Protein AF-0000000079002180 (afdb_homodimer)

Nearest PDB structures (foldseek):
  6tvk-assembly1_AAA  TM=8.476E-01  e=7.511E-43  Paenibacillus thiaminolyticus
  4oif-assembly1_C  TM=7.048E-01  e=5.550E-30  Geobacillus stearothermophilus
  5dfa-assembly1_B  TM=7.040E-01  e=1.908E-29  Geobacillus stearothermophilus
  5xb7-assembly1_D  TM=6.982E-01  e=1.102E-27  Bifidobacterium animalis subsp. lactis
  5xb7-assembly1_C  TM=6.854E-01  e=9.704E-27  Bifidobacterium animalis subsp. lactis

Structure (mmCIF, N/CA/C/O backbone):
data_AF-0000000079002180-model_v1
#
loop_
_entity.id
_entity.type
_entity.pdbx_description
1 polymer 'Beta-galactosidase trimerisation domain-containing protein'
#
loop_
_atom_site.group_PDB
_atom_site.id
_atom_site.type_symbol
_atom_site.label_atom_id
_atom_site.label_alt_id
_atom_site.label_comp_id
_atom_site.label_asym_id
_atom_site.label_entity_id
_atom_site.label_seq_id
_atom_site.pdbx_PDB_ins_code
_atom_site.Cartn_x
_atom_site.Cartn_y
_atom_site.Cartn_z
_atom_site.occupancy
_atom_site.B_iso_or_equiv
_atom_site.auth_seq_id
_atom_site.auth_comp_id
_atom_site.auth_asym_id
_atom_site.auth_atom_id
_atom_site.pdbx_PDB_model_num
ATOM 1 N N . MET A 1 1 ? 4.777 48.25 6.688 1 48.97 1 MET A N 1
ATOM 2 C CA . MET A 1 1 ? 5.367 47.438 5.633 1 48.97 1 MET A CA 1
ATOM 3 C C . MET A 1 1 ? 4.816 46.031 5.672 1 48.97 1 MET A C 1
ATOM 5 O O . MET A 1 1 ? 4.621 45.469 6.75 1 48.97 1 MET A O 1
ATOM 9 N N . GLU A 1 2 ? 4.387 45.562 4.605 1 76.12 2 GLU A N 1
ATOM 10 C CA . GLU A 1 2 ? 3.756 44.25 4.551 1 76.12 2 GLU A CA 1
ATOM 11 C C . GLU A 1 2 ? 4.73 43.156 4.977 1 76.12 2 GLU A C 1
ATOM 13 O O . GLU A 1 2 ? 5.91 43.188 4.629 1 76.12 2 GLU A O 1
ATOM 18 N N . LYS A 1 3 ? 4.371 42.375 5.945 1 90.56 3 LYS A N 1
ATOM 19 C CA . LYS A 1 3 ? 5.191 41.281 6.461 1 90.56 3 LYS A CA 1
ATOM 20 C C . LYS A 1 3 ? 5.512 40.281 5.363 1 90.56 3 LYS A C 1
ATOM 22 O O . LYS A 1 3 ? 4.609 39.781 4.703 1 90.56 3 LYS A O 1
ATOM 27 N N . TRP A 1 4 ? 6.785 40.094 5.172 1 94.81 4 TRP A N 1
ATOM 28 C CA . TRP A 1 4 ? 7.25 39.281 4.039 1 94.81 4 TRP A CA 1
ATOM 29 C C . TRP A 1 4 ? 6.699 37.875 4.109 1 94.81 4 TRP A C 1
ATOM 31 O O . TRP A 1 4 ? 6.516 37.219 3.078 1 94.81 4 TRP A O 1
ATOM 41 N N . TRP A 1 5 ? 6.406 37.375 5.34 1 96.25 5 TRP A N 1
ATOM 42 C CA . TRP A 1 5 ? 5.996 36 5.48 1 96.25 5 TRP A CA 1
ATOM 43 C C . TRP A 1 5 ? 4.516 35.844 5.141 1 96.25 5 TRP A C 1
ATOM 45 O O . TRP A 1 5 ? 3.998 34.719 5.133 1 96.25 5 TRP A O 1
ATOM 55 N N . LYS A 1 6 ? 3.805 36.875 4.852 1 93.88 6 LYS A N 1
ATOM 56 C CA . LYS A 1 6 ? 2.412 36.812 4.418 1 93.88 6 LYS A CA 1
ATOM 57 C C . LYS A 1 6 ? 2.316 36.594 2.908 1 93.88 6 LYS A C 1
ATOM 59 O O . LYS A 1 6 ? 1.252 36.25 2.389 1 93.88 6 LYS A O 1
ATOM 64 N N . LYS A 1 7 ? 3.41 36.719 2.256 1 94.31 7 LYS A N 1
ATOM 65 C CA . LYS A 1 7 ? 3.496 36.469 0.826 1 94.31 7 LYS A CA 1
ATOM 66 C C . LYS A 1 7 ? 3.938 35.031 0.571 1 94.31 7 LYS A C 1
ATOM 68 O O . LYS A 1 7 ? 4.469 34.344 1.467 1 94.31 7 LYS A O 1
ATOM 73 N N . PRO A 1 8 ? 3.654 34.594 -0.674 1 95 8 PRO A N 1
ATOM 74 C CA . PRO A 1 8 ? 4.16 33.25 -1 1 95 8 PRO A CA 1
ATOM 75 C C . PRO A 1 8 ? 5.68 33.156 -0.896 1 95 8 PRO A C 1
ATOM 77 O O . PRO A 1 8 ? 6.391 34.062 -1.35 1 95 8 PRO A O 1
ATOM 80 N N . VAL A 1 9 ? 6.109 32.125 -0.229 1 98.12 9 VAL A N 1
ATOM 81 C CA . VAL A 1 9 ? 7.547 31.922 -0.083 1 98.12 9 VAL A CA 1
ATOM 82 C C . VAL A 1 9 ? 7.941 30.578 -0.663 1 98.12 9 VAL A C 1
ATOM 84 O O . VAL A 1 9 ? 7.078 29.766 -0.998 1 98.12 9 VAL A O 1
ATOM 87 N N . ARG A 1 10 ? 9.125 30.344 -0.953 1 98.81 10 ARG A N 1
ATOM 88 C CA . ARG A 1 10 ? 9.805 29.109 -1.363 1 98.81 10 ARG A CA 1
ATOM 89 C C . ARG A 1 10 ? 10.977 28.812 -0.439 1 98.81 10 ARG A C 1
ATOM 91 O O . ARG A 1 10 ? 11.953 29.547 -0.396 1 98.81 10 ARG A O 1
ATOM 98 N N . VAL A 1 11 ? 10.836 27.719 0.268 1 98.88 11 VAL A N 1
ATOM 99 C CA . VAL A 1 11 ? 11.719 27.531 1.412 1 98.88 11 VAL A CA 1
ATOM 100 C C . VAL A 1 11 ? 12.648 26.344 1.156 1 98.88 11 VAL A C 1
ATOM 102 O O . VAL A 1 11 ? 12.203 25.297 0.675 1 98.88 11 VAL A O 1
ATOM 105 N N . ILE A 1 12 ? 13.883 26.453 1.439 1 98.56 12 ILE A N 1
ATOM 106 C CA . ILE A 1 12 ? 14.82 25.344 1.582 1 98.56 12 ILE A CA 1
ATOM 107 C C . ILE A 1 12 ? 15.258 25.234 3.041 1 98.56 12 ILE A C 1
ATOM 109 O O . ILE A 1 12 ? 15.68 26.219 3.652 1 98.56 12 ILE A O 1
ATOM 113 N N . GLN A 1 13 ? 15.062 24.141 3.564 1 98.31 13 GLN A N 1
ATOM 114 C CA . GLN A 1 13 ? 15.656 23.828 4.863 1 98.31 13 GLN A CA 1
ATOM 115 C C . GLN A 1 13 ? 16.859 22.922 4.715 1 98.31 13 GLN A C 1
ATOM 117 O O . GLN A 1 13 ? 16.781 21.875 4.062 1 98.31 13 GLN A O 1
ATOM 122 N N . PHE A 1 14 ? 17.906 23.297 5.238 1 97.56 14 PHE A N 1
ATOM 123 C CA . PHE A 1 14 ? 19.141 22.516 5.254 1 97.56 14 PHE A CA 1
ATOM 124 C C . PHE A 1 14 ? 19.469 22.047 6.664 1 97.56 14 PHE A C 1
ATOM 126 O O . PHE A 1 14 ? 19.828 22.859 7.523 1 97.56 14 PHE A O 1
ATOM 133 N N . ASN A 1 15 ? 19.422 20.734 6.914 1 95.69 15 ASN A N 1
ATOM 134 C CA . ASN A 1 15 ? 19.594 20.188 8.258 1 95.69 15 ASN A CA 1
ATOM 135 C C . ASN A 1 15 ? 20.953 19.5 8.406 1 95.69 15 ASN A C 1
ATOM 137 O O . ASN A 1 15 ? 21.344 18.703 7.551 1 95.69 15 ASN A O 1
ATOM 141 N N . ILE A 1 16 ? 21.609 19.875 9.477 1 93.75 16 ILE A N 1
ATOM 142 C CA . ILE A 1 16 ? 22.828 19.219 9.898 1 93.75 16 ILE A CA 1
ATOM 143 C C . ILE A 1 16 ? 22.562 18.375 11.141 1 93.75 16 ILE A C 1
ATOM 145 O O . ILE A 1 16 ? 22.625 18.875 12.266 1 93.75 16 ILE A O 1
ATOM 149 N N . GLU A 1 17 ? 22.297 17.125 10.898 1 91.44 17 GLU A N 1
ATOM 150 C CA . GLU A 1 17 ? 21.953 16.219 11.992 1 91.44 17 GLU A CA 1
ATOM 151 C C . GLU A 1 17 ? 22.812 14.945 11.953 1 91.44 17 GLU A C 1
ATOM 153 O O . GLU A 1 17 ? 22.312 13.867 11.633 1 91.44 17 GLU A O 1
ATOM 158 N N . ASP A 1 18 ? 24.062 15.133 12.312 1 88.25 18 ASP A N 1
ATOM 159 C CA . ASP A 1 18 ? 25 14.016 12.336 1 88.25 18 ASP A CA 1
ATOM 160 C C . ASP A 1 18 ? 25.891 14.062 13.578 1 88.25 18 ASP A C 1
ATOM 162 O O . ASP A 1 18 ? 26.469 15.102 13.883 1 88.25 18 ASP A O 1
ATOM 166 N N . ARG A 1 19 ? 25.922 12.938 14.242 1 88.69 19 ARG A N 1
ATOM 167 C CA . ARG A 1 19 ? 26.656 12.805 15.492 1 88.69 19 ARG A CA 1
ATOM 168 C C . ARG A 1 19 ? 28.109 13.211 15.32 1 88.69 19 ARG A C 1
ATOM 170 O O . ARG A 1 19 ? 28.688 13.891 16.172 1 88.69 19 ARG A O 1
ATOM 177 N N . TYR A 1 20 ? 28.672 12.875 14.195 1 90.94 20 TYR A N 1
ATOM 178 C CA . TYR A 1 20 ? 30.109 13.055 14.023 1 90.94 20 TYR A CA 1
ATOM 179 C C . TYR A 1 20 ? 30.406 14.227 13.102 1 90.94 20 TYR A C 1
ATOM 181 O O . TYR A 1 20 ? 31.578 14.602 12.914 1 90.94 20 TYR A O 1
ATOM 189 N N . GLY A 1 21 ? 29.375 14.844 12.586 1 91.75 21 GLY A N 1
ATOM 190 C CA . GLY A 1 21 ? 29.516 16.031 11.758 1 91.75 21 GLY A CA 1
ATOM 191 C C . GLY A 1 21 ? 30.359 15.781 10.516 1 91.75 21 GLY A C 1
ATOM 192 O O . GLY A 1 21 ? 31.281 16.562 10.219 1 91.75 21 GLY A O 1
ATOM 193 N N . ARG A 1 22 ? 30.062 14.75 9.828 1 90.62 22 ARG A N 1
ATOM 194 C CA . ARG A 1 22 ? 30.859 14.242 8.711 1 90.62 22 ARG A CA 1
ATOM 195 C C . ARG A 1 22 ? 31.156 15.352 7.707 1 90.62 22 ARG A C 1
ATOM 197 O O . ARG A 1 22 ? 32.25 15.406 7.137 1 90.62 22 ARG A O 1
ATOM 204 N N . TYR A 1 23 ? 30.141 16.234 7.457 1 94.25 23 TYR A N 1
ATOM 205 C CA . TYR A 1 23 ? 30.297 17.203 6.379 1 94.25 23 TYR A CA 1
ATOM 206 C C . TYR A 1 23 ? 30.281 18.625 6.918 1 94.25 23 TYR A C 1
ATOM 208 O O . TYR A 1 23 ? 30.25 19.594 6.148 1 94.25 23 TYR A O 1
ATOM 216 N N . VAL A 1 24 ? 30.328 18.812 8.242 1 96.25 24 VAL A N 1
ATOM 217 C CA . VAL A 1 24 ? 30.172 20.125 8.852 1 96.25 24 VAL A CA 1
ATOM 218 C C . VAL A 1 24 ? 31.281 21.062 8.383 1 96.25 24 VAL A C 1
ATOM 220 O O . VAL A 1 24 ? 31.047 22.234 8.094 1 96.25 24 VAL A O 1
ATOM 223 N N . SER A 1 25 ? 32.531 20.516 8.234 1 96.75 25 SER A N 1
ATOM 224 C CA . SER A 1 25 ? 33.656 21.344 7.859 1 96.75 25 SER A CA 1
ATOM 225 C C . SER A 1 25 ? 33.562 21.828 6.418 1 96.75 25 SER A C 1
ATOM 227 O O . SER A 1 25 ? 34.25 22.75 6.012 1 96.75 25 SER A O 1
ATOM 229 N N . LYS A 1 26 ? 32.625 21.203 5.645 1 96.62 26 LYS A N 1
ATOM 230 C CA . LYS A 1 26 ? 32.469 21.547 4.234 1 96.62 26 LYS A CA 1
ATOM 231 C C . LYS A 1 26 ? 31.312 22.516 4.039 1 96.62 26 LYS A C 1
ATOM 233 O O . LYS A 1 26 ? 31.094 23.016 2.932 1 96.62 26 LYS A O 1
ATOM 238 N N . ILE A 1 27 ? 30.578 22.828 5.066 1 97.12 27 ILE A N 1
ATOM 239 C CA . ILE A 1 27 ? 29.375 23.656 4.973 1 97.12 27 ILE A CA 1
ATOM 240 C C . ILE A 1 27 ? 29.734 25.125 5.234 1 97.12 27 ILE A C 1
ATOM 242 O O . ILE A 1 27 ? 30.453 25.422 6.184 1 97.12 27 ILE A O 1
ATOM 246 N N . ASN A 1 28 ? 29.312 25.922 4.375 1 95.81 28 ASN A N 1
ATOM 247 C CA . ASN A 1 28 ? 29.484 27.359 4.453 1 95.81 28 ASN A CA 1
ATOM 248 C C . ASN A 1 28 ? 28.141 28.094 4.301 1 95.81 28 ASN A C 1
ATOM 250 O O . ASN A 1 28 ? 27.391 27.828 3.361 1 95.81 28 ASN A O 1
ATOM 254 N N . GLY A 1 29 ? 27.922 29.047 5.25 1 97.62 29 GLY A N 1
ATOM 255 C CA . GLY A 1 29 ? 26.641 29.734 5.234 1 97.62 29 GLY A CA 1
ATOM 256 C C . GLY A 1 29 ? 26.391 30.484 3.947 1 97.62 29 GLY A C 1
ATOM 257 O O . GLY A 1 29 ? 25.25 30.531 3.467 1 97.62 29 GLY A O 1
ATOM 258 N N . LYS A 1 30 ? 27.422 31.094 3.42 1 98.19 30 LYS A N 1
ATOM 259 C CA . LYS A 1 30 ? 27.297 31.828 2.156 1 98.19 30 LYS A CA 1
ATOM 260 C C . LYS A 1 30 ? 26.859 30.891 1.028 1 98.19 30 LYS A C 1
ATOM 262 O O . LYS A 1 30 ? 25.984 31.219 0.24 1 98.19 30 LYS A O 1
ATOM 267 N N . GLN A 1 31 ? 27.469 29.75 0.996 1 97.44 31 GLN A N 1
ATOM 268 C CA . GLN A 1 31 ? 27.172 28.781 -0.053 1 97.44 31 GLN A CA 1
ATOM 269 C C . GLN A 1 31 ? 25.75 28.25 0.069 1 97.44 31 GLN A C 1
ATOM 271 O O . GLN A 1 31 ? 25.094 27.953 -0.938 1 97.44 31 GLN A O 1
ATOM 276 N N . LEU A 1 32 ? 25.25 28.094 1.311 1 98.19 32 LEU A N 1
ATOM 277 C CA . LEU A 1 32 ? 23.875 27.656 1.514 1 98.19 32 LEU A CA 1
ATOM 278 C C . LEU A 1 32 ? 22.891 28.672 0.947 1 98.19 32 LEU A C 1
ATOM 280 O O . LEU A 1 32 ? 21.875 28.297 0.345 1 98.19 32 LEU A O 1
ATOM 284 N N . VAL A 1 33 ? 23.172 29.938 1.177 1 98.62 33 VAL A N 1
ATOM 285 C CA . VAL A 1 33 ? 22.312 30.984 0.649 1 98.62 33 VAL A CA 1
ATOM 286 C C . VAL A 1 33 ? 22.391 31.016 -0.875 1 98.62 33 VAL A C 1
ATOM 288 O O . VAL A 1 33 ? 21.375 31.188 -1.555 1 98.62 33 VAL A O 1
ATOM 291 N N . GLU A 1 34 ? 23.578 30.828 -1.42 1 98.19 34 GLU A N 1
ATOM 292 C CA . GLU A 1 34 ? 23.766 30.75 -2.867 1 98.19 34 GLU A CA 1
ATOM 293 C C . GLU A 1 34 ? 22.984 29.562 -3.451 1 98.19 34 GLU A C 1
ATOM 295 O O . GLU A 1 34 ? 22.422 29.672 -4.547 1 98.19 34 GLU A O 1
ATOM 300 N N . LEU A 1 35 ? 23.031 28.422 -2.713 1 97.5 35 LEU A N 1
ATOM 301 C CA . LEU A 1 35 ? 22.219 27.281 -3.113 1 97.5 35 LEU A CA 1
ATOM 302 C C . LEU A 1 35 ? 20.734 27.656 -3.178 1 97.5 35 LEU A C 1
ATOM 304 O O . LEU A 1 35 ? 20.047 27.312 -4.141 1 97.5 35 LEU A O 1
ATOM 308 N N . ALA A 1 36 ? 20.234 28.297 -2.123 1 98.5 36 ALA A N 1
ATOM 309 C CA . ALA A 1 36 ? 18.844 28.734 -2.096 1 98.5 36 ALA A CA 1
ATOM 310 C C . ALA A 1 36 ? 18.516 29.594 -3.305 1 98.5 36 ALA A C 1
ATOM 312 O O . ALA A 1 36 ? 17.5 29.375 -3.98 1 98.5 36 ALA A O 1
ATOM 313 N N . LYS A 1 37 ? 19.375 30.531 -3.545 1 97.94 37 LYS A N 1
ATOM 314 C CA . LYS A 1 37 ? 19.172 31.438 -4.672 1 97.94 37 LYS A CA 1
ATOM 315 C C . LYS A 1 37 ? 19.188 30.672 -5.996 1 97.94 37 LYS A C 1
ATOM 317 O O . LYS A 1 37 ? 18.344 30.906 -6.859 1 97.94 37 LYS A O 1
ATOM 322 N N . ARG A 1 38 ? 20.141 29.812 -6.109 1 97.94 38 ARG A N 1
ATOM 323 C CA . ARG A 1 38 ? 20.266 29.016 -7.32 1 97.94 38 ARG A CA 1
ATOM 324 C C . ARG A 1 38 ? 19 28.203 -7.578 1 97.94 38 ARG A C 1
ATOM 326 O O . ARG A 1 38 ? 18.594 28.031 -8.727 1 97.94 38 ARG A O 1
ATOM 333 N N . LEU A 1 39 ? 18.391 27.75 -6.566 1 98.5 39 LEU A N 1
ATOM 334 C CA . LEU A 1 39 ? 17.188 26.922 -6.668 1 98.5 39 LEU A CA 1
ATOM 335 C C . LEU A 1 39 ? 15.938 27.797 -6.656 1 98.5 39 LEU A C 1
ATOM 337 O O . LEU A 1 39 ? 14.82 27.281 -6.582 1 98.5 39 LEU A O 1
ATOM 341 N N . HIS A 1 40 ? 16.094 29.125 -6.613 1 98.56 40 HIS A N 1
ATOM 342 C CA . HIS A 1 40 ? 15 30.094 -6.668 1 98.56 40 HIS A CA 1
ATOM 343 C C . HIS A 1 40 ? 14.219 30.109 -5.363 1 98.56 40 HIS A C 1
ATOM 345 O O . HIS A 1 40 ? 13.016 30.391 -5.363 1 98.56 40 HIS A O 1
ATOM 351 N N . ALA A 1 41 ? 14.828 29.719 -4.258 1 98.75 41 ALA A N 1
ATOM 352 C CA . ALA A 1 41 ? 14.25 29.875 -2.93 1 98.75 41 ALA A CA 1
ATOM 353 C C . ALA A 1 41 ? 14.508 31.297 -2.395 1 98.75 41 ALA A C 1
ATOM 355 O O . ALA A 1 41 ? 15.57 31.859 -2.629 1 98.75 41 ALA A O 1
ATOM 356 N N . ASN A 1 42 ? 13.547 31.797 -1.691 1 98.5 42 ASN A N 1
ATOM 357 C CA . ASN A 1 42 ? 13.742 33.125 -1.109 1 98.5 42 ASN A CA 1
ATOM 358 C C . ASN A 1 42 ? 13.797 33.062 0.415 1 98.5 42 ASN A C 1
ATOM 360 O O . ASN A 1 42 ? 13.914 34.094 1.078 1 98.5 42 ASN A O 1
ATOM 364 N N . VAL A 1 43 ? 13.727 31.891 0.983 1 98.81 43 VAL A N 1
ATOM 365 C CA . VAL A 1 43 ? 13.898 31.672 2.416 1 98.81 43 VAL A CA 1
ATOM 366 C C . VAL A 1 43 ? 14.812 30.469 2.66 1 98.81 43 VAL A C 1
ATOM 368 O O . VAL A 1 43 ? 14.625 29.406 2.059 1 98.81 43 VAL A O 1
ATOM 371 N N . LEU A 1 44 ? 15.781 30.578 3.451 1 98.81 44 LEU A N 1
ATOM 372 C CA . LEU A 1 44 ? 16.641 29.516 3.939 1 98.81 44 LEU A CA 1
ATOM 373 C C . LEU A 1 44 ? 16.422 29.266 5.43 1 98.81 44 LEU A C 1
ATOM 375 O O . LEU A 1 44 ? 16.422 30.219 6.223 1 98.81 44 LEU A O 1
ATOM 379 N N . VAL A 1 45 ? 16.141 28.062 5.773 1 98.69 45 VAL A N 1
ATOM 380 C CA . VAL A 1 45 ? 16.016 27.656 7.172 1 98.69 45 VAL A CA 1
ATOM 381 C C . VAL A 1 45 ? 17.156 26.734 7.559 1 98.69 45 VAL A C 1
ATOM 383 O O . VAL A 1 45 ? 17.422 25.75 6.875 1 98.69 45 VAL A O 1
ATOM 386 N N . ILE A 1 46 ? 17.875 27 8.617 1 97.81 46 ILE A N 1
ATOM 387 C CA . ILE A 1 46 ? 18.969 26.156 9.102 1 97.81 46 ILE A CA 1
ATOM 388 C C . ILE A 1 46 ? 18.875 26.016 10.625 1 97.81 46 ILE A C 1
ATOM 390 O O . ILE A 1 46 ? 18.109 26.734 11.273 1 97.81 46 ILE A O 1
ATOM 394 N N . PHE A 1 47 ? 19.641 25.156 11.195 1 93.88 47 PHE A N 1
ATOM 395 C CA . PHE A 1 47 ? 19.688 24.938 12.633 1 93.88 47 PHE A CA 1
ATOM 396 C C . PHE A 1 47 ? 20.516 26.016 13.312 1 93.88 47 PHE A C 1
ATOM 398 O O . PHE A 1 47 ? 21.578 26.391 12.82 1 93.88 47 PHE A O 1
ATOM 405 N N . ALA A 1 48 ? 20.016 26.453 14.445 1 94.88 48 ALA A N 1
ATOM 406 C CA . ALA A 1 48 ? 20.906 27.188 15.336 1 94.88 48 ALA A CA 1
ATOM 407 C C . ALA A 1 48 ? 21.844 26.25 16.094 1 94.88 48 ALA A C 1
ATOM 409 O O . ALA A 1 48 ? 23 26.578 16.328 1 94.88 48 ALA A O 1
ATOM 410 N N . ARG A 1 49 ? 21.312 25.203 16.391 1 93.44 49 ARG A N 1
ATOM 411 C CA . ARG A 1 49 ? 22.047 24.156 17.094 1 93.44 49 ARG A CA 1
ATOM 412 C C . ARG A 1 49 ? 21.5 22.781 16.75 1 93.44 49 ARG A C 1
ATOM 414 O O . ARG A 1 49 ? 20.328 22.641 16.391 1 93.44 49 ARG A O 1
ATOM 421 N N . ASP A 1 50 ? 22.328 21.75 16.859 1 93.06 50 ASP A N 1
ATOM 422 C CA . ASP A 1 50 ? 21.891 20.375 16.578 1 93.06 50 ASP A CA 1
ATOM 423 C C . ASP A 1 50 ? 21.344 19.703 17.844 1 93.06 50 ASP A C 1
ATOM 425 O O . ASP A 1 50 ? 21.328 20.312 18.922 1 93.06 50 ASP A O 1
ATOM 429 N N . PRO A 1 51 ? 20.75 18.469 17.734 1 92 51 PRO A N 1
ATOM 430 C CA . PRO A 1 51 ? 20.125 17.797 18.875 1 92 51 PRO A CA 1
ATOM 431 C C . PRO A 1 51 ? 21.125 17.375 19.938 1 92 51 PRO A C 1
ATOM 433 O O . PRO A 1 51 ? 20.75 16.984 21.047 1 92 51 PRO A O 1
ATOM 436 N N . TRP A 1 52 ? 22.422 17.453 19.688 1 93.38 52 TRP A N 1
ATOM 437 C CA . TRP A 1 52 ? 23.438 17.125 20.672 1 93.38 52 TRP A CA 1
ATOM 438 C C . TRP A 1 52 ? 23.859 18.359 21.453 1 93.38 52 TRP A C 1
ATOM 440 O O . TRP A 1 52 ? 24.672 18.266 22.391 1 93.38 52 TRP A O 1
ATOM 450 N N . GLY A 1 53 ? 23.281 19.531 21.125 1 93.75 53 GLY A N 1
ATOM 451 C CA . GLY A 1 53 ? 23.484 20.75 21.891 1 93.75 53 GLY A CA 1
ATOM 452 C C . GLY A 1 53 ? 24.594 21.641 21.328 1 93.75 53 GLY A C 1
ATOM 453 O O . GLY A 1 53 ? 24.969 22.641 21.938 1 93.75 53 GLY A O 1
ATOM 454 N N . ARG A 1 54 ? 25.188 21.406 20.156 1 95.44 54 ARG A N 1
ATOM 455 C CA . ARG A 1 54 ? 26.297 22.172 19.562 1 95.44 54 ARG A CA 1
ATOM 456 C C . ARG A 1 54 ? 25.766 23.266 18.625 1 95.44 54 ARG A C 1
ATOM 458 O O . ARG A 1 54 ? 24.922 23 17.766 1 95.44 54 ARG A O 1
ATOM 465 N N . ILE A 1 55 ? 26.172 24.438 18.719 1 96.88 55 ILE A N 1
ATOM 466 C CA . ILE A 1 55 ? 25.641 25.562 17.953 1 96.88 55 ILE A CA 1
ATOM 467 C C . ILE A 1 55 ? 26.453 25.75 16.672 1 96.88 55 ILE A C 1
ATOM 469 O O . ILE A 1 55 ? 27.625 25.359 16.609 1 96.88 55 ILE A O 1
ATOM 473 N N . PHE A 1 56 ? 25.875 26.359 15.656 1 97.56 56 PHE A N 1
ATOM 474 C CA . PHE A 1 56 ? 26.484 26.516 14.336 1 97.56 56 PHE A CA 1
ATOM 475 C C . PHE A 1 56 ? 26.859 27.969 14.078 1 97.56 56 PHE A C 1
ATOM 477 O O . PHE A 1 56 ? 26.891 28.422 12.93 1 97.56 56 PHE A O 1
ATOM 484 N N . TYR A 1 57 ? 27.109 28.797 15.133 1 97.5 57 TYR A N 1
ATOM 485 C CA . TYR A 1 57 ? 27.609 30.172 15.094 1 97.5 57 TYR A CA 1
ATOM 486 C C . TYR A 1 57 ? 28.625 30.406 16.188 1 97.5 57 TYR A C 1
ATOM 488 O O . TYR A 1 57 ? 28.734 29.625 17.125 1 97.5 57 TYR A O 1
ATOM 496 N N . ARG A 1 58 ? 29.359 31.484 16.094 1 96.5 58 ARG A N 1
ATOM 497 C CA . ARG A 1 58 ? 30.438 31.766 17.047 1 96.5 58 ARG A CA 1
ATOM 498 C C . ARG A 1 58 ? 29.984 32.719 18.141 1 96.5 58 ARG A C 1
ATOM 500 O O . ARG A 1 58 ? 29.094 33.562 17.906 1 96.5 58 ARG A O 1
ATOM 507 N N . GLY A 1 59 ? 30.578 32.5 19.297 1 94 59 GLY A N 1
ATOM 508 C CA . GLY A 1 59 ? 30.406 33.469 20.391 1 94 59 GLY A CA 1
ATOM 509 C C . GLY A 1 59 ? 29.094 33.312 21.109 1 94 59 GLY A C 1
ATOM 510 O O . GLY A 1 59 ? 28.656 34.219 21.797 1 94 59 GLY A O 1
ATOM 511 N N . GLY A 1 60 ? 28.391 32.281 20.891 1 93.75 60 GLY A N 1
ATOM 512 C CA . GLY A 1 60 ? 27.125 32.062 21.578 1 93.75 60 GLY A CA 1
ATOM 513 C C . GLY A 1 60 ? 27.297 31.562 23 1 93.75 60 GLY A C 1
ATOM 514 O O . GLY A 1 60 ? 28.359 31.047 23.359 1 93.75 60 GLY A O 1
ATOM 515 N N . SER A 1 61 ? 26.281 31.688 23.828 1 93.31 61 SER A N 1
ATOM 516 C CA . SER A 1 61 ? 26.359 31.297 25.234 1 93.31 61 SER A CA 1
ATOM 517 C C . SER A 1 61 ? 25.469 30.094 25.531 1 93.31 61 SER A C 1
ATOM 519 O O . SER A 1 61 ? 25.547 29.5 26.609 1 93.31 61 SER A O 1
ATOM 521 N N . VAL A 1 62 ? 24.672 29.719 24.609 1 93.31 62 VAL A N 1
ATOM 522 C CA . VAL A 1 62 ? 23.656 28.719 24.891 1 93.31 62 VAL A CA 1
ATOM 523 C C . VAL A 1 62 ? 24.219 27.312 24.672 1 93.31 62 VAL A C 1
ATOM 525 O O . VAL A 1 62 ? 23.641 26.328 25.094 1 93.31 62 VAL A O 1
ATOM 528 N N . GLY A 1 63 ? 25.312 27.203 24.078 1 91.88 63 GLY A N 1
ATOM 529 C CA . GLY A 1 63 ? 25.969 25.938 23.828 1 91.88 63 GLY A CA 1
ATOM 530 C C . GLY A 1 63 ? 27.391 26.078 23.312 1 91.88 63 GLY A C 1
ATOM 531 O O . GLY A 1 63 ? 27.844 27.203 23.062 1 91.88 63 GLY A O 1
ATOM 532 N N . LYS A 1 64 ? 27.984 24.859 23.125 1 94.19 64 LYS A N 1
ATOM 533 C CA . LYS A 1 64 ? 29.328 24.875 22.547 1 94.19 64 LYS A CA 1
ATOM 534 C C . LYS A 1 64 ? 29.281 24.875 21.016 1 94.19 64 LYS A C 1
ATOM 536 O O . LYS A 1 64 ? 28.391 24.25 20.422 1 94.19 64 LYS A O 1
ATOM 541 N N . GLU A 1 65 ? 30.141 25.625 20.406 1 96.31 65 GLU A N 1
ATOM 542 C CA . GLU A 1 65 ? 30.266 25.609 18.953 1 96.31 65 GLU A CA 1
ATOM 543 C C . GLU A 1 65 ? 30.547 24.188 18.438 1 96.31 65 GLU A C 1
ATOM 545 O O . GLU A 1 65 ? 31.297 23.438 19.062 1 96.31 65 GLU A O 1
ATOM 550 N N . HIS A 1 66 ? 29.969 23.828 17.391 1 95.94 66 HIS A N 1
ATOM 551 C CA . HIS A 1 66 ? 30.328 22.531 16.797 1 95.94 66 HIS A CA 1
ATOM 552 C C . HIS A 1 66 ? 31.812 22.453 16.5 1 95.94 66 HIS A C 1
ATOM 554 O O . HIS A 1 66 ? 32.375 23.312 15.812 1 95.94 66 HIS A O 1
ATOM 560 N N . PRO A 1 67 ? 32.469 21.438 16.922 1 94.88 67 PRO A N 1
ATOM 561 C CA . PRO A 1 67 ? 33.938 21.422 16.875 1 94.88 67 PRO A CA 1
ATOM 562 C C . PRO A 1 67 ? 34.469 21.391 15.453 1 94.88 67 PRO A C 1
ATOM 564 O O . PRO A 1 67 ? 35.625 21.781 15.219 1 94.88 67 PRO A O 1
ATOM 567 N N . LYS A 1 68 ? 33.688 20.938 14.484 1 96.5 68 LYS A N 1
ATOM 568 C CA . LYS A 1 68 ? 34.188 20.797 13.117 1 96.5 68 LYS A CA 1
ATOM 569 C C . LYS A 1 68 ? 33.75 21.969 12.25 1 96.5 68 LYS A C 1
ATOM 571 O O . LYS A 1 68 ? 34 21.984 11.047 1 96.5 68 LYS A O 1
ATOM 576 N N . MET A 1 69 ? 32.938 22.875 12.781 1 96.5 69 MET A N 1
ATOM 577 C CA . MET A 1 69 ? 32.469 24.031 12.023 1 96.5 69 MET A CA 1
ATOM 578 C C . MET A 1 69 ? 33.656 24.938 11.68 1 96.5 69 MET A C 1
ATOM 580 O O . MET A 1 69 ? 34.469 25.25 12.547 1 96.5 69 MET A O 1
ATOM 584 N N . ILE A 1 70 ? 33.781 25.219 10.375 1 95.69 70 ILE A N 1
ATOM 585 C CA . ILE A 1 70 ? 34.75 26.219 9.914 1 95.69 70 ILE A CA 1
ATOM 586 C C . ILE A 1 70 ? 34.031 27.531 9.641 1 95.69 70 ILE A C 1
ATOM 588 O O . ILE A 1 70 ? 33 27.562 8.953 1 95.69 70 ILE A O 1
ATOM 592 N N . GLY A 1 71 ? 34.469 28.562 10.242 1 95.25 71 GLY A N 1
ATOM 593 C CA . GLY A 1 71 ? 33.781 29.844 10.102 1 95.25 71 GLY A CA 1
ATOM 594 C C . GLY A 1 71 ? 32.594 29.984 11.016 1 95.25 71 GLY A C 1
ATOM 595 O O . GLY A 1 71 ? 32.625 29.531 12.156 1 95.25 71 GLY A O 1
ATOM 596 N N . ASP A 1 72 ? 31.609 30.719 10.531 1 97.38 72 ASP A N 1
ATOM 597 C CA . ASP A 1 72 ? 30.359 30.984 11.234 1 97.38 72 ASP A CA 1
ATOM 598 C C . ASP A 1 72 ? 29.156 30.797 10.312 1 97.38 72 ASP A C 1
ATOM 600 O O . ASP A 1 72 ? 28.688 31.734 9.672 1 97.38 72 ASP A O 1
ATOM 604 N N . ILE A 1 73 ? 28.594 29.578 10.312 1 97.88 73 ILE A N 1
ATOM 605 C CA . ILE A 1 73 ? 27.625 29.156 9.312 1 97.88 73 ILE A CA 1
ATOM 606 C C . ILE A 1 73 ? 26.406 30.078 9.352 1 97.88 73 ILE A C 1
ATOM 608 O O . ILE A 1 73 ? 25.969 30.578 8.312 1 97.88 73 ILE A O 1
ATOM 612 N N . VAL A 1 74 ? 25.844 30.453 10.562 1 98.31 74 VAL A N 1
ATOM 613 C CA . VAL A 1 74 ? 24.609 31.219 10.688 1 98.31 74 VAL A CA 1
ATOM 614 C C . VAL A 1 74 ? 24.875 32.688 10.266 1 98.31 74 VAL A C 1
ATOM 616 O O . VAL A 1 74 ? 24.141 33.219 9.445 1 98.31 74 VAL A O 1
ATOM 619 N N . ARG A 1 75 ? 25.938 33.312 10.766 1 97.88 75 ARG A N 1
ATOM 620 C CA . ARG A 1 75 ? 26.219 34.688 10.461 1 97.88 75 ARG A CA 1
ATOM 621 C C . ARG A 1 75 ? 26.547 34.875 8.977 1 97.88 75 ARG A C 1
ATOM 623 O O . ARG A 1 75 ? 26.172 35.875 8.375 1 97.88 75 ARG A O 1
ATOM 630 N N . GLU A 1 76 ? 27.312 33.906 8.461 1 98.31 76 GLU A N 1
ATOM 631 C CA . GLU A 1 76 ? 27.609 33.938 7.031 1 98.31 76 GLU A CA 1
ATOM 632 C C . GLU A 1 76 ? 26.344 33.875 6.199 1 98.31 76 GLU A C 1
ATOM 634 O O . GLU A 1 76 ? 26.203 34.594 5.207 1 98.31 76 GLU A O 1
ATOM 639 N N . ALA A 1 77 ? 25.406 33.031 6.586 1 98.69 77 ALA A N 1
ATOM 640 C CA . ALA A 1 77 ? 24.141 32.906 5.883 1 98.69 77 ALA A CA 1
ATOM 641 C C . ALA A 1 77 ? 23.344 34.219 5.98 1 98.69 77 ALA A C 1
ATOM 643 O O . ALA A 1 77 ? 22.781 34.688 4.988 1 98.69 77 ALA A O 1
ATOM 644 N N . VAL A 1 78 ? 23.297 34.844 7.168 1 98.5 78 VAL A N 1
ATOM 645 C CA . VAL A 1 78 ? 22.531 36.062 7.41 1 98.5 78 VAL A CA 1
ATOM 646 C C . VAL A 1 78 ? 23.094 37.188 6.562 1 98.5 78 VAL A C 1
ATOM 648 O O . VAL A 1 78 ? 22.344 37.906 5.898 1 98.5 78 VAL A O 1
ATOM 651 N N . GLU A 1 79 ? 24.375 37.344 6.578 1 98.38 79 GLU A N 1
ATOM 652 C CA . GLU A 1 79 ? 25.031 38.406 5.828 1 98.38 79 GLU A CA 1
ATOM 653 C C . GLU A 1 79 ? 24.797 38.25 4.328 1 98.38 79 GLU A C 1
ATOM 655 O O . GLU A 1 79 ? 24.438 39.219 3.65 1 98.38 79 GLU A O 1
ATOM 660 N N . GLU A 1 80 ? 25.062 37 3.887 1 98.56 80 GLU A N 1
ATOM 661 C CA . GLU A 1 80 ? 24.859 36.781 2.461 1 98.56 80 GLU A CA 1
ATOM 662 C C . GLU A 1 80 ? 23.391 36.906 2.078 1 98.56 80 GLU A C 1
ATOM 664 O O . GLU A 1 80 ? 23.062 37.406 1.002 1 98.56 80 GLU A O 1
ATOM 669 N N . GLY A 1 81 ? 22.531 36.406 2.939 1 98.62 81 GLY A N 1
ATOM 670 C CA . GLY A 1 81 ? 21.109 36.562 2.697 1 98.62 81 GLY A CA 1
ATOM 671 C C . GLY A 1 81 ? 20.672 38 2.531 1 98.62 81 GLY A C 1
ATOM 672 O O . GLY A 1 81 ? 19.906 38.312 1.623 1 98.62 81 GLY A O 1
ATOM 673 N N . ARG A 1 82 ? 21.125 38.875 3.359 1 97.69 82 ARG A N 1
ATOM 674 C CA . ARG A 1 82 ? 20.844 40.312 3.277 1 97.69 82 ARG A CA 1
ATOM 675 C C . ARG A 1 82 ? 21.359 40.906 1.969 1 97.69 82 ARG A C 1
ATOM 677 O O . ARG A 1 82 ? 20.703 41.719 1.354 1 97.69 82 ARG A O 1
ATOM 684 N N . ARG A 1 83 ? 22.453 40.406 1.637 1 98.12 83 ARG A N 1
ATOM 685 C CA . ARG A 1 83 ? 23.109 40.938 0.447 1 98.12 83 ARG A CA 1
ATOM 686 C C . ARG A 1 83 ? 22.328 40.594 -0.814 1 98.12 83 ARG A C 1
ATOM 688 O O . ARG A 1 83 ? 22.141 41.438 -1.695 1 98.12 83 ARG A O 1
ATOM 695 N N . ILE A 1 84 ? 21.797 39.375 -0.934 1 97.38 84 ILE A N 1
ATOM 696 C CA . ILE A 1 84 ? 21.266 38.938 -2.225 1 97.38 84 ILE A CA 1
ATOM 697 C C . ILE A 1 84 ? 19.766 38.75 -2.129 1 97.38 84 ILE A C 1
ATOM 699 O O . ILE A 1 84 ? 19.125 38.312 -3.086 1 97.38 84 ILE A O 1
ATOM 703 N N . GLY A 1 85 ? 19.203 38.969 -0.962 1 96.75 85 GLY A N 1
ATOM 704 C CA . GLY A 1 85 ? 17.75 39.031 -0.84 1 96.75 85 GLY A CA 1
ATOM 705 C C . GLY A 1 85 ? 17.125 37.688 -0.505 1 96.75 85 GLY A C 1
ATOM 706 O O . GLY A 1 85 ? 16.094 37.312 -1.049 1 96.75 85 GLY A O 1
ATOM 707 N N . VAL A 1 86 ? 17.734 36.844 0.219 1 98.44 86 VAL A N 1
ATOM 708 C CA . VAL A 1 86 ? 17.219 35.594 0.752 1 98.44 86 VAL A CA 1
ATOM 709 C C . VAL A 1 86 ? 17.031 35.719 2.262 1 98.44 86 VAL A C 1
ATOM 711 O O . VAL A 1 86 ? 17.953 36.062 2.986 1 98.44 86 VAL A O 1
ATOM 714 N N . LYS A 1 87 ? 15.789 35.531 2.711 1 98.56 87 LYS A N 1
ATOM 715 C CA . LYS A 1 87 ? 15.531 35.531 4.148 1 98.56 87 LYS A CA 1
ATOM 716 C C . LYS A 1 87 ? 16.156 34.344 4.836 1 98.56 87 LYS A C 1
ATOM 718 O O . LYS A 1 87 ? 16.125 33.219 4.297 1 98.56 87 LYS A O 1
ATOM 723 N N . VAL A 1 88 ? 16.734 34.5 6.023 1 98.75 88 VAL A N 1
ATOM 724 C CA . VAL A 1 88 ? 17.344 33.406 6.789 1 98.75 88 VAL A CA 1
ATOM 725 C C . VAL A 1 88 ? 16.625 33.25 8.125 1 98.75 88 VAL A C 1
ATOM 727 O O . VAL A 1 88 ? 16.594 34.188 8.93 1 98.75 88 VAL A O 1
ATOM 730 N N . VAL A 1 89 ? 16.047 32.125 8.32 1 98.69 89 VAL A N 1
ATOM 731 C CA . VAL A 1 89 ? 15.375 31.75 9.562 1 98.69 89 VAL A CA 1
ATOM 732 C C . VAL A 1 89 ? 16.156 30.641 10.258 1 98.69 89 VAL A C 1
ATOM 734 O O . VAL A 1 89 ? 16.688 29.75 9.602 1 98.69 89 VAL A O 1
ATOM 737 N N . VAL A 1 90 ? 16.281 30.672 11.594 1 98.25 90 VAL A N 1
ATOM 738 C CA . VAL A 1 90 ? 17.047 29.656 12.297 1 98.25 90 VAL A CA 1
ATOM 739 C C . VAL A 1 90 ? 16.125 28.891 13.258 1 98.25 90 VAL A C 1
ATOM 741 O O . VAL A 1 90 ? 15.258 29.484 13.891 1 98.25 90 VAL A O 1
ATOM 744 N N . MET A 1 91 ? 16.281 27.625 13.289 1 97.62 91 MET A N 1
ATOM 745 C CA . MET A 1 91 ? 15.5 26.75 14.156 1 97.62 91 MET A CA 1
ATOM 746 C C . MET A 1 91 ? 16.062 26.75 15.578 1 97.62 91 MET A C 1
ATOM 748 O O . MET A 1 91 ? 17.266 26.594 15.773 1 97.62 91 MET A O 1
ATOM 752 N N . VAL A 1 92 ? 15.18 26.922 16.562 1 96.62 92 VAL A N 1
ATOM 753 C CA . VAL A 1 92 ? 15.57 26.984 17.969 1 96.62 92 VAL A CA 1
ATOM 754 C C . VAL A 1 92 ? 14.664 26.094 18.797 1 96.62 92 VAL A C 1
ATOM 756 O O . VAL A 1 92 ? 13.648 25.594 18.297 1 96.62 92 VAL A O 1
ATOM 759 N N . GLY A 1 93 ? 15.07 25.828 19.984 1 92.94 93 GLY A N 1
ATOM 760 C CA . GLY A 1 93 ? 14.219 25.203 20.984 1 92.94 93 GLY A CA 1
ATOM 761 C C . GLY A 1 93 ? 14.07 23.703 20.781 1 92.94 93 GLY A C 1
ATOM 762 O O . GLY A 1 93 ? 13.094 23.109 21.234 1 92.94 93 GLY A O 1
ATOM 763 N N . HIS A 1 94 ? 14.922 23.062 20.062 1 89.69 94 HIS A N 1
ATOM 764 C CA . HIS A 1 94 ? 14.898 21.609 19.984 1 89.69 94 HIS A CA 1
ATOM 765 C C . HIS A 1 94 ? 14.945 20.969 21.359 1 89.69 94 HIS A C 1
ATOM 767 O O . HIS A 1 94 ? 15.844 21.266 22.156 1 89.69 94 HIS A O 1
ATOM 773 N N . THR A 1 95 ? 13.977 20.078 21.609 1 91.19 95 THR A N 1
ATOM 774 C CA . THR A 1 95 ? 13.875 19.531 22.953 1 91.19 95 THR A CA 1
ATOM 775 C C . THR A 1 95 ? 14.953 18.484 23.203 1 91.19 95 THR A C 1
ATOM 777 O O . THR A 1 95 ? 15.242 18.156 24.359 1 91.19 95 THR A O 1
ATOM 780 N N . ALA A 1 96 ? 15.391 17.906 22.172 1 92.44 96 ALA A N 1
ATOM 781 C CA . ALA A 1 96 ? 16.531 17.016 22.344 1 92.44 96 ALA A CA 1
ATOM 782 C C . ALA A 1 96 ? 17.828 17.797 22.531 1 92.44 96 ALA A C 1
ATOM 784 O O . ALA A 1 96 ? 18.125 18.703 21.75 1 92.44 96 ALA A O 1
ATOM 785 N N . ASN A 1 97 ? 18.531 17.547 23.547 1 94.06 97 ASN A N 1
ATOM 786 C CA . ASN A 1 97 ? 19.812 18.156 23.891 1 94.06 97 ASN A CA 1
ATOM 787 C C . ASN A 1 97 ? 20.641 17.234 24.781 1 94.06 97 ASN A C 1
ATOM 789 O O . ASN A 1 97 ? 20.531 17.281 26.016 1 94.06 97 ASN A O 1
ATOM 793 N N . LYS A 1 98 ? 21.438 16.5 24.141 1 93.81 98 LYS A N 1
ATOM 794 C CA . LYS A 1 98 ? 22.188 15.484 24.875 1 93.81 98 LYS A CA 1
ATOM 795 C C . LYS A 1 98 ? 23.172 16.125 25.844 1 93.81 98 LYS A C 1
ATOM 797 O O . LYS A 1 98 ? 23.344 15.641 26.969 1 93.81 98 LYS A O 1
ATOM 802 N N . TYR A 1 99 ? 23.828 17.172 25.5 1 94.19 99 TYR A N 1
ATOM 803 C CA . TYR A 1 99 ? 24.781 17.875 26.359 1 94.19 99 TYR A CA 1
ATOM 804 C C . TYR A 1 99 ? 24.109 18.359 27.641 1 94.19 99 TYR A C 1
ATOM 806 O O . TYR A 1 99 ? 24.594 18.094 28.75 1 94.19 99 TYR A O 1
ATOM 814 N N . LEU A 1 100 ? 23.031 19.062 27.5 1 95.56 100 LEU A N 1
ATOM 815 C CA . LEU A 1 100 ? 22.312 19.578 28.656 1 95.56 100 LEU A CA 1
ATOM 816 C C . LEU A 1 100 ? 21.781 18.453 29.531 1 95.56 100 LEU A C 1
ATOM 818 O O . LEU A 1 100 ? 21.703 18.578 30.75 1 95.56 100 LEU A O 1
ATOM 822 N N . TYR A 1 101 ? 21.391 17.391 28.906 1 95.69 101 TYR A N 1
ATOM 823 C CA . TYR A 1 101 ? 20.938 16.203 29.625 1 95.69 101 TYR A CA 1
ATOM 824 C C . TYR A 1 101 ? 22.047 15.656 30.531 1 95.69 101 TYR A C 1
ATOM 826 O O . TYR A 1 101 ? 21.781 15.258 31.656 1 95.69 101 TYR A O 1
ATOM 834 N N . HIS A 1 102 ? 23.25 15.641 30 1 95.06 102 HIS A N 1
ATOM 835 C CA . HIS A 1 102 ? 24.359 15.133 30.797 1 95.06 102 HIS A CA 1
ATOM 836 C C . HIS A 1 102 ? 24.656 16.062 31.969 1 95.06 102 HIS A C 1
ATOM 838 O O . HIS A 1 102 ? 25.016 15.602 33.062 1 95.06 102 HIS A O 1
ATOM 844 N N . LEU A 1 103 ? 24.453 17.297 31.781 1 95.44 103 LEU A N 1
ATOM 845 C CA . LEU A 1 103 ? 24.703 18.266 32.844 1 95.44 103 LEU A CA 1
ATOM 846 C C . LEU A 1 103 ? 23.562 18.281 33.844 1 95.44 103 LEU A C 1
ATOM 848 O O . LEU A 1 103 ? 23.781 18.484 35.031 1 95.44 103 LEU A O 1
ATOM 852 N N . HIS A 1 104 ? 22.359 18.094 33.281 1 95.88 104 HIS A N 1
ATOM 853 C CA . HIS A 1 104 ? 21.156 18.234 34.062 1 95.88 104 HIS A CA 1
ATOM 854 C C . HIS A 1 104 ? 20.172 17.094 33.781 1 95.88 104 HIS A C 1
ATOM 856 O O . HIS A 1 104 ? 19.047 17.344 33.344 1 95.88 104 HIS A O 1
ATOM 862 N N . SER A 1 105 ? 20.562 15.961 34.125 1 95.19 105 SER A N 1
ATOM 863 C CA . SER A 1 105 ? 19.719 14.797 33.812 1 95.19 105 SER A CA 1
ATOM 864 C C . SER A 1 105 ? 18.344 14.922 34.469 1 95.19 105 SER A C 1
ATOM 866 O O . SER A 1 105 ? 17.375 14.32 33.969 1 95.19 105 SER A O 1
ATOM 868 N N . ASP A 1 106 ? 18.25 15.773 35.469 1 96.44 106 ASP A N 1
ATOM 869 C CA . ASP A 1 106 ? 16.984 15.953 36.156 1 96.44 106 ASP A CA 1
ATOM 870 C C . ASP A 1 106 ? 16 16.797 35.344 1 96.44 106 ASP A C 1
ATOM 872 O O . ASP A 1 106 ? 14.82 16.875 35.656 1 96.44 106 ASP A O 1
ATOM 876 N N . TRP A 1 107 ? 16.516 17.406 34.25 1 97.88 107 TRP A N 1
ATOM 877 C CA . TRP A 1 107 ? 15.656 18.203 33.375 1 97.88 107 TRP A CA 1
ATOM 878 C C . TRP A 1 107 ? 14.953 17.312 32.344 1 97.88 107 TRP A C 1
ATOM 880 O O . TRP A 1 107 ? 14.023 17.75 31.672 1 97.88 107 TRP A O 1
ATOM 890 N N . ALA A 1 108 ? 15.344 16.016 32.281 1 97.06 108 ALA A N 1
ATOM 891 C CA . ALA A 1 108 ? 14.844 15.125 31.25 1 97.06 108 ALA A CA 1
ATOM 892 C C . ALA A 1 108 ? 13.375 14.766 31.5 1 97.06 108 ALA A C 1
ATOM 894 O O . ALA A 1 108 ? 12.953 14.625 32.656 1 97.06 108 ALA A O 1
ATOM 895 N N . GLN A 1 109 ? 12.648 14.617 30.359 1 96.88 109 GLN A N 1
ATOM 896 C CA . GLN A 1 109 ? 11.32 14.016 30.453 1 96.88 109 GLN A CA 1
ATOM 897 C C . GLN A 1 109 ? 11.414 12.523 30.766 1 96.88 109 GLN A C 1
ATOM 899 O O . GLN A 1 109 ? 12.258 11.82 30.203 1 96.88 109 GLN A O 1
ATOM 904 N N . VAL A 1 110 ? 10.617 12.117 31.672 1 96.19 110 VAL A N 1
ATOM 905 C CA . VAL A 1 110 ? 10.523 10.703 32 1 96.19 110 VAL A CA 1
ATOM 906 C C . VAL A 1 110 ? 9.07 10.258 31.969 1 96.19 110 VAL A C 1
ATOM 908 O O . VAL A 1 110 ? 8.172 11 32.375 1 96.19 110 VAL A O 1
ATOM 911 N N . ASN A 1 111 ? 8.82 9.094 31.406 1 94 111 ASN A N 1
ATOM 912 C CA . ASN A 1 111 ? 7.445 8.625 31.328 1 94 111 ASN A CA 1
ATOM 913 C C . ASN A 1 111 ? 6.961 8.055 32.656 1 94 111 ASN A C 1
ATOM 915 O O . ASN A 1 111 ? 7.668 8.133 33.656 1 94 111 ASN A O 1
ATOM 919 N N . ARG A 1 112 ? 5.797 7.543 32.688 1 93.44 112 ARG A N 1
ATOM 920 C CA . ARG A 1 112 ? 5.164 7.102 33.938 1 93.44 112 ARG A CA 1
ATOM 921 C C . ARG A 1 112 ? 5.93 5.938 34.562 1 93.44 112 ARG A C 1
ATOM 923 O O . ARG A 1 112 ? 5.805 5.676 35.75 1 93.44 112 ARG A O 1
ATOM 930 N N . ASN A 1 113 ? 6.73 5.207 33.75 1 91.69 113 ASN A N 1
ATOM 931 C CA . ASN A 1 113 ? 7.504 4.07 34.25 1 91.69 113 ASN A CA 1
ATOM 932 C C . ASN A 1 113 ? 8.906 4.488 34.656 1 91.69 113 ASN A C 1
ATOM 934 O O . ASN A 1 113 ? 9.711 3.652 35.094 1 91.69 113 ASN A O 1
ATOM 938 N N . GLY A 1 114 ? 9.188 5.727 34.469 1 92.12 114 GLY A N 1
ATOM 939 C CA . GLY A 1 114 ? 10.484 6.238 34.906 1 92.12 114 GLY A CA 1
ATOM 940 C C . GLY A 1 114 ? 11.531 6.184 33.812 1 92.12 114 GLY A C 1
ATOM 941 O O . GLY A 1 114 ? 12.703 6.457 34.031 1 92.12 114 GLY A O 1
ATOM 942 N N . GLU A 1 115 ? 11.156 5.852 32.625 1 91.44 115 GLU A N 1
ATOM 943 C CA . GLU A 1 115 ? 12.086 5.777 31.5 1 91.44 115 GLU A CA 1
ATOM 944 C C . GLU A 1 115 ? 12.273 7.141 30.844 1 91.44 115 GLU A C 1
ATOM 946 O O . GLU A 1 115 ? 11.32 7.914 30.719 1 91.44 115 GLU A O 1
ATOM 951 N N . ILE A 1 116 ? 13.492 7.406 30.391 1 93.38 116 ILE A N 1
ATOM 952 C CA . ILE A 1 116 ? 13.773 8.641 29.672 1 93.38 116 ILE A CA 1
ATOM 953 C C . ILE A 1 116 ? 13.031 8.641 28.328 1 93.38 116 ILE A C 1
ATOM 955 O O . ILE A 1 116 ? 13.094 7.66 27.578 1 93.38 116 ILE A O 1
ATOM 959 N N . ILE A 1 117 ? 12.289 9.695 28.062 1 93.19 117 ILE A N 1
ATOM 960 C CA . ILE A 1 117 ? 11.609 9.828 26.781 1 93.19 117 ILE A CA 1
ATOM 961 C C . ILE A 1 117 ? 12.602 10.289 25.719 1 93.19 117 ILE A C 1
ATOM 963 O O . ILE A 1 117 ? 13.312 11.273 25.906 1 93.19 117 ILE A O 1
ATOM 967 N N . VAL A 1 118 ? 12.688 9.594 24.641 1 90.75 118 VAL A N 1
ATOM 968 C CA . VAL A 1 118 ? 13.656 9.883 23.594 1 90.75 118 VAL A CA 1
ATOM 969 C C . VAL A 1 118 ? 12.938 10.156 22.281 1 90.75 118 VAL A C 1
ATOM 971 O O . VAL A 1 118 ? 11.805 9.711 22.078 1 90.75 118 VAL A O 1
ATOM 974 N N . LEU A 1 119 ? 13.555 10.906 21.375 1 88.5 119 LEU A N 1
ATOM 975 C CA . LEU A 1 119 ? 13.016 11.188 20.047 1 88.5 119 LEU A CA 1
ATOM 976 C C . LEU A 1 119 ? 13.477 10.141 19.047 1 88.5 119 LEU A C 1
ATOM 978 O O . LEU A 1 119 ? 12.859 9.977 17.984 1 88.5 119 LEU A O 1
ATOM 982 N N . GLU A 1 120 ? 14.555 9.453 19.344 1 85.31 120 GLU A N 1
ATOM 983 C CA . GLU A 1 120 ? 15.117 8.469 18.422 1 85.31 120 GLU A CA 1
ATOM 984 C C . GLU A 1 120 ? 14.273 7.199 18.391 1 85.31 120 GLU A C 1
ATOM 986 O O . GLU A 1 120 ? 13.453 6.973 19.297 1 85.31 120 GLU A O 1
ATOM 991 N N . HIS A 1 121 ? 14.422 6.48 17.328 1 85.44 121 HIS A N 1
ATOM 992 C CA . HIS A 1 121 ? 13.75 5.191 17.188 1 85.44 121 HIS A CA 1
ATOM 993 C C . HIS A 1 121 ? 14.641 4.055 17.672 1 85.44 121 HIS A C 1
ATOM 995 O O . HIS A 1 121 ? 15.797 3.936 17.266 1 85.44 121 HIS A O 1
ATOM 1001 N N . ILE A 1 122 ? 14.125 3.326 18.578 1 87.56 122 ILE A N 1
ATOM 1002 C CA . ILE A 1 122 ? 14.828 2.188 19.156 1 87.56 122 ILE A CA 1
ATOM 1003 C C . ILE A 1 122 ? 14.023 0.91 18.922 1 87.56 122 ILE A C 1
ATOM 1005 O O . ILE A 1 122 ? 12.82 0.876 19.156 1 87.56 122 ILE A O 1
ATOM 1009 N N . PRO A 1 123 ? 14.711 -0.14 18.344 1 85.19 123 PRO A N 1
ATOM 1010 C CA . PRO A 1 123 ? 13.977 -1.398 18.219 1 85.19 123 PRO A CA 1
ATOM 1011 C C . PRO A 1 123 ? 13.289 -1.817 19.516 1 85.19 123 PRO A C 1
ATOM 1013 O O . PRO A 1 123 ? 13.859 -1.665 20.594 1 85.19 123 PRO A O 1
ATOM 1016 N N . PHE A 1 124 ? 12.227 -2.371 19.469 1 80.25 124 PHE A N 1
ATOM 1017 C CA . PHE A 1 124 ? 11.336 -2.678 20.578 1 80.25 124 PHE A CA 1
ATOM 1018 C C . PHE A 1 124 ? 12.039 -3.557 21.609 1 80.25 124 PHE A C 1
ATOM 1020 O O . PHE A 1 124 ? 11.914 -3.324 22.812 1 80.25 124 PHE A O 1
ATOM 1027 N N . SER A 1 125 ? 12.789 -4.523 21.109 1 79 125 SER A N 1
ATOM 1028 C CA . SER A 1 125 ? 13.312 -5.551 22.016 1 79 125 SER A CA 1
ATOM 1029 C C . SER A 1 125 ? 14.719 -5.207 22.5 1 79 125 SER A C 1
ATOM 1031 O O . SER A 1 125 ? 15.312 -5.957 23.266 1 79 125 SER A O 1
ATOM 1033 N N . LEU A 1 126 ? 15.305 -4.129 21.984 1 79 126 LEU A N 1
ATOM 1034 C CA . LEU A 1 126 ? 16.656 -3.777 22.391 1 79 126 LEU A CA 1
ATOM 1035 C C . LEU A 1 126 ? 16.703 -3.412 23.875 1 79 126 LEU A C 1
ATOM 1037 O O . LEU A 1 126 ? 15.945 -2.547 24.328 1 79 126 LEU A O 1
ATOM 1041 N N . GLU A 1 127 ? 17.625 -4.207 24.516 1 76.06 127 GLU A N 1
ATOM 1042 C CA . GLU A 1 127 ? 17.797 -3.957 25.953 1 76.06 127 GLU A CA 1
ATOM 1043 C C . GLU A 1 127 ? 18.984 -3.025 26.203 1 76.06 127 GLU A C 1
ATOM 1045 O O . GLU A 1 127 ? 19.953 -3.021 25.438 1 76.06 127 GLU A O 1
ATOM 1050 N N . HIS A 1 128 ? 19 -2.234 27.109 1 72 128 HIS A N 1
ATOM 1051 C CA . HIS A 1 128 ? 20.047 -1.332 27.562 1 72 128 HIS A CA 1
ATOM 1052 C C . HIS A 1 128 ? 20.453 -0.364 26.469 1 72 128 HIS A C 1
ATOM 1054 O O . HIS A 1 128 ? 21.062 -0.771 25.469 1 72 128 HIS A O 1
ATOM 1060 N N . TYR A 1 129 ? 19.922 0.713 26.359 1 79.69 129 TYR A N 1
ATOM 1061 C CA . TYR A 1 129 ? 20.234 1.731 25.359 1 79.69 129 TYR A CA 1
ATOM 1062 C C . TYR A 1 129 ? 20.562 3.062 26.031 1 79.69 129 TYR A C 1
ATOM 1064 O O . TYR A 1 129 ? 19.953 3.426 27.031 1 79.69 129 TYR A O 1
ATOM 1072 N N . GLU A 1 130 ? 21.672 3.607 25.5 1 84.12 130 GLU A N 1
ATOM 1073 C CA . GLU A 1 130 ? 21.953 4.977 25.922 1 84.12 130 GLU A CA 1
ATOM 1074 C C . GLU A 1 130 ? 21.203 5.984 25.062 1 84.12 130 GLU A C 1
ATOM 1076 O O . GLU A 1 130 ? 21.328 5.969 23.844 1 84.12 130 GLU A O 1
ATOM 1081 N N . PRO A 1 131 ? 20.484 6.875 25.734 1 89.44 131 PRO A N 1
ATOM 1082 C CA . PRO A 1 131 ? 19.734 7.852 24.953 1 89.44 131 PRO A CA 1
ATOM 1083 C C . PRO A 1 131 ? 20.625 8.766 24.125 1 89.44 131 PRO A C 1
ATOM 1085 O O . PRO A 1 131 ? 21.625 9.289 24.641 1 89.44 131 PRO A O 1
ATOM 1088 N N . GLU A 1 132 ? 20.266 8.961 22.891 1 90.69 132 GLU A N 1
ATOM 1089 C CA . GLU A 1 132 ? 20.969 9.883 22.016 1 90.69 132 GLU A CA 1
ATOM 1090 C C . GLU A 1 132 ? 20.234 11.219 21.906 1 90.69 132 GLU A C 1
ATOM 1092 O O . GLU A 1 132 ? 20.875 12.273 21.812 1 90.69 132 GLU A O 1
ATOM 1097 N N . TRP A 1 133 ? 18.922 11.125 21.844 1 92.81 133 TRP A N 1
ATOM 1098 C CA . TRP A 1 133 ? 18.109 12.328 21.766 1 92.81 133 TRP A CA 1
ATOM 1099 C C . TRP A 1 133 ? 17.109 12.383 22.922 1 92.81 133 TRP A C 1
ATOM 1101 O O . TRP A 1 133 ? 15.898 12.461 22.688 1 92.81 133 TRP A O 1
ATOM 1111 N N . PRO A 1 134 ? 17.672 12.445 24.172 1 94.12 134 PRO A N 1
ATOM 1112 C CA . PRO A 1 134 ? 16.75 12.625 25.297 1 94.12 134 PRO A CA 1
ATOM 1113 C C . PRO A 1 134 ? 15.984 13.953 25.234 1 94.12 134 PRO A C 1
ATOM 1115 O O . PRO A 1 134 ? 16.578 14.984 24.891 1 94.12 134 PRO A O 1
ATOM 1118 N N . GLN A 1 135 ? 14.742 13.898 25.547 1 95.19 135 GLN A N 1
ATOM 1119 C CA . GLN A 1 135 ? 13.914 15.102 25.516 1 95.19 135 GLN A CA 1
ATOM 1120 C C . GLN A 1 135 ? 13.914 15.812 26.859 1 95.19 135 GLN A C 1
ATOM 1122 O O . GLN A 1 135 ? 13.773 15.172 27.906 1 95.19 135 GLN A O 1
ATOM 1127 N N . LEU A 1 136 ? 14.117 17.047 26.844 1 97.12 136 LEU A N 1
ATOM 1128 C CA . LEU A 1 136 ? 14.117 17.844 28.078 1 97.12 136 LEU A CA 1
ATOM 1129 C C . LEU A 1 136 ? 12.75 18.453 28.328 1 97.12 136 LEU A C 1
ATOM 1131 O O . LEU A 1 136 ? 12.016 18.766 27.375 1 97.12 136 LEU A O 1
ATOM 1135 N N . CYS A 1 137 ? 12.414 18.625 29.578 1 97.88 137 CYS A N 1
ATOM 1136 C CA . CYS A 1 137 ? 11.078 19.062 29.984 1 97.88 137 CYS A CA 1
ATOM 1137 C C . CYS A 1 137 ? 10.969 20.578 29.984 1 97.88 137 CYS A C 1
ATOM 1139 O O . CYS A 1 137 ? 11.797 21.266 30.578 1 97.88 137 CYS A O 1
ATOM 1141 N N . ILE A 1 138 ? 9.906 21.109 29.438 1 97.88 138 ILE A N 1
ATOM 1142 C CA . ILE A 1 138 ? 9.719 22.547 29.297 1 97.88 138 ILE A CA 1
ATOM 1143 C C . ILE A 1 138 ? 9.164 23.125 30.609 1 97.88 138 ILE A C 1
ATOM 1145 O O . ILE A 1 138 ? 8.984 24.344 30.734 1 97.88 138 ILE A O 1
ATOM 1149 N N . ASN A 1 139 ? 8.883 22.297 31.578 1 98.06 139 ASN A N 1
ATOM 1150 C CA . ASN A 1 139 ? 8.57 22.75 32.938 1 98.06 139 ASN A CA 1
ATOM 1151 C C . ASN A 1 139 ? 9.828 22.859 33.781 1 98.06 139 ASN A C 1
ATOM 1153 O O . ASN A 1 139 ? 9.781 23.391 34.875 1 98.06 139 ASN A O 1
ATOM 1157 N N . SER A 1 140 ? 10.93 22.359 33.281 1 98.06 140 SER A N 1
ATOM 1158 C CA . SER A 1 140 ? 12.227 22.484 33.969 1 98.06 140 SER A CA 1
ATOM 1159 C C . SER A 1 140 ? 12.922 23.781 33.562 1 98.06 140 SER A C 1
ATOM 1161 O O . SER A 1 140 ? 12.414 24.531 32.75 1 98.06 140 SER A O 1
ATOM 1163 N N . PRO A 1 141 ? 14.125 24.031 34.188 1 97.62 141 PRO A N 1
ATOM 1164 C CA . PRO A 1 141 ? 14.875 25.219 33.781 1 97.62 141 PRO A CA 1
ATOM 1165 C C . PRO A 1 141 ? 15.297 25.203 32.312 1 97.62 141 PRO A C 1
ATOM 1167 O O . PRO A 1 141 ? 15.836 26.188 31.828 1 97.62 141 PRO A O 1
ATOM 1170 N N . PHE A 1 142 ? 15.023 24.141 31.688 1 97.31 142 PHE A N 1
ATOM 1171 C CA . PHE A 1 142 ? 15.297 24.047 30.266 1 97.31 142 PHE A CA 1
ATOM 1172 C C . PHE A 1 142 ? 14.602 25.188 29.5 1 97.31 142 PHE A C 1
ATOM 1174 O O . PHE A 1 142 ? 15.141 25.703 28.531 1 97.31 142 PHE A O 1
ATOM 1181 N N . ILE A 1 143 ? 13.406 25.578 29.906 1 97.81 143 ILE A N 1
ATOM 1182 C CA . ILE A 1 143 ? 12.648 26.609 29.219 1 97.81 143 ILE A CA 1
ATOM 1183 C C . ILE A 1 143 ? 13.422 27.922 29.234 1 97.81 143 ILE A C 1
ATOM 1185 O O . ILE A 1 143 ? 13.359 28.703 28.297 1 97.81 143 ILE A O 1
ATOM 1189 N N . GLU A 1 144 ? 14.109 28.172 30.312 1 97.62 144 GLU A N 1
ATOM 1190 C CA . GLU A 1 144 ? 14.938 29.375 30.391 1 97.62 144 GLU A CA 1
ATOM 1191 C C . GLU A 1 144 ? 16.078 29.312 29.375 1 97.62 144 GLU A C 1
ATOM 1193 O O . GLU A 1 144 ? 16.484 30.344 28.828 1 97.62 144 GLU A O 1
ATOM 1198 N N . HIS A 1 145 ? 16.594 28.141 29.266 1 96.19 145 HIS A N 1
ATOM 1199 C CA . HIS A 1 145 ? 17.594 27.938 28.219 1 96.19 145 HIS A CA 1
ATOM 1200 C C . HIS A 1 145 ? 17.031 28.25 26.844 1 96.19 145 HIS A C 1
ATOM 1202 O O . HIS A 1 145 ? 17.703 28.891 26.016 1 96.19 145 HIS A O 1
ATOM 1208 N N . VAL A 1 146 ? 15.844 27.797 26.531 1 97.44 146 VAL A N 1
ATOM 1209 C CA . VAL A 1 146 ? 15.188 28.031 25.25 1 97.44 146 VAL A CA 1
ATOM 1210 C C . VAL A 1 146 ? 14.969 29.531 25.047 1 97.44 146 VAL A C 1
ATOM 1212 O O . VAL A 1 146 ? 15.172 30.047 23.953 1 97.44 146 VAL A O 1
ATOM 1215 N N . LYS A 1 147 ? 14.57 30.219 26.094 1 98.06 147 LYS A N 1
ATOM 1216 C CA . LYS A 1 147 ? 14.414 31.656 26.031 1 98.06 147 LYS A CA 1
ATOM 1217 C C . LYS A 1 147 ? 15.719 32.344 25.625 1 98.06 147 LYS A C 1
ATOM 1219 O O . LYS A 1 147 ? 15.727 33.25 24.797 1 98.06 147 LYS A O 1
ATOM 1224 N N . LYS A 1 148 ? 16.766 31.906 26.219 1 97.19 148 LYS A N 1
ATOM 1225 C CA . LYS A 1 148 ? 18.078 32.438 25.891 1 97.19 148 LYS A CA 1
ATOM 1226 C C . LYS A 1 148 ? 18.422 32.156 24.422 1 97.19 148 LYS A C 1
ATOM 1228 O O . LYS A 1 148 ? 19.016 33 23.75 1 97.19 148 LYS A O 1
ATOM 1233 N N . GLU A 1 149 ? 18.109 30.969 23.953 1 96.88 149 GLU A N 1
ATOM 1234 C CA . GLU A 1 149 ? 18.328 30.609 22.547 1 96.88 149 GLU A CA 1
ATOM 1235 C C . GLU A 1 149 ? 17.594 31.562 21.609 1 96.88 149 GLU A C 1
ATOM 1237 O O . GLU A 1 149 ? 18.156 31.984 20.594 1 96.88 149 GLU A O 1
ATOM 1242 N N . VAL A 1 150 ? 16.375 31.891 21.953 1 97.69 150 VAL A N 1
ATOM 1243 C CA . VAL A 1 150 ? 15.547 32.781 21.125 1 97.69 150 VAL A CA 1
ATOM 1244 C C . VAL A 1 150 ? 16.188 34.156 21.062 1 97.69 150 VAL A C 1
ATOM 1246 O O . VAL A 1 150 ? 16.344 34.719 19.984 1 97.69 150 VAL A O 1
ATOM 1249 N N . VAL A 1 151 ? 16.594 34.688 22.172 1 97.5 151 VAL A N 1
ATOM 1250 C CA . VAL A 1 151 ? 17.188 36 22.234 1 97.5 151 VAL A CA 1
ATOM 1251 C C . VAL A 1 151 ? 18.5 36.031 21.469 1 97.5 151 VAL A C 1
ATOM 1253 O O . VAL A 1 151 ? 18.766 36.938 20.688 1 97.5 151 VAL A O 1
ATOM 1256 N N . GLU A 1 152 ? 19.281 35 21.75 1 96.81 152 GLU A N 1
ATOM 1257 C CA . GLU A 1 152 ? 20.562 34.906 21.062 1 96.81 152 GLU A CA 1
ATOM 1258 C C . GLU A 1 152 ? 20.375 34.812 19.547 1 96.81 152 GLU A C 1
ATOM 1260 O O . GLU A 1 152 ? 21.109 35.406 18.781 1 96.81 152 GLU A O 1
ATOM 1265 N N . ALA A 1 153 ? 19.453 34.031 19.094 1 96.88 153 ALA A N 1
ATOM 1266 C CA . ALA A 1 153 ? 19.172 33.906 17.672 1 96.88 153 ALA A CA 1
ATOM 1267 C C . ALA A 1 153 ? 18.828 35.25 17.047 1 96.88 153 ALA A C 1
ATOM 1269 O O . ALA A 1 153 ? 19.328 35.594 15.977 1 96.88 153 ALA A O 1
ATOM 1270 N N . HIS A 1 154 ? 18 36 17.734 1 96.88 154 HIS A N 1
ATOM 1271 C CA . HIS A 1 154 ? 17.641 37.344 17.25 1 96.88 154 HIS A CA 1
ATOM 1272 C C . HIS A 1 154 ? 18.875 38.219 17.125 1 96.88 154 HIS A C 1
ATOM 1274 O O . HIS A 1 154 ? 18.984 39.031 16.203 1 96.88 154 HIS A O 1
ATOM 1280 N N . SER A 1 155 ? 19.766 38.094 18.016 1 96.38 155 SER A N 1
ATOM 1281 C CA . SER A 1 155 ? 20.953 38.938 18.047 1 96.38 155 SER A CA 1
ATOM 1282 C C . SER A 1 155 ? 21.875 38.625 16.859 1 96.38 155 SER A C 1
ATOM 1284 O O . SER A 1 155 ? 22.734 39.438 16.531 1 96.38 155 SER A O 1
ATOM 1286 N N . LEU A 1 156 ? 21.719 37.5 16.219 1 96.88 156 LEU A N 1
ATOM 1287 C CA . LEU A 1 156 ? 22.547 37.125 15.094 1 96.88 156 LEU A CA 1
ATOM 1288 C C . LEU A 1 156 ? 22.078 37.812 13.812 1 96.88 156 LEU A C 1
ATOM 1290 O O . LEU A 1 156 ? 22.719 37.688 12.773 1 96.88 156 LEU A O 1
ATOM 1294 N N . GLY A 1 157 ? 20.953 38.469 13.867 1 96.56 157 GLY A N 1
ATOM 1295 C CA . GLY A 1 157 ? 20.453 39.219 12.727 1 96.56 157 GLY A CA 1
ATOM 1296 C C . GLY A 1 157 ? 19.562 38.406 11.812 1 96.56 157 GLY A C 1
ATOM 1297 O O . GLY A 1 157 ? 19.375 38.75 10.648 1 96.56 157 GLY A O 1
ATOM 1298 N N . VAL A 1 158 ? 19.062 37.312 12.273 1 98.12 158 VAL A N 1
ATOM 1299 C CA . VAL A 1 158 ? 18.219 36.438 11.477 1 98.12 158 VAL A CA 1
ATOM 1300 C C . VAL A 1 158 ? 16.891 37.125 11.156 1 98.12 158 VAL A C 1
ATOM 1302 O O . VAL A 1 158 ? 16.547 38.156 11.773 1 98.12 158 VAL A O 1
ATOM 1305 N N . ASP A 1 159 ? 16.172 36.625 10.164 1 98.06 159 ASP A N 1
ATOM 1306 C CA . ASP A 1 159 ? 14.891 37.188 9.75 1 98.06 159 ASP A CA 1
ATOM 1307 C C . ASP A 1 159 ? 13.734 36.594 10.547 1 98.06 159 ASP A C 1
ATOM 1309 O O . ASP A 1 159 ? 12.594 37.031 10.438 1 98.06 159 ASP A O 1
ATOM 1313 N N . GLY A 1 160 ? 14 35.625 11.344 1 97.81 160 GLY A N 1
ATOM 1314 C CA . GLY A 1 160 ? 13 35 12.203 1 97.81 160 GLY A CA 1
ATOM 1315 C C . GLY A 1 160 ? 13.516 33.781 12.93 1 97.81 160 GLY A C 1
ATOM 1316 O O . GLY A 1 160 ? 14.641 33.312 12.688 1 97.81 160 GLY A O 1
ATOM 1317 N N . VAL A 1 161 ? 12.695 33.312 13.836 1 98.12 161 VAL A N 1
ATOM 1318 C CA . VAL A 1 161 ? 13.008 32.094 14.586 1 98.12 161 VAL A CA 1
ATOM 1319 C C . VAL A 1 161 ? 11.945 31.031 14.312 1 98.12 161 VAL A C 1
ATOM 1321 O O . VAL A 1 161 ? 10.758 31.359 14.188 1 98.12 161 VAL A O 1
ATOM 1324 N N . PHE A 1 162 ? 12.406 29.859 14.086 1 98.31 162 PHE A N 1
ATOM 1325 C CA . PHE A 1 162 ? 11.594 28.656 13.891 1 98.31 162 PHE A CA 1
ATOM 1326 C C . PHE A 1 162 ? 11.656 27.75 15.117 1 98.31 162 PHE A C 1
ATOM 1328 O O . PHE A 1 162 ? 12.641 27.031 15.312 1 98.31 162 PHE A O 1
ATOM 1335 N N . LEU A 1 163 ? 10.617 27.844 15.953 1 97.31 163 LEU A N 1
ATOM 1336 C CA . LEU A 1 163 ? 10.562 27.047 17.172 1 97.31 163 LEU A CA 1
ATOM 1337 C C . LEU A 1 163 ? 10.234 25.594 16.859 1 97.31 163 LEU A C 1
ATOM 1339 O O . LEU A 1 163 ? 9.195 25.297 16.25 1 97.31 163 LEU A O 1
ATOM 1343 N N . ASP A 1 164 ? 11.062 24.672 17.266 1 94.38 164 ASP A N 1
ATOM 1344 C CA . ASP A 1 164 ? 10.773 23.25 17.094 1 94.38 164 ASP A CA 1
ATOM 1345 C C . ASP A 1 164 ? 9.609 22.812 17.984 1 94.38 164 ASP A C 1
ATOM 1347 O O . ASP A 1 164 ? 9.273 23.5 18.953 1 94.38 164 ASP A O 1
ATOM 1351 N N . SER A 1 165 ? 9.039 21.734 17.625 1 90.69 165 SER A N 1
ATOM 1352 C CA . SER A 1 165 ? 7.957 21.188 18.438 1 90.69 165 SER A CA 1
ATOM 1353 C C . SER A 1 165 ? 8.469 20.719 19.797 1 90.69 165 SER A C 1
ATOM 1355 O O . SER A 1 165 ? 9.477 20.016 19.875 1 90.69 165 SER A O 1
ATOM 1357 N N . PHE A 1 166 ? 7.953 21.172 20.969 1 86.12 166 PHE A N 1
ATOM 1358 C CA . PHE A 1 166 ? 8.391 20.812 22.312 1 86.12 166 PHE A CA 1
ATOM 1359 C C . PHE A 1 166 ? 8.18 19.328 22.562 1 86.12 166 PHE A C 1
ATOM 1361 O O . PHE A 1 166 ? 8.734 18.766 23.516 1 86.12 166 PHE A O 1
ATOM 1368 N N . ARG A 1 167 ? 7.762 18.516 21.719 1 87.44 167 ARG A N 1
ATOM 1369 C CA . ARG A 1 167 ? 7.484 17.094 21.938 1 87.44 167 ARG A CA 1
ATOM 1370 C C . ARG A 1 167 ? 6.922 16.859 23.344 1 87.44 167 ARG A C 1
ATOM 1372 O O . ARG A 1 167 ? 7.371 15.961 24.047 1 87.44 167 ARG A O 1
ATOM 1379 N N . TYR A 1 168 ? 6.184 17.672 23.875 1 89.19 168 TYR A N 1
ATOM 1380 C CA . TYR A 1 168 ? 5.504 17.656 25.172 1 89.19 168 TYR A CA 1
ATOM 1381 C C . TYR A 1 168 ? 3.99 17.688 24.984 1 89.19 168 TYR A C 1
ATOM 1383 O O . TYR A 1 168 ? 3.4 18.75 24.812 1 89.19 168 TYR A O 1
ATOM 1391 N N . GLN A 1 169 ? 3.455 16.547 24.781 1 83 169 GLN A N 1
ATOM 1392 C CA . GLN A 1 169 ? 2.021 16.422 24.531 1 83 169 GLN A CA 1
ATOM 1393 C C . GLN A 1 169 ? 1.427 15.266 25.344 1 83 169 GLN A C 1
ATOM 1395 O O . GLN A 1 169 ? 2.156 14.391 25.812 1 83 169 GLN A O 1
ATOM 1400 N N . PRO A 1 170 ? 0.163 15.422 25.562 1 84.94 170 PRO A N 1
ATOM 1401 C CA . PRO A 1 170 ? -0.472 14.273 26.219 1 84.94 170 PRO A CA 1
ATOM 1402 C C . PRO A 1 170 ? -0.336 12.984 25.422 1 84.94 170 PRO A C 1
ATOM 1404 O O . PRO A 1 170 ? -0.516 12.984 24.188 1 84.94 170 PRO A O 1
ATOM 1407 N N . ASP A 1 171 ? 0.129 12.039 26.031 1 85.25 171 ASP A N 1
ATOM 1408 C CA . ASP A 1 171 ? 0.284 10.688 25.484 1 85.25 171 ASP A CA 1
ATOM 1409 C C . ASP A 1 171 ? 0.276 9.641 26.594 1 85.25 171 ASP A C 1
ATOM 1411 O O . ASP A 1 171 ? 0.592 9.953 27.75 1 85.25 171 ASP A O 1
ATOM 1415 N N . ILE A 1 172 ? -0.085 8.5 26.203 1 82.19 172 ILE A N 1
ATOM 1416 C CA . ILE A 1 172 ? -0.156 7.457 27.219 1 82.19 172 ILE A CA 1
ATOM 1417 C C . ILE A 1 172 ? 1.246 6.934 27.516 1 82.19 172 ILE A C 1
ATOM 1419 O O . ILE A 1 172 ? 1.595 6.703 28.688 1 82.19 172 ILE A O 1
ATOM 1423 N N . GLU A 1 173 ? 2.031 6.871 26.453 1 82.75 173 GLU A N 1
ATOM 1424 C CA . GLU A 1 173 ? 3.316 6.195 26.609 1 82.75 173 GLU A CA 1
ATOM 1425 C C . GLU A 1 173 ? 4.457 7.203 26.719 1 82.75 173 GLU A C 1
ATOM 1427 O O . GLU A 1 173 ? 5.5 6.91 27.297 1 82.75 173 GLU A O 1
ATOM 1432 N N . ARG A 1 174 ? 4.305 8.414 26.219 1 88.88 174 ARG A N 1
ATOM 1433 C CA . ARG A 1 174 ? 5.422 9.344 26.109 1 88.88 174 ARG A CA 1
ATOM 1434 C C . ARG A 1 174 ? 5.102 10.672 26.781 1 88.88 174 ARG A C 1
ATOM 1436 O O . ARG A 1 174 ? 5.609 11.719 26.391 1 88.88 174 ARG A O 1
ATOM 1443 N N . ALA A 1 175 ? 4.254 10.617 27.672 1 92.62 175 ALA A N 1
ATOM 1444 C CA . ALA A 1 175 ? 3.992 11.836 28.438 1 92.62 175 ALA A CA 1
ATOM 1445 C C . ALA A 1 175 ? 4.953 11.961 29.625 1 92.62 175 ALA A C 1
ATOM 1447 O O . ALA A 1 175 ? 5.312 10.961 30.25 1 92.62 175 ALA A O 1
ATOM 1448 N N . CYS A 1 176 ? 5.27 13.148 30.016 1 96.44 176 CYS A N 1
ATOM 1449 C CA . CYS A 1 176 ? 6.297 13.422 31.016 1 96.44 176 CYS A CA 1
ATOM 1450 C C . CYS A 1 176 ? 5.727 13.328 32.438 1 96.44 176 CYS A C 1
ATOM 1452 O O . CYS A 1 176 ? 4.695 13.938 32.719 1 96.44 176 CYS A O 1
ATOM 1454 N N . TYR A 1 177 ? 6.383 12.633 33.312 1 97.19 177 TYR A N 1
ATOM 1455 C CA . TYR A 1 177 ? 6.086 12.5 34.75 1 97.19 177 TYR A CA 1
ATOM 1456 C C . TYR A 1 177 ? 7.301 12.859 35.594 1 97.19 177 TYR A C 1
ATOM 1458 O O . TYR A 1 177 ? 7.488 12.312 36.656 1 97.19 177 TYR A O 1
ATOM 1466 N N . CYS A 1 178 ? 8.109 13.742 35.031 1 97.44 178 CYS A N 1
ATOM 1467 C CA . CYS A 1 178 ? 9.305 14.141 35.781 1 97.44 178 CYS A CA 1
ATOM 1468 C C . CYS A 1 178 ? 8.938 14.922 37.031 1 97.44 178 CYS A C 1
ATOM 1470 O O . CYS A 1 178 ? 7.773 15.258 37.25 1 97.44 178 CYS A O 1
ATOM 1472 N N . GLU A 1 179 ? 9.953 15.242 37.812 1 97.19 179 GLU A N 1
ATOM 1473 C CA . GLU A 1 179 ? 9.727 15.906 39.094 1 97.19 179 GLU A CA 1
ATOM 1474 C C . GLU A 1 179 ? 9.203 17.328 38.875 1 97.19 179 GLU A C 1
ATOM 1476 O O . GLU A 1 179 ? 8.391 17.812 39.656 1 97.19 179 GLU A O 1
ATOM 1481 N N . TRP A 1 180 ? 9.633 18 37.875 1 98.25 180 TRP A N 1
ATOM 1482 C CA . TRP A 1 180 ? 9.195 19.359 37.594 1 98.25 180 TRP A CA 1
ATOM 1483 C C . TRP A 1 180 ? 7.711 19.391 37.219 1 98.25 180 TRP A C 1
ATOM 1485 O O . TRP A 1 180 ? 6.973 20.266 37.688 1 98.25 180 TRP A O 1
ATOM 1495 N N . CYS A 1 181 ? 7.309 18.438 36.469 1 98.25 181 CYS A N 1
ATOM 1496 C CA . CYS A 1 181 ? 5.906 18.344 36.062 1 98.25 181 CYS A CA 1
ATOM 1497 C C . CYS A 1 181 ? 5.031 17.969 37.25 1 98.25 181 CYS A C 1
ATOM 1499 O O . CYS A 1 181 ? 3.971 18.547 37.469 1 98.25 181 CYS A O 1
ATOM 1501 N N . ARG A 1 182 ? 5.492 16.969 37.969 1 97.69 182 ARG A N 1
ATOM 1502 C CA . ARG A 1 182 ? 4.723 16.516 39.125 1 97.69 182 ARG A CA 1
ATOM 1503 C C . ARG A 1 182 ? 4.535 17.641 40.156 1 97.69 182 ARG A C 1
ATOM 1505 O O . ARG A 1 182 ? 3.434 17.844 40.656 1 97.69 182 ARG A O 1
ATOM 1512 N N . ARG A 1 183 ? 5.531 18.328 40.406 1 98 183 ARG A N 1
ATOM 1513 C CA . ARG A 1 183 ? 5.48 19.422 41.375 1 98 183 ARG A CA 1
ATOM 1514 C C . ARG A 1 183 ? 4.543 20.531 40.906 1 98 183 ARG A C 1
ATOM 1516 O O . ARG A 1 183 ? 3.672 20.984 41.625 1 98 183 ARG A O 1
ATOM 1523 N N . ARG A 1 184 ? 4.746 20.938 39.656 1 98.25 184 ARG A N 1
ATOM 1524 C CA . ARG A 1 184 ? 3.922 22.031 39.125 1 98.25 184 ARG A CA 1
ATOM 1525 C C . ARG A 1 184 ? 2.449 21.625 39.094 1 98.25 184 ARG A C 1
ATOM 1527 O O . ARG A 1 184 ? 1.58 22.422 39.469 1 98.25 184 ARG A O 1
ATOM 1534 N N . PHE A 1 185 ? 2.176 20.469 38.625 1 98.31 185 PHE A N 1
ATOM 1535 C CA . PHE A 1 185 ? 0.793 20.016 38.562 1 98.31 185 PHE A CA 1
ATOM 1536 C C . PHE A 1 185 ? 0.156 19.984 39.938 1 98.31 185 PHE A C 1
ATOM 1538 O O . PHE A 1 185 ? -0.978 20.422 40.125 1 98.31 185 PHE A O 1
ATOM 1545 N N . ARG A 1 186 ? 0.93 19.422 40.906 1 97.75 186 ARG A N 1
ATOM 1546 C CA . ARG A 1 186 ? 0.442 19.359 42.281 1 97.75 186 ARG A CA 1
ATOM 1547 C C . ARG A 1 186 ? 0.167 20.75 42.812 1 97.75 186 ARG A C 1
ATOM 1549 O O . ARG A 1 186 ? -0.838 20.969 43.5 1 97.75 186 ARG A O 1
ATOM 1556 N N . GLU A 1 187 ? 1.004 21.656 42.594 1 98.12 187 GLU A N 1
ATOM 1557 C CA . GLU A 1 187 ? 0.851 23.016 43.062 1 98.12 187 GLU A CA 1
ATOM 1558 C C . GLU A 1 187 ? -0.383 23.688 42.438 1 98.12 187 GLU A C 1
ATOM 1560 O O . GLU A 1 187 ? -1.106 24.406 43.125 1 98.12 187 GLU A O 1
ATOM 1565 N N . GLU A 1 188 ? -0.633 23.391 41.219 1 98 188 GLU A N 1
ATOM 1566 C CA . GLU A 1 188 ? -1.717 24.062 40.5 1 98 188 GLU A CA 1
ATOM 1567 C C . GLU A 1 188 ? -3.059 23.391 40.781 1 98 188 GLU A C 1
ATOM 1569 O O . GLU A 1 188 ? -4.102 24.047 40.781 1 98 188 GLU A O 1
ATOM 1574 N N . HIS A 1 189 ? -3.029 22.094 41.062 1 97.44 189 HIS A N 1
ATOM 1575 C CA . HIS A 1 189 ? -4.305 21.391 41.094 1 97.44 189 HIS A CA 1
ATOM 1576 C C . HIS A 1 189 ? -4.57 20.781 42.469 1 97.44 189 HIS A C 1
ATOM 1578 O O . HIS A 1 189 ? -5.699 20.391 42.75 1 97.44 189 HIS A O 1
ATOM 1584 N N . GLY A 1 190 ? -3.521 20.609 43.281 1 96.81 190 GLY A N 1
ATOM 1585 C CA . GLY A 1 190 ? -3.686 20.188 44.656 1 96.81 190 GLY A CA 1
ATOM 1586 C C . GLY A 1 190 ? -3.633 18.688 44.844 1 96.81 190 GLY A C 1
ATOM 1587 O O . GLY A 1 190 ? -3.875 18.172 45.938 1 96.81 190 GLY A O 1
ATOM 1588 N N . TYR A 1 191 ? -3.383 17.953 43.719 1 95.88 191 TYR A N 1
ATOM 1589 C CA . TYR A 1 191 ? -3.242 16.516 43.781 1 95.88 191 TYR A CA 1
ATOM 1590 C C . TYR A 1 191 ? -2.189 16.016 42.781 1 95.88 191 TYR A C 1
ATOM 1592 O O . TYR A 1 191 ? -1.744 16.766 41.938 1 95.88 191 TYR A O 1
ATOM 1600 N N . GLU A 1 192 ? -1.78 14.734 43 1 96.5 192 GLU A N 1
ATOM 1601 C CA . GLU A 1 192 ? -0.715 14.156 42.156 1 96.5 192 GLU A CA 1
ATOM 1602 C C . GLU A 1 192 ? -1.206 13.844 40.75 1 96.5 192 GLU A C 1
ATOM 1604 O O . GLU A 1 192 ? -2.396 13.609 40.562 1 96.5 192 GLU A O 1
ATOM 1609 N N . MET A 1 193 ? -0.303 13.766 39.812 1 96.38 193 MET A N 1
ATOM 1610 C CA . MET A 1 193 ? -0.613 13.352 38.438 1 96.38 193 MET A CA 1
ATOM 1611 C C . MET A 1 193 ? -1.089 11.906 38.406 1 96.38 193 MET A C 1
ATOM 1613 O O . MET A 1 193 ? -0.384 11.008 38.875 1 96.38 193 MET A O 1
ATOM 1617 N N . PRO A 1 194 ? -2.248 11.688 37.812 1 95.44 194 PRO A N 1
ATOM 1618 C CA . PRO A 1 194 ? -2.629 10.281 37.656 1 95.44 194 PRO A CA 1
ATOM 1619 C C . PRO A 1 194 ? -1.723 9.539 36.688 1 95.44 194 PRO A C 1
ATOM 1621 O O . PRO A 1 194 ? -1.318 10.094 35.656 1 95.44 194 PRO A O 1
ATOM 1624 N N . LYS A 1 195 ? -1.416 8.289 37 1 92.5 195 LYS A N 1
ATOM 1625 C CA . LYS A 1 195 ? -0.494 7.512 36.156 1 92.5 195 LYS A CA 1
ATOM 1626 C C . LYS A 1 195 ? -1.251 6.594 35.219 1 92.5 195 LYS A C 1
ATOM 1628 O O . LYS A 1 195 ? -0.854 6.434 34.062 1 92.5 195 LYS A O 1
ATOM 1633 N N . GLU A 1 196 ? -2.305 6.016 35.656 1 92 196 GLU A N 1
ATOM 1634 C CA . GLU A 1 196 ? -3.068 5.07 34.844 1 92 196 GLU A CA 1
ATOM 1635 C C . GLU A 1 196 ? -4.172 5.773 34.062 1 92 196 GLU A C 1
ATOM 1637 O O . GLU A 1 196 ? -4.93 6.566 34.625 1 92 196 GLU A O 1
ATOM 1642 N N . PRO A 1 197 ? -4.203 5.48 32.812 1 91 197 PRO A N 1
ATOM 1643 C CA . PRO A 1 197 ? -5.262 6.105 32.031 1 91 197 PRO A CA 1
ATOM 1644 C C . PRO A 1 197 ? -6.66 5.758 32.531 1 91 197 PRO A C 1
ATOM 1646 O O . PRO A 1 197 ? -6.992 4.578 32.688 1 91 197 PRO A O 1
ATOM 1649 N N . ASN A 1 198 ? -7.43 6.66 32.906 1 91.75 198 ASN A N 1
ATOM 1650 C CA . ASN A 1 198 ? -8.828 6.551 33.312 1 91.75 198 ASN A CA 1
ATOM 1651 C C . ASN A 1 198 ? -9.633 7.773 32.875 1 91.75 198 ASN A C 1
ATOM 1653 O O . ASN A 1 198 ? -9.688 8.773 33.594 1 91.75 198 ASN A O 1
ATOM 1657 N N . TRP A 1 199 ? -10.344 7.691 31.859 1 90.06 199 TRP A N 1
ATOM 1658 C CA . TRP A 1 199 ? -11 8.82 31.219 1 90.06 199 TRP A CA 1
ATOM 1659 C C . TRP A 1 199 ? -12.273 9.203 31.953 1 90.06 199 TRP A C 1
ATOM 1661 O O . TRP A 1 199 ? -12.836 10.281 31.734 1 90.06 199 TRP A O 1
ATOM 1671 N N . LEU A 1 200 ? -12.773 8.367 32.844 1 88.06 200 LEU A N 1
ATOM 1672 C CA . LEU A 1 200 ? -13.914 8.688 33.719 1 88.06 200 LEU A CA 1
ATOM 1673 C C . LEU A 1 200 ? -13.477 9.539 34.906 1 88.06 200 LEU A C 1
ATOM 1675 O O . LEU A 1 200 ? -14.312 10.164 35.562 1 88.06 200 LEU A O 1
ATOM 1679 N N . ASP A 1 201 ? -12.195 9.5 35.156 1 91.56 201 ASP A N 1
ATOM 1680 C CA . ASP A 1 201 ? -11.617 10.312 36.219 1 91.56 201 ASP A CA 1
ATOM 1681 C C . ASP A 1 201 ? -11.344 11.734 35.75 1 91.56 201 ASP A C 1
ATOM 1683 O O . ASP A 1 201 ? -10.523 11.945 34.844 1 91.56 201 ASP A O 1
ATOM 1687 N N . LYS A 1 202 ? -12 12.641 36.406 1 92.38 202 LYS A N 1
ATOM 1688 C CA . LYS A 1 202 ? -11.789 14.039 36.031 1 92.38 202 LYS A CA 1
ATOM 1689 C C . LYS A 1 202 ? -10.32 14.422 36.156 1 92.38 202 LYS A C 1
ATOM 1691 O O . LYS A 1 202 ? -9.82 15.25 35.375 1 92.38 202 LYS A O 1
ATOM 1696 N N . ARG A 1 203 ? -9.68 13.75 37.25 1 93.69 203 ARG A N 1
ATOM 1697 C CA . ARG A 1 203 ? -8.273 14.078 37.469 1 93.69 203 ARG A CA 1
ATOM 1698 C C . ARG A 1 203 ? -7.438 13.711 36.25 1 93.69 203 ARG A C 1
ATOM 1700 O O . ARG A 1 203 ? -6.465 14.398 35.938 1 93.69 203 ARG A O 1
ATOM 1707 N N . TRP A 1 204 ? -7.727 12.719 35.469 1 95.12 204 TRP A N 1
ATOM 1708 C CA . TRP A 1 204 ? -7.039 12.305 34.25 1 95.12 204 TRP A CA 1
ATOM 1709 C C . TRP A 1 204 ? -7.289 13.297 33.094 1 95.12 204 TRP A C 1
ATOM 1711 O O . TRP A 1 204 ? -6.355 13.695 32.406 1 95.12 204 TRP A O 1
ATOM 1721 N N . ARG A 1 205 ? -8.508 13.703 32.906 1 93.75 205 ARG A N 1
ATOM 1722 C CA . ARG A 1 205 ? -8.852 14.672 31.875 1 93.75 205 ARG A CA 1
ATOM 1723 C C . ARG A 1 205 ? -8.172 16.016 32.125 1 93.75 205 ARG A C 1
ATOM 1725 O O . ARG A 1 205 ? -7.719 16.656 31.172 1 93.75 205 ARG A O 1
ATOM 1732 N N . GLU A 1 206 ? -8.133 16.359 33.344 1 95.38 206 GLU A N 1
ATOM 1733 C CA . GLU A 1 206 ? -7.461 17.609 33.719 1 95.38 206 GLU A CA 1
ATOM 1734 C C . GLU A 1 206 ? -5.969 17.547 33.406 1 95.38 206 GLU A C 1
ATOM 1736 O O . GLU A 1 206 ? -5.391 18.531 32.938 1 95.38 206 GLU A O 1
ATOM 1741 N N . LEU A 1 207 ? -5.418 16.453 33.781 1 96.5 207 LEU A N 1
ATOM 1742 C CA . LEU A 1 207 ? -4.008 16.266 33.438 1 96.5 207 LEU A CA 1
ATOM 1743 C C . LEU A 1 207 ? -3.789 16.375 31.922 1 96.5 207 LEU A C 1
ATOM 1745 O O . LEU A 1 207 ? -2.809 16.969 31.484 1 96.5 207 LEU A O 1
ATOM 1749 N N . TRP A 1 208 ? -4.703 15.734 31.188 1 93.69 208 TRP A N 1
ATOM 1750 C CA . TRP A 1 208 ? -4.652 15.797 29.734 1 93.69 208 TRP A CA 1
ATOM 1751 C C . TRP A 1 208 ? -4.707 17.234 29.234 1 93.69 208 TRP A C 1
ATOM 1753 O O . TRP A 1 208 ? -3.885 17.656 28.422 1 93.69 208 TRP A O 1
ATOM 1763 N N . GLU A 1 209 ? -5.57 18.016 29.688 1 94.94 209 GLU A N 1
ATOM 1764 C CA . GLU A 1 209 ? -5.734 19.422 29.328 1 94.94 209 GLU A CA 1
ATOM 1765 C C . GLU A 1 209 ? -4.543 20.25 29.797 1 94.94 209 GLU A C 1
ATOM 1767 O O . GLU A 1 209 ? -4.113 21.172 29.109 1 94.94 209 GLU A O 1
ATOM 1772 N N . TRP A 1 210 ? -4.121 19.922 30.984 1 97.31 210 TRP A N 1
ATOM 1773 C CA . TRP A 1 210 ? -3.012 20.656 31.578 1 97.31 210 TRP A CA 1
ATOM 1774 C C . TRP A 1 210 ? -1.768 20.594 30.703 1 97.31 210 TRP A C 1
ATOM 1776 O O . TRP A 1 210 ? -1.021 21.562 30.594 1 97.31 210 TRP A O 1
ATOM 1786 N N . ARG A 1 211 ? -1.538 19.531 30.109 1 95.75 211 ARG A N 1
ATOM 1787 C CA . ARG A 1 211 ? -0.36 19.375 29.266 1 95.75 211 ARG A CA 1
ATOM 1788 C C . ARG A 1 211 ? -0.44 20.281 28.047 1 95.75 211 ARG A C 1
ATOM 1790 O O . ARG A 1 211 ? 0.562 20.875 27.641 1 95.75 211 ARG A O 1
ATOM 1797 N N . TYR A 1 212 ? -1.637 20.375 27.438 1 95.06 212 TYR A N 1
ATOM 1798 C CA . TYR A 1 212 ? -1.815 21.344 26.359 1 95.06 212 TYR A CA 1
ATOM 1799 C C . TYR A 1 212 ? -1.568 22.766 26.844 1 95.06 212 TYR A C 1
ATOM 1801 O O . TYR A 1 212 ? -0.927 23.562 26.172 1 95.06 212 TYR A O 1
ATOM 1809 N N . LYS A 1 213 ? -2.137 23.016 27.969 1 96.69 213 LYS A N 1
ATOM 1810 C CA . LYS A 1 213 ? -1.969 24.344 28.562 1 96.69 213 LYS A CA 1
ATOM 1811 C C . LYS A 1 213 ? -0.491 24.688 28.719 1 96.69 213 LYS A C 1
ATOM 1813 O O . LYS A 1 213 ? -0.076 25.797 28.406 1 96.69 213 LYS A O 1
ATOM 1818 N N . VAL A 1 214 ? 0.264 23.734 29.219 1 97.31 214 VAL A N 1
ATOM 1819 C CA . VAL A 1 214 ? 1.69 23.953 29.438 1 97.31 214 VAL A CA 1
ATOM 1820 C C . VAL A 1 214 ? 2.367 24.312 28.125 1 97.31 214 VAL A C 1
ATOM 1822 O O . VAL A 1 214 ? 3.119 25.297 28.047 1 97.31 214 VAL A O 1
ATOM 1825 N N . VAL A 1 215 ? 2.127 23.594 27.062 1 96.06 215 VAL A N 1
ATOM 1826 C CA . VAL A 1 215 ? 2.75 23.812 25.766 1 96.06 215 VAL A CA 1
ATOM 1827 C C . VAL A 1 215 ? 2.359 25.188 25.25 1 96.06 215 VAL A C 1
ATOM 1829 O O . VAL A 1 215 ? 3.217 25.953 24.797 1 96.06 215 VAL A O 1
ATOM 1832 N N . VAL A 1 216 ? 1.108 25.5 25.328 1 97.19 216 VAL A N 1
ATOM 1833 C CA . VAL A 1 216 ? 0.594 26.766 24.797 1 97.19 216 VAL A CA 1
ATOM 1834 C C . VAL A 1 216 ? 1.182 27.938 25.594 1 97.19 216 VAL A C 1
ATOM 1836 O O . VAL A 1 216 ? 1.55 28.953 25.016 1 97.19 216 VAL A O 1
ATOM 1839 N N . GLU A 1 217 ? 1.244 27.766 26.875 1 97.94 217 GLU A N 1
ATOM 1840 C CA . GLU A 1 217 ? 1.837 28.781 27.719 1 97.94 217 GLU A CA 1
ATOM 1841 C C . GLU A 1 217 ? 3.283 29.062 27.328 1 97.94 217 GLU A C 1
ATOM 1843 O O . GLU A 1 217 ? 3.701 30.219 27.266 1 97.94 217 GLU A O 1
ATOM 1848 N N . ARG A 1 218 ? 4.004 28.016 27.141 1 98.06 218 ARG A N 1
ATOM 1849 C CA . ARG A 1 218 ? 5.41 28.172 26.781 1 98.06 218 ARG A CA 1
ATOM 1850 C C . ARG A 1 218 ? 5.559 28.812 25.406 1 98.06 218 ARG A C 1
ATOM 1852 O O . ARG A 1 218 ? 6.441 29.641 25.188 1 98.06 218 ARG A O 1
ATOM 1859 N N . ILE A 1 219 ? 4.738 28.406 24.422 1 97.88 219 ILE A N 1
ATOM 1860 C CA . ILE A 1 219 ? 4.762 29.016 23.094 1 97.88 219 ILE A CA 1
ATOM 1861 C C . ILE A 1 219 ? 4.457 30.5 23.203 1 97.88 219 ILE A C 1
ATOM 1863 O O . ILE A 1 219 ? 5.137 31.328 22.594 1 97.88 219 ILE A O 1
ATOM 1867 N N . LYS A 1 220 ? 3.447 30.859 24 1 98.5 220 LYS A N 1
ATOM 1868 C CA . LYS A 1 220 ? 3.072 32.25 24.219 1 98.5 220 LYS A CA 1
ATOM 1869 C C . LYS A 1 220 ? 4.234 33.062 24.812 1 98.5 220 LYS A C 1
ATOM 1871 O O . LYS A 1 220 ? 4.52 34.156 24.359 1 98.5 220 LYS A O 1
ATOM 1876 N N . GLU A 1 221 ? 4.883 32.469 25.797 1 98.38 221 GLU A N 1
ATOM 1877 C CA . GLU A 1 221 ? 6.027 33.125 26.422 1 98.38 221 GLU A CA 1
ATOM 1878 C C . GLU A 1 221 ? 7.129 33.406 25.406 1 98.38 221 GLU A C 1
ATOM 1880 O O . GLU A 1 221 ? 7.68 34.5 25.375 1 98.38 221 GLU A O 1
ATOM 1885 N N . LEU A 1 222 ? 7.43 32.406 24.641 1 98.5 222 LEU A N 1
ATOM 1886 C CA . LEU A 1 222 ? 8.516 32.531 23.672 1 98.5 222 LEU A CA 1
ATOM 1887 C C . LEU A 1 222 ? 8.125 33.5 22.547 1 98.5 222 LEU A C 1
ATOM 1889 O O . LEU A 1 222 ? 8.977 34.25 22.031 1 98.5 222 LEU A O 1
ATOM 1893 N N . TYR A 1 223 ? 6.863 33.469 22.125 1 98.31 223 TYR A N 1
ATOM 1894 C CA . TYR A 1 223 ? 6.355 34.406 21.141 1 98.31 223 TYR A CA 1
ATOM 1895 C C . TYR A 1 223 ? 6.508 35.844 21.641 1 98.31 223 TYR A C 1
ATOM 1897 O O . TYR A 1 223 ? 7.031 36.688 20.906 1 98.31 223 TYR A O 1
ATOM 1905 N N . LYS A 1 224 ? 6.055 36.125 22.828 1 98.44 224 LYS A N 1
ATOM 1906 C CA . LYS A 1 224 ? 6.156 37.469 23.406 1 98.44 224 LYS A CA 1
ATOM 1907 C C . LYS A 1 224 ? 7.609 37.906 23.516 1 98.44 224 LYS A C 1
ATOM 1909 O O . LYS A 1 224 ? 7.938 39.062 23.172 1 98.44 224 LYS A O 1
ATOM 1914 N N . LEU A 1 225 ? 8.422 36.969 23.969 1 98.38 225 LEU A N 1
ATOM 1915 C CA . LEU A 1 225 ? 9.844 37.281 24.078 1 98.38 225 LEU A CA 1
ATOM 1916 C C . LEU A 1 225 ? 10.43 37.625 22.719 1 98.38 225 LEU A C 1
ATOM 1918 O O . LEU A 1 225 ? 11.195 38.594 22.594 1 98.38 225 LEU A O 1
ATOM 1922 N N . SER A 1 226 ? 10.141 36.844 21.734 1 98.19 226 SER A N 1
ATOM 1923 C CA . SER A 1 226 ? 10.625 37.094 20.375 1 98.19 226 SER A CA 1
ATOM 1924 C C . SER A 1 226 ? 10.188 38.438 19.875 1 98.19 226 SER A C 1
ATOM 1926 O O . SER A 1 226 ? 10.984 39.188 19.312 1 98.19 226 SER A O 1
ATOM 1928 N N . LYS A 1 227 ? 8.891 38.844 20.125 1 97.31 227 LYS A N 1
ATOM 1929 C CA . LYS A 1 227 ? 8.328 40.094 19.625 1 97.31 227 LYS A CA 1
ATOM 1930 C C . LYS A 1 227 ? 8.898 41.281 20.406 1 97.31 227 LYS A C 1
ATOM 1932 O O . LYS A 1 227 ? 9.055 42.375 19.859 1 97.31 227 LYS A O 1
ATOM 1937 N N . GLU A 1 228 ? 9.156 41.031 21.641 1 97.38 228 GLU A N 1
ATOM 1938 C CA . GLU A 1 228 ? 9.797 42.062 22.438 1 97.38 228 GLU A CA 1
ATOM 1939 C C . GLU A 1 228 ? 11.227 42.312 21.984 1 97.38 228 GLU A C 1
ATOM 1941 O O . GLU A 1 228 ? 11.703 43.438 22 1 97.38 228 GLU A O 1
ATOM 1946 N N . THR A 1 229 ? 11.852 41.25 21.672 1 96.75 229 THR A N 1
ATOM 1947 C CA . THR A 1 229 ? 13.242 41.344 21.25 1 96.75 229 THR A CA 1
ATOM 1948 C C . THR A 1 229 ? 13.344 42.031 19.875 1 96.75 229 THR A C 1
ATOM 1950 O O . THR A 1 229 ? 14.203 42.875 19.672 1 96.75 229 THR A O 1
ATOM 1953 N N . ASP A 1 230 ? 12.516 41.594 18.953 1 94.5 230 ASP A N 1
ATOM 1954 C CA . ASP A 1 230 ? 12.5 42.156 17.609 1 94.5 230 ASP A CA 1
ATOM 1955 C C . ASP A 1 230 ? 11.125 42 16.953 1 94.5 230 ASP A C 1
ATOM 1957 O O . ASP A 1 230 ? 10.883 41.031 16.25 1 94.5 230 ASP A O 1
ATOM 1961 N N . PRO A 1 231 ? 10.281 42.938 17.031 1 92.12 231 PRO A N 1
ATOM 1962 C CA . PRO A 1 231 ? 8.883 42.812 16.609 1 92.12 231 PRO A CA 1
ATOM 1963 C C . PRO A 1 231 ? 8.758 42.562 15.102 1 92.12 231 PRO A C 1
ATOM 1965 O O . PRO A 1 231 ? 7.738 42.062 14.641 1 92.12 231 PRO A O 1
ATOM 1968 N N . GLY A 1 232 ? 9.734 42.906 14.359 1 93.25 232 GLY A N 1
ATOM 1969 C CA . GLY A 1 232 ? 9.625 42.781 12.914 1 93.25 232 GLY A CA 1
ATOM 1970 C C . GLY A 1 232 ? 10.023 41.406 12.398 1 93.25 232 GLY A C 1
ATOM 1971 O O . GLY A 1 232 ? 9.914 41.156 11.203 1 93.25 232 GLY A O 1
ATOM 1972 N N . LYS A 1 233 ? 10.359 40.5 13.281 1 96.44 233 LYS A N 1
ATOM 1973 C CA . LYS A 1 233 ? 10.844 39.188 12.867 1 96.44 233 LYS A CA 1
ATOM 1974 C C . LYS A 1 233 ? 9.75 38.125 13 1 96.44 233 LYS A C 1
ATOM 1976 O O . LYS A 1 233 ? 8.852 38.25 13.828 1 96.44 233 LYS A O 1
ATOM 1981 N N . VAL A 1 234 ? 9.805 37.125 12.133 1 98 234 VAL A N 1
ATOM 1982 C CA . VAL A 1 234 ? 8.781 36.094 12.109 1 98 234 VAL A CA 1
ATOM 1983 C C . VAL A 1 234 ? 9.039 35.062 13.219 1 98 234 VAL A C 1
ATOM 1985 O O . VAL A 1 234 ? 10.188 34.75 13.508 1 98 234 VAL A O 1
ATOM 1988 N N . PHE A 1 235 ? 8.008 34.656 13.883 1 98.38 235 PHE A N 1
ATOM 1989 C CA . PHE A 1 235 ? 8.016 33.531 14.836 1 98.38 235 PHE A CA 1
ATOM 1990 C C . PHE A 1 235 ? 7.219 32.344 14.289 1 98.38 235 PHE A C 1
ATOM 1992 O O . PHE A 1 235 ? 5.996 32.438 14.164 1 98.38 235 PHE A O 1
ATOM 1999 N N . MET A 1 236 ? 7.918 31.281 13.984 1 98.06 236 MET A N 1
ATOM 2000 C CA . MET A 1 236 ? 7.301 30.094 13.391 1 98.06 236 MET A CA 1
ATOM 2001 C C . MET A 1 236 ? 7.234 28.953 14.398 1 98.06 236 MET A C 1
ATOM 2003 O O . MET A 1 236 ? 8.039 28.891 15.328 1 98.06 236 MET A O 1
ATOM 2007 N N . TYR A 1 237 ? 6.27 28.094 14.164 1 97.12 237 TYR A N 1
ATOM 2008 C CA . TYR A 1 237 ? 6.121 26.906 15.008 1 97.12 237 TYR A CA 1
ATOM 2009 C C . TYR A 1 237 ? 6.117 25.641 14.164 1 97.12 237 TYR A C 1
ATOM 2011 O O . TYR A 1 237 ? 5.445 25.562 13.133 1 97.12 237 TYR A O 1
ATOM 2019 N N . ASN A 1 238 ? 6.902 24.641 14.57 1 96.06 238 ASN A N 1
ATOM 2020 C CA . ASN A 1 238 ? 6.969 23.328 13.922 1 96.06 238 ASN A CA 1
ATOM 2021 C C . ASN A 1 238 ? 5.805 22.438 14.336 1 96.06 238 ASN A C 1
ATOM 2023 O O . ASN A 1 238 ? 5.727 22 15.484 1 96.06 238 ASN A O 1
ATOM 2027 N N . SER A 1 239 ? 4.934 22.188 13.383 1 94.56 239 SER A N 1
ATOM 2028 C CA . SER A 1 239 ? 3.805 21.297 13.625 1 94.56 239 SER A CA 1
ATOM 2029 C C . SER A 1 239 ? 3.916 20.016 12.797 1 94.56 239 SER A C 1
ATOM 2031 O O . SER A 1 239 ? 4.57 20.016 11.75 1 94.56 239 SER A O 1
ATOM 2033 N N . HIS A 1 240 ? 3.383 18.906 13.328 1 90.94 240 HIS A N 1
ATOM 2034 C CA . HIS A 1 240 ? 3.254 17.625 12.625 1 90.94 240 HIS A CA 1
ATOM 2035 C C . HIS A 1 240 ? 1.79 17.219 12.477 1 90.94 240 HIS A C 1
ATOM 2037 O O . HIS A 1 240 ? 1.321 16.328 13.18 1 90.94 240 HIS A O 1
ATOM 2043 N N . PRO A 1 241 ? 1.129 17.781 11.492 1 91.81 241 PRO A N 1
ATOM 2044 C CA . PRO A 1 241 ? -0.322 17.578 11.453 1 91.81 241 PRO A CA 1
ATOM 2045 C C . PRO A 1 241 ? -0.708 16.109 11.234 1 91.81 241 PRO A C 1
ATOM 2047 O O . PRO A 1 241 ? -1.763 15.672 11.703 1 91.81 241 PRO A O 1
ATOM 2050 N N . GLY A 1 242 ? 0.032 15.203 10.562 1 83 242 GLY A N 1
ATOM 2051 C CA . GLY A 1 242 ? -0.292 13.812 10.273 1 83 242 GLY A CA 1
ATOM 2052 C C . GLY A 1 242 ? 0.395 12.836 11.203 1 83 242 GLY A C 1
ATOM 2053 O O . GLY A 1 242 ? 0.176 11.625 11.117 1 83 242 GLY A O 1
ATOM 2054 N N . GLY A 1 243 ? 1.379 13.078 11.891 1 71 243 GLY A N 1
ATOM 2055 C CA . GLY A 1 243 ? 2.219 12.062 12.508 1 71 243 GLY A CA 1
ATOM 2056 C C . GLY A 1 243 ? 2.107 12.039 14.023 1 71 243 GLY A C 1
ATOM 2057 O O . GLY A 1 243 ? 1.795 11.008 14.609 1 71 243 GLY A O 1
ATOM 2058 N N . TRP A 1 244 ? 2.414 13.078 14.68 1 70 244 TRP A N 1
ATOM 2059 C CA . TRP A 1 244 ? 2.518 12.977 16.125 1 70 244 TRP A CA 1
ATOM 2060 C C . TRP A 1 244 ? 1.135 12.945 16.766 1 70 244 TRP A C 1
ATOM 2062 O O . TRP A 1 244 ? 0.605 13.984 17.172 1 70 244 TRP A O 1
ATOM 2072 N N . ALA A 1 245 ? 0.386 11.664 16.594 1 65.19 245 ALA A N 1
ATOM 2073 C CA . ALA A 1 245 ? -0.876 11.227 17.188 1 65.19 245 ALA A CA 1
ATOM 2074 C C . ALA A 1 245 ? -1.937 12.32 17.094 1 65.19 245 ALA A C 1
ATOM 2076 O O . ALA A 1 245 ? -2.721 12.523 18.016 1 65.19 245 ALA A O 1
ATOM 2077 N N . GLY A 1 246 ? -1.979 13.07 15.914 1 64.69 246 GLY A N 1
ATOM 2078 C CA . GLY A 1 246 ? -2.98 14.102 15.719 1 64.69 246 GLY A CA 1
ATOM 2079 C C . GLY A 1 246 ? -2.896 15.219 16.75 1 64.69 246 GLY A C 1
ATOM 2080 O O . GLY A 1 246 ? -3.633 16.203 16.672 1 64.69 246 GLY A O 1
ATOM 2081 N N . ARG A 1 247 ? -2.053 15.18 17.562 1 70.44 247 ARG A N 1
ATOM 2082 C CA . ARG A 1 247 ? -1.999 16.062 18.719 1 70.44 247 ARG A CA 1
ATOM 2083 C C . ARG A 1 247 ? -1.328 17.391 18.375 1 70.44 247 ARG A C 1
ATOM 2085 O O . ARG A 1 247 ? -1.647 18.422 18.953 1 70.44 247 ARG A O 1
ATOM 2092 N N . THR A 1 248 ? -0.691 17.438 17.25 1 80 248 THR A N 1
ATOM 2093 C CA . THR A 1 248 ? -0.005 18.688 16.922 1 80 248 THR A CA 1
ATOM 2094 C C . THR A 1 248 ? -0.998 19.75 16.438 1 80 248 THR A C 1
ATOM 2096 O O . THR A 1 248 ? -0.81 20.938 16.688 1 80 248 THR A O 1
ATOM 2099 N N . ASN A 1 249 ? -2.145 19.328 16.062 1 89.12 249 ASN A N 1
ATOM 2100 C CA . ASN A 1 249 ? -3.109 20.266 15.516 1 89.12 249 ASN A CA 1
ATOM 2101 C C . ASN A 1 249 ? -3.824 21.047 16.609 1 89.12 249 ASN A C 1
ATOM 2103 O O . ASN A 1 249 ? -4.199 22.203 16.422 1 89.12 249 ASN A O 1
ATOM 2107 N N . ARG A 1 250 ? -3.951 20.406 17.703 1 93.38 250 ARG A N 1
ATOM 2108 C CA . ARG A 1 250 ? -4.621 21.094 18.797 1 93.38 250 ARG A CA 1
ATOM 2109 C C . ARG A 1 250 ? -3.74 22.203 19.359 1 93.38 250 ARG A C 1
ATOM 2111 O O . ARG A 1 250 ? -4.238 23.266 19.734 1 93.38 250 ARG A O 1
ATOM 2118 N N . VAL A 1 251 ? -2.463 21.938 19.438 1 95.06 251 VAL A N 1
ATOM 2119 C CA . VAL A 1 251 ? -1.528 22.969 19.891 1 95.06 251 VAL A CA 1
ATOM 2120 C C . VAL A 1 251 ? -1.606 24.172 18.953 1 95.06 251 VAL A C 1
ATOM 2122 O O . VAL A 1 251 ? -1.636 25.312 19.406 1 95.06 251 VAL A O 1
ATOM 2125 N N . VAL A 1 252 ? -1.674 23.891 17.656 1 96.81 252 VAL A N 1
ATOM 2126 C CA . VAL A 1 252 ? -1.752 24.969 16.672 1 96.81 252 VAL A CA 1
ATOM 2127 C C . VAL A 1 252 ? -3.064 25.734 16.859 1 96.81 252 VAL A C 1
ATOM 2129 O O . VAL A 1 252 ? -3.082 26.969 16.844 1 96.81 252 VAL A O 1
ATOM 2132 N N . GLU A 1 253 ? -4.152 25.031 17.016 1 96.81 253 GLU A N 1
ATOM 2133 C CA . GLU A 1 253 ? -5.457 25.656 17.188 1 96.81 253 GLU A CA 1
ATOM 2134 C C . GLU A 1 253 ? -5.488 26.531 18.453 1 96.81 253 GLU A C 1
ATOM 2136 O O . GLU A 1 253 ? -5.965 27.656 18.406 1 96.81 253 GLU A O 1
ATOM 2141 N N . GLU A 1 254 ? -4.926 26.062 19.531 1 96.56 254 GLU A N 1
ATOM 2142 C CA . GLU A 1 254 ? -4.992 26.75 20.812 1 96.56 254 GLU A CA 1
ATOM 2143 C C . GLU A 1 254 ? -3.971 27.875 20.891 1 96.56 254 GLU A C 1
ATOM 2145 O O . GLU A 1 254 ? -4.184 28.875 21.594 1 96.56 254 GLU A O 1
ATOM 2150 N N . ALA A 1 255 ? -2.885 27.75 20.172 1 97.38 255 ALA A N 1
ATOM 2151 C CA . ALA A 1 255 ? -1.815 28.75 20.25 1 97.38 255 ALA A CA 1
ATOM 2152 C C . ALA A 1 255 ? -1.843 29.672 19.031 1 97.38 255 ALA A C 1
ATOM 2154 O O . ALA A 1 255 ? -0.924 30.469 18.828 1 97.38 255 ALA A O 1
ATOM 2155 N N . ARG A 1 256 ? -2.873 29.562 18.188 1 97.44 256 ARG A N 1
ATOM 2156 C CA . ARG A 1 256 ? -2.854 30.156 16.859 1 97.44 256 ARG A CA 1
ATOM 2157 C C . ARG A 1 256 ? -2.646 31.672 16.938 1 97.44 256 ARG A C 1
ATOM 2159 O O . ARG A 1 256 ? -2.176 32.281 15.977 1 97.44 256 ARG A O 1
ATOM 2166 N N . ASN A 1 257 ? -2.922 32.406 18.125 1 97.44 257 ASN A N 1
ATOM 2167 C CA . ASN A 1 257 ? -2.719 33.844 18.281 1 97.44 257 ASN A CA 1
ATOM 2168 C C . ASN A 1 257 ? -1.265 34.156 18.609 1 97.44 257 ASN A C 1
ATOM 2170 O O . ASN A 1 257 ? -0.858 35.312 18.547 1 97.44 257 ASN A O 1
ATOM 2174 N N . TYR A 1 258 ? -0.445 33.188 18.859 1 98.06 258 TYR A N 1
ATOM 2175 C CA . TYR A 1 258 ? 0.941 33.375 19.281 1 98.06 258 TYR A CA 1
ATOM 2176 C C . TYR A 1 258 ? 1.9 32.719 18.297 1 98.06 258 TYR A C 1
ATOM 2178 O O . TYR A 1 258 ? 2.939 32.188 18.688 1 98.06 258 TYR A O 1
ATOM 2186 N N . ILE A 1 259 ? 1.544 32.594 17.047 1 97.62 259 ILE A N 1
ATOM 2187 C CA . ILE A 1 259 ? 2.34 32.062 15.945 1 97.62 259 ILE A CA 1
ATOM 2188 C C . ILE A 1 259 ? 2.141 32.906 14.688 1 97.62 259 ILE A C 1
ATOM 2190 O O . ILE A 1 259 ? 1.014 33.281 14.359 1 97.62 259 ILE A O 1
ATOM 2194 N N . ASP A 1 260 ? 3.172 33.219 14.016 1 98.06 260 ASP A N 1
ATOM 2195 C CA . ASP A 1 260 ? 3.055 33.969 12.766 1 98.06 260 ASP A CA 1
ATOM 2196 C C . ASP A 1 260 ? 2.871 33.031 11.578 1 98.06 260 ASP A C 1
ATOM 2198 O O . ASP A 1 260 ? 2.068 33.281 10.688 1 98.06 260 ASP A O 1
ATOM 2202 N N . VAL A 1 261 ? 3.674 31.969 11.508 1 98.31 261 VAL A N 1
ATOM 2203 C CA . VAL A 1 261 ? 3.678 30.969 10.438 1 98.31 261 VAL A CA 1
ATOM 2204 C C . VAL A 1 261 ? 3.723 29.578 11.031 1 98.31 261 VAL A C 1
ATOM 2206 O O . VAL A 1 261 ? 4.438 29.328 12.008 1 98.31 261 VAL A O 1
ATOM 2209 N N . VAL A 1 262 ? 2.91 28.688 10.562 1 98 262 VAL A N 1
ATOM 2210 C CA . VAL A 1 262 ? 2.957 27.312 11.016 1 98 262 VAL A CA 1
ATOM 2211 C C . VAL A 1 262 ? 3.66 26.453 9.969 1 98 262 VAL A C 1
ATOM 2213 O O . VAL A 1 262 ? 3.293 26.469 8.789 1 98 262 VAL A O 1
ATOM 2216 N N . PHE A 1 263 ? 4.711 25.797 10.367 1 97.62 263 PHE A N 1
ATOM 2217 C CA . PHE A 1 263 ? 5.336 24.766 9.562 1 97.62 263 PHE A CA 1
ATOM 2218 C C . PHE A 1 263 ? 4.562 23.453 9.68 1 97.62 263 PHE A C 1
ATOM 2220 O O . PHE A 1 263 ? 4.383 22.922 10.781 1 97.62 263 PHE A O 1
ATOM 2227 N N . ALA A 1 264 ? 4.023 22.984 8.555 1 96.94 264 ALA A N 1
ATOM 2228 C CA . ALA A 1 264 ? 3.391 21.672 8.5 1 96.94 264 ALA A CA 1
ATOM 2229 C C . ALA A 1 264 ? 4.371 20.609 8.016 1 96.94 264 ALA A C 1
ATOM 2231 O O . ALA A 1 264 ? 4.566 20.438 6.805 1 96.94 264 ALA A O 1
ATOM 2232 N N . GLU A 1 265 ? 4.902 19.891 8.953 1 95.06 265 GLU A N 1
ATOM 2233 C CA . GLU A 1 265 ? 5.816 18.812 8.594 1 95.06 265 GLU A CA 1
ATOM 2234 C C . GLU A 1 265 ? 5.059 17.609 8.047 1 95.06 265 GLU A C 1
ATOM 2236 O O . GLU A 1 265 ? 4.195 17.047 8.727 1 95.06 265 GLU A O 1
ATOM 2241 N N . CYS A 1 266 ? 5.332 17.219 6.859 1 93.94 266 CYS A N 1
ATOM 2242 C CA . CYS A 1 266 ? 4.637 16.125 6.191 1 93.94 266 CYS A CA 1
ATOM 2243 C C . CYS A 1 266 ? 5.594 14.977 5.875 1 93.94 266 CYS A C 1
ATOM 2245 O O . CYS A 1 266 ? 5.527 14.391 4.793 1 93.94 266 CYS A O 1
ATOM 2247 N N . SER A 1 267 ? 6.422 14.648 6.809 1 86.25 267 SER A N 1
ATOM 2248 C CA . SER A 1 267 ? 7.477 13.664 6.605 1 86.25 267 SER A CA 1
ATOM 2249 C C . SER A 1 267 ? 6.891 12.289 6.301 1 86.25 267 SER A C 1
ATOM 2251 O O . SER A 1 267 ? 7.566 11.438 5.711 1 86.25 267 SER A O 1
ATOM 2253 N N . GLU A 1 268 ? 5.66 12.07 6.676 1 86.31 268 GLU A N 1
ATOM 2254 C CA . GLU A 1 268 ? 5.02 10.773 6.477 1 86.31 268 GLU A CA 1
ATOM 2255 C C . GLU A 1 268 ? 4.453 10.648 5.066 1 86.31 268 GLU A C 1
ATOM 2257 O O . GLU A 1 268 ? 3.818 9.641 4.734 1 86.31 268 GLU A O 1
ATOM 2262 N N . ALA A 1 269 ? 4.664 11.578 4.23 1 90.44 269 ALA A N 1
ATOM 2263 C CA . ALA A 1 269 ? 4.016 11.648 2.922 1 90.44 269 ALA A CA 1
ATOM 2264 C C . ALA A 1 269 ? 4.25 10.375 2.125 1 90.44 269 ALA A C 1
ATOM 2266 O O . ALA A 1 269 ? 3.357 9.906 1.409 1 90.44 269 ALA A O 1
ATOM 2267 N N . ASP A 1 270 ? 5.418 9.711 2.311 1 89.25 270 ASP A N 1
ATOM 2268 C CA . ASP A 1 270 ? 5.738 8.516 1.536 1 89.25 270 ASP A CA 1
ATOM 2269 C C . ASP A 1 270 ? 4.898 7.328 1.995 1 89.25 270 ASP A C 1
ATOM 2271 O O . ASP A 1 270 ? 4.738 6.352 1.257 1 89.25 270 ASP A O 1
ATOM 2275 N N . HIS A 1 271 ? 4.352 7.402 3.238 1 85 271 HIS A N 1
ATOM 2276 C CA . HIS A 1 271 ? 3.537 6.332 3.805 1 85 271 HIS A CA 1
ATOM 2277 C C . HIS A 1 271 ? 2.051 6.586 3.564 1 85 271 HIS A C 1
ATOM 2279 O O . HIS A 1 271 ? 1.207 5.789 3.984 1 85 271 HIS A O 1
ATOM 2285 N N . GLN A 1 272 ? 1.757 7.672 2.967 1 88.56 272 GLN A N 1
ATOM 2286 C CA . GLN A 1 272 ? 0.375 8.125 2.854 1 88.56 272 GLN A CA 1
ATOM 2287 C C . GLN A 1 272 ? -0.042 8.258 1.392 1 88.56 272 GLN A C 1
ATOM 2289 O O . GLN A 1 272 ? 0.803 8.234 0.495 1 88.56 272 GLN A O 1
ATOM 2294 N N . PRO A 1 273 ? -1.339 8.422 1.111 1 86.81 273 PRO A N 1
ATOM 2295 C CA . PRO A 1 273 ? -1.789 8.562 -0.275 1 86.81 273 PRO A CA 1
ATOM 2296 C C . PRO A 1 273 ? -1.325 9.867 -0.917 1 86.81 273 PRO A C 1
ATOM 2298 O O . PRO A 1 273 ? -1.077 10.852 -0.214 1 86.81 273 PRO A O 1
ATOM 2301 N N . PRO A 1 274 ? -1.258 9.867 -2.295 1 90.69 274 PRO A N 1
ATOM 2302 C CA . PRO A 1 274 ? -1.065 11.164 -2.959 1 90.69 274 PRO A CA 1
ATOM 2303 C C . PRO A 1 274 ? -2.092 12.203 -2.525 1 90.69 274 PRO A C 1
ATOM 2305 O O . PRO A 1 274 ? -3.273 11.891 -2.367 1 90.69 274 PRO A O 1
ATOM 2308 N N . GLY A 1 275 ? -1.652 13.406 -2.295 1 93.75 275 GLY A N 1
ATOM 2309 C CA . GLY A 1 275 ? -2.527 14.477 -1.829 1 93.75 275 GLY A CA 1
ATOM 2310 C C . GLY A 1 275 ? -2.41 14.734 -0.339 1 93.75 275 GLY A C 1
ATOM 2311 O O . GLY A 1 275 ? -2.984 15.695 0.176 1 93.75 275 GLY A O 1
ATOM 2312 N N . PHE A 1 276 ? -1.587 13.875 0.31 1 94.5 276 PHE A N 1
ATOM 2313 C CA . PHE A 1 276 ? -1.442 13.969 1.758 1 94.5 276 PHE A CA 1
ATOM 2314 C C . PHE A 1 276 ? -0.954 15.352 2.168 1 94.5 276 PHE A C 1
ATOM 2316 O O . PHE A 1 276 ? -1.441 15.922 3.145 1 94.5 276 PHE A O 1
ATOM 2323 N N . ILE A 1 277 ? 0.025 15.938 1.447 1 97.44 277 ILE A N 1
ATOM 2324 C CA . ILE A 1 277 ? 0.582 17.234 1.808 1 97.44 277 ILE A CA 1
ATOM 2325 C C . ILE A 1 277 ? -0.484 18.312 1.643 1 97.44 277 ILE A C 1
ATOM 2327 O O . ILE A 1 277 ? -0.574 19.234 2.457 1 97.44 277 ILE A O 1
ATOM 2331 N N . THR A 1 278 ? -1.303 18.188 0.623 1 98.38 278 THR A N 1
ATOM 2332 C CA . THR A 1 278 ? -2.422 19.109 0.464 1 98.38 278 THR A CA 1
ATOM 2333 C C . THR A 1 278 ? -3.387 18.984 1.642 1 98.38 278 THR A C 1
ATOM 2335 O O . THR A 1 278 ? -3.818 20 2.195 1 98.38 278 THR A O 1
ATOM 2338 N N . GLU A 1 279 ? -3.701 17.75 2.041 1 96.75 279 GLU A N 1
ATOM 2339 C CA . GLU A 1 279 ? -4.582 17.484 3.176 1 96.75 279 GLU A CA 1
ATOM 2340 C C . GLU A 1 279 ? -4.07 18.172 4.441 1 96.75 279 GLU A C 1
ATOM 2342 O O . GLU A 1 279 ? -4.824 18.859 5.137 1 96.75 279 GLU A O 1
ATOM 2347 N N . MET A 1 280 ? -2.775 18.047 4.703 1 97 280 MET A N 1
ATOM 2348 C CA . MET A 1 280 ? -2.18 18.562 5.93 1 97 280 MET A CA 1
ATOM 2349 C C . MET A 1 280 ? -2.086 20.094 5.883 1 97 280 MET A C 1
ATOM 2351 O O . MET A 1 280 ? -2.219 20.75 6.91 1 97 280 MET A O 1
ATOM 2355 N N . THR A 1 281 ? -1.815 20.578 4.68 1 98.06 281 THR A N 1
ATOM 2356 C CA . THR A 1 281 ? -1.758 22.031 4.531 1 98.06 281 THR A CA 1
ATOM 2357 C C . THR A 1 281 ? -3.117 22.656 4.824 1 98.06 281 THR A C 1
ATOM 2359 O O . THR A 1 281 ? -3.213 23.609 5.59 1 98.06 281 THR A O 1
ATOM 2362 N N . LYS A 1 282 ? -4.168 22.094 4.27 1 98.31 282 LYS A N 1
ATOM 2363 C CA . LYS A 1 282 ? -5.523 22.594 4.492 1 98.31 282 LYS A CA 1
ATOM 2364 C C . LYS A 1 282 ? -5.918 22.469 5.961 1 98.31 282 LYS A C 1
ATOM 2366 O O . LYS A 1 282 ? -6.527 23.391 6.523 1 98.31 282 LYS A O 1
ATOM 2371 N N . LEU A 1 283 ? -5.598 21.344 6.547 1 97.62 283 LEU A N 1
ATOM 2372 C CA . LEU A 1 283 ? -5.93 21.125 7.949 1 97.62 283 LEU A CA 1
ATOM 2373 C C . LEU A 1 283 ? -5.223 22.141 8.836 1 97.62 283 LEU A C 1
ATOM 2375 O O . LEU A 1 283 ? -5.836 22.719 9.742 1 97.62 283 LEU A O 1
ATOM 2379 N N . THR A 1 284 ? -3.957 22.391 8.562 1 97.75 284 THR A N 1
ATOM 2380 C CA . THR A 1 284 ? -3.174 23.328 9.352 1 97.75 284 THR A CA 1
ATOM 2381 C C . THR A 1 284 ? -3.688 24.75 9.156 1 97.75 284 THR A C 1
ATOM 2383 O O . THR A 1 284 ? -3.713 25.547 10.102 1 97.75 284 THR A O 1
ATOM 2386 N N . ARG A 1 285 ? -4.086 25.078 7.965 1 97.81 285 ARG A N 1
ATOM 2387 C CA . ARG A 1 285 ? -4.68 26.391 7.711 1 97.81 285 ARG A CA 1
ATOM 2388 C C . ARG A 1 285 ? -5.941 26.578 8.547 1 97.81 285 ARG A C 1
ATOM 2390 O O . ARG A 1 285 ? -6.145 27.641 9.133 1 97.81 285 ARG A O 1
ATOM 2397 N N . ALA A 1 286 ? -6.738 25.562 8.609 1 97.81 286 ALA A N 1
ATOM 2398 C CA . ALA A 1 286 ? -7.953 25.641 9.414 1 97.81 286 ALA A CA 1
ATOM 2399 C C . ALA A 1 286 ? -7.621 25.812 10.891 1 97.81 286 ALA A C 1
ATOM 2401 O O . ALA A 1 286 ? -8.18 26.672 11.562 1 97.81 286 ALA A O 1
ATOM 2402 N N . MET A 1 287 ? -6.688 25.047 11.398 1 97.31 287 MET A N 1
ATOM 2403 C CA . MET A 1 287 ? -6.336 25.047 12.812 1 97.31 287 MET A CA 1
ATOM 2404 C C . MET A 1 287 ? -5.691 26.359 13.211 1 97.31 287 MET A C 1
ATOM 2406 O O . MET A 1 287 ? -5.891 26.844 14.328 1 97.31 287 MET A O 1
ATOM 2410 N N . SER A 1 288 ? -4.965 26.984 12.281 1 97.5 288 SER A N 1
ATOM 2411 C CA . SER A 1 288 ? -4.219 28.188 12.594 1 97.5 288 SER A CA 1
ATOM 2412 C C . SER A 1 288 ? -5.086 29.438 12.406 1 97.5 288 SER A C 1
ATOM 2414 O O . SER A 1 288 ? -4.637 30.562 12.656 1 97.5 288 SER A O 1
ATOM 2416 N N . GLY A 1 289 ? -6.324 29.281 11.938 1 96.5 289 GLY A N 1
ATOM 2417 C CA . GLY A 1 289 ? -7.211 30.406 11.711 1 96.5 289 GLY A CA 1
ATOM 2418 C C . GLY A 1 289 ? -6.848 31.203 10.477 1 96.5 289 GLY A C 1
ATOM 2419 O O . GLY A 1 289 ? -7.047 32.438 10.445 1 96.5 289 GLY A O 1
ATOM 2420 N N . GLY A 1 290 ? -6.176 30.516 9.562 1 95.38 290 GLY A N 1
ATOM 2421 C CA . GLY A 1 290 ? -5.879 31.156 8.289 1 95.38 290 GLY A CA 1
ATOM 2422 C C . GLY A 1 290 ? -4.48 31.734 8.227 1 95.38 290 GLY A C 1
ATOM 2423 O O . GLY A 1 290 ? -4.125 32.406 7.254 1 95.38 290 GLY A O 1
ATOM 2424 N N . LYS A 1 291 ? -3.629 31.453 9.234 1 95.81 291 LYS A N 1
ATOM 2425 C CA . LYS A 1 291 ? -2.24 31.906 9.203 1 95.81 291 LYS A CA 1
ATOM 2426 C C . LYS A 1 291 ? -1.476 31.25 8.055 1 95.81 291 LYS A C 1
ATOM 2428 O O . LYS A 1 291 ? -1.906 30.219 7.531 1 95.81 291 LYS A O 1
ATOM 2433 N N . PRO A 1 292 ? -0.336 31.906 7.598 1 97.56 292 PRO A N 1
ATOM 2434 C CA . PRO A 1 292 ? 0.486 31.234 6.586 1 97.56 292 PRO A CA 1
ATOM 2435 C C . PRO A 1 292 ? 0.966 29.859 7.031 1 97.56 292 PRO A C 1
ATOM 2437 O O . PRO A 1 292 ? 1.372 29.688 8.18 1 97.56 292 PRO A O 1
ATOM 2440 N N . VAL A 1 293 ? 0.84 28.906 6.156 1 98.12 293 VAL A N 1
ATOM 2441 C CA . VAL A 1 293 ? 1.291 27.547 6.387 1 98.12 293 VAL A CA 1
ATOM 2442 C C . VAL A 1 293 ? 2.369 27.172 5.367 1 98.12 293 VAL A C 1
ATOM 2444 O O . VAL A 1 293 ? 2.172 27.344 4.16 1 98.12 293 VAL A O 1
ATOM 2447 N N . TRP A 1 294 ? 3.518 26.781 5.836 1 98.69 294 TRP A N 1
ATOM 2448 C CA . TRP A 1 294 ? 4.602 26.281 5 1 98.69 294 TRP A CA 1
ATOM 2449 C C . TRP A 1 294 ? 4.75 24.766 5.164 1 98.69 294 TRP A C 1
ATOM 2451 O O . TRP A 1 294 ? 4.996 24.281 6.27 1 98.69 294 TRP A O 1
ATOM 2461 N N . SER A 1 295 ? 4.555 23.969 4.074 1 98.31 295 SER A N 1
ATOM 2462 C CA . SER A 1 295 ? 4.461 22.516 4.168 1 98.31 295 SER A CA 1
ATOM 2463 C C . SER A 1 295 ? 5.66 21.828 3.516 1 98.31 295 SER A C 1
ATOM 2465 O O . SER A 1 295 ? 6.078 22.219 2.422 1 98.31 295 SER A O 1
ATOM 2467 N N . SER A 1 296 ? 6.113 20.812 4.117 1 97.56 296 SER A N 1
ATOM 2468 C CA . SER A 1 296 ? 7.406 20.266 3.713 1 97.56 296 SER A CA 1
ATOM 2469 C C . SER A 1 296 ? 7.23 19.062 2.783 1 97.56 296 SER A C 1
ATOM 2471 O O . SER A 1 296 ? 6.246 18.328 2.881 1 97.56 296 SER A O 1
ATOM 2473 N N . ARG A 1 297 ? 8.102 18.891 1.904 1 98 297 ARG A N 1
ATOM 2474 C CA . ARG A 1 297 ? 8.438 17.672 1.18 1 98 297 ARG A CA 1
ATOM 2475 C C . ARG A 1 297 ? 9.898 17.297 1.389 1 98 297 ARG A C 1
ATOM 2477 O O . ARG A 1 297 ? 10.797 18.094 1.146 1 98 297 ARG A O 1
ATOM 2484 N N . ASN A 1 298 ? 10.133 16.109 1.812 1 97 298 ASN A N 1
ATOM 2485 C CA . ASN A 1 298 ? 11.492 15.648 2.047 1 97 298 ASN A CA 1
ATOM 2486 C C . ASN A 1 298 ? 12.219 15.352 0.737 1 97 298 ASN A C 1
ATOM 2488 O O . ASN A 1 298 ? 11.602 14.898 -0.229 1 97 298 ASN A O 1
ATOM 2492 N N . TYR A 1 299 ? 13.492 15.531 0.769 1 97.44 299 TYR A N 1
ATOM 2493 C CA . TYR A 1 299 ? 14.367 15.25 -0.364 1 97.44 299 TYR A CA 1
ATOM 2494 C C . TYR A 1 299 ? 14.578 13.75 -0.534 1 97.44 299 TYR A C 1
ATOM 2496 O O . TYR A 1 299 ? 14.992 13.297 -1.604 1 97.44 299 TYR A O 1
ATOM 2504 N N . PHE A 1 300 ? 14.289 12.977 0.447 1 95.75 300 PHE A N 1
ATOM 2505 C CA . PHE A 1 300 ? 14.586 11.555 0.487 1 95.75 300 PHE A CA 1
ATOM 2506 C C . PHE A 1 300 ? 13.297 10.734 0.502 1 95.75 300 PHE A C 1
ATOM 2508 O O . PHE A 1 300 ? 12.211 11.273 0.709 1 95.75 300 PHE A O 1
ATOM 2515 N N . HIS A 1 301 ? 13.375 9.445 0.236 1 92.62 301 HIS A N 1
ATOM 2516 C CA . HIS A 1 301 ? 12.25 8.516 0.251 1 92.62 301 HIS A CA 1
ATOM 2517 C C . HIS A 1 301 ? 12.172 7.77 1.577 1 92.62 301 HIS A C 1
ATOM 2519 O O . HIS A 1 301 ? 13.148 7.145 2.002 1 92.62 301 HIS A O 1
ATOM 2525 N N . LEU A 1 302 ? 11.039 7.848 2.285 1 90.38 302 LEU A N 1
ATOM 2526 C CA . LEU A 1 302 ? 10.797 7.238 3.588 1 90.38 302 LEU A CA 1
ATOM 2527 C C . LEU A 1 302 ? 11.805 7.738 4.617 1 90.38 302 LEU A C 1
ATOM 2529 O O . LEU A 1 302 ? 11.758 8.898 5.023 1 90.38 302 LEU A O 1
ATOM 2533 N N . TYR A 1 303 ? 12.859 6.953 4.926 1 91.31 303 TYR A N 1
ATOM 2534 C CA . TYR A 1 303 ? 13.828 7.348 5.941 1 91.31 303 TYR A CA 1
ATOM 2535 C C . TYR A 1 303 ? 15.242 7.305 5.387 1 91.31 303 TYR A C 1
ATOM 2537 O O . TYR A 1 303 ? 16.219 7.406 6.145 1 91.31 303 TYR A O 1
ATOM 2545 N N . ARG A 1 304 ? 15.305 7.207 4.059 1 94.25 304 ARG A N 1
ATOM 2546 C CA . ARG A 1 304 ? 16.625 7.086 3.445 1 94.25 304 ARG A CA 1
ATOM 2547 C C . ARG A 1 304 ? 17.234 8.453 3.174 1 94.25 304 ARG A C 1
ATOM 2549 O O . ARG A 1 304 ? 17.344 8.875 2.02 1 94.25 304 ARG A O 1
ATOM 2556 N N . THR A 1 305 ? 17.797 9.047 4.207 1 95.44 305 THR A N 1
ATOM 2557 C CA . THR A 1 305 ? 18.188 10.453 4.238 1 95.44 305 THR A CA 1
ATOM 2558 C C . THR A 1 305 ? 19.516 10.664 3.498 1 95.44 305 THR A C 1
ATOM 2560 O O . THR A 1 305 ? 19.953 11.797 3.326 1 95.44 305 THR A O 1
ATOM 2563 N N . VAL A 1 306 ? 20.156 9.586 2.934 1 95.31 306 VAL A N 1
ATOM 2564 C CA . VAL A 1 306 ? 21.484 9.734 2.354 1 95.31 306 VAL A CA 1
ATOM 2565 C C . VAL A 1 306 ? 21.375 9.852 0.835 1 95.31 306 VAL A C 1
ATOM 2567 O O . VAL A 1 306 ? 22.375 10.055 0.149 1 95.31 306 VAL A O 1
ATOM 2570 N N . MET A 1 307 ? 20.188 9.703 0.376 1 94.44 307 MET A N 1
ATOM 2571 C CA . MET A 1 307 ? 19.969 9.789 -1.064 1 94.44 307 MET A CA 1
ATOM 2572 C C . MET A 1 307 ? 18.641 10.477 -1.372 1 94.44 307 MET A C 1
ATOM 2574 O O . MET A 1 307 ? 17.781 10.602 -0.498 1 94.44 307 MET A O 1
ATOM 2578 N N . SER A 1 308 ? 18.531 10.898 -2.594 1 95.06 308 SER A N 1
ATOM 2579 C CA . SER A 1 308 ? 17.312 11.562 -3.023 1 95.06 308 SER A CA 1
ATOM 2580 C C . SER A 1 308 ? 16.234 10.555 -3.389 1 95.06 308 SER A C 1
ATOM 2582 O O . SER A 1 308 ? 16.531 9.438 -3.812 1 95.06 308 SER A O 1
ATOM 2584 N N . THR A 1 309 ? 14.969 10.891 -3.115 1 95.19 309 THR A N 1
ATOM 2585 C CA . THR A 1 309 ? 13.859 10.211 -3.783 1 95.19 309 THR A CA 1
ATOM 2586 C C . THR A 1 309 ? 13.82 10.578 -5.262 1 95.19 309 THR A C 1
ATOM 2588 O O . THR A 1 309 ? 14.797 11.094 -5.809 1 95.19 309 THR A O 1
ATOM 2591 N N . THR A 1 310 ? 12.734 10.312 -5.969 1 95.12 310 THR A N 1
ATOM 2592 C CA . THR A 1 310 ? 12.664 10.617 -7.391 1 95.12 310 THR A CA 1
ATOM 2593 C C . THR A 1 310 ? 12.344 12.094 -7.613 1 95.12 310 THR A C 1
ATOM 2595 O O . THR A 1 310 ? 11.641 12.711 -6.809 1 95.12 310 THR A O 1
ATOM 2598 N N . PRO A 1 311 ? 12.797 12.68 -8.711 1 96.56 311 PRO A N 1
ATOM 2599 C CA . PRO A 1 311 ? 12.453 14.078 -9.016 1 96.56 311 PRO A CA 1
ATOM 2600 C C . PRO A 1 311 ? 10.953 14.32 -9.07 1 96.56 311 PRO A C 1
ATOM 2602 O O . PRO A 1 311 ? 10.477 15.375 -8.633 1 96.56 311 PRO A O 1
ATOM 2605 N N . ILE A 1 312 ? 10.219 13.375 -9.508 1 95.69 312 ILE A N 1
ATOM 2606 C CA . ILE A 1 312 ? 8.766 13.5 -9.633 1 95.69 312 ILE A CA 1
ATOM 2607 C C . ILE A 1 312 ? 8.141 13.664 -8.258 1 95.69 312 ILE A C 1
ATOM 2609 O O . ILE A 1 312 ? 7.27 14.516 -8.062 1 95.69 312 ILE A O 1
ATOM 2613 N N . VAL A 1 313 ? 8.562 12.859 -7.301 1 95.69 313 VAL A N 1
ATOM 2614 C CA . VAL A 1 313 ? 8.016 12.898 -5.949 1 95.69 313 VAL A CA 1
ATOM 2615 C C . VAL A 1 313 ? 8.312 14.25 -5.301 1 95.69 313 VAL A C 1
ATOM 2617 O O . VAL A 1 313 ? 7.461 14.82 -4.621 1 95.69 313 VAL A O 1
ATOM 2620 N N . ILE A 1 314 ? 9.492 14.75 -5.559 1 97.88 314 ILE A N 1
ATOM 2621 C CA . ILE A 1 314 ? 9.875 16.047 -5.016 1 97.88 314 ILE A CA 1
ATOM 2622 C C . ILE A 1 314 ? 9.008 17.141 -5.629 1 97.88 314 ILE A C 1
ATOM 2624 O O . ILE A 1 314 ? 8.391 17.938 -4.906 1 97.88 314 ILE A O 1
ATOM 2628 N N . LYS A 1 315 ? 8.906 17.156 -6.934 1 98.5 315 LYS A N 1
ATOM 2629 C CA . LYS A 1 315 ? 8.156 18.203 -7.629 1 98.5 315 LYS A CA 1
ATOM 2630 C C . LYS A 1 315 ? 6.688 18.188 -7.215 1 98.5 315 LYS A C 1
ATOM 2632 O O . LYS A 1 315 ? 6.137 19.234 -6.84 1 98.5 315 LYS A O 1
ATOM 2637 N N . GLN A 1 316 ? 6.098 17.031 -7.27 1 97.44 316 GLN A N 1
ATOM 2638 C CA . GLN A 1 316 ? 4.672 16.922 -6.98 1 97.44 316 GLN A CA 1
ATOM 2639 C C . GLN A 1 316 ? 4.387 17.219 -5.512 1 97.44 316 GLN A C 1
ATOM 2641 O O . GLN A 1 316 ? 3.346 17.797 -5.176 1 97.44 316 GLN A O 1
ATOM 2646 N N . GLY A 1 317 ? 5.32 16.812 -4.617 1 98.06 317 GLY A N 1
ATOM 2647 C CA . GLY A 1 317 ? 5.148 17.125 -3.209 1 98.06 317 GLY A CA 1
ATOM 2648 C C . GLY A 1 317 ? 5.16 18.625 -2.924 1 98.06 317 GLY A C 1
ATOM 2649 O O . GLY A 1 317 ? 4.344 19.109 -2.139 1 98.06 317 GLY A O 1
ATOM 2650 N N . LEU A 1 318 ? 6.059 19.312 -3.566 1 98.75 318 LEU A N 1
ATOM 2651 C CA . LEU A 1 318 ? 6.121 20.75 -3.404 1 98.75 318 LEU A CA 1
ATOM 2652 C C . LEU A 1 318 ? 4.867 21.422 -3.965 1 98.75 318 LEU A C 1
ATOM 2654 O O . LEU A 1 318 ? 4.34 22.359 -3.371 1 98.75 318 LEU A O 1
ATOM 2658 N N . ARG A 1 319 ? 4.371 20.938 -5.035 1 98.81 319 ARG A N 1
ATOM 2659 C CA . ARG A 1 319 ? 3.168 21.484 -5.652 1 98.81 319 ARG A CA 1
ATOM 2660 C C . ARG A 1 319 ? 1.942 21.234 -4.781 1 98.81 319 ARG A C 1
ATOM 2662 O O . ARG A 1 319 ? 1.038 22.078 -4.723 1 98.81 319 ARG A O 1
ATOM 2669 N N . GLU A 1 320 ? 1.903 20.094 -4.074 1 98.44 320 GLU A N 1
ATOM 2670 C CA . GLU A 1 320 ? 0.795 19.797 -3.172 1 98.44 320 GLU A CA 1
ATOM 2671 C C . GLU A 1 320 ? 0.661 20.844 -2.082 1 98.44 320 GLU A C 1
ATOM 2673 O O . GLU A 1 320 ? -0.45 21.172 -1.654 1 98.44 320 GLU A O 1
ATOM 2678 N N . ALA A 1 321 ? 1.806 21.359 -1.624 1 98.62 321 ALA A N 1
ATOM 2679 C CA . ALA A 1 321 ? 1.764 22.406 -0.607 1 98.62 321 ALA A CA 1
ATOM 2680 C C . ALA A 1 321 ? 1.017 23.625 -1.116 1 98.62 321 ALA A C 1
ATOM 2682 O O . ALA A 1 321 ? 0.172 24.188 -0.412 1 98.62 321 ALA A O 1
ATOM 2683 N N . VAL A 1 322 ? 1.286 23.969 -2.326 1 98.5 322 VAL A N 1
ATOM 2684 C CA . VAL A 1 322 ? 0.686 25.156 -2.926 1 98.5 322 VAL A CA 1
ATOM 2685 C C . VAL A 1 322 ? -0.792 24.906 -3.215 1 98.5 322 VAL A C 1
ATOM 2687 O O . VAL A 1 322 ? -1.63 25.797 -3.027 1 98.5 322 VAL A O 1
ATOM 2690 N N . LEU A 1 323 ? -1.1 23.688 -3.604 1 98.19 323 LEU A N 1
ATOM 2691 C CA . LEU A 1 323 ? -2.49 23.297 -3.83 1 98.19 323 LEU A CA 1
ATOM 2692 C C . LEU A 1 323 ? -3.32 23.5 -2.566 1 98.19 323 LEU A C 1
ATOM 2694 O O . LEU A 1 323 ? -4.5 23.844 -2.643 1 98.19 323 LEU A O 1
ATOM 2698 N N . GLY A 1 324 ? -2.68 23.25 -1.439 1 98.06 324 GLY A N 1
ATOM 2699 C CA . GLY A 1 324 ? -3.391 23.375 -0.176 1 98.06 324 GLY A CA 1
ATOM 2700 C C . GLY A 1 324 ? -3.5 24.797 0.317 1 98.06 324 GLY A C 1
ATOM 2701 O O . GLY A 1 324 ? -4.109 25.062 1.356 1 98.06 324 GLY A O 1
ATOM 2702 N N . GLY A 1 325 ? -2.916 25.703 -0.452 1 97.88 325 GLY A N 1
ATOM 2703 C CA . GLY A 1 325 ? -2.945 27.094 -0.066 1 97.88 325 GLY A CA 1
ATOM 2704 C C . GLY A 1 325 ? -1.775 27.5 0.813 1 97.88 325 GLY A C 1
ATOM 2705 O O . GLY A 1 325 ? -1.84 28.516 1.519 1 97.88 325 GLY A O 1
ATOM 2706 N N . GLY A 1 326 ? -0.75 26.641 0.864 1 98.19 326 GLY A N 1
ATOM 2707 C CA . GLY A 1 326 ? 0.45 26.938 1.625 1 98.19 326 GLY A CA 1
ATOM 2708 C C . GLY A 1 326 ? 1.653 27.234 0.75 1 98.19 326 GLY A C 1
ATOM 2709 O O . GLY A 1 326 ? 1.506 27.547 -0.435 1 98.19 326 GLY A O 1
ATOM 2710 N N . SER A 1 327 ? 2.801 27.359 1.341 1 98.56 327 SER A N 1
ATOM 2711 C CA . SER A 1 327 ? 4.066 27.547 0.641 1 98.56 327 SER A CA 1
ATOM 2712 C C . SER A 1 327 ? 4.922 26.281 0.692 1 98.56 327 SER A C 1
ATOM 2714 O O . SER A 1 327 ? 4.914 25.562 1.691 1 98.56 327 SER A O 1
ATOM 2716 N N . PRO A 1 328 ? 5.598 26.016 -0.408 1 98.69 328 PRO A N 1
ATOM 2717 C CA . PRO A 1 328 ? 6.402 24.781 -0.456 1 98.69 328 PRO A CA 1
ATOM 2718 C C . PRO A 1 328 ? 7.703 24.906 0.335 1 98.69 328 PRO A C 1
ATOM 2720 O O . PRO A 1 328 ? 8.32 25.969 0.362 1 98.69 328 PRO A O 1
ATOM 2723 N N . TRP A 1 329 ? 8.062 23.859 0.941 1 98.81 329 TRP A N 1
ATOM 2724 C CA . TRP A 1 329 ? 9.234 23.719 1.808 1 98.81 329 TRP A CA 1
ATOM 2725 C C . TRP A 1 329 ? 9.984 22.438 1.508 1 98.81 329 TRP A C 1
ATOM 2727 O O . TRP A 1 329 ? 9.477 21.344 1.75 1 98.81 329 TRP A O 1
ATOM 2737 N N . ALA A 1 330 ? 11.195 22.547 0.883 1 98.56 330 ALA A N 1
ATOM 2738 C CA . ALA A 1 330 ? 12.023 21.375 0.629 1 98.56 330 ALA A CA 1
ATOM 2739 C C . ALA A 1 330 ? 13.031 21.156 1.756 1 98.56 330 ALA A C 1
ATOM 2741 O O . ALA A 1 330 ? 13.789 22.078 2.104 1 98.56 330 ALA A O 1
ATOM 2742 N N . LEU A 1 331 ? 13.023 20 2.291 1 97.88 331 LEU A N 1
ATOM 2743 C CA . LEU A 1 331 ? 13.953 19.672 3.365 1 97.88 331 LEU A CA 1
ATOM 2744 C C . LEU A 1 331 ? 15.078 18.781 2.852 1 97.88 331 LEU A C 1
ATOM 2746 O O . LEU A 1 331 ? 14.828 17.703 2.305 1 97.88 331 LEU A O 1
ATOM 2750 N N . ILE A 1 332 ? 16.281 19.203 3.049 1 96.94 332 ILE A N 1
ATOM 2751 C CA . ILE A 1 332 ? 17.469 18.484 2.605 1 96.94 332 ILE A CA 1
ATOM 2752 C C . ILE A 1 332 ? 18.422 18.281 3.787 1 96.94 332 ILE A C 1
ATOM 2754 O O . ILE A 1 332 ? 18.703 19.219 4.531 1 96.94 332 ILE A O 1
ATOM 2758 N N . PHE A 1 333 ? 18.922 17.109 3.967 1 96.5 333 PHE A N 1
ATOM 2759 C CA . PHE A 1 333 ? 19.938 16.844 4.977 1 96.5 333 PHE A CA 1
ATOM 2760 C C . PHE A 1 333 ? 21.328 16.969 4.391 1 96.5 333 PHE A C 1
ATOM 2762 O O . PHE A 1 333 ? 21.516 16.828 3.182 1 96.5 333 PHE A O 1
ATOM 2769 N N . SER A 1 334 ? 22.297 17.25 5.258 1 95.81 334 SER A N 1
ATOM 2770 C CA . SER A 1 334 ? 23.672 17.5 4.82 1 95.81 334 SER A CA 1
ATOM 2771 C C . SER A 1 334 ? 24.234 16.297 4.07 1 95.81 334 SER A C 1
ATOM 2773 O O . SER A 1 334 ? 24.891 16.453 3.039 1 95.81 334 SER A O 1
ATOM 2775 N N . ILE A 1 335 ? 23.875 15.117 4.48 1 95 335 ILE A N 1
ATOM 2776 C CA . ILE A 1 335 ? 24.484 13.945 3.863 1 95 335 ILE A CA 1
ATOM 2777 C C . ILE A 1 335 ? 23.984 13.797 2.428 1 95 335 ILE A C 1
ATOM 2779 O O . ILE A 1 335 ? 24.781 13.578 1.508 1 95 335 ILE A O 1
ATOM 2783 N N . SER A 1 336 ? 22.688 13.875 2.223 1 94.81 336 SER A N 1
ATOM 2784 C CA . SER A 1 336 ? 22.172 13.727 0.866 1 94.81 336 SER A CA 1
ATOM 2785 C C . SER A 1 336 ? 22.625 14.883 -0.022 1 94.81 336 SER A C 1
ATOM 2787 O O . SER A 1 336 ? 22.828 14.711 -1.225 1 94.81 336 SER A O 1
ATOM 2789 N N . TYR A 1 337 ? 22.766 16.094 0.522 1 95.94 337 TYR A N 1
ATOM 2790 C CA . TYR A 1 337 ? 23.266 17.234 -0.247 1 95.94 337 TYR A CA 1
ATOM 2791 C C . TYR A 1 337 ? 24.641 16.922 -0.846 1 95.94 337 TYR A C 1
ATOM 2793 O O . TYR A 1 337 ? 24.906 17.234 -2.008 1 95.94 337 TYR A O 1
ATOM 2801 N N . PHE A 1 338 ? 25.516 16.328 -0.102 1 94.88 338 PHE A N 1
ATOM 2802 C CA . PHE A 1 338 ? 26.891 16.078 -0.554 1 94.88 338 PHE A CA 1
ATOM 2803 C C . PHE A 1 338 ? 26.984 14.758 -1.309 1 94.88 338 PHE A C 1
ATOM 2805 O O . PHE A 1 338 ? 27.719 14.641 -2.283 1 94.88 338 PHE A O 1
ATOM 2812 N N . GLN A 1 339 ? 26.203 13.734 -0.898 1 94.69 339 GLN A N 1
ATOM 2813 C CA . GLN A 1 339 ? 26.375 12.391 -1.44 1 94.69 339 GLN A CA 1
ATOM 2814 C C . GLN A 1 339 ? 25.5 12.18 -2.676 1 94.69 339 GLN A C 1
ATOM 2816 O O . GLN A 1 339 ? 25.859 11.398 -3.562 1 94.69 339 GLN A O 1
ATOM 2821 N N . ASP A 1 340 ? 24.359 12.844 -2.678 1 94.75 340 ASP A N 1
ATOM 2822 C CA . ASP A 1 340 ? 23.438 12.633 -3.793 1 94.75 340 ASP A CA 1
ATOM 2823 C C . ASP A 1 340 ? 22.656 13.914 -4.102 1 94.75 340 ASP A C 1
ATOM 2825 O O . ASP A 1 340 ? 21.438 13.961 -3.914 1 94.75 340 ASP A O 1
ATOM 2829 N N . PRO A 1 341 ? 23.25 14.891 -4.711 1 94.62 341 PRO A N 1
ATOM 2830 C CA . PRO A 1 341 ? 22.578 16.141 -5.062 1 94.62 341 PRO A CA 1
ATOM 2831 C C . PRO A 1 341 ? 21.812 16.047 -6.375 1 94.62 341 PRO A C 1
ATOM 2833 O O . PRO A 1 341 ? 21.438 17.078 -6.949 1 94.62 341 PRO A O 1
ATOM 2836 N N . SER A 1 342 ? 21.531 14.836 -6.887 1 91.94 342 SER A N 1
ATOM 2837 C CA . SER A 1 342 ? 21.094 14.594 -8.258 1 91.94 342 SER A CA 1
ATOM 2838 C C . SER A 1 342 ? 19.703 15.164 -8.5 1 91.94 342 SER A C 1
ATOM 2840 O O . SER A 1 342 ? 19.344 15.453 -9.641 1 91.94 342 SER A O 1
ATOM 2842 N N . SER A 1 343 ? 18.891 15.422 -7.438 1 95 343 SER A N 1
ATOM 2843 C CA . SER A 1 343 ? 17.5 15.82 -7.656 1 95 343 SER A CA 1
ATOM 2844 C C . SER A 1 343 ? 17.266 17.266 -7.203 1 95 343 SER A C 1
ATOM 2846 O O . SER A 1 343 ? 16.125 17.703 -7.105 1 95 343 SER A O 1
ATOM 2848 N N . LEU A 1 344 ? 18.328 18 -6.91 1 97.19 344 LEU A N 1
ATOM 2849 C CA . LEU A 1 344 ? 18.188 19.391 -6.469 1 97.19 344 LEU A CA 1
ATOM 2850 C C . LEU A 1 344 ? 17.516 20.234 -7.543 1 97.19 344 LEU A C 1
ATOM 2852 O O . LEU A 1 344 ? 16.734 21.125 -7.23 1 97.19 344 LEU A O 1
ATOM 2856 N N . ASP A 1 345 ? 17.812 19.891 -8.766 1 96.88 345 ASP A N 1
ATOM 2857 C CA . ASP A 1 345 ? 17.25 20.656 -9.875 1 96.88 345 ASP A CA 1
ATOM 2858 C C . ASP A 1 345 ? 15.734 20.531 -9.906 1 96.88 345 ASP A C 1
ATOM 2860 O O . ASP A 1 345 ? 15.047 21.453 -10.367 1 96.88 345 ASP A O 1
ATOM 2864 N N . ALA A 1 346 ? 15.234 19.453 -9.453 1 98 346 ALA A N 1
ATOM 2865 C CA . ALA A 1 346 ? 13.781 19.281 -9.391 1 98 346 ALA A CA 1
ATOM 2866 C C . ALA A 1 346 ? 13.148 20.328 -8.492 1 98 346 ALA A C 1
ATOM 2868 O O . ALA A 1 346 ? 12.07 20.844 -8.797 1 98 346 ALA A O 1
ATOM 2869 N N . ILE A 1 347 ? 13.766 20.641 -7.414 1 98.62 347 ILE A N 1
ATOM 2870 C CA . ILE A 1 347 ? 13.305 21.703 -6.516 1 98.62 347 ILE A CA 1
ATOM 2871 C C . ILE A 1 347 ? 13.32 23.047 -7.246 1 98.62 347 ILE A C 1
ATOM 2873 O O . ILE A 1 347 ? 12.336 23.781 -7.227 1 98.62 347 ILE A O 1
ATOM 2877 N N . GLY A 1 348 ? 14.477 23.297 -7.914 1 98.69 348 GLY A N 1
ATOM 2878 C CA . GLY A 1 348 ? 14.648 24.562 -8.617 1 98.69 348 GLY A CA 1
ATOM 2879 C C . GLY A 1 348 ? 13.602 24.781 -9.695 1 98.69 348 GLY A C 1
ATOM 2880 O O . GLY A 1 348 ? 13.125 25.906 -9.875 1 98.69 348 GLY A O 1
ATOM 2881 N N . GLU A 1 349 ? 13.266 23.734 -10.336 1 98.31 349 GLU A N 1
ATOM 2882 C CA . GLU A 1 349 ? 12.266 23.812 -11.398 1 98.31 349 GLU A CA 1
ATOM 2883 C C . GLU A 1 349 ? 10.922 24.281 -10.844 1 98.31 349 GLU A C 1
ATOM 2885 O O . GLU A 1 349 ? 10.289 25.172 -11.414 1 98.31 349 GLU A O 1
ATOM 2890 N N . VAL A 1 350 ? 10.492 23.766 -9.75 1 98.56 350 VAL A N 1
ATOM 2891 C CA . VAL A 1 350 ? 9.203 24.094 -9.164 1 98.56 350 VAL A CA 1
ATOM 2892 C C . VAL A 1 350 ? 9.25 25.5 -8.578 1 98.56 350 VAL A C 1
ATOM 2894 O O . VAL A 1 350 ? 8.312 26.297 -8.758 1 98.56 350 VAL A O 1
ATOM 2897 N N . PHE A 1 351 ? 10.32 25.812 -7.918 1 98.81 351 PHE A N 1
ATOM 2898 C CA . PHE A 1 351 ? 10.445 27.125 -7.293 1 98.81 351 PHE A CA 1
ATOM 2899 C C . PHE A 1 351 ? 10.5 28.234 -8.344 1 98.81 351 PHE A C 1
ATOM 2901 O O . PHE A 1 351 ? 9.914 29.297 -8.164 1 98.81 351 PHE A O 1
ATOM 2908 N N . LYS A 1 352 ? 11.195 27.938 -9.438 1 98.56 352 LYS A N 1
ATOM 2909 C CA . LYS A 1 352 ? 11.219 28.906 -10.531 1 98.56 352 LYS A CA 1
ATOM 2910 C C . LYS A 1 352 ? 9.812 29.156 -11.078 1 98.56 352 LYS A C 1
ATOM 2912 O O . LYS A 1 352 ? 9.438 30.312 -11.32 1 98.56 352 LYS A O 1
ATOM 2917 N N . GLN A 1 353 ? 9.117 28.125 -11.25 1 97.94 353 GLN A N 1
ATOM 2918 C CA . GLN A 1 353 ? 7.742 28.234 -11.727 1 97.94 353 GLN A CA 1
ATOM 2919 C C . GLN A 1 353 ? 6.91 29.109 -10.797 1 97.94 353 GLN A C 1
ATOM 2921 O O . GLN A 1 353 ? 6.164 29.984 -11.258 1 97.94 353 GLN A O 1
ATOM 2926 N N . TYR A 1 354 ? 7.031 28.969 -9.516 1 98 354 TYR A N 1
ATOM 2927 C CA . TYR A 1 354 ? 6.215 29.719 -8.555 1 98 354 TYR A CA 1
ATOM 2928 C C . TYR A 1 354 ? 6.711 31.141 -8.414 1 98 354 TYR A C 1
ATOM 2930 O O . TYR A 1 354 ? 5.926 32.062 -8.133 1 98 354 TYR A O 1
ATOM 2938 N N . GLU A 1 355 ? 7.992 31.297 -8.609 1 97.75 355 GLU A N 1
ATOM 2939 C CA . GLU A 1 355 ? 8.531 32.656 -8.656 1 97.75 355 GLU A CA 1
ATOM 2940 C C . GLU A 1 355 ? 7.898 33.469 -9.789 1 97.75 355 GLU A C 1
ATOM 2942 O O . GLU A 1 355 ? 7.562 34.625 -9.609 1 97.75 355 GLU A O 1
ATOM 2947 N N . GLU A 1 356 ? 7.656 32.812 -10.844 1 97.44 356 GLU A N 1
ATOM 2948 C CA . GLU A 1 356 ? 7.156 33.469 -12.047 1 97.44 356 GLU A CA 1
ATOM 2949 C C . GLU A 1 356 ? 5.668 33.781 -11.93 1 97.44 356 GLU A C 1
ATOM 2951 O O . GLU A 1 356 ? 5.16 34.688 -12.602 1 97.44 356 GLU A O 1
ATOM 2956 N N . ILE A 1 357 ? 4.996 33.062 -11.023 1 97.44 357 ILE A N 1
ATOM 2957 C CA . ILE A 1 357 ? 3.553 33.281 -10.984 1 97.44 357 ILE A CA 1
ATOM 2958 C C . ILE A 1 357 ? 3.131 33.719 -9.594 1 97.44 357 ILE A C 1
ATOM 2960 O O . ILE A 1 357 ? 1.992 33.5 -9.172 1 97.44 357 ILE A O 1
ATOM 2964 N N . GLU A 1 358 ? 3.943 34.281 -8.859 1 96.25 358 GLU A N 1
ATOM 2965 C CA . GLU A 1 358 ? 3.727 34.656 -7.465 1 96.25 358 GLU A CA 1
ATOM 2966 C C . GLU A 1 358 ? 2.482 35.531 -7.312 1 96.25 358 GLU A C 1
ATOM 2968 O O . GLU A 1 358 ? 1.756 35.406 -6.324 1 96.25 358 GLU A O 1
ATOM 2973 N N . GLU A 1 359 ? 2.207 36.406 -8.203 1 95.38 359 GLU A N 1
ATOM 2974 C CA . GLU A 1 359 ? 1.075 37.344 -8.125 1 95.38 359 GLU A CA 1
ATOM 2975 C C . GLU A 1 359 ? -0.245 36.562 -8.031 1 95.38 359 GLU A C 1
ATOM 2977 O O . GLU A 1 359 ? -1.198 37.062 -7.41 1 95.38 359 GLU A O 1
ATOM 2982 N N . TYR A 1 360 ? -0.285 35.375 -8.648 1 97.19 360 TYR A N 1
ATOM 2983 C CA . TYR A 1 360 ? -1.508 34.562 -8.68 1 97.19 360 TYR A CA 1
ATOM 2984 C C . TYR A 1 360 ? -1.677 33.781 -7.383 1 97.19 360 TYR A C 1
ATOM 2986 O O . TYR A 1 360 ? -2.715 33.156 -7.164 1 97.19 360 TYR A O 1
ATOM 2994 N N . LEU A 1 361 ? -0.637 33.844 -6.504 1 96.75 361 LEU A N 1
ATOM 2995 C CA . LEU A 1 361 ? -0.669 33.094 -5.262 1 96.75 361 LEU A CA 1
ATOM 2996 C C . LEU A 1 361 ? -0.94 34 -4.07 1 96.75 361 LEU A C 1
ATOM 2998 O O . LEU A 1 361 ? -1.264 33.5 -2.979 1 96.75 361 LEU A O 1
ATOM 3002 N N . GLU A 1 362 ? -0.927 35.281 -4.285 1 94.62 362 GLU A N 1
ATOM 3003 C CA . GLU A 1 362 ? -1.095 36.281 -3.219 1 94.62 362 GLU A CA 1
ATOM 3004 C C . GLU A 1 362 ? -2.564 36.625 -3.031 1 94.62 362 GLU A C 1
ATOM 3006 O O . GLU A 1 362 ? -3.305 36.781 -4.008 1 94.62 362 GLU A O 1
ATOM 3011 N N . ASP A 1 363 ? -2.924 36.75 -1.779 1 93.06 363 ASP A N 1
ATOM 3012 C CA . ASP A 1 363 ? -4.25 37.25 -1.412 1 93.06 363 ASP A CA 1
ATOM 3013 C C . ASP A 1 363 ? -5.344 36.375 -2.051 1 93.06 363 ASP A C 1
ATOM 3015 O O . ASP A 1 363 ? -6.27 36.906 -2.666 1 93.06 363 ASP A O 1
ATOM 3019 N N . THR A 1 364 ? -5.129 35.125 -2.057 1 95.69 364 THR A N 1
ATOM 3020 C CA . THR A 1 364 ? -6.129 34.188 -2.566 1 95.69 364 THR A CA 1
ATOM 3021 C C . THR A 1 364 ? -6.926 33.562 -1.421 1 95.69 364 THR A C 1
ATOM 3023 O O . THR A 1 364 ? -6.438 33.5 -0.292 1 95.69 364 THR A O 1
ATOM 3026 N N . GLU A 1 365 ? -8.125 33.219 -1.672 1 95.75 365 GLU A N 1
ATOM 3027 C CA . GLU A 1 365 ? -8.984 32.469 -0.757 1 95.75 365 GLU A CA 1
ATOM 3028 C C . GLU A 1 365 ? -9.539 31.234 -1.423 1 95.75 365 GLU A C 1
ATOM 3030 O O . GLU A 1 365 ? -9.906 31.25 -2.602 1 95.75 365 GLU A O 1
ATOM 3035 N N . PRO A 1 366 ? -9.578 30.172 -0.688 1 97.19 366 PRO A N 1
ATOM 3036 C CA . PRO A 1 366 ? -10.172 28.984 -1.288 1 97.19 366 PRO A CA 1
ATOM 3037 C C . PRO A 1 366 ? -11.648 29.172 -1.645 1 97.19 366 PRO A C 1
ATOM 3039 O O . PRO A 1 366 ? -12.383 29.844 -0.907 1 97.19 366 PRO A O 1
ATOM 3042 N N . TYR A 1 367 ? -12.047 28.656 -2.768 1 97.31 367 TYR A N 1
ATOM 3043 C CA . TYR A 1 367 ? -13.469 28.547 -3.072 1 97.31 367 TYR A CA 1
ATOM 3044 C C . TYR A 1 367 ? -14.156 27.594 -2.102 1 97.31 367 TYR A C 1
ATOM 3046 O O . TYR A 1 367 ? -13.844 26.391 -2.064 1 97.31 367 TYR A O 1
ATOM 3054 N N . ARG A 1 368 ? -15.047 28.141 -1.29 1 97.56 368 ARG A N 1
ATOM 3055 C CA . ARG A 1 368 ? -15.672 27.359 -0.23 1 97.56 368 ARG A CA 1
ATOM 3056 C C . ARG A 1 368 ? -17.031 26.812 -0.677 1 97.56 368 ARG A C 1
ATOM 3058 O O . ARG A 1 368 ? -17.844 27.562 -1.221 1 97.56 368 ARG A O 1
ATOM 3065 N N . PHE A 1 369 ? -17.156 25.484 -0.556 1 98.5 369 PHE A N 1
ATOM 3066 C CA . PHE A 1 369 ? -18.406 24.797 -0.851 1 98.5 369 PHE A CA 1
ATOM 3067 C C . PHE A 1 369 ? -18.797 23.859 0.295 1 98.5 369 PHE A C 1
ATOM 3069 O O . PHE A 1 369 ? -19.594 24.234 1.154 1 98.5 369 PHE A O 1
ATOM 3076 N N . ALA A 1 370 ? -18.062 22.828 0.506 1 98.88 370 ALA A N 1
ATOM 3077 C CA . ALA A 1 370 ? -18.266 21.953 1.66 1 98.88 370 ALA A CA 1
ATOM 3078 C C . ALA A 1 370 ? -17.203 22.203 2.727 1 98.88 370 ALA A C 1
ATOM 3080 O O . ALA A 1 370 ? -16.047 22.5 2.406 1 98.88 370 ALA A O 1
ATOM 3081 N N . GLY A 1 371 ? -17.562 22.188 4.012 1 98.88 371 GLY A N 1
ATOM 3082 C CA . GLY A 1 371 ? -16.656 22.266 5.145 1 98.88 371 GLY A CA 1
ATOM 3083 C C . GLY A 1 371 ? -16.781 21.078 6.082 1 98.88 371 GLY A C 1
ATOM 3084 O O . GLY A 1 371 ? -17.875 20.703 6.484 1 98.88 371 GLY A O 1
ATOM 3085 N N . ILE A 1 372 ? -15.695 20.438 6.41 1 98.94 372 ILE A N 1
ATOM 3086 C CA . ILE A 1 372 ? -15.664 19.328 7.363 1 98.94 372 ILE A CA 1
ATOM 3087 C C . ILE A 1 372 ? -15.195 19.844 8.727 1 98.94 372 ILE A C 1
ATOM 3089 O O . ILE A 1 372 ? -14.078 20.344 8.852 1 98.94 372 ILE A O 1
ATOM 3093 N N . LEU A 1 373 ? -16.016 19.688 9.711 1 98.81 373 LEU A N 1
ATOM 3094 C CA . LEU A 1 373 ? -15.609 20.031 11.07 1 98.81 373 LEU A CA 1
ATOM 3095 C C . LEU A 1 373 ? -14.617 19 11.617 1 98.81 373 LEU A C 1
ATOM 3097 O O . LEU A 1 373 ? -14.906 17.797 11.633 1 98.81 373 LEU A O 1
ATOM 3101 N N . VAL A 1 374 ? -13.469 19.422 12.008 1 97.5 374 VAL A N 1
ATOM 3102 C CA . VAL A 1 374 ? -12.469 18.578 12.656 1 97.5 374 VAL A CA 1
ATOM 3103 C C . VAL A 1 374 ? -12.383 18.922 14.141 1 97.5 374 VAL A C 1
ATOM 3105 O O . VAL A 1 374 ? -12.047 20.047 14.5 1 97.5 374 VAL A O 1
ATOM 3108 N N . SER A 1 375 ? -12.656 17.938 14.945 1 96.88 375 SER A N 1
ATOM 3109 C CA . SER A 1 375 ? -12.727 18.172 16.391 1 96.88 375 SER A CA 1
ATOM 3110 C C . SER A 1 375 ? -11.531 17.547 17.109 1 96.88 375 SER A C 1
ATOM 3112 O O . SER A 1 375 ? -11.438 16.312 17.219 1 96.88 375 SER A O 1
ATOM 3114 N N . ASN A 1 376 ? -10.672 18.359 17.641 1 94.69 376 ASN A N 1
ATOM 3115 C CA . ASN A 1 376 ? -9.555 17.875 18.453 1 94.69 376 ASN A CA 1
ATOM 3116 C C . ASN A 1 376 ? -10.047 17.266 19.766 1 94.69 376 ASN A C 1
ATOM 3118 O O . ASN A 1 376 ? -9.422 16.344 20.297 1 94.69 376 ASN A O 1
ATOM 3122 N N . HIS A 1 377 ? -11.172 17.734 20.281 1 95.12 377 HIS A N 1
ATOM 3123 C CA . HIS A 1 377 ? -11.742 17.172 21.484 1 95.12 377 HIS A CA 1
ATOM 3124 C C . HIS A 1 377 ? -12.227 15.742 21.25 1 95.12 377 HIS A C 1
ATOM 3126 O O . HIS A 1 377 ? -11.992 14.852 22.062 1 95.12 377 HIS A O 1
ATOM 3132 N N . THR A 1 378 ? -12.922 15.539 20.094 1 96.25 378 THR A N 1
ATOM 3133 C CA . THR A 1 378 ? -13.359 14.188 19.766 1 96.25 378 THR A CA 1
ATOM 3134 C C . THR A 1 378 ? -12.164 13.266 19.578 1 96.25 378 THR A C 1
ATOM 3136 O O . THR A 1 378 ? -12.172 12.117 20.031 1 96.25 378 THR A O 1
ATOM 3139 N N . ARG A 1 379 ? -11.141 13.727 18.906 1 94 379 ARG A N 1
ATOM 3140 C CA . ARG A 1 379 ? -9.93 12.922 18.703 1 94 379 ARG A CA 1
ATOM 3141 C C . ARG A 1 379 ? -9.328 12.508 20.047 1 94 379 ARG A C 1
ATOM 3143 O O . ARG A 1 379 ? -8.906 11.359 20.203 1 94 379 ARG A O 1
ATOM 3150 N N . ASP A 1 380 ? -9.281 13.406 21 1 92.25 380 ASP A N 1
ATOM 3151 C CA . ASP A 1 380 ? -8.625 13.164 22.281 1 92.25 380 ASP A CA 1
ATOM 3152 C C . ASP A 1 380 ? -9.492 12.297 23.188 1 92.25 380 ASP A C 1
ATOM 3154 O O . ASP A 1 380 ? -9.039 11.281 23.719 1 92.25 380 ASP A O 1
ATOM 3158 N N . TYR A 1 381 ? -10.758 12.727 23.375 1 93.56 381 TYR A N 1
ATOM 3159 C CA . TYR A 1 381 ? -11.57 12.164 24.453 1 93.56 381 TYR A CA 1
ATOM 3160 C C . TYR A 1 381 ? -12.336 10.945 23.969 1 93.56 381 TYR A C 1
ATOM 3162 O O . TYR A 1 381 ? -12.656 10.055 24.766 1 93.56 381 TYR A O 1
ATOM 3170 N N . TYR A 1 382 ? -12.68 10.93 22.703 1 94.56 382 TYR A N 1
ATOM 3171 C CA . TYR A 1 382 ? -13.344 9.758 22.125 1 94.56 382 TYR A CA 1
ATOM 3172 C C . TYR A 1 382 ? -12.328 8.805 21.516 1 94.56 382 TYR A C 1
ATOM 3174 O O . TYR A 1 382 ? -12.391 7.59 21.734 1 94.56 382 TYR A O 1
ATOM 3182 N N . GLY A 1 383 ? -11.367 9.344 20.75 1 91.75 383 GLY A N 1
ATOM 3183 C CA . GLY A 1 383 ? -10.328 8.531 20.125 1 91.75 383 GLY A CA 1
ATOM 3184 C C . GLY A 1 383 ? -9.367 7.922 21.125 1 91.75 383 GLY A C 1
ATOM 3185 O O . GLY A 1 383 ? -8.984 6.762 20.984 1 91.75 383 GLY A O 1
ATOM 3186 N N . ARG A 1 384 ? -8.922 8.781 22.109 1 89.75 384 ARG A N 1
ATOM 3187 C CA . ARG A 1 384 ? -8.008 8.344 23.156 1 89.75 384 ARG A CA 1
ATOM 3188 C C . ARG A 1 384 ? -6.781 7.652 22.578 1 89.75 384 ARG A C 1
ATOM 3190 O O . ARG A 1 384 ? -6.098 8.219 21.719 1 89.75 384 ARG A O 1
ATOM 3197 N N . GLY A 1 385 ? -6.531 6.363 22.938 1 84.12 385 GLY A N 1
ATOM 3198 C CA . GLY A 1 385 ? -5.383 5.621 22.438 1 84.12 385 GLY A CA 1
ATOM 3199 C C . GLY A 1 385 ? -5.586 5.094 21.031 1 84.12 385 GLY A C 1
ATOM 3200 O O . GLY A 1 385 ? -4.664 4.535 20.438 1 84.12 385 GLY A O 1
ATOM 3201 N N . HIS A 1 386 ? -6.793 5.383 20.391 1 88.69 386 HIS A N 1
ATOM 3202 C CA . HIS A 1 386 ? -7.133 4.926 19.047 1 88.69 386 HIS A CA 1
ATOM 3203 C C . HIS A 1 386 ? -7.781 6.043 18.234 1 88.69 386 HIS A C 1
ATOM 3205 O O . HIS A 1 386 ? -8.945 5.934 17.844 1 88.69 386 HIS A O 1
ATOM 3211 N N . PRO A 1 387 ? -6.98 7.023 17.891 1 90.19 387 PRO A N 1
ATOM 3212 C CA . PRO A 1 387 ? -7.559 8.188 17.203 1 90.19 387 PRO A CA 1
ATOM 3213 C C . PRO A 1 387 ? -8.18 7.832 15.859 1 90.19 387 PRO A C 1
ATOM 3215 O O . PRO A 1 387 ? -9.039 8.562 15.359 1 90.19 387 PRO A O 1
ATOM 3218 N N . GLU A 1 388 ? -7.766 6.645 15.266 1 90.06 388 GLU A N 1
ATOM 3219 C CA . GLU A 1 388 ? -8.297 6.238 13.969 1 90.06 388 GLU A CA 1
ATOM 3220 C C . GLU A 1 388 ? -9.805 6.02 14.039 1 90.06 388 GLU A C 1
ATOM 3222 O O . GLU A 1 388 ? -10.492 6.062 13.016 1 90.06 388 GLU A O 1
ATOM 3227 N N . ARG A 1 389 ? -10.391 5.855 15.234 1 92.5 389 ARG A N 1
ATOM 3228 C CA . ARG A 1 389 ? -11.828 5.684 15.406 1 92.5 389 ARG A CA 1
ATOM 3229 C C . ARG A 1 389 ? -12.586 6.922 14.945 1 92.5 389 ARG A C 1
ATOM 3231 O O . ARG A 1 389 ? -13.758 6.84 14.578 1 92.5 389 ARG A O 1
ATOM 3238 N N . TYR A 1 390 ? -11.906 8.047 14.969 1 94.94 390 TYR A N 1
ATOM 3239 C CA . TYR A 1 390 ? -12.492 9.312 14.547 1 94.94 390 TYR A CA 1
ATOM 3240 C C . TYR A 1 390 ? -11.867 9.797 13.25 1 94.94 390 TYR A C 1
ATOM 3242 O O . TYR A 1 390 ? -12.578 10.102 12.281 1 94.94 390 TYR A O 1
ATOM 3250 N N . VAL A 1 391 ? -10.555 9.781 13.117 1 94.81 391 VAL A N 1
ATOM 3251 C CA . VAL A 1 391 ? -9.805 10.43 12.047 1 94.81 391 VAL A CA 1
ATOM 3252 C C . VAL A 1 391 ? -10.086 9.734 10.719 1 94.81 391 VAL A C 1
ATOM 3254 O O . VAL A 1 391 ? -10.133 10.383 9.672 1 94.81 391 VAL A O 1
ATOM 3257 N N . ASP A 1 392 ? -10.312 8.422 10.75 1 94.25 392 ASP A N 1
ATOM 3258 C CA . ASP A 1 392 ? -10.625 7.699 9.523 1 94.25 392 ASP A CA 1
ATOM 3259 C C . ASP A 1 392 ? -11.875 8.273 8.852 1 94.25 392 ASP A C 1
ATOM 3261 O O . ASP A 1 392 ? -11.938 8.359 7.625 1 94.25 392 ASP A O 1
ATOM 3265 N N . GLY A 1 393 ? -12.883 8.602 9.688 1 96.75 393 GLY A N 1
ATOM 3266 C CA . GLY A 1 393 ? -14.109 9.172 9.148 1 96.75 393 GLY A CA 1
ATOM 3267 C C . GLY A 1 393 ? -13.898 10.516 8.484 1 96.75 393 GLY A C 1
ATOM 3268 O O . GLY A 1 393 ? -14.477 10.797 7.434 1 96.75 393 GLY A O 1
ATOM 3269 N N . ILE A 1 394 ? -13.047 11.383 9.094 1 96.94 394 ILE A N 1
ATOM 3270 C CA . ILE A 1 394 ? -12.703 12.68 8.531 1 96.94 394 ILE A CA 1
ATOM 3271 C C . ILE A 1 394 ? -12 12.5 7.191 1 96.94 394 ILE A C 1
ATOM 3273 O O . ILE A 1 394 ? -12.383 13.125 6.195 1 96.94 394 ILE A O 1
ATOM 3277 N N . ARG A 1 395 ? -11.07 11.625 7.148 1 95.25 395 ARG A N 1
ATOM 3278 C CA . ARG A 1 395 ? -10.266 11.414 5.949 1 95.25 395 ARG A CA 1
ATOM 3279 C C . ARG A 1 395 ? -11.094 10.781 4.836 1 95.25 395 ARG A C 1
ATOM 3281 O O . ARG A 1 395 ? -10.93 11.117 3.662 1 95.25 395 ARG A O 1
ATOM 3288 N N . GLY A 1 396 ? -11.961 9.836 5.285 1 96.56 396 GLY A N 1
ATOM 3289 C CA . GLY A 1 396 ? -12.844 9.242 4.297 1 96.56 396 GLY A CA 1
ATOM 3290 C C . GLY A 1 396 ? -13.734 10.258 3.607 1 96.56 396 GLY A C 1
ATOM 3291 O O . GLY A 1 396 ? -13.883 10.227 2.383 1 96.56 396 GLY A O 1
ATOM 3292 N N . MET A 1 397 ? -14.352 11.219 4.395 1 98.62 397 MET A N 1
ATOM 3293 C CA . MET A 1 397 ? -15.164 12.281 3.809 1 98.62 397 MET A CA 1
ATOM 3294 C C . MET A 1 397 ? -14.328 13.164 2.891 1 98.62 397 MET A C 1
ATOM 3296 O O . MET A 1 397 ? -14.742 13.477 1.775 1 98.62 397 MET A O 1
ATOM 3300 N N . TYR A 1 398 ? -13.164 13.492 3.324 1 97.81 398 TYR A N 1
ATOM 3301 C CA . TYR A 1 398 ? -12.281 14.398 2.6 1 97.81 398 TYR A CA 1
ATOM 3302 C C . TYR A 1 398 ? -11.867 13.797 1.26 1 97.81 398 TYR A C 1
ATOM 3304 O O . TYR A 1 398 ? -12.062 14.422 0.21 1 97.81 398 TYR A O 1
ATOM 3312 N N . TYR A 1 399 ? -11.367 12.602 1.214 1 95.88 399 TYR A N 1
ATOM 3313 C CA . TYR A 1 399 ? -10.836 12.016 -0.011 1 95.88 399 TYR A CA 1
ATOM 3314 C C . TYR A 1 399 ? -11.961 11.648 -0.972 1 95.88 399 TYR A C 1
ATOM 3316 O O . TYR A 1 399 ? -11.797 11.727 -2.191 1 95.88 399 TYR A O 1
ATOM 3324 N N . ALA A 1 400 ? -13.133 11.258 -0.4 1 97.19 400 ALA A N 1
ATOM 3325 C CA . ALA A 1 400 ? -14.273 11.023 -1.286 1 97.19 400 ALA A CA 1
ATOM 3326 C C . ALA A 1 400 ? -14.625 12.281 -2.074 1 97.19 400 ALA A C 1
ATOM 3328 O O . ALA A 1 400 ? -14.906 12.211 -3.273 1 97.19 400 ALA A O 1
ATOM 3329 N N . LEU A 1 401 ? -14.578 13.398 -1.427 1 98.5 401 LEU A N 1
ATOM 3330 C CA . LEU A 1 401 ? -14.93 14.656 -2.078 1 98.5 401 LEU A CA 1
ATOM 3331 C C . LEU A 1 401 ? -13.836 15.102 -3.037 1 98.5 401 LEU A C 1
ATOM 3333 O O . LEU A 1 401 ? -14.125 15.602 -4.125 1 98.5 401 LEU A O 1
ATOM 3337 N N . ILE A 1 402 ? -12.539 14.906 -2.648 1 96.88 402 ILE A N 1
ATOM 3338 C CA . ILE A 1 402 ? -11.422 15.242 -3.523 1 96.88 402 ILE A CA 1
ATOM 3339 C C . ILE A 1 402 ? -11.492 14.406 -4.801 1 96.88 402 ILE A C 1
ATOM 3341 O O . ILE A 1 402 ? -11.336 14.938 -5.902 1 96.88 402 ILE A O 1
ATOM 3345 N N . HIS A 1 403 ? -11.797 13.141 -4.652 1 95.12 403 HIS A N 1
ATOM 3346 C CA . HIS A 1 403 ? -11.867 12.234 -5.797 1 95.12 403 HIS A CA 1
ATOM 3347 C C . HIS A 1 403 ? -13.078 12.547 -6.672 1 95.12 403 HIS A C 1
ATOM 3349 O O . HIS A 1 403 ? -13.094 12.195 -7.852 1 95.12 403 HIS A O 1
ATOM 3355 N N . SER A 1 404 ? -14.055 13.234 -6.078 1 96.81 404 SER A N 1
ATOM 3356 C CA . SER A 1 404 ? -15.25 13.609 -6.816 1 96.81 404 SER A CA 1
ATOM 3357 C C . SER A 1 404 ? -15.148 15.039 -7.348 1 96.81 404 SER A C 1
ATOM 3359 O O . SER A 1 404 ? -16.078 15.547 -7.961 1 96.81 404 SER A O 1
ATOM 3361 N N . HIS A 1 405 ? -14.055 15.75 -7.059 1 97.75 405 HIS A N 1
ATOM 3362 C CA . HIS A 1 405 ? -13.781 17.125 -7.477 1 97.75 405 HIS A CA 1
ATOM 3363 C C . HIS A 1 405 ? -14.805 18.094 -6.891 1 97.75 405 HIS A C 1
ATOM 3365 O O . HIS A 1 405 ? -15.258 19.016 -7.574 1 97.75 405 HIS A O 1
ATOM 3371 N N . ILE A 1 406 ? -15.195 17.797 -5.695 1 98.62 406 ILE A N 1
ATOM 3372 C CA . ILE A 1 406 ? -16.047 18.703 -4.945 1 98.62 406 ILE A CA 1
ATOM 3373 C C . ILE A 1 406 ? -15.188 19.547 -3.996 1 98.62 406 ILE A C 1
ATOM 3375 O O . ILE A 1 406 ? -14.477 19 -3.148 1 98.62 406 ILE A O 1
ATOM 3379 N N . PRO A 1 407 ? -15.211 20.875 -4.117 1 98.56 407 PRO A N 1
ATOM 3380 C CA . PRO A 1 407 ? -14.383 21.703 -3.248 1 98.56 407 PRO A CA 1
ATOM 3381 C C . PRO A 1 407 ? -14.688 21.5 -1.766 1 98.56 407 PRO A C 1
ATOM 3383 O O . PRO A 1 407 ? -15.852 21.516 -1.363 1 98.56 407 PRO A O 1
ATOM 3386 N N . VAL A 1 408 ? -13.672 21.281 -0.973 1 98.81 408 VAL A N 1
ATOM 3387 C CA . VAL A 1 408 ? -13.852 20.969 0.441 1 98.81 408 VAL A CA 1
ATOM 3388 C C . VAL A 1 408 ? -12.719 21.578 1.258 1 98.81 408 VAL A C 1
ATOM 3390 O O . VAL A 1 408 ? -11.57 21.609 0.805 1 98.81 408 VAL A O 1
ATOM 3393 N N . GLU A 1 409 ? -13 22.125 2.379 1 98.69 409 GLU A N 1
ATOM 3394 C CA . GLU A 1 409 ? -12.07 22.641 3.377 1 98.69 409 GLU A CA 1
ATOM 3395 C C . GLU A 1 409 ? -12.336 22.031 4.75 1 98.69 409 GLU A C 1
ATOM 3397 O O . GLU A 1 409 ? -13.359 21.375 4.957 1 98.69 409 GLU A O 1
ATOM 3402 N N . PHE A 1 410 ? -11.383 22.219 5.66 1 98.5 410 PHE A N 1
ATOM 3403 C CA . PHE A 1 410 ? -11.57 21.844 7.055 1 98.5 410 PHE A CA 1
ATOM 3404 C C . PHE A 1 410 ? -11.984 23.062 7.891 1 98.5 410 PHE A C 1
ATOM 3406 O O . PHE A 1 410 ? -11.688 24.203 7.527 1 98.5 410 PHE A O 1
ATOM 3413 N N . ILE A 1 411 ? -12.719 22.812 8.906 1 98.75 411 ILE A N 1
ATOM 3414 C CA . ILE A 1 411 ? -13.156 23.828 9.852 1 98.75 411 ILE A CA 1
ATOM 3415 C C . ILE A 1 411 ? -12.695 23.469 11.258 1 98.75 411 ILE A C 1
ATOM 3417 O O . ILE A 1 411 ? -12.906 22.328 11.711 1 98.75 411 ILE A O 1
ATOM 3421 N N . SER A 1 412 ? -12.047 24.375 11.961 1 98.06 412 SER A N 1
ATOM 3422 C CA . SER A 1 412 ? -11.609 24.156 13.336 1 98.06 412 SER A CA 1
ATOM 3423 C C . SER A 1 412 ? -12.766 24.344 14.32 1 98.06 412 SER A C 1
ATOM 3425 O O . SER A 1 412 ? -13.781 24.953 13.984 1 98.06 412 SER A O 1
ATOM 3427 N N . GLU A 1 413 ? -12.586 23.828 15.516 1 97.62 413 GLU A N 1
ATOM 3428 C CA . GLU A 1 413 ? -13.586 24.031 16.562 1 97.62 413 GLU A CA 1
ATOM 3429 C C . GLU A 1 413 ? -13.672 25.5 16.953 1 97.62 413 GLU A C 1
ATOM 3431 O O . GLU A 1 413 ? -14.766 26.016 17.234 1 97.62 413 GLU A O 1
ATOM 3436 N N . LYS A 1 414 ? -12.602 26.172 16.906 1 97.62 414 LYS A N 1
ATOM 3437 C CA . LYS A 1 414 ? -12.578 27.578 17.281 1 97.62 414 LYS A CA 1
ATOM 3438 C C . LYS A 1 414 ? -13.414 28.438 16.328 1 97.62 414 LYS A C 1
ATOM 3440 O O . LYS A 1 414 ? -14.016 29.422 16.734 1 97.62 414 LYS A O 1
ATOM 3445 N N . ASP A 1 415 ? -13.445 28.094 15.141 1 98.31 415 ASP A N 1
ATOM 3446 C CA . ASP A 1 415 ? -14.195 28.859 14.148 1 98.31 415 ASP A CA 1
ATOM 3447 C C . ASP A 1 415 ? -15.648 28.391 14.086 1 98.31 415 ASP A C 1
ATOM 3449 O O . ASP A 1 415 ? -16.531 29.172 13.75 1 98.31 415 ASP A O 1
ATOM 3453 N N . ALA A 1 416 ? -15.891 27.188 14.445 1 98.56 416 ALA A N 1
ATOM 3454 C CA . ALA A 1 416 ? -17.219 26.578 14.312 1 98.56 416 ALA A CA 1
ATOM 3455 C C . ALA A 1 416 ? -18.188 27.156 15.336 1 98.56 416 ALA A C 1
ATOM 3457 O O . ALA A 1 416 ? -19.406 26.969 15.219 1 98.56 416 ALA A O 1
ATOM 3458 N N . VAL A 1 417 ? -17.75 27.922 16.312 1 98.19 417 VAL A N 1
ATOM 3459 C CA . VAL A 1 417 ? -18.625 28.516 17.328 1 98.19 417 VAL A CA 1
ATOM 3460 C C . VAL A 1 417 ? -19.391 29.688 16.719 1 98.19 417 VAL A C 1
ATOM 3462 O O . VAL A 1 417 ? -20.375 30.156 17.297 1 98.19 417 VAL A O 1
ATOM 3465 N N . ASN A 1 418 ? -19 30.109 15.57 1 98 418 ASN A N 1
ATOM 3466 C CA . ASN A 1 418 ? -19.609 31.266 14.906 1 98 418 ASN A CA 1
ATOM 3467 C C . ASN A 1 418 ? -20.469 30.828 13.727 1 98 418 ASN A C 1
ATOM 3469 O O . ASN A 1 418 ? -19.938 30.484 12.664 1 98 418 ASN A O 1
ATOM 3473 N N . PRO A 1 419 ? -21.734 30.969 13.805 1 97.62 419 PRO A N 1
ATOM 3474 C CA . PRO A 1 419 ? -22.609 30.531 12.711 1 97.62 419 PRO A CA 1
ATOM 3475 C C . PRO A 1 419 ? -22.344 31.312 11.414 1 97.62 419 PRO A C 1
ATOM 3477 O O . PRO A 1 419 ? -22.562 30.781 10.32 1 97.62 419 PRO A O 1
ATOM 3480 N N . ASP A 1 420 ? -21.844 32.562 11.547 1 98 420 ASP A N 1
ATOM 3481 C CA . ASP A 1 420 ? -21.531 33.344 10.352 1 98 420 ASP A CA 1
ATOM 3482 C C . ASP A 1 420 ? -20.344 32.719 9.602 1 98 420 ASP A C 1
ATOM 3484 O O . ASP A 1 420 ? -20.297 32.75 8.375 1 98 420 ASP A O 1
ATOM 3488 N N . TYR A 1 421 ? -19.438 32.219 10.383 1 98.06 421 TYR A N 1
ATOM 3489 C CA . TYR A 1 421 ? -18.328 31.516 9.742 1 98.06 421 TYR A CA 1
ATOM 3490 C C . TYR A 1 421 ? -18.812 30.281 9.008 1 98.06 421 TYR A C 1
ATOM 3492 O O . TYR A 1 421 ? -18.391 30 7.887 1 98.06 421 TYR A O 1
ATOM 3500 N N . LEU A 1 422 ? -19.672 29.531 9.609 1 98.69 422 LEU A N 1
ATOM 3501 C CA . LEU A 1 422 ? -20.219 28.312 9 1 98.69 422 LEU A CA 1
ATOM 3502 C C . LEU A 1 422 ? -20.984 28.641 7.719 1 98.69 422 LEU A C 1
ATOM 3504 O O . LEU A 1 422 ? -21 27.844 6.785 1 98.69 422 LEU A O 1
ATOM 3508 N N . SER A 1 423 ? -21.531 29.828 7.66 1 98.19 423 SER A N 1
ATOM 3509 C CA . SER A 1 423 ? -22.359 30.234 6.531 1 98.19 423 SER A CA 1
ATOM 3510 C C . SER A 1 423 ? -21.516 30.484 5.281 1 98.19 423 SER A C 1
ATOM 3512 O O . SER A 1 423 ? -22.047 30.625 4.184 1 98.19 423 SER A O 1
ATOM 3514 N N . LYS A 1 424 ? -20.219 30.5 5.477 1 97.38 424 LYS A N 1
ATOM 3515 C CA . LYS A 1 424 ? -19.328 30.594 4.32 1 97.38 424 LYS A CA 1
ATOM 3516 C C . LYS A 1 424 ? -19.391 29.312 3.48 1 97.38 424 LYS A C 1
ATOM 3518 O O . LYS A 1 424 ? -18.938 29.297 2.334 1 97.38 424 LYS A O 1
ATOM 3523 N N . TYR A 1 425 ? -19.938 28.297 4.055 1 98.5 425 TYR A N 1
ATOM 3524 C CA . TYR A 1 425 ? -20.031 27 3.383 1 98.5 425 TYR A CA 1
ATOM 3525 C C . TYR A 1 425 ? -21.469 26.656 3.053 1 98.5 425 TYR A C 1
ATOM 3527 O O . TYR A 1 425 ? -22.375 26.938 3.836 1 98.5 425 TYR A O 1
ATOM 3535 N N . LYS A 1 426 ? -21.641 26 1.899 1 98.12 426 LYS A N 1
ATOM 3536 C CA . LYS A 1 426 ? -22.969 25.547 1.509 1 98.12 426 LYS A CA 1
ATOM 3537 C C . LYS A 1 426 ? -23.375 24.312 2.303 1 98.12 426 LYS A C 1
ATOM 3539 O O . LYS A 1 426 ? -24.562 24.109 2.586 1 98.12 426 LYS A O 1
ATOM 3544 N N . VAL A 1 427 ? -22.438 23.453 2.561 1 98.88 427 VAL A N 1
ATOM 3545 C CA . VAL A 1 427 ? -22.688 22.203 3.279 1 98.88 427 VAL A CA 1
ATOM 3546 C C . VAL A 1 427 ? -21.672 22.062 4.418 1 98.88 427 VAL A C 1
ATOM 3548 O O . VAL A 1 427 ? -20.469 22.172 4.203 1 98.88 427 VAL A O 1
ATOM 3551 N N . LEU A 1 428 ? -22.172 21.844 5.582 1 98.94 428 LEU A N 1
ATOM 3552 C CA . LEU A 1 428 ? -21.344 21.5 6.73 1 98.94 428 LEU A CA 1
ATOM 3553 C C . LEU A 1 428 ? -21.359 20 6.977 1 98.94 428 LEU A C 1
ATOM 3555 O O . LEU A 1 428 ? -22.438 19.391 7.074 1 98.94 428 LEU A O 1
ATOM 3559 N N . ILE A 1 429 ? -20.219 19.375 7.031 1 98.94 429 ILE A N 1
ATOM 3560 C CA . ILE A 1 429 ? -20.094 17.938 7.277 1 98.94 429 ILE A CA 1
ATOM 3561 C C . ILE A 1 429 ? -19.531 17.703 8.68 1 98.94 429 ILE A C 1
ATOM 3563 O O . ILE A 1 429 ? -18.469 18.234 9.031 1 98.94 429 ILE A O 1
ATOM 3567 N N . VAL A 1 430 ? -20.219 16.953 9.477 1 98.88 430 VAL A N 1
ATOM 3568 C CA . VAL A 1 430 ? -19.875 16.672 10.867 1 98.88 430 VAL A CA 1
ATOM 3569 C C . VAL A 1 430 ? -19.828 15.156 11.086 1 98.88 430 VAL A C 1
ATOM 3571 O O . VAL A 1 430 ? -20.75 14.578 11.672 1 98.88 430 VAL A O 1
ATOM 3574 N N . PRO A 1 431 ? -18.766 14.523 10.711 1 98.5 431 PRO A N 1
ATOM 3575 C CA . PRO A 1 431 ? -18.688 13.055 10.781 1 98.5 431 PRO A CA 1
ATOM 3576 C C . PRO A 1 431 ? -18.281 12.555 12.164 1 98.5 431 PRO A C 1
ATOM 3578 O O . PRO A 1 431 ? -17.156 12.805 12.609 1 98.5 431 PRO A O 1
ATOM 3581 N N . ASN A 1 432 ? -19.125 11.812 12.789 1 98.44 432 ASN A N 1
ATOM 3582 C CA . ASN A 1 432 ? -18.844 11.141 14.055 1 98.44 432 ASN A CA 1
ATOM 3583 C C . ASN A 1 432 ? -18.141 12.078 15.039 1 98.44 432 ASN A C 1
ATOM 3585 O O . ASN A 1 432 ? -17.203 11.672 15.719 1 98.44 432 ASN A O 1
ATOM 3589 N N . THR A 1 433 ? -18.484 13.344 15.023 1 98.5 433 THR A N 1
ATOM 3590 C CA . THR A 1 433 ? -17.969 14.305 15.992 1 98.5 433 THR A CA 1
ATOM 3591 C C . THR A 1 433 ? -18.703 14.18 17.328 1 98.5 433 THR A C 1
ATOM 3593 O O . THR A 1 433 ? -19.641 14.93 17.594 1 98.5 433 THR A O 1
ATOM 3596 N N . VAL A 1 434 ? -18.203 13.289 18.078 1 98.44 434 VAL A N 1
ATOM 3597 C CA . VAL A 1 434 ? -18.891 12.781 19.266 1 98.44 434 VAL A CA 1
ATOM 3598 C C . VAL A 1 434 ? -18.891 13.852 20.359 1 98.44 434 VAL A C 1
ATOM 3600 O O . VAL A 1 434 ? -19.938 14.141 20.953 1 98.44 434 VAL A O 1
ATOM 3603 N N . CYS A 1 435 ? -17.75 14.438 20.641 1 97.88 435 CYS A N 1
ATOM 3604 C CA . CYS A 1 435 ? -17.562 15.438 21.688 1 97.88 435 CYS A CA 1
ATOM 3605 C C . CYS A 1 435 ? -17.75 16.844 21.141 1 97.88 435 CYS A C 1
ATOM 3607 O O . CYS A 1 435 ? -16.844 17.406 20.516 1 97.88 435 CYS A O 1
ATOM 3609 N N . LEU A 1 436 ? -18.844 17.406 21.391 1 97 436 LEU A N 1
ATOM 3610 C CA . LEU A 1 436 ? -19.203 18.703 20.828 1 97 436 LEU A CA 1
ATOM 3611 C C . LEU A 1 436 ? -19.609 19.672 21.938 1 97 436 LEU A C 1
ATOM 3613 O O . LEU A 1 436 ? -20.484 19.359 22.766 1 97 436 LEU A O 1
ATOM 3617 N N . SER A 1 437 ? -19 20.844 21.969 1 97.44 437 SER A N 1
ATOM 3618 C CA . SER A 1 437 ? -19.391 21.859 22.953 1 97.44 437 SER A CA 1
ATOM 3619 C C . SER A 1 437 ? -20.797 22.406 22.656 1 97.44 437 SER A C 1
ATOM 3621 O O . SER A 1 437 ? -21.266 22.312 21.516 1 97.44 437 SER A O 1
ATOM 3623 N N . GLU A 1 438 ? -21.406 23 23.672 1 97.69 438 GLU A N 1
ATOM 3624 C CA . GLU A 1 438 ? -22.734 23.594 23.484 1 97.69 438 GLU A CA 1
ATOM 3625 C C . GLU A 1 438 ? -22.672 24.797 22.547 1 97.69 438 GLU A C 1
ATOM 3627 O O . GLU A 1 438 ? -23.578 25.016 21.75 1 97.69 438 GLU A O 1
ATOM 3632 N N . GLU A 1 439 ? -21.594 25.484 22.609 1 98.25 439 GLU A N 1
ATOM 3633 C CA . GLU A 1 439 ? -21.422 26.641 21.734 1 98.25 439 GLU A CA 1
ATOM 3634 C C . GLU A 1 439 ? -21.422 26.234 20.266 1 98.25 439 GLU A C 1
ATOM 3636 O O . GLU A 1 439 ? -22.078 26.875 19.438 1 98.25 439 GLU A O 1
ATOM 3641 N N . ILE A 1 440 ? -20.672 25.219 19.938 1 98.69 440 ILE A N 1
ATOM 3642 C CA . ILE A 1 440 ? -20.625 24.734 18.562 1 98.69 440 ILE A CA 1
ATOM 3643 C C . ILE A 1 440 ? -21.984 24.156 18.172 1 98.69 440 ILE A C 1
ATOM 3645 O O . ILE A 1 440 ? -22.453 24.375 17.047 1 98.69 440 ILE A O 1
ATOM 3649 N N . GLY A 1 441 ? -22.594 23.406 19.109 1 98.62 441 GLY A N 1
ATOM 3650 C CA . GLY A 1 441 ? -23.922 22.875 18.844 1 98.62 441 GLY A CA 1
ATOM 3651 C C . GLY A 1 441 ? -24.938 23.969 18.5 1 98.62 441 GLY A C 1
ATOM 3652 O O . GLY A 1 441 ? -25.688 23.828 17.531 1 98.62 441 GLY A O 1
ATOM 3653 N N . ASP A 1 442 ? -24.938 25.031 19.312 1 98.62 442 ASP A N 1
ATOM 3654 C CA . ASP A 1 442 ? -25.828 26.156 19.062 1 98.62 442 ASP A CA 1
ATOM 3655 C C . ASP A 1 442 ? -25.547 26.812 17.719 1 98.62 442 ASP A C 1
ATOM 3657 O O . ASP A 1 442 ? -26.453 27.203 17 1 98.62 442 ASP A O 1
ATOM 3661 N N . SER A 1 443 ? -24.297 26.875 17.453 1 98.75 443 SER A N 1
ATOM 3662 C CA . SER A 1 443 ? -23.875 27.469 16.188 1 98.75 443 SER A CA 1
ATOM 3663 C C . SER A 1 443 ? -24.375 26.656 15.008 1 98.75 443 SER A C 1
ATOM 3665 O O . SER A 1 443 ? -24.859 27.203 14.023 1 98.75 443 SER A O 1
ATOM 3667 N N . ILE A 1 444 ? -24.25 25.344 15.047 1 98.88 444 ILE A N 1
ATOM 3668 C CA . ILE A 1 444 ? -24.703 24.453 13.984 1 98.88 444 ILE A CA 1
ATOM 3669 C C . ILE A 1 444 ? -26.203 24.547 13.82 1 98.88 444 ILE A C 1
ATOM 3671 O O . ILE A 1 444 ? -26.719 24.641 12.703 1 98.88 444 ILE A O 1
ATOM 3675 N N . LYS A 1 445 ? -26.922 24.547 14.969 1 98.62 445 LYS A N 1
ATOM 3676 C CA . LYS A 1 445 ? -28.375 24.672 14.945 1 98.62 445 LYS A CA 1
ATOM 3677 C C . LYS A 1 445 ? -28.797 25.969 14.242 1 98.62 445 LYS A C 1
ATOM 3679 O O . LYS A 1 445 ? -29.688 25.953 13.398 1 98.62 445 LYS A O 1
ATOM 3684 N N . GLU A 1 446 ? -28.125 27.031 14.57 1 98.69 446 GLU A N 1
ATOM 3685 C CA . GLU A 1 446 ? -28.438 28.328 13.969 1 98.69 446 GLU A CA 1
ATOM 3686 C C . GLU A 1 446 ? -28.078 28.344 12.484 1 98.69 446 GLU A C 1
ATOM 3688 O O . GLU A 1 446 ? -28.828 28.875 11.664 1 98.69 446 GLU A O 1
ATOM 3693 N N . TYR A 1 447 ? -26.984 27.859 12.148 1 98.62 447 TYR A N 1
ATOM 3694 C CA . TYR A 1 447 ? -26.562 27.734 10.758 1 98.62 447 TYR A CA 1
ATOM 3695 C C . TYR A 1 447 ? -27.625 27.047 9.922 1 98.62 447 TYR A C 1
ATOM 3697 O O . TYR A 1 447 ? -28 27.531 8.852 1 98.62 447 TYR A O 1
ATOM 3705 N N . VAL A 1 448 ? -28.125 25.828 10.414 1 98.88 448 VAL A N 1
ATOM 3706 C CA . VAL A 1 448 ? -29.125 25.062 9.672 1 98.88 448 VAL A CA 1
ATOM 3707 C C . VAL A 1 448 ? -30.438 25.828 9.633 1 98.88 448 VAL A C 1
ATOM 3709 O O . VAL A 1 448 ? -31.094 25.906 8.594 1 98.88 448 VAL A O 1
ATOM 3712 N N . ARG A 1 449 ? -30.797 26.453 10.766 1 98.62 449 ARG A N 1
ATOM 3713 C CA . ARG A 1 449 ? -32.031 27.219 10.836 1 98.62 449 ARG A CA 1
ATOM 3714 C C . ARG A 1 449 ? -32.094 28.297 9.766 1 98.62 449 ARG A C 1
ATOM 3716 O O . ARG A 1 449 ? -33.125 28.562 9.188 1 98.62 449 ARG A O 1
ATOM 3723 N N . ARG A 1 450 ? -30.953 28.812 9.414 1 98.31 450 ARG A N 1
ATOM 3724 C CA . ARG A 1 450 ? -30.859 29.953 8.5 1 98.31 450 ARG A CA 1
ATOM 3725 C C . ARG A 1 450 ? -30.688 29.484 7.059 1 98.31 450 ARG A C 1
ATOM 3727 O O . ARG A 1 450 ? -30.438 30.281 6.156 1 98.31 450 ARG A O 1
ATOM 3734 N N . GLY A 1 451 ? -30.703 28.312 6.871 1 98.44 451 GLY A N 1
ATOM 3735 C CA . GLY A 1 451 ? -30.672 27.812 5.508 1 98.44 451 GLY A CA 1
ATOM 3736 C C . GLY A 1 451 ? -29.484 26.906 5.238 1 98.44 451 GLY A C 1
ATOM 3737 O O . GLY A 1 451 ? -29.359 26.344 4.148 1 98.44 451 GLY A O 1
ATOM 3738 N N . GLY A 1 452 ? -28.594 26.75 6.211 1 98.56 452 GLY A N 1
ATOM 3739 C CA . GLY A 1 452 ? -27.453 25.875 6.07 1 98.56 452 GLY A CA 1
ATOM 3740 C C . GLY A 1 452 ? -27.828 24.406 5.895 1 98.56 452 GLY A C 1
ATOM 3741 O O . GLY A 1 452 ? -28.953 24.016 6.195 1 98.56 452 GLY A O 1
ATOM 3742 N N . LYS A 1 453 ? -26.984 23.625 5.301 1 98.88 453 LYS A N 1
ATOM 3743 C CA . LYS A 1 453 ? -27.172 22.203 5.066 1 98.88 453 LYS A CA 1
ATOM 3744 C C . LYS A 1 453 ? -26.172 21.375 5.863 1 98.88 453 LYS A C 1
ATOM 3746 O O . LYS A 1 453 ? -24.969 21.656 5.84 1 98.88 453 LYS A O 1
ATOM 3751 N N . LEU A 1 454 ? -26.656 20.375 6.586 1 98.88 454 LEU A N 1
ATOM 3752 C CA . LEU A 1 454 ? -25.828 19.594 7.496 1 98.88 454 LEU A CA 1
ATOM 3753 C C . LEU A 1 454 ? -25.797 18.125 7.078 1 98.88 454 LEU A C 1
ATOM 3755 O O . LEU A 1 454 ? -26.844 17.516 6.84 1 98.88 454 LEU A O 1
ATOM 3759 N N . LEU A 1 455 ? -24.656 17.562 6.902 1 98.94 455 LEU A N 1
ATOM 3760 C CA . LEU A 1 455 ? -24.422 16.125 6.812 1 98.94 455 LEU A CA 1
ATOM 3761 C C . LEU A 1 455 ? -23.703 15.609 8.055 1 98.94 455 LEU A C 1
ATOM 3763 O O . LEU A 1 455 ? -22.562 16 8.336 1 98.94 455 LEU A O 1
ATOM 3767 N N . SER A 1 456 ? -24.281 14.852 8.867 1 98.75 456 SER A N 1
ATOM 3768 C CA . SER A 1 456 ? -23.672 14.312 10.078 1 98.75 456 SER A CA 1
ATOM 3769 C C . SER A 1 456 ? -23.812 12.789 10.125 1 98.75 456 SER A C 1
ATOM 3771 O O . SER A 1 456 ? -24.641 12.211 9.438 1 98.75 456 SER A O 1
ATOM 3773 N N . THR A 1 457 ? -22.953 12.156 10.922 1 98.81 457 THR A N 1
ATOM 3774 C CA . THR A 1 457 ? -22.984 10.695 10.969 1 98.81 457 THR A CA 1
ATOM 3775 C C . THR A 1 457 ? -22.812 10.203 12.406 1 98.81 457 THR A C 1
ATOM 3777 O O . THR A 1 457 ? -22.219 10.891 13.234 1 98.81 457 THR A O 1
ATOM 3780 N N . TYR A 1 458 ? -23.375 9.078 12.75 1 98.62 458 TYR A N 1
ATOM 3781 C CA . TYR A 1 458 ? -23.141 8.195 13.891 1 98.62 458 TYR A CA 1
ATOM 3782 C C . TYR A 1 458 ? -23.328 8.945 15.203 1 98.62 458 TYR A C 1
ATOM 3784 O O . TYR A 1 458 ? -24.406 9.477 15.477 1 98.62 458 TYR A O 1
ATOM 3792 N N . LEU A 1 459 ? -22.328 9.148 16.016 1 98.62 459 LEU A N 1
ATOM 3793 C CA . LEU A 1 459 ? -22.516 9.625 17.375 1 98.62 459 LEU A CA 1
ATOM 3794 C C . LEU A 1 459 ? -22.297 11.133 17.469 1 98.62 459 LEU A C 1
ATOM 3796 O O . LEU A 1 459 ? -22.094 11.672 18.562 1 98.62 459 LEU A O 1
ATOM 3800 N N . SER A 1 460 ? -22.391 11.828 16.375 1 98.56 460 SER A N 1
ATOM 3801 C CA . SER A 1 460 ? -22.141 13.266 16.359 1 98.56 460 SER A CA 1
ATOM 3802 C C . SER A 1 460 ? -23.047 13.984 17.359 1 98.56 460 SER A C 1
ATOM 3804 O O . SER A 1 460 ? -24.266 13.836 17.328 1 98.56 460 SER A O 1
ATOM 3806 N N . SER A 1 461 ? -22.453 14.719 18.25 1 98.31 461 SER A N 1
ATOM 3807 C CA . SER A 1 461 ? -23.078 15.664 19.188 1 98.31 461 SER A CA 1
ATOM 3808 C C . SER A 1 461 ? -23.688 14.945 20.375 1 98.31 461 SER A C 1
ATOM 3810 O O . SER A 1 461 ? -24.391 15.562 21.188 1 98.31 461 SER A O 1
ATOM 3812 N N . THR A 1 462 ? -23.453 13.625 20.578 1 98.44 462 THR A N 1
ATOM 3813 C CA . THR A 1 462 ? -24.125 12.867 21.625 1 98.44 462 THR A CA 1
ATOM 3814 C C . THR A 1 462 ? -23.453 13.086 22.969 1 98.44 462 THR A C 1
ATOM 3816 O O . THR A 1 462 ? -23.953 12.648 24.016 1 98.44 462 THR A O 1
ATOM 3819 N N . ARG A 1 463 ? -22.344 13.695 22.953 1 97.81 463 ARG A N 1
ATOM 3820 C CA . ARG A 1 463 ? -21.609 13.984 24.188 1 97.81 463 ARG A CA 1
ATOM 3821 C C . ARG A 1 463 ? -21.156 15.438 24.219 1 97.81 463 ARG A C 1
ATOM 3823 O O . ARG A 1 463 ? -21.172 16.125 23.203 1 97.81 463 ARG A O 1
ATOM 3830 N N . ASP A 1 464 ? -20.859 15.891 25.375 1 96 464 ASP A N 1
ATOM 3831 C CA . ASP A 1 464 ? -20.391 17.266 25.5 1 96 464 ASP A CA 1
ATOM 3832 C C . ASP A 1 464 ? -18.891 17.375 25.203 1 96 464 ASP A C 1
ATOM 3834 O O . ASP A 1 464 ? -18.281 16.422 24.734 1 96 464 ASP A O 1
ATOM 3838 N N . LYS A 1 465 ? -18.391 18.516 25.359 1 93.5 465 LYS A N 1
ATOM 3839 C CA . LYS A 1 465 ? -17.016 18.797 24.984 1 93.5 465 LYS A CA 1
ATOM 3840 C C . LYS A 1 465 ? -16.047 17.859 25.688 1 93.5 465 LYS A C 1
ATOM 3842 O O . LYS A 1 465 ? -14.961 17.562 25.156 1 93.5 465 LYS A O 1
ATOM 3847 N N . TYR A 1 466 ? -16.328 17.297 26.891 1 91.38 466 TYR A N 1
ATOM 3848 C CA . TYR A 1 466 ? -15.477 16.391 27.656 1 91.38 466 TYR A CA 1
ATOM 3849 C C . TYR A 1 466 ? -15.898 14.945 27.453 1 91.38 466 TYR A C 1
ATOM 3851 O O . TYR A 1 466 ? -15.469 14.055 28.203 1 91.38 466 TYR A O 1
ATOM 3859 N N . CYS A 1 467 ? -16.812 14.781 26.516 1 95.31 467 CYS A N 1
ATOM 3860 C CA . CYS A 1 467 ? -17.281 13.469 26.078 1 95.31 467 CYS A CA 1
ATOM 3861 C C . CYS A 1 467 ? -18.172 12.82 27.125 1 95.31 467 CYS A C 1
ATOM 3863 O O . CYS A 1 467 ? -18.188 11.602 27.266 1 95.31 467 CYS A O 1
ATOM 3865 N N . ILE A 1 468 ? -18.719 13.664 27.938 1 93.31 468 ILE A N 1
ATOM 3866 C CA . ILE A 1 468 ? -19.734 13.18 28.875 1 93.31 468 ILE A CA 1
ATOM 3867 C C . ILE A 1 468 ? -21.062 13.008 28.156 1 93.31 468 ILE A C 1
ATOM 3869 O O . ILE A 1 468 ? -21.5 13.906 27.438 1 93.31 468 ILE A O 1
ATOM 3873 N N . ARG A 1 469 ? -21.75 11.969 28.375 1 94.81 469 ARG A N 1
ATOM 3874 C CA . ARG A 1 469 ? -22.938 11.578 27.625 1 94.81 469 ARG A CA 1
ATOM 3875 C C . ARG A 1 469 ? -24.094 12.547 27.859 1 94.81 469 ARG A C 1
ATOM 3877 O O . ARG A 1 469 ? -24.328 12.977 29 1 94.81 469 ARG A O 1
ATOM 3884 N N . ARG A 1 470 ? -24.797 12.906 26.766 1 95.81 470 ARG A N 1
ATOM 3885 C CA . ARG A 1 470 ? -26.016 13.695 26.812 1 95.81 470 ARG A CA 1
ATOM 3886 C C . ARG A 1 470 ? -27.25 12.789 26.828 1 95.81 470 ARG A C 1
ATOM 3888 O O . ARG A 1 470 ? -28.344 13.234 27.172 1 95.81 470 ARG A O 1
ATOM 3895 N N . TYR A 1 471 ? -27.047 11.609 26.516 1 93.75 471 TYR A N 1
ATOM 3896 C CA . TYR A 1 471 ? -28.078 10.586 26.375 1 93.75 471 TYR A CA 1
ATOM 3897 C C . TYR A 1 471 ? -29.062 10.953 25.266 1 93.75 471 TYR A C 1
ATOM 3899 O O . TYR A 1 471 ? -30.172 10.43 25.219 1 93.75 471 TYR A O 1
ATOM 3907 N N . ASP A 1 472 ? -28.719 11.891 24.484 1 97.31 472 ASP A N 1
ATOM 3908 C CA . ASP A 1 472 ? -29.391 12.305 23.25 1 97.31 472 ASP A CA 1
ATOM 3909 C C . ASP A 1 472 ? -28.453 13.141 22.375 1 97.31 472 ASP A C 1
ATOM 3911 O O . ASP A 1 472 ? -27.328 13.43 22.766 1 97.31 472 ASP A O 1
ATOM 3915 N N . PHE A 1 473 ? -28.953 13.43 21.109 1 98.31 473 PHE A N 1
ATOM 3916 C CA . PHE A 1 473 ? -28.234 14.422 20.312 1 98.31 473 PHE A CA 1
ATOM 3917 C C . PHE A 1 473 ? -28.359 15.805 20.953 1 98.31 473 PHE A C 1
ATOM 3919 O O . PHE A 1 473 ? -29.328 16.094 21.672 1 98.31 473 PHE A O 1
ATOM 3926 N N . TYR A 1 474 ? -27.406 16.656 20.719 1 98.25 474 TYR A N 1
ATOM 3927 C CA . TYR A 1 474 ? -27.531 18.031 21.188 1 98.25 474 TYR A CA 1
ATOM 3928 C C . TYR A 1 474 ? -28.688 18.75 20.5 1 98.25 474 TYR A C 1
ATOM 3930 O O . TYR A 1 474 ? -29.359 19.578 21.109 1 98.25 474 TYR A O 1
ATOM 3938 N N . TYR A 1 475 ? -28.953 18.516 19.234 1 98.06 475 TYR A N 1
ATOM 3939 C CA . TYR A 1 475 ? -30.016 19.141 18.453 1 98.06 475 TYR A CA 1
ATOM 3940 C C . TYR A 1 475 ? -30.844 18.078 17.719 1 98.06 475 TYR A C 1
ATOM 3942 O O . TYR A 1 475 ? -30.875 18.047 16.484 1 98.06 475 TYR A O 1
ATOM 3950 N N . PRO A 1 476 ? -31.594 17.281 18.484 1 98.38 476 PRO A N 1
ATOM 3951 C CA . PRO A 1 476 ? -32.406 16.234 17.875 1 98.38 476 PRO A CA 1
ATOM 3952 C C . PRO A 1 476 ? -33.406 16.797 16.859 1 98.38 476 PRO A C 1
ATOM 3954 O O . PRO A 1 476 ? -33.781 16.109 15.914 1 98.38 476 PRO A O 1
ATOM 3957 N N . GLU A 1 477 ? -33.875 18.031 17.031 1 98.12 477 GLU A N 1
ATOM 3958 C CA . GLU A 1 477 ? -34.812 18.656 16.125 1 98.12 477 GLU A CA 1
ATOM 3959 C C . GLU A 1 477 ? -34.188 18.906 14.75 1 98.12 477 GLU A C 1
ATOM 3961 O O . GLU A 1 477 ? -34.906 18.953 13.742 1 98.12 477 GLU A O 1
ATOM 3966 N N . VAL A 1 478 ? -32.875 19.125 14.742 1 98.69 478 VAL A N 1
ATOM 3967 C CA . VAL A 1 478 ? -32.156 19.297 13.484 1 98.69 478 VAL A CA 1
ATOM 3968 C C . VAL A 1 478 ? -32 17.953 12.789 1 98.69 478 VAL A C 1
ATOM 3970 O O . VAL A 1 478 ? -32.219 17.844 11.578 1 98.69 478 VAL A O 1
ATOM 3973 N N . ILE A 1 479 ? -31.672 16.922 13.57 1 98.5 479 ILE A N 1
ATOM 3974 C CA . ILE A 1 479 ? -31.469 15.578 13.055 1 98.5 479 ILE A CA 1
ATOM 3975 C C . ILE A 1 479 ? -32.781 14.992 12.586 1 98.5 479 ILE A C 1
ATOM 3977 O O . ILE A 1 479 ? -32.844 14.258 11.594 1 98.5 479 ILE A O 1
ATOM 3981 N N . GLY A 1 480 ? -33.875 15.344 13.289 1 98.56 480 GLY A N 1
ATOM 3982 C CA . GLY A 1 480 ? -35.188 14.797 13.016 1 98.56 480 GLY A CA 1
ATOM 3983 C C . GLY A 1 480 ? -35.438 13.469 13.711 1 98.56 480 GLY A C 1
ATOM 3984 O O . GLY A 1 480 ? -36.219 12.648 13.227 1 98.56 480 GLY A O 1
ATOM 3985 N N . ALA A 1 481 ? -34.719 13.172 14.758 1 98.56 481 ALA A N 1
ATOM 3986 C CA . ALA A 1 481 ? -34.844 11.945 15.539 1 98.56 481 ALA A CA 1
ATOM 3987 C C . ALA A 1 481 ? -34.156 12.086 16.891 1 98.56 481 ALA A C 1
ATOM 3989 O O . ALA A 1 481 ? -33.406 13.031 17.109 1 98.56 481 ALA A O 1
ATOM 3990 N N . ARG A 1 482 ? -34.438 11.195 17.781 1 98.38 482 ARG A N 1
ATOM 3991 C CA . ARG A 1 482 ? -33.812 11.156 19.094 1 98.38 482 ARG A CA 1
ATOM 3992 C C . ARG A 1 482 ? -32.969 9.914 19.25 1 98.38 482 ARG A C 1
ATOM 3994 O O . ARG A 1 482 ? -33.312 8.844 18.75 1 98.38 482 ARG A O 1
ATOM 4001 N N . PHE A 1 483 ? -31.875 10.07 19.906 1 98.06 483 PHE A N 1
ATOM 4002 C CA . PHE A 1 483 ? -30.906 9.008 20.141 1 98.06 483 PHE A CA 1
ATOM 4003 C C . PHE A 1 483 ? -31.312 8.172 21.344 1 98.06 483 PHE A C 1
ATOM 4005 O O . PHE A 1 483 ? -31.531 8.711 22.438 1 98.06 483 PHE A O 1
ATOM 4012 N N . ILE A 1 484 ? -31.344 6.828 21.266 1 96.88 484 ILE A N 1
ATOM 4013 C CA . ILE A 1 484 ? -31.781 6.023 22.406 1 96.88 484 ILE A CA 1
ATOM 4014 C C . ILE A 1 484 ? -30.75 4.934 22.688 1 96.88 484 ILE A C 1
ATOM 4016 O O . ILE A 1 484 ? -30.953 4.094 23.562 1 96.88 484 ILE A O 1
ATOM 4020 N N . GLY A 1 485 ? -29.688 4.836 21.906 1 96.69 485 GLY A N 1
ATOM 4021 C CA . GLY A 1 485 ? -28.656 3.85 22.156 1 96.69 485 GLY A CA 1
ATOM 4022 C C . GLY A 1 485 ? -27.891 3.451 20.906 1 96.69 485 GLY A C 1
ATOM 4023 O O . GLY A 1 485 ? -27.938 4.156 19.906 1 96.69 485 GLY A O 1
ATOM 4024 N N . VAL A 1 486 ? -27.062 2.434 21.031 1 97.69 486 VAL A N 1
ATOM 4025 C CA . VAL A 1 486 ? -26.219 1.972 19.938 1 97.69 486 VAL A CA 1
ATOM 4026 C C . VAL A 1 486 ? -26.469 0.486 19.688 1 97.69 486 VAL A C 1
ATOM 4028 O O . VAL A 1 486 ? -26.469 -0.318 20.625 1 97.69 486 VAL A O 1
ATOM 4031 N N . LEU A 1 487 ? -26.766 0.189 18.484 1 97.5 487 LEU A N 1
ATOM 4032 C CA . LEU A 1 487 ? -26.781 -1.201 18.047 1 97.5 487 LEU A CA 1
ATOM 4033 C C . LEU A 1 487 ? -25.359 -1.69 17.75 1 97.5 487 LEU A C 1
ATOM 4035 O O . LEU A 1 487 ? -24.703 -1.182 16.844 1 97.5 487 LEU A O 1
ATOM 4039 N N . ARG A 1 488 ? -24.906 -2.678 18.562 1 96.5 488 ARG A N 1
ATOM 4040 C CA . ARG A 1 488 ? -23.547 -3.188 18.438 1 96.5 488 ARG A CA 1
ATOM 4041 C C . ARG A 1 488 ? -23.531 -4.566 17.781 1 96.5 488 ARG A C 1
ATOM 4043 O O . ARG A 1 488 ? -23.984 -5.543 18.391 1 96.5 488 ARG A O 1
ATOM 4050 N N . LYS A 1 489 ? -23.062 -4.629 16.594 1 95.75 489 LYS A N 1
ATOM 4051 C CA . LYS A 1 489 ? -22.844 -5.859 15.836 1 95.75 489 LYS A CA 1
ATOM 4052 C C . LYS A 1 489 ? -21.562 -5.785 15.023 1 95.75 489 LYS A C 1
ATOM 4054 O O . LYS A 1 489 ? -21.188 -4.711 14.555 1 95.75 489 LYS A O 1
ATOM 4059 N N . PRO A 1 490 ? -20.859 -6.965 14.938 1 95.19 490 PRO A N 1
ATOM 4060 C CA . PRO A 1 490 ? -19.625 -6.918 14.148 1 95.19 490 PRO A CA 1
ATOM 4061 C C . PRO A 1 490 ? -19.859 -6.508 12.703 1 95.19 490 PRO A C 1
ATOM 4063 O O . PRO A 1 490 ? -19.062 -5.77 12.125 1 95.19 490 PRO A O 1
ATOM 4066 N N . TRP A 1 491 ? -20.938 -7.004 12.156 1 96.81 491 TRP A N 1
ATOM 4067 C CA . TRP A 1 491 ? -21.375 -6.699 10.789 1 96.81 491 TRP A CA 1
ATOM 4068 C C . TRP A 1 491 ? -22.859 -6.359 10.75 1 96.81 491 TRP A C 1
ATOM 4070 O O . TRP A 1 491 ? -23.656 -6.973 11.453 1 96.81 491 TRP A O 1
ATOM 4080 N N . THR A 1 492 ? -23.219 -5.383 9.969 1 98.12 492 THR A N 1
ATOM 4081 C CA . THR A 1 492 ? -24.594 -5.051 9.648 1 98.12 492 THR A CA 1
ATOM 4082 C C . THR A 1 492 ? -24.734 -4.668 8.172 1 98.12 492 THR A C 1
ATOM 4084 O O . THR A 1 492 ? -23.859 -4.98 7.367 1 98.12 492 THR A O 1
ATOM 4087 N N . TYR A 1 493 ? -25.844 -4.168 7.832 1 98.19 493 TYR A N 1
ATOM 4088 C CA . TYR A 1 493 ? -26.109 -3.654 6.488 1 98.19 493 TYR A CA 1
ATOM 4089 C C . TYR A 1 493 ? -26.875 -2.34 6.547 1 98.19 493 TYR A C 1
ATOM 4091 O O . TYR A 1 493 ? -27.531 -2.047 7.539 1 98.19 493 TYR A O 1
ATOM 4099 N N . LEU A 1 494 ? -26.656 -1.533 5.641 1 98.25 494 LEU A N 1
ATOM 4100 C CA . LEU A 1 494 ? -27.531 -0.41 5.32 1 98.25 494 LEU A CA 1
ATOM 4101 C C . LEU A 1 494 ? -28.375 -0.722 4.094 1 98.25 494 LEU A C 1
ATOM 4103 O O . LEU A 1 494 ? -27.844 -1.014 3.021 1 98.25 494 LEU A O 1
ATOM 4107 N N . ILE A 1 495 ? -29.656 -0.721 4.277 1 98.06 495 ILE A N 1
ATOM 4108 C CA . ILE A 1 495 ? -30.609 -1.031 3.211 1 98.06 495 ILE A CA 1
ATOM 4109 C C . ILE A 1 495 ? -31.203 0.261 2.654 1 98.06 495 ILE A C 1
ATOM 4111 O O . ILE A 1 495 ? -31.984 0.937 3.33 1 98.06 495 ILE A O 1
ATOM 4115 N N . LEU A 1 496 ? -30.891 0.575 1.397 1 97.75 496 LEU A N 1
ATOM 4116 C CA . LEU A 1 496 ? -31.391 1.798 0.77 1 97.75 496 LEU A CA 1
ATOM 4117 C C . LEU A 1 496 ? -32.812 1.605 0.229 1 97.75 496 LEU A C 1
ATOM 4119 O O . LEU A 1 496 ? -33.125 0.542 -0.305 1 97.75 496 LEU A O 1
ATOM 4123 N N . ASP A 1 497 ? -33.625 2.535 0.407 1 96.31 497 ASP A N 1
ATOM 4124 C CA . ASP A 1 497 ? -34.969 2.529 -0.186 1 96.31 497 ASP A CA 1
ATOM 4125 C C . ASP A 1 497 ? -34.938 3.121 -1.594 1 96.31 497 ASP A C 1
ATOM 4127 O O . ASP A 1 497 ? -35.406 4.242 -1.81 1 96.31 497 ASP A O 1
ATOM 4131 N N . LEU A 1 498 ? -34.562 2.35 -2.541 1 95.06 498 LEU A N 1
ATOM 4132 C CA . LEU A 1 498 ? -34.375 2.816 -3.908 1 95.06 498 LEU A CA 1
ATOM 4133 C C . LEU A 1 498 ? -35.688 3.186 -4.566 1 95.06 498 LEU A C 1
ATOM 4135 O O . LEU A 1 498 ? -35.719 3.922 -5.551 1 95.06 498 LEU A O 1
ATOM 4139 N N . ASP A 1 499 ? -36.781 2.662 -4.043 1 93.75 499 ASP A N 1
ATOM 4140 C CA . ASP A 1 499 ? -38.094 2.924 -4.609 1 93.75 499 ASP A CA 1
ATOM 4141 C C . ASP A 1 499 ? -38.469 4.398 -4.477 1 93.75 499 ASP A C 1
ATOM 4143 O O . ASP A 1 499 ? -39.281 4.906 -5.246 1 93.75 499 ASP A O 1
ATOM 4147 N N . LYS A 1 500 ? -37.812 5.031 -3.557 1 95 500 LYS A N 1
ATOM 4148 C CA . LYS A 1 500 ? -38.094 6.449 -3.348 1 95 500 LYS A CA 1
ATOM 4149 C C . LYS A 1 500 ? -37.469 7.297 -4.457 1 95 500 LYS A C 1
ATOM 4151 O O . LYS A 1 500 ? -37.812 8.477 -4.598 1 95 500 LYS A O 1
ATOM 4156 N N . LYS A 1 501 ? -36.531 6.75 -5.219 1 95.56 501 LYS A N 1
ATOM 4157 C CA . LYS A 1 501 ? -35.875 7.418 -6.336 1 95.56 501 LYS A CA 1
ATOM 4158 C C . LYS A 1 501 ? -35.281 8.766 -5.902 1 95.56 501 LYS A C 1
ATOM 4160 O O . LYS A 1 501 ? -35.438 9.758 -6.613 1 95.56 501 LYS A O 1
ATOM 4165 N N . HIS A 1 502 ? -34.906 8.812 -4.703 1 97.12 502 HIS A N 1
ATOM 4166 C CA . HIS A 1 502 ? -34.281 10.016 -4.156 1 97.12 502 HIS A CA 1
ATOM 4167 C C . HIS A 1 502 ? -32.938 10.281 -4.816 1 97.12 502 HIS A C 1
ATOM 4169 O O . HIS A 1 502 ? -32.188 9.352 -5.109 1 97.12 502 HIS A O 1
ATOM 4175 N N . PRO A 1 503 ? -32.469 11.516 -4.98 1 97.38 503 PRO A N 1
ATOM 4176 C CA . PRO A 1 503 ? -31.172 11.852 -5.609 1 97.38 503 PRO A CA 1
ATOM 4177 C C . PRO A 1 503 ? -29.984 11.266 -4.855 1 97.38 503 PRO A C 1
ATOM 4179 O O . PRO A 1 503 ? -28.906 11.102 -5.434 1 97.38 503 PRO A O 1
ATOM 4182 N N . LEU A 1 504 ? -30.172 10.969 -3.594 1 97.25 504 LEU A N 1
ATOM 4183 C CA . LEU A 1 504 ? -29.141 10.289 -2.816 1 97.25 504 LEU A CA 1
ATOM 4184 C C . LEU A 1 504 ? -28.734 8.977 -3.475 1 97.25 504 LEU A C 1
ATOM 4186 O O . LEU A 1 504 ? -27.625 8.492 -3.273 1 97.25 504 LEU A O 1
ATOM 4190 N N . PHE A 1 505 ? -29.641 8.406 -4.289 1 96.88 505 PHE A N 1
ATOM 4191 C CA . PHE A 1 505 ? -29.422 7.082 -4.855 1 96.88 505 PHE A CA 1
ATOM 4192 C C . PHE A 1 505 ? -29.078 7.172 -6.34 1 96.88 505 PHE A C 1
ATOM 4194 O O . PHE A 1 505 ? -29.141 6.172 -7.055 1 96.88 505 PHE A O 1
ATOM 4201 N N . ASN A 1 506 ? -28.734 8.367 -6.809 1 96.12 506 ASN A N 1
ATOM 4202 C CA . ASN A 1 506 ? -28.359 8.5 -8.211 1 96.12 506 ASN A CA 1
ATOM 4203 C C . ASN A 1 506 ? -27.188 7.586 -8.562 1 96.12 506 ASN A C 1
ATOM 4205 O O . ASN A 1 506 ? -26.141 7.629 -7.906 1 96.12 506 ASN A O 1
ATOM 4209 N N . ASN A 1 507 ? -27.281 6.695 -9.547 1 92.06 507 ASN A N 1
ATOM 4210 C CA . ASN A 1 507 ? -26.281 5.785 -10.07 1 92.06 507 ASN A CA 1
ATOM 4211 C C . ASN A 1 507 ? -25.891 4.723 -9.047 1 92.06 507 ASN A C 1
ATOM 4213 O O . ASN A 1 507 ? -24.734 4.293 -8.992 1 92.06 507 ASN A O 1
ATOM 4217 N N . VAL A 1 508 ? -26.797 4.516 -8.078 1 91.81 508 VAL A N 1
ATOM 4218 C CA . VAL A 1 508 ? -26.625 3.422 -7.125 1 91.81 508 VAL A CA 1
ATOM 4219 C C . VAL A 1 508 ? -27.438 2.213 -7.582 1 91.81 508 VAL A C 1
ATOM 4221 O O . VAL A 1 508 ? -28.656 2.314 -7.793 1 91.81 508 VAL A O 1
ATOM 4224 N N . LYS A 1 509 ? -26.734 1.085 -7.75 1 83.88 509 LYS A N 1
ATOM 4225 C CA . LYS A 1 509 ? -27.375 -0.074 -8.367 1 83.88 509 LYS A CA 1
ATOM 4226 C C . LYS A 1 509 ? -27.734 -1.125 -7.324 1 83.88 509 LYS A C 1
ATOM 4228 O O . LYS A 1 509 ? -28.453 -2.074 -7.613 1 83.88 509 LYS A O 1
ATOM 4233 N N . THR A 1 510 ? -27.234 -0.963 -6.145 1 88.56 510 THR A N 1
ATOM 4234 C CA . THR A 1 510 ? -27.5 -1.97 -5.125 1 88.56 510 THR A CA 1
ATOM 4235 C C . THR A 1 510 ? -28.203 -1.347 -3.922 1 88.56 510 THR A C 1
ATOM 4237 O O . THR A 1 510 ? -27.906 -0.211 -3.543 1 88.56 510 THR A O 1
ATOM 4240 N N . GLU A 1 511 ? -29.141 -2.072 -3.416 1 93.69 511 GLU A N 1
ATOM 4241 C CA . GLU A 1 511 ? -29.891 -1.58 -2.258 1 93.69 511 GLU A CA 1
ATOM 4242 C C . GLU A 1 511 ? -29.234 -2.027 -0.954 1 93.69 511 GLU A C 1
ATOM 4244 O O . GLU A 1 511 ? -29.453 -1.416 0.095 1 93.69 511 GLU A O 1
ATOM 4249 N N . THR A 1 512 ? -28.516 -3.131 -1.02 1 95.88 512 THR A N 1
ATOM 4250 C CA . THR A 1 512 ? -27.922 -3.725 0.174 1 95.88 512 THR A CA 1
ATOM 4251 C C . THR A 1 512 ? -26.438 -3.348 0.29 1 95.88 512 THR A C 1
ATOM 4253 O O . THR A 1 512 ? -25.609 -3.807 -0.5 1 95.88 512 THR A O 1
ATOM 4256 N N . ILE A 1 513 ? -26.125 -2.539 1.3 1 96.69 513 ILE A N 1
ATOM 4257 C CA . ILE A 1 513 ? -24.766 -2.057 1.482 1 96.69 513 ILE A CA 1
ATOM 4258 C C . ILE A 1 513 ? -24.156 -2.709 2.719 1 96.69 513 ILE A C 1
ATOM 4260 O O . ILE A 1 513 ? -24.672 -2.578 3.824 1 96.69 513 ILE A O 1
ATOM 4264 N N . LEU A 1 514 ? -23.047 -3.418 2.527 1 97.19 514 LEU A N 1
ATOM 4265 C CA . LEU A 1 514 ? -22.312 -4.027 3.641 1 97.19 514 LEU A CA 1
ATOM 4266 C C . LEU A 1 514 ? -21.812 -2.965 4.609 1 97.19 514 LEU A C 1
ATOM 4268 O O . LEU A 1 514 ? -21.266 -1.94 4.188 1 97.19 514 LEU A O 1
ATOM 4272 N N . TRP A 1 515 ? -22.031 -3.123 5.879 1 97.56 515 TRP A N 1
ATOM 4273 C CA . TRP A 1 515 ? -21.578 -2.213 6.93 1 97.56 515 TRP A CA 1
ATOM 4274 C C . TRP A 1 515 ? -20.719 -2.943 7.953 1 97.56 515 TRP A C 1
ATOM 4276 O O . TRP A 1 515 ? -21.156 -3.922 8.562 1 97.56 515 TRP A O 1
ATOM 4286 N N . GLY A 1 516 ? -19.516 -2.533 8.117 1 95.88 516 GLY A N 1
ATOM 4287 C CA . GLY A 1 516 ? -18.484 -3.207 8.891 1 95.88 516 GLY A CA 1
ATOM 4288 C C . GLY A 1 516 ? -17.219 -3.48 8.102 1 95.88 516 GLY A C 1
ATOM 4289 O O . GLY A 1 516 ? -17.172 -3.23 6.895 1 95.88 516 GLY A O 1
ATOM 4290 N N . ASP A 1 517 ? -16.188 -3.973 8.789 1 93.06 517 ASP A N 1
ATOM 4291 C CA . ASP A 1 517 ? -14.938 -4.363 8.133 1 93.06 517 ASP A CA 1
ATOM 4292 C C . ASP A 1 517 ? -14.133 -5.324 9.008 1 93.06 517 ASP A C 1
ATOM 4294 O O . ASP A 1 517 ? -14.25 -5.293 10.234 1 93.06 517 ASP A O 1
ATOM 4298 N N . MET A 1 518 ? -13.344 -6.102 8.352 1 90.69 518 MET A N 1
ATOM 4299 C CA . MET A 1 518 ? -12.5 -7.059 9.07 1 90.69 518 MET A CA 1
ATOM 4300 C C . MET A 1 518 ? -11.391 -6.344 9.828 1 90.69 518 MET A C 1
ATOM 4302 O O . MET A 1 518 ? -11.023 -5.215 9.492 1 90.69 518 MET A O 1
ATOM 4306 N N . SER A 1 519 ? -10.844 -7.012 10.883 1 89.44 519 SER A N 1
ATOM 4307 C CA . SER A 1 519 ? -9.609 -6.562 11.516 1 89.44 519 SER A CA 1
ATOM 4308 C C . SER A 1 519 ? -8.391 -7.016 10.734 1 89.44 519 SER A C 1
ATOM 4310 O O . SER A 1 519 ? -8.203 -8.211 10.5 1 89.44 519 SER A O 1
ATOM 4312 N N . TYR A 1 520 ? -7.547 -6.137 10.375 1 82.75 520 TYR A N 1
ATOM 4313 C CA . TYR A 1 520 ? -6.332 -6.5 9.656 1 82.75 520 TYR A CA 1
ATOM 4314 C C . TYR A 1 520 ? -5.266 -7.023 10.609 1 82.75 520 TYR A C 1
ATOM 4316 O O . TYR A 1 520 ? -4.395 -7.801 10.211 1 82.75 520 TYR A O 1
ATOM 4324 N N . GLU A 1 521 ? -5.328 -6.629 11.82 1 80.75 521 GLU A N 1
ATOM 4325 C CA . GLU A 1 521 ? -4.395 -7.141 12.82 1 80.75 521 GLU A CA 1
ATOM 4326 C C . GLU A 1 521 ? -4.742 -8.578 13.219 1 80.75 521 GLU A C 1
ATOM 4328 O O . GLU A 1 521 ? -3.852 -9.406 13.391 1 80.75 521 GLU A O 1
ATOM 4333 N N . PHE A 1 522 ? -6.129 -8.789 13.359 1 86.81 522 PHE A N 1
ATOM 4334 C CA . PHE A 1 522 ? -6.707 -10.109 13.586 1 86.81 522 PHE A CA 1
ATOM 4335 C C . PHE A 1 522 ? -6.113 -10.75 14.836 1 86.81 522 PHE A C 1
ATOM 4337 O O . PHE A 1 522 ? -5.734 -11.922 14.82 1 86.81 522 PHE A O 1
ATOM 4344 N N . ILE A 1 523 ? -5.938 -10.008 15.891 1 84.12 523 ILE A N 1
ATOM 4345 C CA . ILE A 1 523 ? -5.344 -10.484 17.125 1 84.12 523 ILE A CA 1
ATOM 4346 C C . ILE A 1 523 ? -6.445 -10.891 18.109 1 84.12 523 ILE A C 1
ATOM 4348 O O . ILE A 1 523 ? -6.586 -12.07 18.438 1 84.12 523 ILE A O 1
ATOM 4352 N N . ALA A 1 524 ? -7.32 -9.93 18.438 1 84.06 524 ALA A N 1
ATOM 4353 C CA . ALA A 1 524 ? -8.297 -10.156 19.5 1 84.06 524 ALA A CA 1
ATOM 4354 C C . ALA A 1 524 ? -9.703 -10.273 18.922 1 84.06 524 ALA A C 1
ATOM 4356 O O . ALA A 1 524 ? -10.602 -10.828 19.578 1 84.06 524 ALA A O 1
ATOM 4357 N N . SER A 1 525 ? -9.867 -9.672 17.75 1 88 525 SER A N 1
ATOM 4358 C CA . SER A 1 525 ? -11.195 -9.625 17.172 1 88 525 SER A CA 1
ATOM 4359 C C . SER A 1 525 ? -11.141 -9.859 15.656 1 88 525 SER A C 1
ATOM 4361 O O . SER A 1 525 ? -10.125 -9.586 15.016 1 88 525 SER A O 1
ATOM 4363 N N . ARG A 1 526 ? -12.258 -10.328 15.156 1 90.44 526 ARG A N 1
ATOM 4364 C CA . ARG A 1 526 ? -12.375 -10.578 13.719 1 90.44 526 ARG A CA 1
ATOM 4365 C C . ARG A 1 526 ? -12.672 -9.297 12.961 1 90.44 526 ARG A C 1
ATOM 4367 O O . ARG A 1 526 ? -12.328 -9.172 11.781 1 90.44 526 ARG A O 1
ATOM 4374 N N . THR A 1 527 ? -13.297 -8.422 13.656 1 92.56 527 THR A N 1
ATOM 4375 C CA . THR A 1 527 ? -13.68 -7.18 13 1 92.56 527 THR A CA 1
ATOM 4376 C C . THR A 1 527 ? -13.086 -5.977 13.727 1 92.56 527 THR A C 1
ATOM 4378 O O . THR A 1 527 ? -12.633 -6.098 14.867 1 92.56 527 THR A O 1
ATOM 4381 N N . ARG A 1 528 ? -12.977 -4.93 13.023 1 88.38 528 ARG A N 1
ATOM 4382 C CA . ARG A 1 528 ? -12.609 -3.672 13.664 1 88.38 528 ARG A CA 1
ATOM 4383 C C . ARG A 1 528 ? -13.766 -3.123 14.5 1 88.38 528 ARG A C 1
ATOM 4385 O O . ARG A 1 528 ? -14.883 -2.982 14 1 88.38 528 ARG A O 1
ATOM 4392 N N . PRO A 1 529 ? -13.453 -2.705 15.617 1 86.19 529 PRO A N 1
ATOM 4393 C CA . PRO A 1 529 ? -14.539 -2.299 16.5 1 86.19 529 PRO A CA 1
ATOM 4394 C C . PRO A 1 529 ? -15.289 -1.063 16 1 86.19 529 PRO A C 1
ATOM 4396 O O . PRO A 1 529 ? -14.68 -0.18 15.391 1 86.19 529 PRO A O 1
ATOM 4399 N N . ASN A 1 530 ? -16.609 -1.014 16.203 1 92.5 530 ASN A N 1
ATOM 4400 C CA . ASN A 1 530 ? -17.562 0.088 16.094 1 92.5 530 ASN A CA 1
ATOM 4401 C C . ASN A 1 530 ? -17.875 0.424 14.641 1 92.5 530 ASN A C 1
ATOM 4403 O O . ASN A 1 530 ? -18.734 1.251 14.359 1 92.5 530 ASN A O 1
ATOM 4407 N N . ILE A 1 531 ? -17.188 -0.182 13.688 1 94.44 531 ILE A N 1
ATOM 4408 C CA . ILE A 1 531 ? -17.422 0.2 12.297 1 94.44 531 ILE A CA 1
ATOM 4409 C C . ILE A 1 531 ? -18.766 -0.372 11.836 1 94.44 531 ILE A C 1
ATOM 4411 O O . ILE A 1 531 ? -19.453 0.238 11.016 1 94.44 531 ILE A O 1
ATOM 4415 N N . GLY A 1 532 ? -19.156 -1.539 12.312 1 96.88 532 GLY A N 1
ATOM 4416 C CA . GLY A 1 532 ? -20.422 -2.145 11.938 1 96.88 532 GLY A CA 1
ATOM 4417 C C . GLY A 1 532 ? -21.578 -1.654 12.781 1 96.88 532 GLY A C 1
ATOM 4418 O O . GLY A 1 532 ? -22.719 -2.121 12.609 1 96.88 532 GLY A O 1
ATOM 4419 N N . TRP A 1 533 ? -21.375 -0.652 13.664 1 98.19 533 TRP A N 1
ATOM 4420 C CA . TRP A 1 533 ? -22.375 -0.221 14.641 1 98.19 533 TRP A CA 1
ATOM 4421 C C . TRP A 1 533 ? -23.25 0.89 14.07 1 98.19 533 TRP A C 1
ATOM 4423 O O . TRP A 1 533 ? -22.844 1.587 13.141 1 98.19 533 TRP A O 1
ATOM 4433 N N . HIS A 1 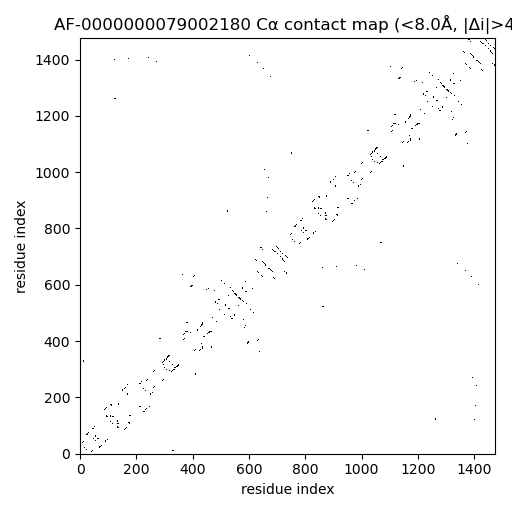534 ? -24.453 1.004 14.617 1 98.62 534 HIS A N 1
ATOM 4434 C CA . HIS A 1 534 ? -25.406 2.059 14.281 1 98.62 534 HIS A CA 1
ATOM 4435 C C . HIS A 1 534 ? -25.969 2.705 15.539 1 98.62 534 HIS A C 1
ATOM 4437 O O . HIS A 1 534 ? -26.141 2.039 16.562 1 98.62 534 HIS A O 1
ATOM 4443 N N . THR A 1 535 ? -26.25 3.967 15.438 1 98.5 535 THR A N 1
ATOM 4444 C CA . THR A 1 535 ? -27.094 4.57 16.469 1 98.5 535 THR A CA 1
ATOM 4445 C C . THR A 1 535 ? -28.531 4.066 16.344 1 98.5 535 THR A C 1
ATOM 4447 O O . THR A 1 535 ? -29.031 3.848 15.234 1 98.5 535 THR A O 1
ATOM 4450 N N . MET A 1 536 ? -29.141 3.854 17.484 1 98.25 536 MET A N 1
ATOM 4451 C CA . MET A 1 536 ? -30.562 3.537 17.531 1 98.25 536 MET A CA 1
ATOM 4452 C C . MET A 1 536 ? -31.391 4.797 17.781 1 98.25 536 MET A C 1
ATOM 4454 O O . MET A 1 536 ? -31.047 5.609 18.641 1 98.25 536 MET A O 1
ATOM 4458 N N . LEU A 1 537 ? -32.5 4.938 16.984 1 98.38 537 LEU A N 1
ATOM 4459 C CA . LEU A 1 537 ? -33.219 6.195 17 1 98.38 537 LEU A CA 1
ATOM 4460 C C . LEU A 1 537 ? -34.688 5.961 17.359 1 98.38 537 LEU A C 1
ATOM 4462 O O . LEU A 1 537 ? -35.25 4.91 17.047 1 98.38 537 LEU A O 1
ATOM 4466 N N . ASP A 1 538 ? -35.312 6.828 18.047 1 96.62 538 ASP A N 1
ATOM 4467 C CA . ASP A 1 538 ? -36.75 6.918 18.297 1 96.62 538 ASP A CA 1
ATOM 4468 C C . ASP A 1 538 ? -37.281 8.312 17.984 1 96.62 538 ASP A C 1
ATOM 4470 O O . ASP A 1 538 ? -36.531 9.18 17.531 1 96.62 538 ASP A O 1
ATOM 4474 N N . ASP A 1 539 ? -38.656 8.516 18.031 1 96.88 539 ASP A N 1
ATOM 4475 C CA . ASP A 1 539 ? -39.312 9.789 17.75 1 96.88 539 ASP A CA 1
ATOM 4476 C C . ASP A 1 539 ? -38.844 10.367 16.406 1 96.88 539 ASP A C 1
ATOM 4478 O O . ASP A 1 539 ? -38.406 11.516 16.344 1 96.88 539 ASP A O 1
ATOM 4482 N N . VAL A 1 540 ? -38.781 9.508 15.469 1 97.88 540 VAL A N 1
ATOM 4483 C CA . VAL A 1 540 ? -38.281 9.891 14.148 1 97.88 540 VAL A CA 1
ATOM 4484 C C . VAL A 1 540 ? -39.312 10.75 13.445 1 97.88 540 VAL A C 1
ATOM 4486 O O . VAL A 1 540 ? -40.406 10.281 13.133 1 97.88 540 VAL A O 1
ATOM 4489 N N . ILE A 1 541 ? -39 11.984 13.203 1 97.38 541 ILE A N 1
ATOM 4490 C CA . ILE A 1 541 ? -39.906 12.906 12.523 1 97.38 541 ILE A CA 1
ATOM 4491 C C . ILE A 1 541 ? -39.406 13.156 11.102 1 97.38 541 ILE A C 1
ATOM 4493 O O . ILE A 1 541 ? -40.188 13.57 10.227 1 97.38 541 ILE A O 1
ATOM 4497 N N . GLY A 1 542 ? -38.094 13.039 10.844 1 97.56 542 GLY A N 1
ATOM 4498 C CA . GLY A 1 542 ? -37.562 13.164 9.5 1 97.56 542 GLY A CA 1
ATOM 4499 C C . GLY A 1 542 ? -37.938 12.023 8.586 1 97.56 542 GLY A C 1
ATOM 4500 O O . GLY A 1 542 ? -38.531 11.031 9.031 1 97.56 542 GLY A O 1
ATOM 4501 N N . GLU A 1 543 ? -37.656 12.164 7.336 1 98.31 543 GLU A N 1
ATOM 4502 C CA . GLU A 1 543 ? -37.906 11.117 6.348 1 98.31 543 GLU A CA 1
ATOM 4503 C C . GLU A 1 543 ? -36.812 10.055 6.395 1 98.31 543 GLU A C 1
ATOM 4505 O O . GLU A 1 543 ? -35.625 10.375 6.41 1 98.31 543 GLU A O 1
ATOM 4510 N N . VAL A 1 544 ? -37.25 8.828 6.492 1 98.44 544 VAL A N 1
ATOM 4511 C CA . VAL A 1 544 ? -36.281 7.723 6.492 1 98.44 544 VAL A CA 1
ATOM 4512 C C . VAL A 1 544 ? -35.969 7.305 5.055 1 98.44 544 VAL A C 1
ATOM 4514 O O . VAL A 1 544 ? -36.875 6.945 4.301 1 98.44 544 VAL A O 1
ATOM 4517 N N . LEU A 1 545 ? -34.719 7.363 4.648 1 98.44 545 LEU A N 1
ATOM 4518 C CA . LEU A 1 545 ? -34.312 7.047 3.281 1 98.44 545 LEU A CA 1
ATOM 4519 C C . LEU A 1 545 ? -33.625 5.68 3.215 1 98.44 545 LEU A C 1
ATOM 4521 O O . LEU A 1 545 ? -33.438 5.133 2.129 1 98.44 545 LEU A O 1
ATOM 4525 N N . GLY A 1 546 ? -33.281 5.121 4.297 1 98.31 546 GLY A N 1
ATOM 4526 C CA . GLY A 1 546 ? -32.656 3.814 4.418 1 98.31 546 GLY A CA 1
ATOM 4527 C C . GLY A 1 546 ? -32.844 3.188 5.789 1 98.31 546 GLY A C 1
ATOM 4528 O O . GLY A 1 546 ? -33.156 3.881 6.754 1 98.31 546 GLY A O 1
ATOM 4529 N N . TYR A 1 547 ? -32.625 1.949 5.875 1 98.56 547 TYR A N 1
ATOM 4530 C CA . TYR A 1 547 ? -32.875 1.188 7.09 1 98.56 547 TYR A CA 1
ATOM 4531 C C . TYR A 1 547 ? -31.688 0.316 7.457 1 98.56 547 TYR A C 1
ATOM 4533 O O . TYR A 1 547 ? -30.844 0.009 6.605 1 98.56 547 TYR A O 1
ATOM 4541 N N . ILE A 1 548 ? -31.609 -0.043 8.734 1 98.62 548 ILE A N 1
ATOM 4542 C CA . ILE A 1 548 ? -30.578 -0.955 9.203 1 98.62 548 ILE A CA 1
ATOM 4543 C C . ILE A 1 548 ? -30.969 -2.395 8.883 1 98.62 548 ILE A C 1
ATOM 4545 O O . ILE A 1 548 ? -32.125 -2.779 9.055 1 98.62 548 ILE A O 1
ATOM 4549 N N . GLY A 1 549 ? -30.047 -3.119 8.258 1 98.44 549 GLY A N 1
ATOM 4550 C CA . GLY A 1 549 ? -30.188 -4.559 8.102 1 98.44 549 GLY A CA 1
ATOM 4551 C C . GLY A 1 549 ? -29.281 -5.348 9.031 1 98.44 549 GLY A C 1
ATOM 4552 O O . GLY A 1 549 ? -28.172 -4.926 9.336 1 98.44 549 GLY A O 1
ATOM 4553 N N . LEU A 1 550 ? -29.781 -6.449 9.469 1 98 550 LEU A N 1
ATOM 4554 C CA . LEU A 1 550 ? -29 -7.293 10.375 1 98 550 LEU A CA 1
ATOM 4555 C C . LEU A 1 550 ? -28.359 -8.445 9.617 1 98 550 LEU A C 1
ATOM 4557 O O . LEU A 1 550 ? -28.953 -9.016 8.703 1 98 550 LEU A O 1
ATOM 4561 N N . SER A 1 551 ? -27.125 -8.766 10.008 1 96.19 551 SER A N 1
ATOM 4562 C CA . SER A 1 551 ? -26.438 -9.906 9.422 1 96.19 551 SER A CA 1
ATOM 4563 C C . SER A 1 551 ? -27 -11.227 9.945 1 96.19 551 SER A C 1
ATOM 4565 O O . SER A 1 551 ? -27.594 -11.273 11.023 1 96.19 551 SER A O 1
ATOM 4567 N N . SER A 1 552 ? -26.75 -12.281 9.211 1 94.94 552 SER A N 1
ATOM 4568 C CA . SER A 1 552 ? -27.266 -13.594 9.57 1 94.94 552 SER A CA 1
ATOM 4569 C C . SER A 1 552 ? -26.453 -14.219 10.703 1 94.94 552 SER A C 1
ATOM 4571 O O . SER A 1 552 ? -26.984 -15 11.492 1 94.94 552 SER A O 1
ATOM 4573 N N . THR A 1 553 ? -25.172 -13.977 10.734 1 93.44 553 THR A N 1
ATOM 4574 C CA . THR A 1 553 ? -24.234 -14.469 11.742 1 93.44 553 THR A CA 1
ATOM 4575 C C . THR A 1 553 ? -23.219 -13.391 12.102 1 93.44 553 THR A C 1
ATOM 4577 O O . THR A 1 553 ? -23.25 -12.281 11.57 1 93.44 553 THR A O 1
ATOM 4580 N N . ASP A 1 554 ? -22.344 -13.703 13.047 1 91.12 554 ASP A N 1
ATOM 4581 C CA . ASP A 1 554 ? -21.359 -12.727 13.5 1 91.12 554 ASP A CA 1
ATOM 4582 C C . ASP A 1 554 ? -20.203 -12.617 12.508 1 91.12 554 ASP A C 1
ATOM 4584 O O . ASP A 1 554 ? -19.469 -11.625 12.508 1 91.12 554 ASP A O 1
ATOM 4588 N N . TRP A 1 555 ? -20 -13.594 11.758 1 91.25 555 TRP A N 1
ATOM 4589 C CA . TRP A 1 555 ? -19 -13.594 10.695 1 91.25 555 TRP A CA 1
ATOM 4590 C C . TRP A 1 555 ? -19.406 -14.539 9.562 1 91.25 555 TRP A C 1
ATOM 4592 O O . TRP A 1 555 ? -20.312 -15.359 9.734 1 91.25 555 TRP A O 1
ATOM 4602 N N . GLY A 1 556 ? -18.781 -14.328 8.445 1 91.12 556 GLY A N 1
ATOM 4603 C CA . GLY A 1 556 ? -19.109 -15.141 7.281 1 91.12 556 GLY A CA 1
ATOM 4604 C C . GLY A 1 556 ? -18.359 -16.453 7.238 1 91.12 556 GLY A C 1
ATOM 4605 O O . GLY A 1 556 ? -17.453 -16.688 8.047 1 91.12 556 GLY A O 1
ATOM 4606 N N . HIS A 1 557 ? -18.781 -17.281 6.348 1 90.38 557 HIS A N 1
ATOM 4607 C CA . HIS A 1 557 ? -18.25 -18.641 6.285 1 90.38 557 HIS A CA 1
ATOM 4608 C C . HIS A 1 557 ? -17.562 -18.906 4.949 1 90.38 557 HIS A C 1
ATOM 4610 O O . HIS A 1 557 ? -16.875 -19.922 4.789 1 90.38 557 HIS A O 1
ATOM 4616 N N . GLU A 1 558 ? -17.688 -17.984 4.074 1 90.62 558 GLU A N 1
ATOM 4617 C CA . GLU A 1 558 ? -17.141 -18.219 2.74 1 90.62 558 GLU A CA 1
ATOM 4618 C C . GLU A 1 558 ? -15.656 -17.828 2.676 1 90.62 558 GLU A C 1
ATOM 4620 O O . GLU A 1 558 ? -15.234 -16.859 3.32 1 90.62 558 GLU A O 1
ATOM 4625 N N . TYR A 1 559 ? -14.883 -18.609 1.874 1 86.38 559 TYR A N 1
ATOM 4626 C CA . TYR A 1 559 ? -13.484 -18.391 1.527 1 86.38 559 TYR A CA 1
ATOM 4627 C C . TYR A 1 559 ? -12.594 -18.484 2.76 1 86.38 559 TYR A C 1
ATOM 4629 O O . TYR A 1 559 ? -12.234 -19.594 3.186 1 86.38 559 TYR A O 1
ATOM 4637 N N . THR A 1 560 ? -12.375 -17.344 3.443 1 79.31 560 THR A N 1
ATOM 4638 C CA . THR A 1 560 ? -11.57 -17.359 4.664 1 79.31 560 THR A CA 1
ATOM 4639 C C . THR A 1 560 ? -12.469 -17.359 5.898 1 79.31 560 THR A C 1
ATOM 4641 O O . THR A 1 560 ? -12.789 -16.297 6.434 1 79.31 560 THR A O 1
ATOM 4644 N N . LEU A 1 561 ? -12.812 -18.641 6.266 1 79.88 561 LEU A N 1
ATOM 4645 C CA . LEU A 1 561 ? -13.719 -18.75 7.402 1 79.88 561 LEU A CA 1
ATOM 4646 C C . LEU A 1 561 ? -13.203 -17.969 8.602 1 79.88 561 LEU A C 1
ATOM 4648 O O . LEU A 1 561 ? -12.039 -18.109 8.984 1 79.88 561 LEU A O 1
ATOM 4652 N N . GLY A 1 562 ? -14.031 -17.062 9.008 1 83.25 562 GLY A N 1
ATOM 4653 C CA . GLY A 1 562 ? -13.719 -16.266 10.18 1 83.25 562 GLY A CA 1
ATOM 4654 C C . GLY A 1 562 ? -13.344 -14.828 9.844 1 83.25 562 GLY A C 1
ATOM 4655 O O . GLY A 1 562 ? -13.344 -13.961 10.719 1 83.25 562 GLY A O 1
ATOM 4656 N N . ARG A 1 563 ? -13.148 -14.539 8.594 1 89.12 563 ARG A N 1
ATOM 4657 C CA . ARG A 1 563 ? -12.781 -13.18 8.227 1 89.12 563 ARG A CA 1
ATOM 4658 C C . ARG A 1 563 ? -13.812 -12.57 7.281 1 89.12 563 ARG A C 1
ATOM 4660 O O . ARG A 1 563 ? -13.977 -11.352 7.234 1 89.12 563 ARG A O 1
ATOM 4667 N N . SER A 1 564 ? -14.445 -13.383 6.508 1 92.62 564 SER A N 1
ATOM 4668 C CA . SER A 1 564 ? -15.43 -12.906 5.543 1 92.62 564 SER A CA 1
ATOM 4669 C C . SER A 1 564 ? -16.672 -12.367 6.246 1 92.62 564 SER A C 1
ATOM 4671 O O . SER A 1 564 ? -16.984 -12.773 7.363 1 92.62 564 SER A O 1
ATOM 4673 N N . PRO A 1 565 ? -17.344 -11.383 5.617 1 95.44 565 PRO A N 1
ATOM 4674 C CA . PRO A 1 565 ? -18.594 -10.906 6.195 1 95.44 565 PRO A CA 1
ATOM 4675 C C . PRO A 1 565 ? -19.75 -11.906 6.023 1 95.44 565 PRO A C 1
ATOM 4677 O O . PRO A 1 565 ? -19.719 -12.711 5.094 1 95.44 565 PRO A O 1
ATOM 4680 N N . PRO A 1 566 ? -20.672 -11.883 6.902 1 95.69 566 PRO A N 1
ATOM 4681 C CA . PRO A 1 566 ? -21.859 -12.727 6.781 1 95.69 566 PRO A CA 1
ATOM 4682 C C . PRO A 1 566 ? -22.891 -12.164 5.805 1 95.69 566 PRO A C 1
ATOM 4684 O O . PRO A 1 566 ? -22.828 -10.977 5.465 1 95.69 566 PRO A O 1
ATOM 4687 N N . ALA A 1 567 ? -23.797 -12.992 5.367 1 95.31 567 ALA A N 1
ATOM 4688 C CA . ALA A 1 567 ? -24.906 -12.578 4.504 1 95.31 567 ALA A CA 1
ATOM 4689 C C . ALA A 1 567 ? -25.906 -11.734 5.277 1 95.31 567 ALA A C 1
ATOM 4691 O O . ALA A 1 567 ? -25.922 -11.734 6.508 1 95.31 567 ALA A O 1
ATOM 4692 N N . LEU A 1 568 ? -26.734 -10.977 4.48 1 96.44 568 LEU A N 1
ATOM 4693 C CA . LEU A 1 568 ? -27.891 -10.312 5.082 1 96.44 568 LEU A CA 1
ATOM 4694 C C . LEU A 1 568 ? -28.828 -11.336 5.707 1 96.44 568 LEU A C 1
ATOM 4696 O O . LEU A 1 568 ? -29.203 -12.32 5.07 1 96.44 568 LEU A O 1
ATOM 4700 N N . GLY A 1 569 ? -29.188 -11.148 6.949 1 95.81 569 GLY A N 1
ATOM 4701 C CA . GLY A 1 569 ? -30.094 -12.047 7.656 1 95.81 569 GLY A CA 1
ATOM 4702 C C . GLY A 1 569 ? -31.516 -11.547 7.672 1 95.81 569 GLY A C 1
ATOM 4703 O O . GLY A 1 569 ? -32.438 -12.305 7.391 1 95.81 569 GLY A O 1
ATOM 4704 N N . ALA A 1 570 ? -31.656 -10.25 8.008 1 96.38 570 ALA A N 1
ATOM 4705 C CA . ALA A 1 570 ? -33 -9.711 8.133 1 96.38 570 ALA A CA 1
ATOM 4706 C C . ALA A 1 570 ? -33.031 -8.227 7.805 1 96.38 570 ALA A C 1
ATOM 4708 O O . ALA A 1 570 ? -32.125 -7.484 8.156 1 96.38 570 ALA A O 1
ATOM 4709 N N . ARG A 1 571 ? -34.094 -7.848 7.172 1 96.75 571 ARG A N 1
ATOM 4710 C CA . ARG A 1 571 ? -34.406 -6.434 7.031 1 96.75 571 ARG A CA 1
ATOM 4711 C C . ARG A 1 571 ? -35.219 -5.93 8.234 1 96.75 571 ARG A C 1
ATOM 4713 O O . ARG A 1 571 ? -36.031 -6.668 8.805 1 96.75 571 ARG A O 1
ATOM 4720 N N . THR A 1 572 ? -34.875 -4.699 8.633 1 97.56 572 THR A N 1
ATOM 4721 C CA . THR A 1 572 ? -35.594 -4.105 9.758 1 97.56 572 THR A CA 1
ATOM 4722 C C . THR A 1 572 ? -36.25 -2.787 9.352 1 97.56 572 THR A C 1
ATOM 4724 O O . THR A 1 572 ? -36.156 -2.371 8.195 1 97.56 572 THR A O 1
ATOM 4727 N N . LYS A 1 573 ? -36.969 -2.258 10.297 1 96.5 573 LYS A N 1
ATOM 4728 C CA . LYS A 1 573 ? -37.531 -0.93 10.102 1 96.5 573 LYS A CA 1
ATOM 4729 C C . LYS A 1 573 ? -36.781 0.12 10.914 1 96.5 573 LYS A C 1
ATOM 4731 O O . LYS A 1 573 ? -37.25 1.242 11.086 1 96.5 573 LYS A O 1
ATOM 4736 N N . LEU A 1 574 ? -35.656 -0.314 11.438 1 97.75 574 LEU A N 1
ATOM 4737 C CA . LEU A 1 574 ? -34.812 0.646 12.148 1 97.75 574 LEU A CA 1
ATOM 4738 C C . LEU A 1 574 ? -34.219 1.654 11.18 1 97.75 574 LEU A C 1
ATOM 4740 O O . LEU A 1 574 ? -33.594 1.271 10.172 1 97.75 574 LEU A O 1
ATOM 4744 N N . PRO A 1 575 ? -34.375 2.92 11.453 1 98.38 575 PRO A N 1
ATOM 4745 C CA . PRO A 1 575 ? -33.844 3.914 10.516 1 98.38 575 PRO A CA 1
ATOM 4746 C C . PRO A 1 575 ? -32.312 3.848 10.391 1 98.38 575 PRO A C 1
ATOM 4748 O O . PRO A 1 575 ? -31.609 3.646 11.383 1 98.38 575 PRO A O 1
ATOM 4751 N N . GLY A 1 576 ? -31.812 3.986 9.148 1 98.69 576 GLY A N 1
ATOM 4752 C CA . GLY A 1 576 ? -30.391 4.027 8.875 1 98.69 576 GLY A CA 1
ATOM 4753 C C . GLY A 1 576 ? -29.938 5.355 8.305 1 98.69 576 GLY A C 1
ATOM 4754 O O . GLY A 1 576 ? -28.75 5.715 8.414 1 98.69 576 GLY A O 1
ATOM 4755 N N . ILE A 1 577 ? -30.812 6.078 7.602 1 98.81 577 ILE A N 1
ATOM 4756 C CA . ILE A 1 577 ? -30.578 7.398 7.02 1 98.81 577 ILE A CA 1
ATOM 4757 C C . ILE A 1 577 ? -31.797 8.289 7.262 1 98.81 577 ILE A C 1
ATOM 4759 O O . ILE A 1 577 ? -32.906 7.914 6.922 1 98.81 577 ILE A O 1
ATOM 4763 N N . ILE A 1 578 ? -31.609 9.484 7.793 1 98.75 578 ILE A N 1
ATOM 4764 C CA . ILE A 1 578 ? -32.719 10.398 8.086 1 98.75 578 ILE A CA 1
ATOM 4765 C C . ILE A 1 578 ? -32.5 11.727 7.355 1 98.75 578 ILE A C 1
ATOM 4767 O O . ILE A 1 578 ? -31.406 12.305 7.418 1 98.75 578 ILE A O 1
ATOM 4771 N N . LEU A 1 579 ? -33.438 12.133 6.621 1 98.81 579 LEU A N 1
ATOM 4772 C CA . LEU A 1 579 ? -33.5 13.461 6.031 1 98.81 579 LEU A CA 1
ATOM 4773 C C . LEU A 1 579 ? -34.531 14.328 6.766 1 98.81 579 LEU A C 1
ATOM 4775 O O . LEU A 1 579 ? -35.656 13.914 6.953 1 98.81 579 LEU A O 1
ATOM 4779 N N . ASN A 1 580 ? -34.125 15.523 7.219 1 98.81 580 ASN A N 1
ATOM 4780 C CA . ASN A 1 580 ? -35 16.375 7.984 1 98.81 580 ASN A CA 1
ATOM 4781 C C . ASN A 1 580 ? -34.844 17.844 7.594 1 98.81 580 ASN A C 1
ATOM 4783 O O . ASN A 1 580 ? -33.75 18.297 7.281 1 98.81 580 ASN A O 1
ATOM 4787 N N . ASN A 1 581 ? -35.969 18.547 7.594 1 98.56 581 ASN A N 1
ATOM 4788 C CA . ASN A 1 581 ? -35.938 20 7.445 1 98.56 581 ASN A CA 1
ATOM 4789 C C . ASN A 1 581 ? -35.969 20.703 8.805 1 98.56 581 ASN A C 1
ATOM 4791 O O . ASN A 1 581 ? -36.625 20.25 9.727 1 98.56 581 ASN A O 1
ATOM 4795 N N . TYR A 1 582 ? -35.281 21.734 8.914 1 98.5 582 TYR A N 1
ATOM 4796 C CA . TYR A 1 582 ? -35.25 22.578 10.109 1 98.5 582 TYR A CA 1
ATOM 4797 C C . TYR A 1 582 ? -35.031 24.047 9.75 1 98.5 582 TYR A C 1
ATOM 4799 O O . TYR A 1 582 ? -34 24.406 9.219 1 98.5 582 TYR A O 1
ATOM 4807 N N . GLY A 1 583 ? -36 24.891 10.086 1 98.31 583 GLY A N 1
ATOM 4808 C CA . GLY A 1 583 ? -35.969 26.234 9.562 1 98.31 583 GLY A CA 1
ATOM 4809 C C . GLY A 1 583 ? -35.906 26.281 8.047 1 98.31 583 GLY A C 1
ATOM 4810 O O . GLY A 1 583 ? -36.719 25.672 7.367 1 98.31 583 GLY A O 1
ATOM 4811 N N . GLU A 1 584 ? -34.906 26.984 7.574 1 98.31 584 GLU A N 1
ATOM 4812 C CA . GLU A 1 584 ? -34.75 27.094 6.129 1 98.31 584 GLU A CA 1
ATOM 4813 C C . GLU A 1 584 ? -33.719 26.094 5.613 1 98.31 584 GLU A C 1
ATOM 4815 O O . GLU A 1 584 ? -33.406 26.078 4.418 1 98.31 584 GLU A O 1
ATOM 4820 N N . GLY A 1 585 ? -33.188 25.344 6.539 1 98.5 585 GLY A N 1
ATOM 4821 C CA . GLY A 1 585 ? -32.125 24.422 6.145 1 98.5 585 GLY A CA 1
ATOM 4822 C C . GLY A 1 585 ? -32.562 22.969 6.148 1 98.5 585 GLY A C 1
ATOM 4823 O O . GLY A 1 585 ? -33.75 22.672 6.125 1 98.5 585 GLY A O 1
ATOM 4824 N N . LYS A 1 586 ? -31.562 22.062 5.969 1 98.44 586 LYS A N 1
ATOM 4825 C CA . LYS A 1 586 ? -31.797 20.625 5.895 1 98.44 586 LYS A CA 1
ATOM 4826 C C . LYS A 1 586 ? -30.672 19.844 6.559 1 98.44 586 LYS A C 1
ATOM 4828 O O . LYS A 1 586 ? -29.531 20.328 6.633 1 98.44 586 LYS A O 1
ATOM 4833 N N . SER A 1 587 ? -31.062 18.688 7.027 1 98.75 587 SER A N 1
ATOM 4834 C CA . SER A 1 587 ? -30.094 17.797 7.648 1 98.75 587 SER A CA 1
ATOM 4835 C C . SER A 1 587 ? -30.219 16.375 7.109 1 98.75 587 SER A C 1
ATOM 4837 O O . SER A 1 587 ? -31.328 15.867 6.973 1 98.75 587 SER A O 1
ATOM 4839 N N . LEU A 1 588 ? -29.141 15.836 6.68 1 98.88 588 LEU A N 1
ATOM 4840 C CA . LEU A 1 588 ? -29.016 14.43 6.32 1 98.88 588 LEU A CA 1
ATOM 4841 C C . LEU A 1 588 ? -28.125 13.688 7.32 1 98.88 588 LEU A C 1
ATOM 4843 O O . LEU A 1 588 ? -27 14.102 7.582 1 98.88 588 LEU A O 1
ATOM 4847 N N . TYR A 1 589 ? -28.625 12.625 7.898 1 98.88 589 TYR A N 1
ATOM 4848 C CA . TYR A 1 589 ? -27.938 11.93 8.984 1 98.88 589 TYR A CA 1
ATOM 4849 C C . TYR A 1 589 ? -27.844 10.43 8.703 1 98.88 589 TYR A C 1
ATOM 4851 O O . TYR A 1 589 ? -28.844 9.789 8.383 1 98.88 589 TYR A O 1
ATOM 4859 N N . PHE A 1 590 ? -26.641 9.836 8.758 1 98.94 590 PHE A N 1
ATOM 4860 C CA . PHE A 1 590 ? -26.406 8.398 8.703 1 98.94 590 PHE A CA 1
ATOM 4861 C C . PHE A 1 590 ? -26.172 7.832 10.094 1 98.94 590 PHE A C 1
ATOM 4863 O O . PHE A 1 590 ? -25.359 8.352 10.859 1 98.94 590 PHE A O 1
ATOM 4870 N N . THR A 1 591 ? -26.781 6.766 10.414 1 98.81 591 THR A N 1
ATOM 4871 C CA . THR A 1 591 ? -26.688 6.203 11.758 1 98.81 591 THR A CA 1
ATOM 4872 C C . THR A 1 591 ? -25.344 5.523 11.977 1 98.81 591 THR A C 1
ATOM 4874 O O . THR A 1 591 ? -24.969 5.211 13.109 1 98.81 591 THR A O 1
ATOM 4877 N N . GLY A 1 592 ? -24.594 5.176 10.914 1 98.56 592 GLY A N 1
ATOM 4878 C CA . GLY A 1 592 ? -23.281 4.57 11 1 98.56 592 GLY A CA 1
ATOM 4879 C C . GLY A 1 592 ? -22.172 5.48 10.484 1 98.56 592 GLY A C 1
ATOM 4880 O O . GLY A 1 592 ? -22.406 6.664 10.227 1 98.56 592 GLY A O 1
ATOM 4881 N N . GLN A 1 593 ? -20.906 4.949 10.344 1 98.31 593 GLN A N 1
ATOM 4882 C CA . GLN A 1 593 ? -19.719 5.738 10.023 1 98.31 593 GLN A CA 1
ATOM 4883 C C . GLN A 1 593 ? -19.391 5.652 8.531 1 98.31 593 GLN A C 1
ATOM 4885 O O . GLN A 1 593 ? -18.422 5.008 8.148 1 98.31 593 GLN A O 1
ATOM 4890 N N . LEU A 1 594 ? -20.062 6.371 7.723 1 98.56 594 LEU A N 1
ATOM 4891 C CA . LEU A 1 594 ? -19.984 6.359 6.266 1 98.56 594 LEU A CA 1
ATOM 4892 C C . LEU A 1 594 ? -18.562 6.688 5.797 1 98.56 594 LEU A C 1
ATOM 4894 O O . LEU A 1 594 ? -17.984 5.945 5 1 98.56 594 LEU A O 1
ATOM 4898 N N . GLY A 1 595 ? -17.953 7.766 6.309 1 97.62 595 GLY A N 1
ATOM 4899 C CA . GLY A 1 595 ? -16.609 8.164 5.91 1 97.62 595 GLY A CA 1
ATOM 4900 C C . GLY A 1 595 ? -15.562 7.121 6.238 1 97.62 595 GLY A C 1
ATOM 4901 O O . GLY A 1 595 ? -14.641 6.887 5.449 1 97.62 595 GLY A O 1
ATOM 4902 N N . ARG A 1 596 ? -15.648 6.504 7.398 1 96.25 596 ARG A N 1
ATOM 4903 C CA . ARG A 1 596 ? -14.695 5.48 7.812 1 96.25 596 ARG A CA 1
ATOM 4904 C C . ARG A 1 596 ? -14.75 4.27 6.891 1 96.25 596 ARG A C 1
ATOM 4906 O O . ARG A 1 596 ? -13.727 3.643 6.613 1 96.25 596 ARG A O 1
ATOM 4913 N N . HIS A 1 597 ? -15.961 3.922 6.395 1 96.69 597 HIS A N 1
ATOM 4914 C CA . HIS A 1 597 ? -16.094 2.82 5.449 1 96.69 597 HIS A CA 1
ATOM 4915 C C . HIS A 1 597 ? -15.352 3.115 4.152 1 96.69 597 HIS A C 1
ATOM 4917 O O . HIS A 1 597 ? -14.625 2.26 3.637 1 96.69 597 HIS A O 1
ATOM 4923 N N . TYR A 1 598 ? -15.5 4.324 3.645 1 95.12 598 TYR A N 1
ATOM 4924 C CA . TYR A 1 598 ? -14.789 4.645 2.41 1 95.12 598 TYR A CA 1
ATOM 4925 C C . TYR A 1 598 ? -13.281 4.617 2.623 1 95.12 598 TYR A C 1
ATOM 4927 O O . TYR A 1 598 ? -12.539 4.086 1.794 1 95.12 598 TYR A O 1
ATOM 4935 N N . TRP A 1 599 ? -12.844 5.211 3.754 1 93.81 599 TRP A N 1
ATOM 4936 C CA . TRP A 1 599 ? -11.414 5.242 4.031 1 93.81 599 TRP A CA 1
ATOM 4937 C C . TRP A 1 599 ? -10.828 3.834 4.039 1 93.81 599 TRP A C 1
ATOM 4939 O O . TRP A 1 599 ? -9.812 3.572 3.393 1 93.81 599 TRP A O 1
ATOM 4949 N N . ARG A 1 600 ? -11.438 2.938 4.637 1 91.31 600 ARG A N 1
ATOM 4950 C CA . ARG A 1 600 ? -10.867 1.62 4.891 1 91.31 600 ARG A CA 1
ATOM 4951 C C . ARG A 1 600 ? -11.031 0.708 3.68 1 91.31 600 ARG A C 1
ATOM 4953 O O . ARG A 1 600 ? -10.148 -0.109 3.389 1 91.31 600 ARG A O 1
ATOM 4960 N N . THR A 1 601 ? -12.18 0.851 2.904 1 90.81 601 THR A N 1
ATOM 4961 C CA . THR A 1 601 ? -12.477 -0.158 1.893 1 90.81 601 THR A CA 1
ATOM 4962 C C . THR A 1 601 ? -12.234 0.394 0.49 1 90.81 601 THR A C 1
ATOM 4964 O O . THR A 1 601 ? -11.922 -0.359 -0.433 1 90.81 601 THR A O 1
ATOM 4967 N N . GLY A 1 602 ? -12.516 1.721 0.352 1 91.06 602 GLY A N 1
ATOM 4968 C CA . GLY A 1 602 ? -12.367 2.359 -0.946 1 91.06 602 GLY A CA 1
ATOM 4969 C C . GLY A 1 602 ? -13.414 1.926 -1.949 1 91.06 602 GLY A C 1
ATOM 4970 O O . GLY A 1 602 ? -13.328 2.256 -3.133 1 91.06 602 GLY A O 1
ATOM 4971 N N . LEU A 1 603 ? -14.453 1.148 -1.596 1 92.5 603 LEU A N 1
ATOM 4972 C CA . LEU A 1 603 ? -15.477 0.671 -2.516 1 92.5 603 LEU A CA 1
ATOM 4973 C C . LEU A 1 603 ? -16.344 1.825 -3.012 1 92.5 603 LEU A C 1
ATOM 4975 O O . LEU A 1 603 ? -16.672 2.732 -2.244 1 92.5 603 LEU A O 1
ATOM 4979 N N . PRO A 1 604 ? -16.766 1.845 -4.215 1 94 604 PRO A N 1
ATOM 4980 C CA . PRO A 1 604 ? -17.375 3.006 -4.855 1 94 604 PRO A CA 1
ATOM 4981 C C . PRO A 1 604 ? -18.703 3.396 -4.219 1 94 604 PRO A C 1
ATOM 4983 O O . PRO A 1 604 ? -19.078 4.574 -4.234 1 94 604 PRO A O 1
ATOM 4986 N N . ILE A 1 605 ? -19.406 2.477 -3.656 1 95.88 605 ILE A N 1
ATOM 4987 C CA . ILE A 1 605 ? -20.75 2.76 -3.146 1 95.88 605 ILE A CA 1
ATOM 4988 C C . ILE A 1 605 ? -20.656 3.781 -2.012 1 95.88 605 ILE A C 1
ATOM 4990 O O . ILE A 1 605 ? -21.5 4.676 -1.908 1 95.88 605 ILE A O 1
ATOM 4994 N N . TYR A 1 606 ? -19.688 3.666 -1.166 1 96.81 606 TYR A N 1
ATOM 4995 C CA . TYR A 1 606 ? -19.547 4.605 -0.058 1 96.81 606 TYR A CA 1
ATOM 4996 C C . TYR A 1 606 ? -19.156 5.988 -0.563 1 96.81 606 TYR A C 1
ATOM 4998 O O . TYR A 1 606 ? -19.688 7 -0.076 1 96.81 606 TYR A O 1
ATOM 5006 N N . LYS A 1 607 ? -18.219 6.051 -1.518 1 96.25 607 LYS A N 1
ATOM 5007 C CA . LYS A 1 607 ? -17.875 7.324 -2.145 1 96.25 607 LYS A CA 1
ATOM 5008 C C . LYS A 1 607 ? -19.109 7.977 -2.777 1 96.25 607 LYS A C 1
ATOM 5010 O O . LYS A 1 607 ? -19.312 9.188 -2.641 1 96.25 607 LYS A O 1
ATOM 5015 N N . LYS A 1 608 ? -19.891 7.184 -3.484 1 97.25 608 LYS A N 1
ATOM 5016 C CA . LYS A 1 608 ? -21.078 7.684 -4.184 1 97.25 608 LYS A CA 1
ATOM 5017 C C . LYS A 1 608 ? -22.094 8.258 -3.205 1 97.25 608 LYS A C 1
ATOM 5019 O O . LYS A 1 608 ? -22.688 9.305 -3.467 1 97.25 608 LYS A O 1
ATOM 5024 N N . LEU A 1 609 ? -22.25 7.598 -2.08 1 98.38 609 LEU A N 1
ATOM 5025 C CA . LEU A 1 609 ? -23.188 8.094 -1.077 1 98.38 609 LEU A CA 1
ATOM 5026 C C . LEU A 1 609 ? -22.719 9.422 -0.499 1 98.38 609 LEU A C 1
ATOM 5028 O O . LEU A 1 609 ? -23.516 10.32 -0.236 1 98.38 609 LEU A O 1
ATOM 5032 N N . ILE A 1 610 ? -21.422 9.562 -0.276 1 98.75 610 ILE A N 1
ATOM 5033 C CA . ILE A 1 610 ? -20.875 10.812 0.23 1 98.75 610 ILE A CA 1
ATOM 5034 C C . ILE A 1 610 ? -21.062 11.922 -0.805 1 98.75 610 ILE A C 1
ATOM 5036 O O . ILE A 1 610 ? -21.578 12.992 -0.486 1 98.75 610 ILE A O 1
ATOM 5040 N N . GLU A 1 611 ? -20.719 11.625 -2.059 1 98.56 611 GLU A N 1
ATOM 5041 C CA . GLU A 1 611 ? -20.844 12.562 -3.166 1 98.56 611 GLU A CA 1
ATOM 5042 C C . GLU A 1 611 ? -22.297 13.016 -3.332 1 98.56 611 GLU A C 1
ATOM 5044 O O . GLU A 1 611 ? -22.578 14.211 -3.357 1 98.56 611 GLU A O 1
ATOM 5049 N N . ASN A 1 612 ? -23.203 12.016 -3.389 1 98.69 612 ASN A N 1
ATOM 5050 C CA . ASN A 1 612 ? -24.625 12.32 -3.6 1 98.69 612 ASN A CA 1
ATOM 5051 C C . ASN A 1 612 ? -25.203 13.109 -2.43 1 98.69 612 ASN A C 1
ATOM 5053 O O . ASN A 1 612 ? -26.078 13.953 -2.623 1 98.69 612 ASN A O 1
ATOM 5057 N N . SER A 1 613 ? -24.734 12.805 -1.219 1 98.88 613 SER A N 1
ATOM 5058 C CA . SER A 1 613 ? -25.219 13.531 -0.049 1 98.88 613 SER A CA 1
ATOM 5059 C C . SER A 1 613 ? -24.859 15.016 -0.138 1 98.88 613 SER A C 1
ATOM 5061 O O . SER A 1 613 ? -25.719 15.875 0.072 1 98.88 613 SER A O 1
ATOM 5063 N N . VAL A 1 614 ? -23.641 15.281 -0.49 1 98.88 614 VAL A N 1
ATOM 5064 C CA . VAL A 1 614 ? -23.156 16.656 -0.517 1 98.88 614 VAL A CA 1
ATOM 5065 C C . VAL A 1 614 ? -23.812 17.406 -1.68 1 98.88 614 VAL A C 1
ATOM 5067 O O . VAL A 1 614 ? -24.203 18.562 -1.533 1 98.88 614 VAL A O 1
ATOM 5070 N N . LEU A 1 615 ? -23.969 16.75 -2.82 1 98.56 615 LEU A N 1
ATOM 5071 C CA . LEU A 1 615 ? -24.578 17.391 -3.982 1 98.56 615 LEU A CA 1
ATOM 5072 C C . LEU A 1 615 ? -26.062 17.609 -3.77 1 98.56 615 LEU A C 1
ATOM 5074 O O . LEU A 1 615 ? -26.625 18.609 -4.227 1 98.56 615 LEU A O 1
ATOM 5078 N N . TYR A 1 616 ? -26.75 16.672 -3.141 1 98.44 616 TYR A N 1
ATOM 5079 C CA . TYR A 1 616 ? -28.172 16.844 -2.838 1 98.44 616 TYR A CA 1
ATOM 5080 C C . TYR A 1 616 ? -28.391 18.031 -1.908 1 98.44 616 TYR A C 1
ATOM 5082 O O . TYR A 1 616 ? -29.297 18.844 -2.129 1 98.44 616 TYR A O 1
ATOM 5090 N N . LEU A 1 617 ? -27.562 18.125 -0.875 1 98.62 617 LEU A N 1
ATOM 5091 C CA . LEU A 1 617 ? -27.703 19.188 0.127 1 98.62 617 LEU A CA 1
ATOM 5092 C C . LEU A 1 617 ? -27.281 20.531 -0.437 1 98.62 617 LEU A C 1
ATOM 5094 O O . LEU A 1 617 ? -28.031 21.516 -0.356 1 98.62 617 LEU A O 1
ATOM 5098 N N . GLY A 1 618 ? -26.109 20.562 -1.058 1 98.12 618 GLY A N 1
ATOM 5099 C CA . GLY A 1 618 ? -25.516 21.828 -1.422 1 98.12 618 GLY A CA 1
ATOM 5100 C C . GLY A 1 618 ? -25.781 22.234 -2.863 1 98.12 618 GLY A C 1
ATOM 5101 O O . GLY A 1 618 ? -25.531 23.375 -3.256 1 98.12 618 GLY A O 1
ATOM 5102 N N . GLY A 1 619 ? -26.297 21.328 -3.684 1 97.25 619 GLY A N 1
ATOM 5103 C CA . GLY A 1 619 ? -26.359 21.562 -5.117 1 97.25 619 GLY A CA 1
ATOM 5104 C C . GLY A 1 619 ? -25.016 21.406 -5.805 1 97.25 619 GLY A C 1
ATOM 5105 O O . GLY A 1 619 ? -24.016 21.031 -5.176 1 97.25 619 GLY A O 1
ATOM 5106 N N . GLU A 1 620 ? -25.016 21.688 -7.07 1 95.94 620 GLU A N 1
ATOM 5107 C CA . GLU A 1 620 ? -23.766 21.672 -7.824 1 95.94 620 GLU A CA 1
ATOM 5108 C C . GLU A 1 620 ? -22.922 22.906 -7.512 1 95.94 620 GLU A C 1
ATOM 5110 O O . GLU A 1 620 ? -23.438 24.016 -7.422 1 95.94 620 GLU A O 1
ATOM 5115 N N . PRO A 1 621 ? -21.656 22.703 -7.281 1 97.31 621 PRO A N 1
ATOM 5116 C CA . PRO A 1 621 ? -20.812 23.875 -7.117 1 97.31 621 PRO A CA 1
ATOM 5117 C C . PRO A 1 621 ? -20.828 24.797 -8.336 1 97.31 621 PRO A C 1
ATOM 5119 O O . PRO A 1 621 ? -20.953 24.328 -9.469 1 97.31 621 PRO A O 1
ATOM 5122 N N . ASP A 1 622 ? -20.609 26.078 -8.117 1 95.81 622 ASP A N 1
ATOM 5123 C CA . ASP A 1 622 ? -20.594 27.062 -9.195 1 95.81 622 ASP A CA 1
ATOM 5124 C C . ASP A 1 622 ? -19.406 26.844 -10.125 1 95.81 622 ASP A C 1
ATOM 5126 O O . ASP A 1 622 ? -19.438 27.25 -11.281 1 95.81 622 ASP A O 1
ATOM 5130 N N . ILE A 1 623 ? -18.375 26.297 -9.625 1 96.56 623 ILE A N 1
ATOM 5131 C CA . ILE A 1 623 ? -17.188 25.922 -10.391 1 96.56 623 ILE A CA 1
ATOM 5132 C C . ILE A 1 623 ? -16.984 24.406 -10.305 1 96.56 623 ILE A C 1
ATOM 5134 O O . ILE A 1 623 ? -16.797 23.859 -9.219 1 96.56 623 ILE A O 1
ATOM 5138 N N . GLN A 1 624 ? -17.047 23.734 -11.422 1 97.44 624 GLN A N 1
ATOM 5139 C CA . GLN A 1 624 ? -16.938 22.281 -11.484 1 97.44 624 GLN A CA 1
ATOM 5140 C C . GLN A 1 624 ? -15.742 21.844 -12.344 1 97.44 624 GLN A C 1
ATOM 5142 O O . GLN A 1 624 ? -15.477 22.453 -13.383 1 97.44 624 GLN A O 1
ATOM 5147 N N . VAL A 1 625 ? -15.008 20.906 -11.867 1 98.06 625 VAL A N 1
ATOM 5148 C CA . VAL A 1 625 ? -13.93 20.297 -12.633 1 98.06 625 VAL A CA 1
ATOM 5149 C C . VAL A 1 625 ? -14.297 18.859 -12.977 1 98.06 625 VAL A C 1
ATOM 5151 O O . VAL A 1 625 ? -14.688 18.078 -12.102 1 98.06 625 VAL A O 1
ATOM 5154 N N . ILE A 1 626 ? -14.281 18.516 -14.219 1 97.38 626 ILE A N 1
ATOM 5155 C CA . ILE A 1 626 ? -14.492 17.156 -14.695 1 97.38 626 ILE A CA 1
ATOM 5156 C C . ILE A 1 626 ? -13.164 16.562 -15.133 1 97.38 626 ILE A C 1
ATOM 5158 O O . ILE A 1 626 ? -12.578 16.984 -16.125 1 97.38 626 ILE A O 1
ATOM 5162 N N . ALA A 1 627 ? -12.672 15.672 -14.461 1 97.06 627 ALA A N 1
ATOM 5163 C CA . ALA A 1 627 ? -11.383 15.023 -14.664 1 97.06 627 ALA A CA 1
ATOM 5164 C C . ALA A 1 627 ? -11.336 13.656 -13.984 1 97.06 627 ALA A C 1
ATOM 5166 O O . ALA A 1 627 ? -12.219 13.32 -13.188 1 97.06 627 ALA A O 1
ATOM 5167 N N . PRO A 1 628 ? -10.367 12.766 -14.312 1 95.06 628 PRO A N 1
ATOM 5168 C CA . PRO A 1 628 ? -10.211 11.523 -13.555 1 95.06 628 PRO A CA 1
ATOM 5169 C C . PRO A 1 628 ? -9.914 11.758 -12.078 1 95.06 628 PRO A C 1
ATOM 5171 O O . PRO A 1 628 ? -9.43 12.836 -11.711 1 95.06 628 PRO A O 1
ATOM 5174 N N . GLU A 1 629 ? -10.164 10.703 -11.242 1 94.06 629 GLU A N 1
ATOM 5175 C CA . GLU A 1 629 ? -9.977 10.805 -9.797 1 94.06 629 GLU A CA 1
ATOM 5176 C C . GLU A 1 629 ? -8.531 11.141 -9.453 1 94.06 629 GLU A C 1
ATOM 5178 O O . GLU A 1 629 ? -8.25 11.656 -8.367 1 94.06 629 GLU A O 1
ATOM 5183 N N . THR A 1 630 ? -7.594 10.883 -10.367 1 94.06 630 THR A N 1
ATOM 5184 C CA . THR A 1 630 ? -6.172 11.055 -10.086 1 94.06 630 THR A CA 1
ATOM 5185 C C . THR A 1 630 ? -5.758 12.508 -10.242 1 94.06 630 THR A C 1
ATOM 5187 O O . THR A 1 630 ? -4.637 12.883 -9.891 1 94.06 630 THR A O 1
ATOM 5190 N N . VAL A 1 631 ? -6.676 13.352 -10.766 1 96.94 631 VAL A N 1
ATOM 5191 C CA . VAL A 1 631 ? -6.398 14.781 -10.844 1 96.94 631 VAL A CA 1
ATOM 5192 C C . VAL A 1 631 ? -6.891 15.477 -9.578 1 96.94 631 VAL A C 1
ATOM 5194 O O . VAL A 1 631 ? -8.07 15.367 -9.227 1 96.94 631 VAL A O 1
ATOM 5197 N N . HIS A 1 632 ? -5.996 16.062 -8.922 1 97.38 632 HIS A N 1
ATOM 5198 C CA . HIS A 1 632 ? -6.336 16.859 -7.746 1 97.38 632 HIS A CA 1
ATOM 5199 C C . HIS A 1 632 ? -6.586 18.312 -8.117 1 97.38 632 HIS A C 1
ATOM 5201 O O . HIS A 1 632 ? -5.676 19 -8.586 1 97.38 632 HIS A O 1
ATOM 5207 N N . SER A 1 633 ? -7.809 18.781 -7.953 1 98.31 633 SER A N 1
ATOM 5208 C CA . SER A 1 633 ? -8.148 20.172 -8.281 1 98.31 633 SER A CA 1
ATOM 5209 C C . SER A 1 633 ? -8.43 20.984 -7.027 1 98.31 633 SER A C 1
ATOM 5211 O O . SER A 1 633 ? -9.094 20.5 -6.105 1 98.31 633 SER A O 1
ATOM 5213 N N . GLU A 1 634 ? -7.879 22.094 -6.934 1 98.69 634 GLU A N 1
ATOM 5214 C CA . GLU A 1 634 ? -8.148 23.094 -5.902 1 98.69 634 GLU A CA 1
ATOM 5215 C C . GLU A 1 634 ? -8.469 24.453 -6.52 1 98.69 634 GLU A C 1
ATOM 5217 O O . GLU A 1 634 ? -7.809 24.875 -7.469 1 98.69 634 GLU A O 1
ATOM 5222 N N . ILE A 1 635 ? -9.461 25.109 -6.039 1 98.5 635 ILE A N 1
ATOM 5223 C CA . ILE A 1 635 ? -9.953 26.359 -6.625 1 98.5 635 ILE A CA 1
ATOM 5224 C C . ILE A 1 635 ? -9.773 27.5 -5.637 1 98.5 635 ILE A C 1
ATOM 5226 O O . ILE A 1 635 ? -10.164 27.391 -4.473 1 98.5 635 ILE A O 1
ATOM 5230 N N . PHE A 1 636 ? -9.219 28.562 -6.105 1 98.31 636 PHE A N 1
ATOM 5231 C CA . PHE A 1 636 ? -9.047 29.781 -5.324 1 98.31 636 PHE A CA 1
ATOM 5232 C C . PHE A 1 636 ? -9.672 30.969 -6.039 1 98.31 636 PHE A C 1
ATOM 5234 O O . PHE A 1 636 ? -9.867 30.938 -7.254 1 98.31 636 PHE A O 1
ATOM 5241 N N . VAL A 1 637 ? -10.008 31.938 -5.238 1 96.75 637 VAL A N 1
ATOM 5242 C CA . VAL A 1 637 ? -10.547 33.188 -5.746 1 96.75 637 VAL A CA 1
ATOM 5243 C C . VAL A 1 637 ? -9.633 34.344 -5.344 1 96.75 637 VAL A C 1
ATOM 5245 O O . VAL A 1 637 ? -9.133 34.406 -4.215 1 96.75 637 VAL A O 1
ATOM 5248 N N . GLN A 1 638 ? -9.375 35.188 -6.277 1 96.44 638 GLN A N 1
ATOM 5249 C CA . GLN A 1 638 ? -8.594 36.406 -6.105 1 96.44 638 GLN A CA 1
ATOM 5250 C C . GLN A 1 638 ? -9.297 37.594 -6.73 1 96.44 638 GLN A C 1
ATOM 5252 O O . GLN A 1 638 ? -9.039 37.938 -7.887 1 96.44 638 GLN A O 1
ATOM 5257 N N . GLY A 1 639 ? -10.055 38.344 -5.922 1 92.81 639 GLY A N 1
ATOM 5258 C CA . GLY A 1 639 ? -10.938 39.312 -6.508 1 92.81 639 GLY A CA 1
ATOM 5259 C C . GLY A 1 639 ? -11.93 38.75 -7.496 1 92.81 639 GLY A C 1
ATOM 5260 O O . GLY A 1 639 ? -12.719 37.875 -7.141 1 92.81 639 GLY A O 1
ATOM 5261 N N . GLU A 1 640 ? -11.797 39.125 -8.703 1 91.25 640 GLU A N 1
ATOM 5262 C CA . GLU A 1 640 ? -12.703 38.625 -9.734 1 91.25 640 GLU A CA 1
ATOM 5263 C C . GLU A 1 640 ? -12.086 37.438 -10.469 1 91.25 640 GLU A C 1
ATOM 5265 O O . GLU A 1 640 ? -12.742 36.812 -11.297 1 91.25 640 GLU A O 1
ATOM 5270 N N . ARG A 1 641 ? -10.914 37.156 -10.125 1 94.38 641 ARG A N 1
ATOM 5271 C CA . ARG A 1 641 ? -10.18 36.062 -10.781 1 94.38 641 ARG A CA 1
ATOM 5272 C C . ARG A 1 641 ? -10.461 34.719 -10.109 1 94.38 641 ARG A C 1
ATOM 5274 O O . ARG A 1 641 ? -10.531 34.656 -8.883 1 94.38 641 ARG A O 1
ATOM 5281 N N . ILE A 1 642 ? -10.703 33.719 -10.922 1 96.56 642 ILE A N 1
ATOM 5282 C CA . ILE A 1 642 ? -10.766 32.312 -10.461 1 96.56 642 ILE A CA 1
ATOM 5283 C C . ILE A 1 642 ? -9.492 31.594 -10.867 1 96.56 642 ILE A C 1
ATOM 5285 O O . ILE A 1 642 ? -9.078 31.641 -12.023 1 96.56 642 ILE A O 1
ATOM 5289 N N . ILE A 1 643 ? -8.828 31.016 -9.945 1 98.38 643 ILE A N 1
ATOM 5290 C CA . ILE A 1 643 ? -7.586 30.281 -10.172 1 98.38 643 ILE A CA 1
ATOM 5291 C C . ILE A 1 643 ? -7.789 28.797 -9.852 1 98.38 643 ILE A C 1
ATOM 5293 O O . ILE A 1 643 ? -8.078 28.438 -8.711 1 98.38 643 ILE A O 1
ATOM 5297 N N . ILE A 1 644 ? -7.641 27.938 -10.82 1 98.5 644 ILE A N 1
ATOM 5298 C CA . ILE A 1 644 ? -7.891 26.516 -10.664 1 98.5 644 ILE A CA 1
ATOM 5299 C C . ILE A 1 644 ? -6.582 25.734 -10.828 1 98.5 644 ILE A C 1
ATOM 5301 O O . ILE A 1 644 ? -6.023 25.672 -11.922 1 98.5 644 ILE A O 1
ATOM 5305 N N . HIS A 1 645 ? -6.066 25.188 -9.734 1 98.75 645 HIS A N 1
ATOM 5306 C CA . HIS A 1 645 ? -4.906 24.297 -9.766 1 98.75 645 HIS A CA 1
ATOM 5307 C C . HIS A 1 645 ? -5.309 22.875 -10.148 1 98.75 645 HIS A C 1
ATOM 5309 O O . HIS A 1 645 ? -6.266 22.328 -9.602 1 98.75 645 HIS A O 1
ATOM 5315 N N . LEU A 1 646 ? -4.609 22.281 -11.078 1 98.62 646 LEU A N 1
ATOM 5316 C CA . LEU A 1 646 ? -4.797 20.891 -11.508 1 98.62 646 LEU A CA 1
ATOM 5317 C C . LEU A 1 646 ? -3.492 20.109 -11.398 1 98.62 646 LEU A C 1
ATOM 5319 O O . LEU A 1 646 ? -2.59 20.281 -12.219 1 98.62 646 LEU A O 1
ATOM 5323 N N . LEU A 1 647 ? -3.396 19.297 -10.414 1 98.25 647 LEU A N 1
ATOM 5324 C CA . LEU A 1 647 ? -2.217 18.469 -10.219 1 98.25 647 LEU A CA 1
ATOM 5325 C C . LEU A 1 647 ? -2.5 17.016 -10.609 1 98.25 647 LEU A C 1
ATOM 5327 O O . LEU A 1 647 ? -3.471 16.422 -10.141 1 98.25 647 LEU A O 1
ATOM 5331 N N . ASN A 1 648 ? -1.67 16.453 -11.461 1 97 648 ASN A N 1
ATOM 5332 C CA . ASN A 1 648 ? -1.842 15.109 -11.992 1 97 648 ASN A CA 1
ATOM 5333 C C . ASN A 1 648 ? -1.098 14.078 -11.156 1 97 648 ASN A C 1
ATOM 5335 O O . ASN A 1 648 ? 0.134 14.023 -11.18 1 97 648 ASN A O 1
ATOM 5339 N N . HIS A 1 649 ? -1.834 13.18 -10.398 1 95.25 649 HIS A N 1
ATOM 5340 C CA . HIS A 1 649 ? -1.255 12.117 -9.586 1 95.25 649 HIS A CA 1
ATOM 5341 C C . HIS A 1 649 ? -1.277 10.781 -10.328 1 95.25 649 HIS A C 1
ATOM 5343 O O . HIS A 1 649 ? -1.091 9.727 -9.719 1 95.25 649 HIS A O 1
ATOM 5349 N N . THR A 1 650 ? -1.544 10.789 -11.633 1 94.81 650 THR A N 1
ATOM 5350 C CA . THR A 1 650 ? -1.536 9.547 -12.406 1 94.81 650 THR A CA 1
ATOM 5351 C C . THR A 1 650 ? -0.117 9.008 -12.539 1 94.81 650 THR A C 1
ATOM 5353 O O . THR A 1 650 ? 0.571 9.289 -13.523 1 94.81 650 THR A O 1
ATOM 5356 N N . TYR A 1 651 ? 0.298 8.203 -11.508 1 92.12 651 TYR A N 1
ATOM 5357 C CA . TYR A 1 651 ? 1.659 7.691 -11.422 1 92.12 651 TYR A CA 1
ATOM 5358 C C . TYR A 1 651 ? 1.726 6.242 -11.891 1 92.12 651 TYR A C 1
ATOM 5360 O O . TYR A 1 651 ? 0.713 5.672 -12.305 1 92.12 651 TYR A O 1
ATOM 5368 N N . ASN A 1 652 ? 2.934 5.828 -11.812 1 83.19 652 ASN A N 1
ATOM 5369 C CA . ASN A 1 652 ? 3.1 4.379 -11.867 1 83.19 652 ASN A CA 1
ATOM 5370 C C . ASN A 1 652 ? 2.574 3.701 -10.609 1 83.19 652 ASN A C 1
ATOM 5372 O O . ASN A 1 652 ? 2.279 4.371 -9.617 1 83.19 652 ASN A O 1
ATOM 5376 N N . GLN A 1 653 ? 2.301 2.449 -10.727 1 65.69 653 GLN A N 1
ATOM 5377 C CA . GLN A 1 653 ? 1.655 1.762 -9.617 1 65.69 653 GLN A CA 1
ATOM 5378 C C . GLN A 1 653 ? 2.545 1.765 -8.375 1 65.69 653 GLN A C 1
ATOM 5380 O O . GLN A 1 653 ? 3.734 1.457 -8.461 1 65.69 653 GLN A O 1
ATOM 5385 N N . ARG A 1 654 ? 1.951 2.467 -7.434 1 62.03 654 ARG A N 1
ATOM 5386 C CA . ARG A 1 654 ? 2.543 2.291 -6.109 1 62.03 654 ARG A CA 1
ATOM 5387 C C . ARG A 1 654 ? 2.396 0.851 -5.633 1 62.03 654 ARG A C 1
ATOM 5389 O O . ARG A 1 654 ? 1.298 0.29 -5.66 1 62.03 654 ARG A O 1
ATOM 5396 N N . ILE A 1 655 ? 3.447 0.267 -5.523 1 60.56 655 ILE A N 1
ATOM 5397 C CA . ILE A 1 655 ? 3.42 -1.12 -5.074 1 60.56 655 ILE A CA 1
ATOM 5398 C C . ILE A 1 655 ? 3.482 -1.167 -3.547 1 60.56 655 ILE A C 1
ATOM 5400 O O . ILE A 1 655 ? 4.41 -0.624 -2.941 1 60.56 655 ILE A O 1
ATOM 5404 N N . MET A 1 656 ? 2.328 -1.368 -2.982 1 64.75 656 MET A N 1
ATOM 5405 C CA . MET A 1 656 ? 2.35 -1.751 -1.573 1 64.75 656 MET A CA 1
ATOM 5406 C C . MET A 1 656 ? 1.736 -3.133 -1.377 1 64.75 656 MET A C 1
ATOM 5408 O O . MET A 1 656 ? 0.741 -3.473 -2.02 1 64.75 656 MET A O 1
ATOM 5412 N N . ALA A 1 657 ? 2.412 -4.051 -0.725 1 63.78 657 ALA A N 1
ATOM 5413 C CA . ALA A 1 657 ? 1.869 -5.352 -0.344 1 63.78 657 ALA A CA 1
ATOM 5414 C C . ALA A 1 657 ? 1.437 -5.359 1.119 1 63.78 657 ALA A C 1
ATOM 5416 O O . ALA A 1 657 ? 2.043 -4.684 1.955 1 63.78 657 ALA A O 1
ATOM 5417 N N . LYS A 1 658 ? 0.27 -5.957 1.428 1 70.31 658 LYS A N 1
ATOM 5418 C CA . LYS A 1 658 ? -0.256 -6.062 2.785 1 70.31 658 LYS A CA 1
ATOM 5419 C C . LYS A 1 658 ? -0.404 -7.523 3.207 1 70.31 658 LYS A C 1
ATOM 5421 O O . LYS A 1 658 ? -0.843 -8.359 2.418 1 70.31 658 LYS A O 1
ATOM 5426 N N . GLY A 1 659 ? -0.007 -7.848 4.395 1 67.19 659 GLY A N 1
ATOM 5427 C CA . GLY A 1 659 ? -0.161 -9.188 4.945 1 67.19 659 GLY A CA 1
ATOM 5428 C C . GLY A 1 659 ? -1.572 -9.477 5.422 1 67.19 659 GLY A C 1
ATOM 5429 O O . GLY A 1 659 ? -2.469 -8.648 5.266 1 67.19 659 GLY A O 1
ATOM 5430 N N . ILE A 1 660 ? -1.794 -10.648 5.891 1 69.31 660 ILE A N 1
ATOM 5431 C CA . ILE A 1 660 ? -3.121 -11.102 6.289 1 69.31 660 ILE A CA 1
ATOM 5432 C C . ILE A 1 660 ? -3.289 -10.945 7.801 1 69.31 660 ILE A C 1
ATOM 5434 O O . ILE A 1 660 ? -4.289 -11.391 8.367 1 69.31 660 ILE A O 1
ATOM 5438 N N . GLY A 1 661 ? -2.324 -10.258 8.523 1 72.31 661 GLY A N 1
ATOM 5439 C CA . GLY A 1 661 ? -2.402 -10.102 9.969 1 72.31 661 GLY A CA 1
ATOM 5440 C C . GLY A 1 661 ? -1.864 -11.289 10.734 1 72.31 661 GLY A C 1
ATOM 5441 O O . GLY A 1 661 ? -1.165 -12.133 10.164 1 72.31 661 GLY A O 1
ATOM 5442 N N . ARG A 1 662 ? -2.139 -11.375 12.078 1 77.25 662 ARG A N 1
ATOM 5443 C CA . ARG A 1 662 ? -1.639 -12.438 12.945 1 77.25 662 ARG A CA 1
ATOM 5444 C C . ARG A 1 662 ? -2.725 -13.469 13.227 1 77.25 662 ARG A C 1
ATOM 5446 O O . ARG A 1 662 ? -3.572 -13.266 14.102 1 77.25 662 ARG A O 1
ATOM 5453 N N . VAL A 1 663 ? -2.676 -14.516 12.484 1 80 663 VAL A N 1
ATOM 5454 C CA . VAL A 1 663 ? -3.646 -15.594 12.664 1 80 663 VAL A CA 1
ATOM 5455 C C . VAL A 1 663 ? -3.02 -16.734 13.461 1 80 663 VAL A C 1
ATOM 5457 O O . VAL A 1 663 ? -1.793 -16.859 13.531 1 80 663 VAL A O 1
ATOM 5460 N N . LYS A 1 664 ? -3.938 -17.5 14.062 1 84.12 664 LYS A N 1
ATOM 5461 C CA . LYS A 1 664 ? -3.441 -18.734 14.68 1 84.12 664 LYS A CA 1
ATOM 5462 C C . LYS A 1 664 ? -2.857 -19.672 13.633 1 84.12 664 LYS A C 1
ATOM 5464 O O . LYS A 1 664 ? -3.41 -19.812 12.547 1 84.12 664 LYS A O 1
ATOM 5469 N N . GLN A 1 665 ? -1.769 -20.266 13.852 1 84.06 665 GLN A N 1
ATOM 5470 C CA . GLN A 1 665 ? -1.085 -21.203 12.969 1 84.06 665 GLN A CA 1
ATOM 5471 C C . GLN A 1 665 ? -0.748 -20.547 11.633 1 84.06 665 GLN A C 1
ATOM 5473 O O . GLN A 1 665 ? -1.238 -20.969 10.586 1 84.06 665 GLN A O 1
ATOM 5478 N N . PRO A 1 666 ? -0.042 -19.484 11.648 1 83 666 PRO A N 1
ATOM 5479 C CA . PRO A 1 666 ? 0.248 -18.766 10.414 1 83 666 PRO A CA 1
ATOM 5480 C C . PRO A 1 666 ? 1.178 -19.531 9.484 1 83 666 PRO A C 1
ATOM 5482 O O . PRO A 1 666 ? 1.896 -20.438 9.93 1 83 666 PRO A O 1
ATOM 5485 N N . LEU A 1 667 ? 1.094 -19.266 8.172 1 83.38 667 LEU A N 1
ATOM 5486 C CA . LEU A 1 667 ? 2.113 -19.609 7.184 1 83.38 667 LEU A CA 1
ATOM 5487 C C . LEU A 1 667 ? 2.957 -18.391 6.832 1 83.38 667 LEU A C 1
ATOM 5489 O O . LEU A 1 667 ? 2.465 -17.266 6.867 1 83.38 667 LEU A O 1
ATOM 5493 N N . PRO A 1 668 ? 4.207 -18.625 6.598 1 82.69 668 PRO A N 1
ATOM 5494 C CA . PRO A 1 668 ? 5.008 -17.484 6.164 1 82.69 668 PRO A CA 1
ATOM 5495 C C . PRO A 1 668 ? 4.473 -16.828 4.887 1 82.69 668 PRO A C 1
ATOM 5497 O O . PRO A 1 668 ? 3.836 -17.5 4.074 1 82.69 668 PRO A O 1
ATOM 5500 N N . PRO A 1 669 ? 4.734 -15.578 4.695 1 83.81 669 PRO A N 1
ATOM 5501 C CA . PRO A 1 669 ? 4.297 -14.93 3.461 1 83.81 669 PRO A CA 1
ATOM 5502 C C . PRO A 1 669 ? 5.098 -15.375 2.238 1 83.81 669 PRO A C 1
ATOM 5504 O O . PRO A 1 669 ? 6.191 -15.93 2.381 1 83.81 669 PRO A O 1
ATOM 5507 N N . TYR A 1 670 ? 4.496 -15.148 1.021 1 85.25 670 TYR A N 1
ATOM 5508 C CA . TYR A 1 670 ? 5.18 -15.422 -0.239 1 85.25 670 TYR A CA 1
ATOM 5509 C C . TYR A 1 670 ? 6.414 -14.539 -0.387 1 85.25 670 TYR A C 1
ATOM 5511 O O . TYR A 1 670 ? 7.512 -15.039 -0.655 1 85.25 670 TYR A O 1
ATOM 5519 N N . GLY A 1 671 ? 6.316 -13.289 -0.19 1 86.69 671 GLY A N 1
ATOM 5520 C CA . GLY A 1 671 ? 7.332 -12.25 -0.18 1 86.69 671 GLY A CA 1
ATOM 5521 C C . GLY A 1 671 ? 7.113 -11.211 0.901 1 86.69 671 GLY A C 1
ATOM 5522 O O . GLY A 1 671 ? 6.215 -11.352 1.734 1 86.69 671 GLY A O 1
ATOM 5523 N N . SER A 1 672 ? 8.016 -10.289 0.933 1 85.56 672 SER A N 1
ATOM 5524 C CA . SER A 1 672 ? 7.836 -9.211 1.896 1 85.56 672 SER A CA 1
ATOM 5525 C C . SER A 1 672 ? 6.574 -8.398 1.597 1 85.56 672 SER A C 1
ATOM 5527 O O . SER A 1 672 ? 6.25 -8.164 0.432 1 85.56 672 SER A O 1
ATOM 5529 N N . VAL A 1 673 ? 5.926 -7.945 2.625 1 77.56 673 VAL A N 1
ATOM 5530 C CA . VAL A 1 673 ? 4.676 -7.207 2.473 1 77.56 673 VAL A CA 1
ATOM 5531 C C . VAL A 1 673 ? 4.93 -5.715 2.686 1 77.56 673 VAL A C 1
ATOM 5533 O O . VAL A 1 673 ? 3.992 -4.914 2.688 1 77.56 673 VAL A O 1
ATOM 5536 N N . ASP A 1 674 ? 6.18 -5.371 2.904 1 74.62 674 ASP A N 1
ATOM 5537 C CA . ASP A 1 674 ? 6.535 -3.996 3.244 1 74.62 674 ASP A CA 1
ATOM 5538 C C . ASP A 1 674 ? 7.266 -3.314 2.09 1 74.62 674 ASP A C 1
ATOM 5540 O O . ASP A 1 674 ? 8.375 -2.799 2.264 1 74.62 674 ASP A O 1
ATOM 5544 N N . ALA A 1 675 ? 6.777 -3.287 0.973 1 78.31 675 ALA A N 1
ATOM 5545 C CA . ALA A 1 675 ? 7.398 -2.598 -0.156 1 78.31 675 ALA A CA 1
ATOM 5546 C C . ALA A 1 675 ? 6.617 -1.342 -0.528 1 78.31 675 ALA A C 1
ATOM 5548 O O . ALA A 1 675 ? 5.418 -1.409 -0.807 1 78.31 675 ALA A O 1
ATOM 5549 N N . VAL A 1 676 ? 7.277 -0.171 -0.42 1 83.75 676 VAL A N 1
ATOM 5550 C CA . VAL A 1 676 ? 6.672 1.106 -0.781 1 83.75 676 VAL A CA 1
ATOM 5551 C C . VAL A 1 676 ? 7.496 1.776 -1.879 1 83.75 676 VAL A C 1
ATOM 5553 O O . VAL A 1 676 ? 8.5 2.43 -1.598 1 83.75 676 VAL A O 1
ATOM 5556 N N . HIS A 1 677 ? 6.996 1.644 -3.117 1 89.94 677 HIS A N 1
ATOM 5557 C CA . HIS A 1 677 ? 7.711 2.213 -4.254 1 89.94 677 HIS A CA 1
ATOM 5558 C C . HIS A 1 677 ? 7.316 3.67 -4.477 1 89.94 677 HIS A C 1
ATOM 5560 O O . HIS A 1 677 ? 6.148 4.031 -4.328 1 89.94 677 HIS A O 1
ATOM 5566 N N . PRO A 1 678 ? 8.25 4.527 -4.758 1 91.44 678 PRO A N 1
ATOM 5567 C CA . PRO A 1 678 ? 7.906 5.91 -5.102 1 91.44 678 PRO A CA 1
ATOM 5568 C C . PRO A 1 678 ? 7.363 6.051 -6.52 1 91.44 678 PRO A C 1
ATOM 5570 O O . PRO A 1 678 ? 7.559 5.156 -7.352 1 91.44 678 PRO A O 1
ATOM 5573 N N . ALA A 1 679 ? 6.672 7.133 -6.781 1 92 679 ALA A N 1
ATOM 5574 C CA . ALA A 1 679 ? 6.312 7.477 -8.156 1 92 679 ALA A CA 1
ATOM 5575 C C . ALA A 1 679 ? 7.559 7.691 -9.008 1 92 679 ALA A C 1
ATOM 5577 O O . ALA A 1 679 ? 8.5 8.359 -8.578 1 92 679 ALA A O 1
ATOM 5578 N N . ARG A 1 680 ? 7.602 7.121 -10.188 1 92.06 680 ARG A N 1
ATOM 5579 C CA . ARG A 1 680 ? 8.742 7.219 -11.086 1 92.06 680 ARG A CA 1
ATOM 5580 C C . ARG A 1 680 ? 8.328 7.809 -12.438 1 92.06 680 ARG A C 1
ATOM 5582 O O . ARG A 1 680 ? 9.18 8.273 -13.203 1 92.06 680 ARG A O 1
ATOM 5589 N N . GLU A 1 681 ? 6.996 7.797 -12.633 1 92.88 681 GLU A N 1
ATOM 5590 C CA . GLU A 1 681 ? 6.477 8.297 -13.898 1 92.88 681 GLU A CA 1
ATOM 5591 C C . GLU A 1 681 ? 5.082 8.898 -13.734 1 92.88 681 GLU A C 1
ATOM 5593 O O . GLU A 1 681 ? 4.316 8.461 -12.875 1 92.88 681 GLU A O 1
ATOM 5598 N N . ILE A 1 682 ? 4.789 9.93 -14.508 1 94.81 682 ILE A N 1
ATOM 5599 C CA . ILE A 1 682 ? 3.459 10.523 -14.57 1 94.81 682 ILE A CA 1
ATOM 5600 C C . ILE A 1 682 ? 2.846 10.289 -15.945 1 94.81 682 ILE A C 1
ATOM 5602 O O . ILE A 1 682 ? 3.477 10.562 -16.969 1 94.81 682 ILE A O 1
ATOM 5606 N N . ILE A 1 683 ? 1.687 9.766 -15.977 1 95.06 683 ILE A N 1
ATOM 5607 C CA . ILE A 1 683 ? 0.959 9.57 -17.219 1 95.06 683 ILE A CA 1
ATOM 5608 C C . ILE A 1 683 ? 0.058 10.781 -17.484 1 95.06 683 ILE A C 1
ATOM 5610 O O . ILE A 1 683 ? -0.79 11.117 -16.656 1 95.06 683 ILE A O 1
ATOM 5614 N N . PRO A 1 684 ? 0.181 11.398 -18.594 1 95.88 684 PRO A N 1
ATOM 5615 C CA . PRO A 1 684 ? -0.649 12.57 -18.891 1 95.88 684 PRO A CA 1
ATOM 5616 C C . PRO A 1 684 ? -2.135 12.234 -18.984 1 95.88 684 PRO A C 1
ATOM 5618 O O . PRO A 1 684 ? -2.498 11.117 -19.375 1 95.88 684 PRO A O 1
ATOM 5621 N N . VAL A 1 685 ? -2.957 13.156 -18.609 1 95.81 685 VAL A N 1
ATOM 5622 C CA . VAL A 1 685 ? -4.41 13.023 -18.641 1 95.81 685 VAL A CA 1
ATOM 5623 C C . VAL A 1 685 ? -4.988 13.922 -19.734 1 95.81 685 VAL A C 1
ATOM 5625 O O . VAL A 1 685 ? -4.531 15.055 -19.938 1 95.81 685 VAL A O 1
ATOM 5628 N N . SER A 1 686 ? -6.004 13.352 -20.438 1 93.19 686 SER A N 1
ATOM 5629 C CA . SER A 1 686 ? -6.668 14.141 -21.453 1 93.19 686 SER A CA 1
ATOM 5630 C C . SER A 1 686 ? -8.125 14.414 -21.094 1 93.19 686 SER A C 1
ATOM 5632 O O . SER A 1 686 ? -8.711 13.688 -20.281 1 93.19 686 SER A O 1
ATOM 5634 N N . GLY A 1 687 ? -8.633 15.453 -21.562 1 88.75 687 GLY A N 1
ATOM 5635 C CA . GLY A 1 687 ? -10.062 15.711 -21.516 1 88.75 687 GLY A CA 1
ATOM 5636 C C . GLY A 1 687 ? -10.516 16.297 -20.188 1 88.75 687 GLY A C 1
ATOM 5637 O O . GLY A 1 687 ? -11.586 15.938 -19.688 1 88.75 687 GLY A O 1
ATOM 5638 N N . VAL A 1 688 ? -9.742 17.172 -19.562 1 96.56 688 VAL A N 1
ATOM 5639 C CA . VAL A 1 688 ? -10.172 17.891 -18.359 1 96.56 688 VAL A CA 1
ATOM 5640 C C . VAL A 1 688 ? -11.102 19.031 -18.75 1 96.56 688 VAL A C 1
ATOM 5642 O O . VAL A 1 688 ? -10.828 19.766 -19.703 1 96.56 688 VAL A O 1
ATOM 5645 N N . GLU A 1 689 ? -12.203 19.141 -18.125 1 97.56 689 GLU A N 1
ATOM 5646 C CA . GLU A 1 689 ? -13.172 20.188 -18.391 1 97.56 689 GLU A CA 1
ATOM 5647 C C . GLU A 1 689 ? -13.484 20.984 -17.125 1 97.56 689 GLU A C 1
ATOM 5649 O O . GLU A 1 689 ? -13.547 20.422 -16.031 1 97.56 689 GLU A O 1
ATOM 5654 N N . ILE A 1 690 ? -13.641 22.25 -17.281 1 97.44 690 ILE A N 1
ATOM 5655 C CA . ILE A 1 690 ? -14.039 23.156 -16.203 1 97.44 690 ILE A CA 1
ATOM 5656 C C . ILE A 1 690 ? -15.336 23.859 -16.578 1 97.44 690 ILE A C 1
ATOM 5658 O O . ILE A 1 690 ? -15.438 24.453 -17.656 1 97.44 690 ILE A O 1
ATOM 5662 N N . LYS A 1 691 ? -16.297 23.797 -15.734 1 96.5 691 LYS A N 1
ATOM 5663 C CA . LYS A 1 691 ? -17.562 24.484 -15.906 1 96.5 691 LYS A CA 1
ATOM 5664 C C . LYS A 1 691 ? -17.766 25.547 -14.828 1 96.5 691 LYS A C 1
ATOM 5666 O O . LYS A 1 691 ? -17.547 25.281 -13.641 1 96.5 691 LYS A O 1
ATOM 5671 N N . ILE A 1 692 ? -18.125 26.734 -15.211 1 95.31 692 ILE A N 1
ATOM 5672 C CA . ILE A 1 692 ? -18.328 27.828 -14.281 1 95.31 692 ILE A CA 1
ATOM 5673 C C . ILE A 1 692 ? -19.703 28.453 -14.531 1 95.31 692 ILE A C 1
ATOM 5675 O O . ILE A 1 692 ? -20.047 28.781 -15.672 1 95.31 692 ILE A O 1
ATOM 5679 N N . LYS A 1 693 ? -20.469 28.562 -13.477 1 91.06 693 LYS A N 1
ATOM 5680 C CA . LYS A 1 693 ? -21.734 29.297 -13.602 1 91.06 693 LYS A CA 1
ATOM 5681 C C . LYS A 1 693 ? -21.5 30.766 -13.93 1 91.06 693 LYS A C 1
ATOM 5683 O O . LYS A 1 693 ? -20.688 31.422 -13.273 1 91.06 693 LYS A O 1
ATOM 5688 N N . ASN A 1 694 ? -22.016 31.125 -15.07 1 74 694 ASN A N 1
ATOM 5689 C CA . ASN A 1 694 ? -21.734 32.406 -15.727 1 74 694 ASN A CA 1
ATOM 5690 C C . ASN A 1 694 ? -22.297 33.594 -14.938 1 74 694 ASN A C 1
ATOM 5692 O O . ASN A 1 694 ? -23.516 33.812 -14.922 1 74 694 ASN A O 1
ATOM 5696 N N . LYS A 1 695 ? -21.469 34.156 -14.227 1 67 695 LYS A N 1
ATOM 5697 C CA . LYS A 1 695 ? -21.844 35.406 -13.578 1 67 695 LYS A CA 1
ATOM 5698 C C . LYS A 1 695 ? -20.969 36.562 -14.062 1 67 695 LYS A C 1
ATOM 5700 O O . LYS A 1 695 ? -21.094 37.688 -13.57 1 67 695 LYS A O 1
ATOM 5705 N N . MET A 1 696 ? -20.109 36.125 -15.008 1 69.69 696 MET A N 1
ATOM 5706 C CA . MET A 1 696 ? -19.125 37.125 -15.414 1 69.69 696 MET A CA 1
ATOM 5707 C C . MET A 1 696 ? -19.297 37.5 -16.875 1 69.69 696 MET A C 1
ATOM 5709 O O . MET A 1 696 ? -19.719 36.688 -17.688 1 69.69 696 MET A O 1
ATOM 5713 N N . ASN A 1 697 ? -19.172 38.781 -17.172 1 72.56 697 ASN A N 1
ATOM 5714 C CA . ASN A 1 697 ? -19.203 39.281 -18.531 1 72.56 697 ASN A CA 1
ATOM 5715 C C . ASN A 1 697 ? -17.797 39.469 -19.094 1 72.56 697 ASN A C 1
ATOM 5717 O O . ASN A 1 697 ? -16.875 39.875 -18.359 1 72.56 697 ASN A O 1
ATOM 5721 N N . ASN A 1 698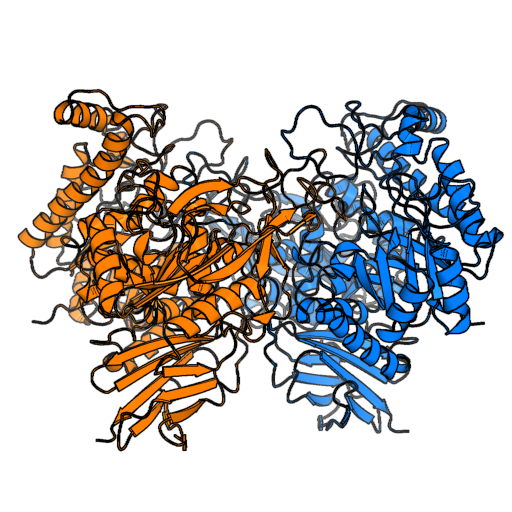 ? -17.5 39.094 -20.406 1 83.44 698 ASN A N 1
ATOM 5722 C CA . ASN A 1 698 ? -16.25 39.406 -21.094 1 83.44 698 ASN A CA 1
ATOM 5723 C C . ASN A 1 698 ? -15.055 38.75 -20.391 1 83.44 698 ASN A C 1
ATOM 5725 O O . ASN A 1 698 ? -14.117 39.438 -19.969 1 83.44 698 ASN A O 1
ATOM 5729 N N . ILE A 1 699 ? -15.109 37.406 -20.297 1 90.25 699 ILE A N 1
ATOM 5730 C CA . ILE A 1 699 ? -14.117 36.688 -19.531 1 90.25 699 ILE A CA 1
ATOM 5731 C C . ILE A 1 699 ? -13.07 36.094 -20.469 1 90.25 699 ILE A C 1
ATOM 5733 O O . ILE A 1 699 ? -13.336 35.875 -21.641 1 90.25 699 ILE A O 1
ATOM 5737 N N . LYS A 1 700 ? -11.867 35.969 -19.984 1 94.69 700 LYS A N 1
ATOM 5738 C CA . LYS A 1 700 ? -10.797 35.219 -20.641 1 94.69 700 LYS A CA 1
ATOM 5739 C C . LYS A 1 700 ? -10.297 34.094 -19.734 1 94.69 700 LYS A C 1
ATOM 5741 O O . LYS A 1 700 ? -10.438 34.156 -18.516 1 94.69 700 LYS A O 1
ATOM 5746 N N . ALA A 1 701 ? -9.812 33.062 -20.328 1 96.5 701 ALA A N 1
ATOM 5747 C CA . ALA A 1 701 ? -9.227 31.922 -19.641 1 96.5 701 ALA A CA 1
ATOM 5748 C C . ALA A 1 701 ? -7.863 31.562 -20.219 1 96.5 701 ALA A C 1
ATOM 5750 O O . ALA A 1 701 ? -7.672 31.609 -21.438 1 96.5 701 ALA A O 1
ATOM 5751 N N . TYR A 1 702 ? -6.875 31.297 -19.438 1 97.69 702 TYR A N 1
ATOM 5752 C CA . TYR A 1 702 ? -5.531 30.953 -19.891 1 97.69 702 TYR A CA 1
ATOM 5753 C C . TYR A 1 702 ? -4.82 30.094 -18.844 1 97.69 702 TYR A C 1
ATOM 5755 O O . TYR A 1 702 ? -5.281 29.969 -17.719 1 97.69 702 TYR A O 1
ATOM 5763 N N . THR A 1 703 ? -3.736 29.422 -19.266 1 97.94 703 THR A N 1
ATOM 5764 C CA . THR A 1 703 ? -2.936 28.594 -18.375 1 97.94 703 THR A CA 1
ATOM 5765 C C . THR A 1 703 ? -1.661 29.312 -17.953 1 97.94 703 THR A C 1
ATOM 5767 O O . THR A 1 703 ? -1.127 30.125 -18.703 1 97.94 703 THR A O 1
ATOM 5770 N N . LEU A 1 704 ? -1.206 29.031 -16.766 1 97.81 704 LEU A N 1
ATOM 5771 C CA . LEU A 1 704 ? -0.035 29.734 -16.266 1 97.81 704 LEU A CA 1
ATOM 5772 C C . LEU A 1 704 ? 1.24 28.953 -16.547 1 97.81 704 LEU A C 1
ATOM 5774 O O . LEU A 1 704 ? 2.312 29.531 -16.719 1 97.81 704 LEU A O 1
ATOM 5778 N N . ILE A 1 705 ? 1.201 27.578 -16.594 1 96.69 705 ILE A N 1
ATOM 5779 C CA . ILE A 1 705 ? 2.4 26.766 -16.75 1 96.69 705 ILE A CA 1
ATOM 5780 C C . ILE A 1 705 ? 2.752 26.641 -18.234 1 96.69 705 ILE A C 1
ATOM 5782 O O . ILE A 1 705 ? 3.871 26.953 -18.641 1 96.69 705 ILE A O 1
ATOM 5786 N N . SER A 1 706 ? 1.781 26.203 -19.031 1 95.69 706 SER A N 1
ATOM 5787 C CA . SER A 1 706 ? 2.014 26.047 -20.453 1 95.69 706 SER A CA 1
ATOM 5788 C C . SER A 1 706 ? 1.848 27.375 -21.188 1 95.69 706 SER A C 1
ATOM 5790 O O . SER A 1 706 ? 2.236 27.5 -22.359 1 95.69 706 SER A O 1
ATOM 5792 N N . ARG A 1 707 ? 1.271 28.375 -20.625 1 96.19 707 ARG A N 1
ATOM 5793 C CA . ARG A 1 707 ? 1.099 29.719 -21.156 1 96.19 707 ARG A CA 1
ATOM 5794 C C . ARG A 1 707 ? 0.288 29.688 -22.453 1 96.19 707 ARG A C 1
ATOM 5796 O O . ARG A 1 707 ? 0.718 30.234 -23.469 1 96.19 707 ARG A O 1
ATOM 5803 N N . LYS A 1 708 ? -0.872 29.141 -22.297 1 96.75 708 LYS A N 1
ATOM 5804 C CA . LYS A 1 708 ? -1.773 29.047 -23.438 1 96.75 708 LYS A CA 1
ATOM 5805 C C . LYS A 1 708 ? -3.115 29.703 -23.141 1 96.75 708 LYS A C 1
ATOM 5807 O O . LYS A 1 708 ? -3.604 29.656 -22 1 96.75 708 LYS A O 1
ATOM 5812 N N . ASN A 1 709 ? -3.666 30.312 -24.156 1 97 709 ASN A N 1
ATOM 5813 C CA . ASN A 1 709 ? -5.051 30.766 -24.062 1 97 709 ASN A CA 1
ATOM 5814 C C . ASN A 1 709 ? -6.031 29.625 -24.281 1 97 709 ASN A C 1
ATOM 5816 O O . ASN A 1 709 ? -5.801 28.75 -25.125 1 97 709 ASN A O 1
ATOM 5820 N N . LEU A 1 710 ? -7.027 29.688 -23.5 1 96.38 710 LEU A N 1
ATOM 5821 C CA . LEU A 1 710 ? -8.023 28.625 -23.609 1 96.38 710 LEU A CA 1
ATOM 5822 C C . LEU A 1 710 ? -9.328 29.172 -24.188 1 96.38 710 LEU A C 1
ATOM 5824 O O . LEU A 1 710 ? -9.719 30.297 -23.891 1 96.38 710 LEU A O 1
ATOM 5828 N N . GLU A 1 711 ? -9.984 28.344 -24.984 1 93.25 711 GLU A N 1
ATOM 5829 C CA . GLU A 1 711 ? -11.289 28.688 -25.531 1 93.25 711 GLU A CA 1
ATOM 5830 C C . GLU A 1 711 ? -12.391 28.5 -24.5 1 93.25 711 GLU A C 1
ATOM 5832 O O . GLU A 1 711 ? -12.383 27.531 -23.734 1 93.25 711 GLU A O 1
ATOM 5837 N N . ILE A 1 712 ? -13.297 29.469 -24.484 1 94.06 712 ILE A N 1
ATOM 5838 C CA . ILE A 1 712 ? -14.453 29.406 -23.594 1 94.06 712 ILE A CA 1
ATOM 5839 C C . ILE A 1 712 ? -15.727 29.203 -24.406 1 94.06 712 ILE A C 1
ATOM 5841 O O . ILE A 1 712 ? -16.031 30 -25.297 1 94.06 712 ILE A O 1
ATOM 5845 N N . LYS A 1 713 ? -16.375 28.172 -24.141 1 92.44 713 LYS A N 1
ATOM 5846 C CA . LYS A 1 713 ? -17.703 27.953 -24.719 1 92.44 713 LYS A CA 1
ATOM 5847 C C . LYS A 1 713 ? -18.797 28.328 -23.734 1 92.44 713 LYS A C 1
ATOM 5849 O O . LYS A 1 713 ? -18.797 27.875 -22.578 1 92.44 713 LYS A O 1
ATOM 5854 N N . THR A 1 714 ? -19.703 29.172 -24.141 1 89.62 714 THR A N 1
ATOM 5855 C CA . THR A 1 714 ? -20.797 29.609 -23.281 1 89.62 714 THR A CA 1
ATOM 5856 C C . THR A 1 714 ? -22.109 28.938 -23.672 1 89.62 714 THR A C 1
ATOM 5858 O O . THR A 1 714 ? -22.531 29.031 -24.828 1 89.62 714 THR A O 1
ATOM 5861 N N . THR A 1 715 ? -22.578 28.203 -22.891 1 85.62 715 THR A N 1
ATOM 5862 C CA . THR A 1 715 ? -23.891 27.625 -23.078 1 85.62 715 THR A CA 1
ATOM 5863 C C . THR A 1 715 ? -24.844 28.062 -21.969 1 85.62 715 THR A C 1
ATOM 5865 O O . THR A 1 715 ? -24.75 27.594 -20.828 1 85.62 715 THR A O 1
ATOM 5868 N N . GLY A 1 716 ? -25.828 28.906 -22.328 1 83.81 716 GLY A N 1
ATOM 5869 C CA . GLY A 1 716 ? -26.703 29.438 -21.281 1 83.81 716 GLY A CA 1
ATOM 5870 C C . GLY A 1 716 ? -25.938 30.203 -20.219 1 83.81 716 GLY A C 1
ATOM 5871 O O . GLY A 1 716 ? -25.203 31.156 -20.531 1 83.81 716 GLY A O 1
ATOM 5872 N N . ASN A 1 717 ? -26.062 29.766 -19.062 1 87.31 717 ASN A N 1
ATOM 5873 C CA . ASN A 1 717 ? -25.406 30.438 -17.938 1 87.31 717 ASN A CA 1
ATOM 5874 C C . ASN A 1 717 ? -24.188 29.672 -17.469 1 87.31 717 ASN A C 1
ATOM 5876 O O . ASN A 1 717 ? -23.797 29.781 -16.297 1 87.31 717 ASN A O 1
ATOM 5880 N N . GLN A 1 718 ? -23.656 28.953 -18.391 1 91.75 718 GLN A N 1
ATOM 5881 C CA . GLN A 1 718 ? -22.5 28.141 -18.016 1 91.75 718 GLN A CA 1
ATOM 5882 C C . GLN A 1 718 ? -21.328 28.359 -18.969 1 91.75 718 GLN A C 1
ATOM 5884 O O . GLN A 1 718 ? -21.531 28.391 -20.188 1 91.75 718 GLN A O 1
ATOM 5889 N N . LEU A 1 719 ? -20.219 28.625 -18.422 1 93.25 719 LEU A N 1
ATOM 5890 C CA . LEU A 1 719 ? -18.969 28.672 -19.172 1 93.25 719 LEU A CA 1
ATOM 5891 C C . LEU A 1 719 ? -18.281 27.297 -19.156 1 93.25 719 LEU A C 1
ATOM 5893 O O . LEU A 1 719 ? -18.234 26.641 -18.125 1 93.25 719 LEU A O 1
ATOM 5897 N N . GLN A 1 720 ? -17.828 26.922 -20.312 1 94.94 720 GLN A N 1
ATOM 5898 C CA . GLN A 1 720 ? -17.094 25.672 -20.422 1 94.94 720 GLN A CA 1
ATOM 5899 C C . GLN A 1 720 ? -15.695 25.891 -20.984 1 94.94 720 GLN A C 1
ATOM 5901 O O . GLN A 1 720 ? -15.531 26.5 -22.031 1 94.94 720 GLN A O 1
ATOM 5906 N N . ILE A 1 721 ? -14.734 25.453 -20.25 1 96.12 721 ILE A N 1
ATOM 5907 C CA . ILE A 1 721 ? -13.328 25.531 -20.625 1 96.12 721 ILE A CA 1
ATOM 5908 C C . ILE A 1 721 ? -12.742 24.125 -20.703 1 96.12 721 ILE A C 1
ATOM 5910 O O . ILE A 1 721 ? -12.938 23.297 -19.812 1 96.12 721 ILE A O 1
ATOM 5914 N N . ARG A 1 722 ? -12.016 23.844 -21.766 1 95.88 722 ARG A N 1
ATOM 5915 C CA . ARG A 1 722 ? -11.43 22.516 -21.953 1 95.88 722 ARG A CA 1
ATOM 5916 C C . ARG A 1 722 ? -9.906 22.594 -21.953 1 95.88 722 ARG A C 1
ATOM 5918 O O . ARG A 1 722 ? -9.32 23.469 -22.578 1 95.88 722 ARG A O 1
ATOM 5925 N N . LEU A 1 723 ? -9.297 21.797 -21.188 1 95.88 723 LEU A N 1
ATOM 5926 C CA . LEU A 1 723 ? -7.859 21.562 -21.219 1 95.88 723 LEU A CA 1
ATOM 5927 C C . LEU A 1 723 ? -7.543 20.25 -21.922 1 95.88 723 LEU A C 1
ATOM 5929 O O . LEU A 1 723 ? -7.766 19.172 -21.359 1 95.88 723 LEU A O 1
ATOM 5933 N N . ASP A 1 724 ? -6.934 20.219 -23.047 1 92.75 724 ASP A N 1
ATOM 5934 C CA . ASP A 1 724 ? -6.738 19.047 -23.891 1 92.75 724 ASP A CA 1
ATOM 5935 C C . ASP A 1 724 ? -5.809 18.031 -23.219 1 92.75 724 ASP A C 1
ATOM 5937 O O . ASP A 1 724 ? -6.035 16.828 -23.297 1 92.75 724 ASP A O 1
ATOM 5941 N N . LYS A 1 725 ? -4.785 18.578 -22.625 1 95.38 725 LYS A N 1
ATOM 5942 C CA . LYS A 1 725 ? -3.789 17.688 -22.016 1 95.38 725 LYS A CA 1
ATOM 5943 C C . LYS A 1 725 ? -3.246 18.281 -20.719 1 95.38 725 LYS A C 1
ATOM 5945 O O . LYS A 1 725 ? -2.916 19.469 -20.656 1 95.38 725 LYS A O 1
ATOM 5950 N N . LEU A 1 726 ? -3.283 17.453 -19.719 1 97.56 726 LEU A N 1
ATOM 5951 C CA . LEU A 1 726 ? -2.641 17.766 -18.453 1 97.56 726 LEU A CA 1
ATOM 5952 C C . LEU A 1 726 ? -1.443 16.844 -18.203 1 97.56 726 LEU A C 1
ATOM 5954 O O . LEU A 1 726 ? -1.608 15.648 -18 1 97.56 726 LEU A O 1
ATOM 5958 N N . ASP A 1 727 ? -0.272 17.375 -18.281 1 96.12 727 ASP A N 1
ATOM 5959 C CA . ASP A 1 727 ? 0.927 16.578 -18.016 1 96.12 727 ASP A CA 1
ATOM 5960 C C . ASP A 1 727 ? 1.133 16.375 -16.516 1 96.12 727 ASP A C 1
ATOM 5962 O O . ASP A 1 727 ? 0.436 15.578 -15.891 1 96.12 727 ASP A O 1
ATOM 5966 N N . ASP A 1 728 ? 1.926 17.188 -15.883 1 96.75 728 ASP A N 1
ATOM 5967 C CA . ASP A 1 728 ? 2.168 17 -14.461 1 96.75 728 ASP A CA 1
ATOM 5968 C C . ASP A 1 728 ? 1.364 18 -13.633 1 96.75 728 ASP A C 1
ATOM 5970 O O . ASP A 1 728 ? 0.869 17.672 -12.555 1 96.75 728 ASP A O 1
ATOM 5974 N N . TYR A 1 729 ? 1.22 19.25 -14.086 1 98.25 729 TYR A N 1
ATOM 5975 C CA . TYR A 1 729 ? 0.63 20.344 -13.32 1 98.25 729 TYR A CA 1
ATOM 5976 C C . TYR A 1 729 ? 0.214 21.5 -14.234 1 98.25 729 TYR A C 1
ATOM 5978 O O . TYR A 1 729 ? 0.909 21.812 -15.203 1 98.25 729 TYR A O 1
ATOM 5986 N N . GLU A 1 730 ? -0.93 22.016 -13.977 1 98.31 730 GLU A N 1
ATOM 5987 C CA . GLU A 1 730 ? -1.38 23.203 -14.695 1 98.31 730 GLU A CA 1
ATOM 5988 C C . GLU A 1 730 ? -2.258 24.078 -13.805 1 98.31 730 GLU A C 1
ATOM 5990 O O . GLU A 1 730 ? -2.84 23.609 -12.828 1 98.31 730 GLU A O 1
ATOM 5995 N N . ILE A 1 731 ? -2.26 25.375 -14.062 1 98.62 731 ILE A N 1
ATOM 5996 C CA . ILE A 1 731 ? -3.143 26.328 -13.414 1 98.62 731 ILE A CA 1
ATOM 5997 C C . ILE A 1 731 ? -3.971 27.062 -14.469 1 98.62 731 ILE A C 1
ATOM 5999 O O . ILE A 1 731 ? -3.418 27.672 -15.391 1 98.62 731 ILE A O 1
ATOM 6003 N N . VAL A 1 732 ? -5.219 26.953 -14.352 1 98.25 732 VAL A N 1
ATOM 6004 C CA . VAL A 1 732 ? -6.125 27.672 -15.234 1 98.25 732 VAL A CA 1
ATOM 6005 C C . VAL A 1 732 ? -6.652 28.922 -14.539 1 98.25 732 VAL A C 1
ATOM 6007 O O . VAL A 1 732 ? -7.168 28.844 -13.422 1 98.25 732 VAL A O 1
ATOM 6010 N N . VAL A 1 733 ? -6.523 30.062 -15.148 1 98.06 733 VAL A N 1
ATOM 6011 C CA . VAL A 1 733 ? -7.004 31.328 -14.617 1 98.06 733 VAL A CA 1
ATOM 6012 C C . VAL A 1 733 ? -8.172 31.828 -15.469 1 98.06 733 VAL A C 1
ATOM 6014 O O . VAL A 1 733 ? -8.109 31.812 -16.703 1 98.06 733 VAL A O 1
ATOM 6017 N N . VAL A 1 734 ? -9.211 32.156 -14.852 1 96.31 734 VAL A N 1
ATOM 6018 C CA . VAL A 1 734 ? -10.359 32.781 -15.492 1 96.31 734 VAL A CA 1
ATOM 6019 C C . VAL A 1 734 ? -10.602 34.188 -14.891 1 96.31 734 VAL A C 1
ATOM 6021 O O . VAL A 1 734 ? -10.742 34.312 -13.672 1 96.31 734 VAL A O 1
ATOM 6024 N N . GLU A 1 735 ? -10.586 35.156 -15.68 1 94.12 735 GLU A N 1
ATOM 6025 C CA . GLU A 1 735 ? -10.773 36.531 -15.18 1 94.12 735 GLU A CA 1
ATOM 6026 C C . GLU A 1 735 ? -11.43 37.406 -16.234 1 94.12 735 GLU A C 1
ATOM 6028 O O . GLU A 1 735 ? -11.453 37.062 -17.422 1 94.12 735 GLU A O 1
ATOM 6033 N N . PRO A 1 736 ? -12.062 38.562 -15.836 1 90.38 736 PRO A N 1
ATOM 6034 C CA . PRO A 1 736 ? -12.609 39.531 -16.812 1 90.38 736 PRO A CA 1
ATOM 6035 C C . PRO A 1 736 ? -11.531 40.125 -17.719 1 90.38 736 PRO A C 1
ATOM 6037 O O . PRO A 1 736 ? -10.406 40.375 -17.266 1 90.38 736 PRO A O 1
ATOM 6040 N N . ARG A 1 737 ? -11.992 40.25 -18.953 1 85.38 737 ARG A N 1
ATOM 6041 C CA . ARG A 1 737 ? -11.086 40.938 -19.875 1 85.38 737 ARG A CA 1
ATOM 6042 C C . ARG A 1 737 ? -10.945 42.406 -19.516 1 85.38 737 ARG A C 1
ATOM 6044 O O . ARG A 1 737 ? -11.93 43.062 -19.188 1 85.38 737 ARG A O 1
ATOM 6051 N N . LYS A 1 738 ? -9.797 42.906 -19.125 1 66.25 738 LYS A N 1
ATOM 6052 C CA . LYS A 1 738 ? -9.625 44.344 -18.938 1 66.25 738 LYS A CA 1
ATOM 6053 C C . LYS A 1 738 ? -9.562 45.062 -20.266 1 66.25 738 LYS A C 1
ATOM 6055 O O . LYS A 1 738 ? -9.07 44.531 -21.25 1 66.25 738 LYS A O 1
ATOM 6060 N N . MET B 1 1 ? -8.617 -37.281 -30.688 1 48.59 1 MET B N 1
ATOM 6061 C CA . MET B 1 1 ? -9.367 -36.031 -30.578 1 48.59 1 MET B CA 1
ATOM 6062 C C . MET B 1 1 ? -8.648 -35.062 -29.641 1 48.59 1 MET B C 1
ATOM 6064 O O . MET B 1 1 ? -8.102 -35.469 -28.609 1 48.59 1 MET B O 1
ATOM 6068 N N . GLU B 1 2 ? -8.484 -33.875 -30.094 1 76 2 GLU B N 1
ATOM 6069 C CA . GLU B 1 2 ? -7.734 -32.906 -29.312 1 76 2 GLU B CA 1
ATOM 6070 C C . GLU B 1 2 ? -8.414 -32.625 -27.984 1 76 2 GLU B C 1
ATOM 6072 O O . GLU B 1 2 ? -9.641 -32.562 -27.906 1 76 2 GLU B O 1
ATOM 6077 N N . LYS B 1 3 ? -7.715 -32.781 -26.906 1 91 3 LYS B N 1
ATOM 6078 C CA . LYS B 1 3 ? -8.227 -32.562 -25.562 1 91 3 LYS B CA 1
ATOM 6079 C C . LYS B 1 3 ? -8.711 -31.141 -25.375 1 91 3 LYS B C 1
ATOM 6081 O O . LYS B 1 3 ? -7.965 -30.188 -25.641 1 91 3 LYS B O 1
ATOM 6086 N N . TRP B 1 4 ? -9.93 -31.031 -25 1 94.75 4 TRP B N 1
ATOM 6087 C CA . TRP B 1 4 ? -10.586 -29.719 -24.953 1 94.75 4 TRP B CA 1
ATOM 6088 C C . TRP B 1 4 ? -9.867 -28.781 -24.016 1 94.75 4 TRP B C 1
ATOM 6090 O O . TRP B 1 4 ? -9.898 -27.562 -24.203 1 94.75 4 TRP B O 1
ATOM 6100 N N . TRP B 1 5 ? -9.188 -29.344 -22.984 1 96.25 5 TRP B N 1
ATOM 6101 C CA . TRP B 1 5 ? -8.578 -28.484 -21.969 1 96.25 5 TRP B CA 1
ATOM 6102 C C . TRP B 1 5 ? -7.25 -27.922 -22.453 1 96.25 5 TRP B C 1
ATOM 6104 O O . TRP B 1 5 ? -6.621 -27.109 -21.766 1 96.25 5 TRP B O 1
ATOM 6114 N N . LYS B 1 6 ? -6.766 -28.281 -23.594 1 93.94 6 LYS B N 1
ATOM 6115 C CA . LYS B 1 6 ? -5.551 -27.734 -24.188 1 93.94 6 LYS B CA 1
ATOM 6116 C C . LYS B 1 6 ? -5.852 -26.469 -24.969 1 93.94 6 LYS B C 1
ATOM 6118 O O . LYS B 1 6 ? -4.938 -25.719 -25.328 1 93.94 6 LYS B O 1
ATOM 6123 N N . LYS B 1 7 ? -7.098 -26.203 -25.188 1 94.38 7 LYS B N 1
ATOM 6124 C CA . LYS B 1 7 ? -7.539 -24.969 -25.812 1 94.38 7 LYS B CA 1
ATOM 6125 C C . LYS B 1 7 ? -7.844 -23.891 -24.781 1 94.38 7 LYS B C 1
ATOM 6127 O O . LYS B 1 7 ? -8.016 -24.203 -23.594 1 94.38 7 LYS B O 1
ATOM 6132 N N . PRO B 1 8 ? -7.863 -22.656 -25.297 1 95.06 8 PRO B N 1
ATOM 6133 C CA . PRO B 1 8 ? -8.266 -21.609 -24.359 1 95.06 8 PRO B CA 1
ATOM 6134 C C . PRO B 1 8 ? -9.672 -21.812 -23.797 1 95.06 8 PRO B C 1
ATOM 6136 O O . PRO B 1 8 ? -10.594 -22.156 -24.547 1 95.06 8 PRO B O 1
ATOM 6139 N N . VAL B 1 9 ? -9.766 -21.703 -22.516 1 98.19 9 VAL B N 1
ATOM 6140 C CA . VAL B 1 9 ? -11.07 -21.875 -21.875 1 98.19 9 VAL B CA 1
ATOM 6141 C C . VAL B 1 9 ? -11.43 -20.594 -21.109 1 98.19 9 VAL B C 1
ATOM 6143 O O . VAL B 1 9 ? -10.594 -19.703 -20.938 1 98.19 9 VAL B O 1
ATOM 6146 N N . ARG B 1 10 ? -12.609 -20.391 -20.781 1 98.81 10 ARG B N 1
ATOM 6147 C CA . ARG B 1 10 ? -13.211 -19.375 -19.938 1 98.81 10 ARG B CA 1
ATOM 6148 C C . ARG B 1 10 ? -14.039 -20 -18.812 1 98.81 10 ARG B C 1
ATOM 6150 O O . ARG B 1 10 ? -15.055 -20.656 -19.078 1 98.81 10 ARG B O 1
ATOM 6157 N N . VAL B 1 11 ? -13.57 -19.812 -17.625 1 98.88 11 VAL B N 1
ATOM 6158 C CA . VAL B 1 11 ? -14.07 -20.656 -16.547 1 98.88 11 VAL B CA 1
ATOM 6159 C C . VAL B 1 11 ? -14.875 -19.797 -15.555 1 98.88 11 VAL B C 1
ATOM 6161 O O . VAL B 1 11 ? -14.445 -18.703 -15.18 1 98.88 11 VAL B O 1
ATOM 6164 N N . ILE B 1 12 ? -15.992 -20.25 -15.133 1 98.56 12 ILE B N 1
ATOM 6165 C CA . ILE B 1 12 ? -16.703 -19.75 -13.961 1 98.56 12 ILE B CA 1
ATOM 6166 C C . ILE B 1 12 ? -16.703 -20.812 -12.867 1 98.56 12 ILE B C 1
ATOM 6168 O O . ILE B 1 12 ? -17.047 -21.969 -13.117 1 98.56 12 ILE B O 1
ATOM 6172 N N . GLN B 1 13 ? -16.25 -20.484 -11.789 1 98.38 13 GLN B N 1
ATOM 6173 C CA . GLN B 1 13 ? -16.406 -21.328 -10.617 1 98.38 13 GLN B CA 1
ATOM 6174 C C . GLN B 1 13 ? -17.484 -20.781 -9.688 1 98.38 13 GLN B C 1
ATOM 6176 O O . GLN B 1 13 ? -17.469 -19.594 -9.336 1 98.38 13 GLN B O 1
ATOM 6181 N N . PHE B 1 14 ? -18.375 -21.547 -9.359 1 97.5 14 PHE B N 1
ATOM 6182 C CA . PHE B 1 14 ? -19.438 -21.203 -8.422 1 97.5 14 PHE B CA 1
ATOM 6183 C C . PHE B 1 14 ? -19.312 -21.984 -7.129 1 97.5 14 PHE B C 1
ATOM 6185 O O . PHE B 1 14 ? -19.5 -23.203 -7.113 1 97.5 14 PHE B O 1
ATOM 6192 N N . ASN B 1 15 ? -19.016 -21.312 -6.008 1 95.62 15 ASN B N 1
ATOM 6193 C CA . ASN B 1 15 ? -18.75 -21.969 -4.738 1 95.62 15 ASN B CA 1
ATOM 6194 C C . ASN B 1 15 ? -19.906 -21.812 -3.758 1 95.62 15 ASN B C 1
ATOM 6196 O O . ASN B 1 15 ? -20.438 -20.719 -3.604 1 95.62 15 ASN B O 1
ATOM 6200 N N . ILE B 1 16 ? -20.266 -22.938 -3.189 1 93.62 16 ILE B N 1
ATOM 6201 C CA . ILE B 1 16 ? -21.25 -22.969 -2.102 1 93.62 16 ILE B CA 1
ATOM 6202 C C . ILE B 1 16 ? -20.531 -23.297 -0.789 1 93.62 16 ILE B C 1
ATOM 6204 O O . ILE B 1 16 ? -20.359 -24.469 -0.456 1 93.62 16 ILE B O 1
ATOM 6208 N N . GLU B 1 17 ? -20.172 -22.266 -0.071 1 91.31 17 GLU B N 1
ATOM 6209 C CA . GLU B 1 17 ? -19.438 -22.453 1.18 1 91.31 17 GLU B CA 1
ATOM 6210 C C . GLU B 1 17 ? -20.109 -21.703 2.326 1 91.31 17 GLU B C 1
ATOM 6212 O O . GLU B 1 17 ? -19.609 -20.688 2.795 1 91.31 17 GLU B O 1
ATOM 6217 N N . ASP B 1 18 ? -21.219 -22.266 2.75 1 88.25 18 ASP B N 1
ATOM 6218 C CA . ASP B 1 18 ? -21.969 -21.672 3.848 1 88.25 18 ASP B CA 1
ATOM 6219 C C . ASP B 1 18 ? -22.484 -22.734 4.805 1 88.25 18 ASP B C 1
ATOM 6221 O O . ASP B 1 18 ? -23.109 -23.719 4.379 1 88.25 18 ASP B O 1
ATOM 6225 N N . ARG B 1 19 ? -22.188 -22.516 6.066 1 88.56 19 ARG B N 1
ATOM 6226 C CA . ARG B 1 19 ? -22.531 -23.453 7.125 1 88.56 19 ARG B CA 1
ATOM 6227 C C . ARG B 1 19 ? -24.016 -23.781 7.113 1 88.56 19 ARG B C 1
ATOM 6229 O O . ARG B 1 19 ? -24.406 -24.938 7.281 1 88.56 19 ARG B O 1
ATOM 6236 N N . TYR B 1 20 ? -24.812 -22.781 6.844 1 91 20 TYR B N 1
ATOM 6237 C CA . TYR B 1 20 ? -26.25 -22.938 7 1 91 20 TYR B CA 1
ATOM 6238 C C . TYR B 1 20 ? -26.938 -23.062 5.645 1 91 20 TYR B C 1
ATOM 6240 O O . TYR B 1 20 ? -28.141 -23.297 5.574 1 91 20 TYR B O 1
ATOM 6248 N N . GLY B 1 21 ? -26.172 -22.938 4.586 1 91.56 21 GLY B N 1
ATOM 6249 C CA . GLY B 1 21 ? -26.703 -23.125 3.238 1 91.56 21 GLY B CA 1
ATOM 6250 C C . GLY B 1 21 ? -27.812 -22.141 2.896 1 91.56 21 GLY B C 1
ATOM 6251 O O . GLY B 1 21 ? -28.859 -22.531 2.389 1 91.56 21 GLY B O 1
ATOM 6252 N N . ARG B 1 22 ? -27.562 -20.906 3.164 1 90.44 22 ARG B N 1
ATOM 6253 C CA . ARG B 1 22 ? -28.547 -19.844 3.076 1 90.44 22 ARG B CA 1
ATOM 6254 C C . ARG B 1 22 ? -29.25 -19.859 1.724 1 90.44 22 ARG B C 1
ATOM 6256 O O . ARG B 1 22 ? -30.469 -19.609 1.643 1 90.44 22 ARG B O 1
ATOM 6263 N N . TYR B 1 23 ? -28.484 -20.125 0.64 1 94.19 23 TYR B N 1
ATOM 6264 C CA . TYR B 1 23 ? -29.062 -19.969 -0.694 1 94.19 23 TYR B CA 1
ATOM 6265 C C . TYR B 1 23 ? -29.078 -21.312 -1.431 1 94.19 23 TYR B C 1
ATOM 6267 O O . TYR B 1 23 ? -29.359 -21.359 -2.629 1 94.19 23 TYR B O 1
ATOM 6275 N N . VAL B 1 24 ? -28.781 -22.422 -0.758 1 96.12 24 VAL B N 1
ATOM 6276 C CA . VAL B 1 24 ? -28.625 -23.719 -1.413 1 96.12 24 VAL B CA 1
ATOM 6277 C C . VAL B 1 24 ? -29.938 -24.109 -2.082 1 96.12 24 VAL B C 1
ATOM 6279 O O . VAL B 1 24 ? -29.938 -24.641 -3.197 1 96.12 24 VAL B O 1
ATOM 6282 N N . SER B 1 25 ? -31.094 -23.812 -1.424 1 96.62 25 SER B N 1
ATOM 6283 C CA . SER B 1 25 ? -32.406 -24.203 -1.94 1 96.62 25 SER B CA 1
ATOM 6284 C C . SER B 1 25 ? -32.75 -23.438 -3.209 1 96.62 25 SER B C 1
ATOM 6286 O O . SER B 1 25 ? -33.656 -23.828 -3.951 1 96.62 25 SER B O 1
ATOM 6288 N N . LYS B 1 26 ? -32 -22.344 -3.467 1 96.5 26 LYS B N 1
ATOM 6289 C CA . LYS B 1 26 ? -32.281 -21.5 -4.625 1 96.5 26 LYS B CA 1
ATOM 6290 C C . LYS B 1 26 ? -31.359 -21.844 -5.797 1 96.5 26 LYS B C 1
ATOM 6292 O O . LYS B 1 26 ? -31.531 -21.328 -6.902 1 96.5 26 LYS B O 1
ATOM 6297 N N . ILE B 1 27 ? -30.422 -22.719 -5.613 1 97 27 ILE B N 1
ATOM 6298 C CA . ILE B 1 27 ? -29.406 -23.031 -6.621 1 97 27 ILE B CA 1
ATOM 6299 C C . ILE B 1 27 ? -29.875 -24.234 -7.453 1 97 27 ILE B C 1
ATOM 6301 O O . ILE B 1 27 ? -30.344 -25.234 -6.902 1 97 27 ILE B O 1
ATOM 6305 N N . ASN B 1 28 ? -29.812 -24.047 -8.68 1 95.69 28 ASN B N 1
ATOM 6306 C CA . ASN B 1 28 ? -30.141 -25.078 -9.672 1 95.69 28 ASN B CA 1
ATOM 6307 C C . ASN B 1 28 ? -29 -25.266 -10.664 1 95.69 28 ASN B C 1
ATOM 6309 O O . ASN B 1 28 ? -28.5 -24.297 -11.25 1 95.69 28 ASN B O 1
ATOM 6313 N N . GLY B 1 29 ? -28.641 -26.562 -10.859 1 97.62 29 GLY B N 1
ATOM 6314 C CA . GLY B 1 29 ? -27.516 -26.844 -11.734 1 97.62 29 GLY B CA 1
ATOM 6315 C C . GLY B 1 29 ? -27.719 -26.359 -13.148 1 97.62 29 GLY B C 1
ATOM 6316 O O . GLY B 1 29 ? -26.781 -25.891 -13.797 1 97.62 29 GLY B O 1
ATOM 6317 N N . LYS B 1 30 ? -28.938 -26.484 -13.648 1 98.19 30 LYS B N 1
ATOM 6318 C CA . LYS B 1 30 ? -29.25 -26 -14.984 1 98.19 30 LYS B CA 1
ATOM 6319 C C . LYS B 1 30 ? -29.047 -24.5 -15.094 1 98.19 30 LYS B C 1
ATOM 6321 O O . LYS B 1 30 ? -28.453 -24.016 -16.062 1 98.19 30 LYS B O 1
ATOM 6326 N N . GLN B 1 31 ? -29.469 -23.812 -14.102 1 97.38 31 GLN B N 1
ATOM 6327 C CA . GLN B 1 31 ? -29.359 -22.359 -14.094 1 97.38 31 GLN B CA 1
ATOM 6328 C C . GLN B 1 31 ? -27.891 -21.922 -14.023 1 97.38 31 GLN B C 1
ATOM 6330 O O . GLN B 1 31 ? -27.516 -20.891 -14.602 1 97.38 31 GLN B O 1
ATOM 6335 N N . LEU B 1 32 ? -27.062 -22.672 -13.289 1 98.19 32 LEU B N 1
ATOM 6336 C CA . LEU B 1 32 ? -25.641 -22.359 -13.219 1 98.19 32 LEU B CA 1
ATOM 6337 C C . LEU B 1 32 ? -24.984 -22.469 -14.586 1 98.19 32 LEU B C 1
ATOM 6339 O O . LEU B 1 32 ? -24.141 -21.656 -14.953 1 98.19 32 LEU B O 1
ATOM 6343 N N . VAL B 1 33 ? -25.359 -23.516 -15.312 1 98.62 33 VAL B N 1
ATOM 6344 C CA . VAL B 1 33 ? -24.828 -23.703 -16.656 1 98.62 33 VAL B CA 1
ATOM 6345 C C . VAL B 1 33 ? -25.328 -22.594 -17.578 1 98.62 33 VAL B C 1
ATOM 6347 O O . VAL B 1 33 ? -24.578 -22.062 -18.406 1 98.62 33 VAL B O 1
ATOM 6350 N N . GLU B 1 34 ? -26.594 -22.219 -17.453 1 98.19 34 GLU B N 1
ATOM 6351 C CA . GLU B 1 34 ? -27.141 -21.109 -18.219 1 98.19 34 GLU B CA 1
ATOM 6352 C C . GLU B 1 34 ? -26.422 -19.812 -17.906 1 98.19 34 GLU B C 1
ATOM 6354 O O . GLU B 1 34 ? -26.203 -18.984 -18.797 1 98.19 34 GLU B O 1
ATOM 6359 N N . LEU B 1 35 ? -26.094 -19.609 -16.594 1 97.56 35 LEU B N 1
ATOM 6360 C CA . LEU B 1 35 ? -25.297 -18.453 -16.203 1 97.56 35 LEU B CA 1
ATOM 6361 C C . LEU B 1 35 ? -23.953 -18.469 -16.938 1 97.56 35 LEU B C 1
ATOM 6363 O O . LEU B 1 35 ? -23.516 -17.438 -17.453 1 97.56 35 LEU B O 1
ATOM 6367 N N . ALA B 1 36 ? -23.266 -19.609 -16.906 1 98.5 36 ALA B N 1
ATOM 6368 C CA . ALA B 1 36 ? -21.984 -19.734 -17.594 1 98.5 36 ALA B CA 1
ATOM 6369 C C . ALA B 1 36 ? -22.125 -19.359 -19.078 1 98.5 36 ALA B C 1
ATOM 6371 O O . ALA B 1 36 ? -21.312 -18.578 -19.594 1 98.5 36 ALA B O 1
ATOM 6372 N N . LYS B 1 37 ? -23.125 -19.906 -19.672 1 98 37 LYS B N 1
ATOM 6373 C CA . LYS B 1 37 ? -23.359 -19.625 -21.094 1 98 37 LYS B CA 1
ATOM 6374 C C . LYS B 1 37 ? -23.641 -18.141 -21.328 1 98 37 LYS B C 1
ATOM 6376 O O . LYS B 1 37 ? -23.094 -17.531 -22.25 1 98 37 LYS B O 1
ATOM 6381 N N . ARG B 1 38 ? -24.469 -17.609 -20.484 1 97.94 38 ARG B N 1
ATOM 6382 C CA . ARG B 1 38 ? -24.828 -16.203 -20.578 1 97.94 38 ARG B CA 1
ATOM 6383 C C . ARG B 1 38 ? -23.578 -15.32 -20.484 1 97.94 38 ARG B C 1
ATOM 6385 O O . ARG B 1 38 ? -23.484 -14.289 -21.156 1 97.94 38 ARG B O 1
ATOM 6392 N N . LEU B 1 39 ? -22.656 -15.695 -19.703 1 98.5 39 LEU B N 1
ATOM 6393 C CA . LEU B 1 39 ? -21.438 -14.93 -19.484 1 98.5 39 LEU B CA 1
ATOM 6394 C C . LEU B 1 39 ? -20.359 -15.344 -20.469 1 98.5 39 LEU B C 1
ATOM 6396 O O . LEU B 1 39 ? -19.203 -14.914 -20.359 1 98.5 39 LEU B O 1
ATOM 6400 N N . HIS B 1 40 ? -20.656 -16.25 -21.391 1 98.56 40 HIS B N 1
ATOM 6401 C CA . HIS B 1 40 ? -19.766 -16.703 -22.453 1 98.56 40 HIS B CA 1
ATOM 6402 C C . HIS B 1 40 ? -18.656 -17.594 -21.891 1 98.56 40 HIS B C 1
ATOM 6404 O O . HIS B 1 40 ? -17.547 -17.625 -22.422 1 98.56 40 HIS B O 1
ATOM 6410 N N . ALA B 1 41 ? -18.891 -18.25 -20.75 1 98.75 41 ALA B N 1
ATOM 6411 C CA . ALA B 1 41 ? -17.984 -19.281 -20.234 1 98.75 41 ALA B CA 1
ATOM 6412 C C . ALA B 1 41 ? -18.25 -20.625 -20.891 1 98.75 41 ALA B C 1
ATOM 6414 O O . ALA B 1 41 ? -19.406 -20.969 -21.172 1 98.75 41 ALA B O 1
ATOM 6415 N N . ASN B 1 42 ? -17.203 -21.359 -21.109 1 98.5 42 ASN B N 1
ATOM 6416 C CA . ASN B 1 42 ? -17.406 -22.688 -21.688 1 98.5 42 ASN B CA 1
ATOM 6417 C C . ASN B 1 42 ? -17.031 -23.781 -20.703 1 98.5 42 ASN B C 1
ATOM 6419 O O . ASN B 1 42 ? -17.094 -24.969 -21.047 1 98.5 42 ASN B O 1
ATOM 6423 N N . VAL B 1 43 ? -16.656 -23.438 -19.5 1 98.81 43 VAL B N 1
ATOM 6424 C CA . VAL B 1 43 ? -16.391 -24.391 -18.422 1 98.81 43 VAL B CA 1
ATOM 6425 C C . VAL B 1 43 ? -17.047 -23.906 -17.141 1 98.81 43 VAL B C 1
ATOM 6427 O O . VAL B 1 43 ? -16.891 -22.75 -16.75 1 98.81 43 VAL B O 1
ATOM 6430 N N . LEU B 1 44 ? -17.766 -24.688 -16.469 1 98.81 44 LEU B N 1
ATOM 6431 C CA . LEU B 1 44 ? -18.312 -24.469 -15.141 1 98.81 44 LEU B CA 1
ATOM 6432 C C . LEU B 1 44 ? -17.656 -25.391 -14.117 1 98.81 44 LEU B C 1
ATOM 6434 O O . LEU B 1 44 ? -17.578 -26.609 -14.344 1 98.81 44 LEU B O 1
ATOM 6438 N N . VAL B 1 45 ? -17.156 -24.828 -13.07 1 98.69 45 VAL B N 1
ATOM 6439 C CA . VAL B 1 45 ? -16.594 -25.594 -11.969 1 98.69 45 VAL B CA 1
ATOM 6440 C C . VAL B 1 45 ? -17.469 -25.438 -10.719 1 98.69 45 VAL B C 1
ATOM 6442 O O . VAL B 1 45 ? -17.781 -24.312 -10.328 1 98.69 45 VAL B O 1
ATOM 6445 N N . ILE B 1 46 ? -17.891 -26.469 -10.078 1 97.75 46 ILE B N 1
ATOM 6446 C CA . ILE B 1 46 ? -18.688 -26.422 -8.859 1 97.75 46 ILE B CA 1
ATOM 6447 C C . ILE B 1 46 ? -18.156 -27.453 -7.855 1 97.75 46 ILE B C 1
ATOM 6449 O O . ILE B 1 46 ? -17.328 -28.297 -8.203 1 97.75 46 ILE B O 1
ATOM 6453 N N . PHE B 1 47 ? -18.609 -27.422 -6.656 1 93.75 47 PHE B N 1
ATOM 6454 C CA . PHE B 1 47 ? -18.234 -28.344 -5.598 1 93.75 47 PHE B CA 1
ATOM 6455 C C . PHE B 1 47 ? -18.969 -29.672 -5.754 1 93.75 47 PHE B C 1
ATOM 6457 O O . PHE B 1 47 ? -20.172 -29.688 -6.035 1 93.75 47 PHE B O 1
ATOM 6464 N N . ALA B 1 48 ? -18.234 -30.719 -5.531 1 94.75 48 ALA B N 1
ATOM 6465 C CA . ALA B 1 48 ? -18.938 -31.984 -5.301 1 94.75 48 ALA B CA 1
ATOM 6466 C C . ALA B 1 48 ? -19.5 -32.062 -3.885 1 94.75 48 ALA B C 1
ATOM 6468 O O . ALA B 1 48 ? -20.594 -32.594 -3.67 1 94.75 48 ALA B O 1
ATOM 6469 N N . ARG B 1 49 ? -18.781 -31.531 -3.064 1 93.5 49 ARG B N 1
ATOM 6470 C CA . ARG B 1 49 ? -19.156 -31.469 -1.655 1 93.5 49 ARG B CA 1
ATOM 6471 C C . ARG B 1 49 ? -18.547 -30.234 -0.988 1 93.5 49 ARG B C 1
ATOM 6473 O O . ARG B 1 49 ? -17.516 -29.719 -1.428 1 93.5 49 ARG B O 1
ATOM 6480 N N . ASP B 1 50 ? -19.172 -29.75 0.081 1 93.25 50 ASP B N 1
ATOM 6481 C CA . ASP B 1 50 ? -18.656 -28.594 0.809 1 93.25 50 ASP B CA 1
ATOM 6482 C C . ASP B 1 50 ? -17.703 -29.016 1.921 1 93.25 50 ASP B C 1
ATOM 6484 O O . ASP B 1 50 ? -17.469 -30.219 2.119 1 93.25 50 ASP B O 1
ATOM 6488 N N . PRO B 1 51 ? -17.016 -28.047 2.625 1 92.38 51 PRO B N 1
ATOM 6489 C CA . PRO B 1 51 ? -16.016 -28.375 3.645 1 92.38 51 PRO B CA 1
ATOM 6490 C C . PRO B 1 51 ? -16.625 -29.031 4.883 1 92.38 51 PRO B C 1
ATOM 6492 O O . PRO B 1 51 ? -15.898 -29.547 5.734 1 92.38 51 PRO B O 1
ATOM 6495 N N . TRP B 1 52 ? -17.922 -29.062 5.023 1 93.62 52 TRP B N 1
ATOM 6496 C CA . TRP B 1 52 ? -18.578 -29.719 6.148 1 93.62 52 TRP B CA 1
ATOM 6497 C C . TRP B 1 52 ? -18.922 -31.172 5.824 1 93.62 52 TRP B C 1
ATOM 6499 O O . TRP B 1 52 ? -19.406 -31.906 6.684 1 93.62 52 TRP B O 1
ATOM 6509 N N . GLY B 1 53 ? -18.641 -31.609 4.578 1 94 53 GLY B N 1
ATOM 6510 C CA . GLY B 1 53 ? -18.781 -33 4.188 1 94 53 GLY B CA 1
ATOM 6511 C C . GLY B 1 53 ? -20.094 -33.281 3.486 1 94 53 GLY B C 1
ATOM 6512 O O . GLY B 1 53 ? -20.422 -34.469 3.221 1 94 53 GLY B O 1
ATOM 6513 N N . ARG B 1 54 ? -20.953 -32.344 3.105 1 95.44 54 ARG B N 1
ATOM 6514 C CA . ARG B 1 54 ? -22.25 -32.562 2.482 1 95.44 54 ARG B CA 1
ATOM 6515 C C . ARG B 1 54 ? -22.141 -32.5 0.963 1 95.44 54 ARG B C 1
ATOM 6517 O O . ARG B 1 54 ? -21.547 -31.578 0.408 1 95.44 54 ARG B O 1
ATOM 6524 N N . ILE B 1 55 ? -22.656 -33.375 0.258 1 96.88 55 ILE B N 1
ATOM 6525 C CA . ILE B 1 55 ? -22.516 -33.469 -1.189 1 96.88 55 ILE B CA 1
ATOM 6526 C C . ILE B 1 55 ? -23.656 -32.75 -1.878 1 96.88 55 ILE B C 1
ATOM 6528 O O . ILE B 1 55 ? -24.734 -32.594 -1.304 1 96.88 55 ILE B O 1
ATOM 6532 N N . PHE B 1 56 ? -23.484 -32.312 -3.107 1 97.56 56 PHE B N 1
ATOM 6533 C CA . PHE B 1 56 ? -24.438 -31.516 -3.861 1 97.56 56 PHE B CA 1
ATOM 6534 C C . PHE B 1 56 ? -25.047 -32.312 -4.992 1 97.56 56 PHE B C 1
ATOM 6536 O O . PHE B 1 56 ? -25.453 -31.766 -6.016 1 97.56 56 PHE B O 1
ATOM 6543 N N . TYR B 1 57 ? -25.094 -33.688 -4.91 1 97.44 57 TYR B N 1
ATOM 6544 C CA . TYR B 1 57 ? -25.766 -34.594 -5.816 1 97.44 57 TYR B CA 1
ATOM 6545 C C . TYR B 1 57 ? -26.469 -35.719 -5.043 1 97.44 57 TYR B C 1
ATOM 6547 O O . TYR B 1 57 ? -26.203 -35.906 -3.85 1 97.44 57 TYR B O 1
ATOM 6555 N N . ARG B 1 58 ? -27.328 -36.438 -5.695 1 96.44 58 ARG B N 1
ATOM 6556 C CA . ARG B 1 58 ? -28.141 -37.469 -5.031 1 96.44 58 ARG B CA 1
ATOM 6557 C C . ARG B 1 58 ? -27.516 -38.844 -5.215 1 96.44 58 ARG B C 1
ATOM 6559 O O . ARG B 1 58 ? -26.859 -39.125 -6.219 1 96.44 58 ARG B O 1
ATOM 6566 N N . GLY B 1 59 ? -27.734 -39.656 -4.188 1 94 59 GLY B N 1
ATOM 6567 C CA . GLY B 1 59 ? -27.406 -41.062 -4.285 1 94 59 GLY B CA 1
ATOM 6568 C C . GLY B 1 59 ? -25.922 -41.344 -4.102 1 94 59 GLY B C 1
ATOM 6569 O O . GLY B 1 59 ? -25.438 -42.406 -4.477 1 94 59 GLY B O 1
ATOM 6570 N N . GLY B 1 60 ? -25.188 -40.406 -3.672 1 93.75 60 GLY B N 1
ATOM 6571 C CA . GLY B 1 60 ? -23.766 -40.625 -3.432 1 93.75 60 GLY B CA 1
ATOM 6572 C C . GLY B 1 60 ? -23.484 -41.375 -2.146 1 93.75 60 GLY B C 1
ATOM 6573 O O . GLY B 1 60 ? -24.328 -41.438 -1.26 1 93.75 60 GLY B O 1
ATOM 6574 N N . SER B 1 61 ? -22.297 -41.938 -1.999 1 93.56 61 SER B N 1
ATOM 6575 C CA . SER B 1 61 ? -21.938 -42.75 -0.831 1 93.56 61 SER B CA 1
ATOM 6576 C C . SER B 1 61 ? -20.844 -42.062 -0.011 1 93.56 61 SER B C 1
ATOM 6578 O O . SER B 1 61 ? -20.547 -42.5 1.108 1 93.56 61 SER B O 1
ATOM 6580 N N . VAL B 1 62 ? -20.281 -41.031 -0.513 1 93.62 62 VAL B N 1
ATOM 6581 C CA . VAL B 1 62 ? -19.109 -40.469 0.124 1 93.62 62 VAL B CA 1
ATOM 6582 C C . VAL B 1 62 ? -19.531 -39.469 1.194 1 93.62 62 VAL B C 1
ATOM 6584 O O . VAL B 1 62 ? -18.734 -39.062 2.035 1 93.62 62 VAL B O 1
ATOM 6587 N N . GLY B 1 63 ? -20.719 -39.094 1.219 1 92.38 63 GLY B N 1
ATOM 6588 C CA . GLY B 1 63 ? -21.266 -38.156 2.197 1 92.38 63 GLY B CA 1
ATOM 6589 C C . GLY B 1 63 ? -22.766 -38.031 2.152 1 92.38 63 GLY B C 1
ATOM 6590 O O . GLY B 1 63 ? -23.422 -38.625 1.281 1 92.38 63 GLY B O 1
ATOM 6591 N N . LYS B 1 64 ? -23.25 -37.188 3.123 1 94.38 64 LYS B N 1
ATOM 6592 C CA . LYS B 1 64 ? -24.688 -36.938 3.131 1 94.38 64 LYS B CA 1
ATOM 6593 C C . LYS B 1 64 ? -25.047 -35.812 2.188 1 94.38 64 LYS B C 1
ATOM 6595 O O . LYS B 1 64 ? -24.297 -34.844 2.051 1 94.38 64 LYS B O 1
ATOM 6600 N N . GLU B 1 65 ? -26.156 -35.938 1.498 1 96.31 65 GLU B N 1
ATOM 6601 C CA . GLU B 1 65 ? -26.656 -34.844 0.663 1 96.31 65 GLU B CA 1
ATOM 6602 C C . GLU B 1 65 ? -26.891 -33.562 1.483 1 96.31 65 GLU B C 1
ATOM 6604 O O . GLU B 1 65 ? -27.344 -33.656 2.627 1 96.31 65 GLU B O 1
ATOM 6609 N N . HIS B 1 66 ? -26.578 -32.469 0.964 1 95.94 66 HIS B N 1
ATOM 6610 C CA . HIS B 1 66 ? -26.906 -31.25 1.67 1 95.94 66 HIS B CA 1
ATOM 6611 C C . HIS B 1 66 ? -28.406 -31.156 1.959 1 95.94 66 HIS B C 1
ATOM 6613 O O . HIS B 1 66 ? -29.234 -31.281 1.047 1 95.94 66 HIS B O 1
ATOM 6619 N N . PRO B 1 67 ? -28.781 -30.875 3.15 1 94.81 67 PRO B N 1
ATOM 6620 C CA . PRO B 1 67 ? -30.188 -31.031 3.533 1 94.81 67 PRO B CA 1
ATOM 6621 C C . PRO B 1 67 ? -31.094 -30 2.852 1 94.81 67 PRO B C 1
ATOM 6623 O O . PRO B 1 67 ? -32.312 -30.234 2.727 1 94.81 67 PRO B O 1
ATOM 6626 N N . LYS B 1 68 ? -30.547 -28.891 2.373 1 96.44 68 LYS B N 1
ATOM 6627 C CA . LYS B 1 68 ? -31.375 -27.844 1.785 1 96.44 68 LYS B CA 1
ATOM 6628 C C . LYS B 1 68 ? -31.344 -27.906 0.261 1 96.44 68 LYS B C 1
ATOM 6630 O O . LYS B 1 68 ? -31.938 -27.062 -0.414 1 96.44 68 LYS B O 1
ATOM 6635 N N . MET B 1 69 ? -30.531 -28.781 -0.318 1 96.38 69 MET B N 1
ATOM 6636 C CA . MET B 1 69 ? -30.484 -28.922 -1.771 1 96.38 69 MET B CA 1
ATOM 6637 C C . MET B 1 69 ? -31.812 -29.422 -2.32 1 96.38 69 MET B C 1
ATOM 6639 O O . MET B 1 69 ? -32.375 -30.391 -1.812 1 96.38 69 MET B O 1
ATOM 6643 N N . ILE B 1 70 ? -32.312 -28.625 -3.289 1 95.12 70 ILE B N 1
ATOM 6644 C CA . ILE B 1 70 ? -33.5 -29.047 -4.039 1 95.12 70 ILE B CA 1
ATOM 6645 C C . ILE B 1 70 ? -33.062 -29.641 -5.379 1 95.12 70 ILE B C 1
ATOM 6647 O O . ILE B 1 70 ? -32.281 -29.031 -6.109 1 95.12 70 ILE B O 1
ATOM 6651 N N . GLY B 1 71 ? -33.438 -30.828 -5.637 1 94.94 71 GLY B N 1
ATOM 6652 C CA . GLY B 1 71 ? -33 -31.484 -6.859 1 94.94 71 GLY B CA 1
ATOM 6653 C C . GLY B 1 71 ? -31.641 -32.094 -6.754 1 94.94 71 GLY B C 1
ATOM 6654 O O . GLY B 1 71 ? -31.281 -32.656 -5.715 1 94.94 71 GLY B O 1
ATOM 6655 N N . ASP B 1 72 ? -30.906 -32.062 -7.875 1 97.31 72 ASP B N 1
ATOM 6656 C CA . ASP B 1 72 ? -29.562 -32.625 -7.996 1 97.31 72 ASP B CA 1
ATOM 6657 C C . ASP B 1 72 ? -28.641 -31.656 -8.75 1 97.31 72 ASP B C 1
ATOM 6659 O O . ASP B 1 72 ? -28.516 -31.734 -9.969 1 97.31 72 ASP B O 1
ATOM 6663 N N . ILE B 1 73 ? -27.953 -30.781 -8.008 1 97.88 73 ILE B N 1
ATOM 6664 C CA . ILE B 1 73 ? -27.25 -29.641 -8.57 1 97.88 73 ILE B CA 1
ATOM 6665 C C . ILE B 1 73 ? -26.203 -30.125 -9.57 1 97.88 73 ILE B C 1
ATOM 6667 O O . ILE B 1 73 ? -26.125 -29.625 -10.695 1 97.88 73 ILE B O 1
ATOM 6671 N N . VAL B 1 74 ? -25.375 -31.188 -9.266 1 98.25 74 VAL B N 1
ATOM 6672 C CA . VAL B 1 74 ? -24.266 -31.625 -10.109 1 98.25 74 VAL B CA 1
ATOM 6673 C C . VAL B 1 74 ? -24.812 -32.312 -11.367 1 98.25 74 VAL B C 1
ATOM 6675 O O . VAL B 1 74 ? -24.422 -31.969 -12.484 1 98.25 74 VAL B O 1
ATOM 6678 N N . ARG B 1 75 ? -25.781 -33.219 -11.234 1 97.88 75 ARG B N 1
ATOM 6679 C CA . ARG B 1 75 ? -26.312 -33.938 -12.383 1 97.88 75 ARG B CA 1
ATOM 6680 C C . ARG B 1 75 ? -27.047 -33 -13.328 1 97.88 75 ARG B C 1
ATOM 6682 O O . ARG B 1 75 ? -26.984 -33.156 -14.547 1 97.88 75 ARG B O 1
ATOM 6689 N N . GLU B 1 76 ? -27.797 -32.062 -12.695 1 98.31 76 GLU B N 1
ATOM 6690 C CA . GLU B 1 76 ? -28.484 -31.062 -13.516 1 98.31 76 GLU B CA 1
ATOM 6691 C C . GLU B 1 76 ? -27.484 -30.25 -14.336 1 98.31 76 GLU B C 1
ATOM 6693 O O . GLU B 1 76 ? -27.734 -29.969 -15.508 1 98.31 76 GLU B O 1
ATOM 6698 N N . ALA B 1 77 ? -26.391 -29.859 -13.719 1 98.69 77 ALA B N 1
ATOM 6699 C CA . ALA B 1 77 ? -25.359 -29.094 -14.414 1 98.69 77 ALA B CA 1
ATOM 6700 C C . ALA B 1 77 ? -24.734 -29.922 -15.539 1 98.69 77 ALA B C 1
ATOM 6702 O O . ALA B 1 77 ? -24.547 -29.406 -16.656 1 98.69 77 ALA B O 1
ATOM 6703 N N . VAL B 1 78 ? -24.453 -31.203 -15.289 1 98.5 78 VAL B N 1
ATOM 6704 C CA . VAL B 1 78 ? -23.812 -32.094 -16.266 1 98.5 78 VAL B CA 1
ATOM 6705 C C . VAL B 1 78 ? -24.734 -32.25 -17.469 1 98.5 78 VAL B C 1
ATOM 6707 O O . VAL B 1 78 ? -24.297 -32.156 -18.625 1 98.5 78 VAL B O 1
ATOM 6710 N N . GLU B 1 79 ? -25.969 -32.562 -17.219 1 98.38 79 GLU B N 1
ATOM 6711 C CA . GLU B 1 79 ? -26.938 -32.781 -18.297 1 98.38 79 GLU B CA 1
ATOM 6712 C C . GLU B 1 79 ? -27.109 -31.531 -19.156 1 98.38 79 GLU B C 1
ATOM 6714 O O . GLU B 1 79 ? -27.062 -31.594 -20.391 1 98.38 79 GLU B O 1
ATOM 6719 N N . GLU B 1 80 ? -27.312 -30.406 -18.438 1 98.56 80 GLU B N 1
ATOM 6720 C CA . GLU B 1 80 ? -27.484 -29.172 -19.172 1 98.56 80 GLU B CA 1
ATOM 6721 C C . GLU B 1 80 ? -26.219 -28.781 -19.906 1 98.56 80 GLU B C 1
ATOM 6723 O O . GLU B 1 80 ? -26.266 -28.266 -21.031 1 98.56 80 GLU B O 1
ATOM 6728 N N . GLY B 1 81 ? -25.094 -28.984 -19.25 1 98.56 81 GLY B N 1
ATOM 6729 C CA . GLY B 1 81 ? -23.812 -28.719 -19.906 1 98.56 81 GLY B CA 1
ATOM 6730 C C . GLY B 1 81 ? -23.641 -29.484 -21.203 1 98.56 81 GLY B C 1
ATOM 6731 O O . GLY B 1 81 ? -23.203 -28.922 -22.203 1 98.56 81 GLY B O 1
ATOM 6732 N N . ARG B 1 82 ? -23.953 -30.734 -21.219 1 97.69 82 ARG B N 1
ATOM 6733 C CA . ARG B 1 82 ? -23.891 -31.562 -22.422 1 97.69 82 ARG B CA 1
ATOM 6734 C C . ARG B 1 82 ? -24.828 -31.047 -23.5 1 97.69 82 ARG B C 1
ATOM 6736 O O . ARG B 1 82 ? -24.469 -31.047 -24.688 1 97.69 82 ARG B O 1
ATOM 6743 N N . ARG B 1 83 ? -25.891 -30.625 -23.047 1 98.12 83 ARG B N 1
ATOM 6744 C CA . ARG B 1 83 ? -26.922 -30.172 -23.984 1 98.12 83 ARG B CA 1
ATOM 6745 C C . ARG B 1 83 ? -26.469 -28.891 -24.703 1 98.12 83 ARG B C 1
ATOM 6747 O O . ARG B 1 83 ? -26.656 -28.766 -25.922 1 98.12 83 ARG B O 1
ATOM 6754 N N . ILE B 1 84 ? -25.844 -27.953 -24.016 1 97.38 84 ILE B N 1
ATOM 6755 C CA . ILE B 1 84 ? -25.641 -26.641 -24.625 1 97.38 84 ILE B CA 1
ATOM 6756 C C . ILE B 1 84 ? -24.156 -26.391 -24.844 1 97.38 84 ILE B C 1
ATOM 6758 O O . ILE B 1 84 ? -23.75 -25.297 -25.25 1 97.38 84 ILE B O 1
ATOM 6762 N N . GLY B 1 85 ? -23.328 -27.344 -24.469 1 96.69 85 GLY B N 1
ATOM 6763 C CA . GLY B 1 85 ? -21.922 -27.281 -24.828 1 96.69 85 GLY B CA 1
ATOM 6764 C C . GLY B 1 85 ? -21.062 -26.562 -23.797 1 96.69 85 GLY B C 1
ATOM 6765 O O . GLY B 1 85 ? -20.172 -25.797 -24.156 1 96.69 85 GLY B O 1
ATOM 6766 N N . VAL B 1 86 ? -21.328 -26.625 -22.562 1 98.44 86 VAL B N 1
ATOM 6767 C CA . VAL B 1 86 ? -20.516 -26.125 -21.438 1 98.44 86 VAL B CA 1
ATOM 6768 C C . VAL B 1 86 ? -19.938 -27.312 -20.672 1 98.44 86 VAL B C 1
ATOM 6770 O O . VAL B 1 86 ? -20.672 -28.188 -20.234 1 98.44 86 VAL B O 1
ATOM 6773 N N . LYS B 1 87 ? -18.609 -27.375 -20.609 1 98.62 87 LYS B N 1
ATOM 6774 C CA . LYS B 1 87 ? -17.969 -28.422 -19.812 1 98.62 87 LYS B CA 1
ATOM 6775 C C . LYS B 1 87 ? -18.219 -28.219 -18.328 1 98.62 87 LYS B C 1
ATOM 6777 O O . LYS B 1 87 ? -18.203 -27.094 -17.828 1 98.62 87 LYS B O 1
ATOM 6782 N N . VAL B 1 88 ? -18.453 -29.281 -17.562 1 98.75 88 VAL B N 1
ATOM 6783 C CA . VAL B 1 88 ? -18.688 -29.234 -16.125 1 98.75 88 VAL B CA 1
ATOM 6784 C C . VAL B 1 88 ? -17.625 -30.031 -15.398 1 98.75 88 VAL B C 1
ATOM 6786 O O . VAL B 1 88 ? -17.484 -31.25 -15.617 1 98.75 88 VAL B O 1
ATOM 6789 N N . VAL B 1 89 ? -16.859 -29.375 -14.609 1 98.69 89 VAL B N 1
ATOM 6790 C CA . VAL B 1 89 ? -15.836 -29.969 -13.758 1 98.69 89 VAL B CA 1
ATOM 6791 C C . VAL B 1 89 ? -16.234 -29.859 -12.297 1 98.69 89 VAL B C 1
ATOM 6793 O O . VAL B 1 89 ? -16.812 -28.844 -11.875 1 98.69 89 VAL B O 1
ATOM 6796 N N . VAL B 1 90 ? -16 -30.891 -11.469 1 98.25 90 VAL B N 1
ATOM 6797 C CA . VAL B 1 90 ? -16.406 -30.844 -10.07 1 98.25 90 VAL B CA 1
ATOM 6798 C C . VAL B 1 90 ? -15.172 -30.938 -9.172 1 98.25 90 VAL B C 1
ATOM 6800 O O . VAL B 1 90 ? -14.242 -31.703 -9.469 1 98.25 90 VAL B O 1
ATOM 6803 N N . MET B 1 91 ? -15.156 -30.156 -8.172 1 97.69 91 MET B N 1
ATOM 6804 C CA . MET B 1 91 ? -14.055 -30.125 -7.207 1 97.69 91 MET B CA 1
ATOM 6805 C C . MET B 1 91 ? -14.195 -31.266 -6.191 1 97.69 91 MET B C 1
ATOM 6807 O O . MET B 1 91 ? -15.273 -31.453 -5.617 1 97.69 91 MET B O 1
ATOM 6811 N N . VAL B 1 92 ? -13.109 -31.984 -5.953 1 96.75 92 VAL B N 1
ATOM 6812 C CA . VAL B 1 92 ? -13.102 -33.125 -5.051 1 96.75 92 VAL B CA 1
ATOM 6813 C C . VAL B 1 92 ? -11.891 -33.031 -4.121 1 96.75 92 VAL B C 1
ATOM 6815 O O . VAL B 1 92 ? -11 -32.219 -4.328 1 96.75 92 VAL B O 1
ATOM 6818 N N . GLY B 1 93 ? -11.906 -33.812 -3.102 1 93.19 93 GLY B N 1
ATOM 6819 C CA . GLY B 1 93 ? -10.75 -34.031 -2.256 1 93.19 93 GLY B CA 1
ATOM 6820 C C . GLY B 1 93 ? -10.477 -32.875 -1.301 1 93.19 93 GLY B C 1
ATOM 6821 O O . GLY B 1 93 ? -9.344 -32.688 -0.852 1 93.19 93 GLY B O 1
ATOM 6822 N N . HIS B 1 94 ? -11.414 -32.031 -1.029 1 90 94 HIS B N 1
ATOM 6823 C CA . HIS B 1 94 ? -11.234 -31.016 -0.005 1 90 94 HIS B CA 1
ATOM 6824 C C . HIS B 1 94 ? -10.82 -31.641 1.325 1 90 94 HIS B C 1
ATOM 6826 O O . HIS B 1 94 ? -11.492 -32.531 1.834 1 90 94 HIS B O 1
ATOM 6832 N N . THR B 1 95 ? -9.719 -31.109 1.868 1 91.62 95 THR B N 1
ATOM 6833 C CA . THR B 1 95 ? -9.164 -31.75 3.061 1 91.62 95 THR B CA 1
ATOM 6834 C C . THR B 1 95 ? -9.977 -31.375 4.297 1 91.62 95 THR B C 1
ATOM 6836 O O . THR B 1 95 ? -9.875 -32.031 5.332 1 91.62 95 THR B O 1
ATOM 6839 N N . ALA B 1 96 ? -10.625 -30.297 4.227 1 92.75 96 ALA B N 1
ATOM 6840 C CA . ALA B 1 96 ? -11.547 -29.984 5.312 1 92.75 96 ALA B CA 1
ATOM 6841 C C . ALA B 1 96 ? -12.82 -30.812 5.203 1 92.75 96 ALA B C 1
ATOM 6843 O O . ALA B 1 96 ? -13.438 -30.875 4.137 1 92.75 96 ALA B O 1
ATOM 6844 N N . ASN B 1 97 ? -13.188 -31.484 6.211 1 94.19 97 ASN B N 1
ATOM 6845 C CA . ASN B 1 97 ? -14.391 -32.312 6.336 1 94.19 97 ASN B CA 1
ATOM 6846 C C . ASN B 1 97 ? -14.812 -32.469 7.793 1 94.19 97 ASN B C 1
ATOM 6848 O O . ASN B 1 97 ? -14.359 -33.375 8.477 1 94.19 97 ASN B O 1
ATOM 6852 N N . LYS B 1 98 ? -15.641 -31.609 8.18 1 94 98 LYS B N 1
ATOM 6853 C CA . LYS B 1 98 ? -16.016 -31.578 9.594 1 94 98 LYS B CA 1
ATOM 6854 C C . LYS B 1 98 ? -16.75 -32.844 9.992 1 94 98 LYS B C 1
ATOM 6856 O O . LYS B 1 98 ? -16.547 -33.375 11.086 1 94 98 LYS B O 1
ATOM 6861 N N . TYR B 1 99 ? -17.625 -33.375 9.195 1 94.44 99 TYR B N 1
ATOM 6862 C CA . TYR B 1 99 ? -18.375 -34.594 9.469 1 94.44 99 TYR B CA 1
ATOM 6863 C C . TYR B 1 99 ? -17.438 -35.781 9.695 1 94.44 99 TYR B C 1
ATOM 6865 O O . TYR B 1 99 ? -17.547 -36.469 10.695 1 94.44 99 TYR B O 1
ATOM 6873 N N . LEU B 1 100 ? -16.547 -36 8.773 1 95.75 100 LEU B N 1
ATOM 6874 C CA . LEU B 1 100 ? -15.602 -37.094 8.891 1 95.75 100 LEU B CA 1
ATOM 6875 C C . LEU B 1 100 ? -14.703 -36.938 10.109 1 95.75 100 LEU B C 1
ATOM 6877 O O . LEU B 1 100 ? -14.305 -37.906 10.742 1 95.75 100 LEU B O 1
ATOM 6881 N N . TYR B 1 101 ? -14.367 -35.719 10.414 1 95.81 101 TYR B N 1
ATOM 6882 C CA . TYR B 1 101 ? -13.578 -35.406 11.602 1 95.81 101 TYR B CA 1
ATOM 6883 C C . TYR B 1 101 ? -14.305 -35.844 12.867 1 95.81 101 TYR B C 1
ATOM 6885 O O . TYR B 1 101 ? -13.688 -36.406 13.781 1 95.81 101 TYR B O 1
ATOM 6893 N N . HIS B 1 102 ? -15.586 -35.594 12.898 1 95.25 102 HIS B N 1
ATOM 6894 C CA . HIS B 1 102 ? -16.359 -36 14.07 1 95.25 102 HIS B CA 1
ATOM 6895 C C . HIS B 1 102 ? -16.422 -37.531 14.188 1 95.25 102 HIS B C 1
ATOM 6897 O O . HIS B 1 102 ? -16.406 -38.062 15.289 1 95.25 102 HIS B O 1
ATOM 6903 N N . LEU B 1 103 ? -16.438 -38.188 13.086 1 95.69 103 LEU B N 1
ATOM 6904 C CA . LEU B 1 103 ? -16.5 -39.625 13.086 1 95.69 103 LEU B CA 1
ATOM 6905 C C . LEU B 1 103 ? -15.133 -40.25 13.367 1 95.69 103 LEU B C 1
ATOM 6907 O O . LEU B 1 103 ? -15.039 -41.281 14 1 95.69 103 LEU B O 1
ATOM 6911 N N . HIS B 1 104 ? -14.156 -39.562 12.805 1 95.94 104 HIS B N 1
ATOM 6912 C CA . HIS B 1 104 ? -12.797 -40.062 12.852 1 95.94 104 HIS B CA 1
ATOM 6913 C C . HIS B 1 104 ? -11.797 -39 13.234 1 95.94 104 HIS B C 1
ATOM 6915 O O . HIS B 1 104 ? -10.867 -38.688 12.469 1 95.94 104 HIS B O 1
ATOM 6921 N N . SER B 1 105 ? -11.922 -38.531 14.398 1 95.25 105 SER B N 1
ATOM 6922 C CA . SER B 1 105 ? -11.062 -37.438 14.844 1 95.25 105 SER B CA 1
ATOM 6923 C C . SER B 1 105 ? -9.594 -37.812 14.758 1 95.25 105 SER B C 1
ATOM 6925 O O . SER B 1 105 ? -8.719 -36.969 14.641 1 95.25 105 SER B O 1
ATOM 6927 N N . ASP B 1 106 ? -9.32 -39.125 14.711 1 96.5 106 ASP B N 1
ATOM 6928 C CA . ASP B 1 106 ? -7.945 -39.594 14.648 1 96.5 106 ASP B CA 1
ATOM 6929 C C . ASP B 1 106 ? -7.359 -39.438 13.25 1 96.5 106 ASP B C 1
ATOM 6931 O O . ASP B 1 106 ? -6.148 -39.562 13.055 1 96.5 106 ASP B O 1
ATOM 6935 N N . TRP B 1 107 ? -8.234 -39.094 12.266 1 97.94 107 TRP B N 1
ATOM 6936 C CA . TRP B 1 107 ? -7.762 -38.844 10.906 1 97.94 107 TRP B CA 1
ATOM 6937 C C . TRP B 1 107 ? -7.266 -37.406 10.75 1 97.94 107 TRP B C 1
ATOM 6939 O O . TRP B 1 107 ? -6.633 -37.094 9.75 1 97.94 107 TRP B O 1
ATOM 6949 N N . ALA B 1 108 ? -7.473 -36.562 11.781 1 97.25 108 ALA B N 1
ATOM 6950 C CA . ALA B 1 108 ? -7.172 -35.156 11.672 1 97.25 108 ALA B CA 1
ATOM 6951 C C . ALA B 1 108 ? -5.664 -34.906 11.68 1 97.25 108 ALA B C 1
ATOM 6953 O O . ALA B 1 108 ? -4.918 -35.594 12.359 1 97.25 108 ALA B O 1
ATOM 6954 N N . GLN B 1 109 ? -5.266 -33.875 10.898 1 97.25 109 GLN B N 1
ATOM 6955 C CA . GLN B 1 109 ? -3.904 -33.344 11.031 1 97.25 109 GLN B CA 1
ATOM 6956 C C . GLN B 1 109 ? -3.719 -32.625 12.359 1 97.25 109 GLN B C 1
ATOM 6958 O O . GLN B 1 109 ? -4.586 -31.859 12.781 1 97.25 109 GLN B O 1
ATOM 6963 N N . VAL B 1 110 ? -2.646 -32.938 12.992 1 96.62 110 VAL B N 1
ATOM 6964 C CA . VAL B 1 110 ? -2.287 -32.25 14.227 1 96.62 110 VAL B CA 1
ATOM 6965 C C . VAL B 1 110 ? -0.85 -31.75 14.141 1 96.62 110 VAL B C 1
ATOM 6967 O O . VAL B 1 110 ? 0.02 -32.438 13.586 1 96.62 110 VAL B O 1
ATOM 6970 N N . ASN B 1 111 ? -0.621 -30.531 14.594 1 94.75 111 ASN B N 1
ATOM 6971 C CA . ASN B 1 111 ? 0.729 -29.984 14.508 1 94.75 111 ASN B CA 1
ATOM 6972 C C . ASN B 1 111 ? 1.628 -30.547 15.609 1 94.75 111 ASN B C 1
ATOM 6974 O O . ASN B 1 111 ? 1.219 -31.422 16.359 1 94.75 111 ASN B O 1
ATOM 6978 N N . ARG B 1 112 ? 2.814 -30.094 15.703 1 94.19 112 ARG B N 1
ATOM 6979 C CA . ARG B 1 112 ? 3.811 -30.641 16.609 1 94.19 112 ARG B CA 1
ATOM 6980 C C . ARG B 1 112 ? 3.4 -30.438 18.062 1 94.19 112 ARG B C 1
ATOM 6982 O O . ARG B 1 112 ? 3.879 -31.141 18.953 1 94.19 112 ARG B O 1
ATOM 6989 N N . ASN B 1 113 ? 2.51 -29.469 18.328 1 92.19 113 ASN B N 1
ATOM 6990 C CA . ASN B 1 113 ? 2.053 -29.172 19.688 1 92.19 113 ASN B CA 1
ATOM 6991 C C . ASN B 1 113 ? 0.78 -29.938 20.016 1 92.19 113 ASN B C 1
ATOM 6993 O O . ASN B 1 113 ? 0.234 -29.797 21.125 1 92.19 113 ASN B O 1
ATOM 6997 N N . GLY B 1 114 ? 0.302 -30.641 19.062 1 92.62 114 GLY B N 1
ATOM 6998 C CA . GLY B 1 114 ? -0.885 -31.453 19.297 1 92.62 114 GLY B CA 1
ATOM 6999 C C . GLY B 1 114 ? -2.174 -30.734 18.953 1 92.62 114 GLY B C 1
ATOM 7000 O O . GLY B 1 114 ? -3.266 -31.234 19.234 1 92.62 114 GLY B O 1
ATOM 7001 N N . GLU B 1 115 ? -2.102 -29.594 18.391 1 91.88 115 GLU B N 1
ATOM 7002 C CA . GLU B 1 115 ? -3.285 -28.828 18.016 1 91.88 115 GLU B CA 1
ATOM 7003 C C . GLU B 1 115 ? -3.816 -29.266 16.656 1 91.88 115 GLU B C 1
ATOM 7005 O O . GLU B 1 115 ? -3.041 -29.562 15.742 1 91.88 115 GLU B O 1
ATOM 7010 N N . ILE B 1 116 ? -5.145 -29.25 16.516 1 93.81 116 ILE B N 1
ATOM 7011 C CA . ILE B 1 116 ? -5.766 -29.562 15.234 1 93.81 116 ILE B CA 1
ATOM 7012 C C . ILE B 1 116 ? -5.426 -28.484 14.219 1 93.81 116 ILE B C 1
ATOM 7014 O O . ILE B 1 116 ? -5.562 -27.297 14.5 1 93.81 116 ILE B O 1
ATOM 7018 N N . ILE B 1 117 ? -4.926 -28.891 13.078 1 93.94 117 ILE B N 1
ATOM 7019 C CA . ILE B 1 117 ? -4.648 -27.938 12.008 1 93.94 117 ILE B CA 1
ATOM 7020 C C . ILE B 1 117 ? -5.949 -27.578 11.289 1 93.94 117 ILE B C 1
ATOM 7022 O O . ILE B 1 117 ? -6.699 -28.453 10.875 1 93.94 117 ILE B O 1
ATOM 7026 N N . VAL B 1 118 ? -6.238 -26.328 11.172 1 91.44 118 VAL B N 1
ATOM 7027 C CA . VAL B 1 118 ? -7.488 -25.859 10.586 1 91.44 118 VAL B CA 1
ATOM 7028 C C . VAL B 1 118 ? -7.199 -24.969 9.391 1 91.44 118 VAL B C 1
ATOM 7030 O O . VAL B 1 118 ? -6.113 -24.391 9.289 1 91.44 118 VAL B O 1
ATOM 7033 N N . LEU B 1 119 ? -8.125 -24.859 8.469 1 89.62 119 LEU B N 1
ATOM 7034 C CA . LEU B 1 119 ? -8.016 -23.984 7.309 1 89.62 119 LEU B CA 1
ATOM 7035 C C . LEU B 1 119 ? -8.586 -22.609 7.605 1 89.62 119 LEU B C 1
ATOM 7037 O O . LEU B 1 119 ? -8.266 -21.641 6.922 1 89.62 119 LEU B O 1
ATOM 7041 N N . GLU B 1 120 ? -9.461 -22.516 8.594 1 86.31 120 GLU B N 1
ATOM 7042 C CA . GLU B 1 120 ? -10.109 -21.25 8.93 1 86.31 120 GLU B CA 1
ATOM 7043 C C . GLU B 1 120 ? -9.141 -20.297 9.617 1 86.31 120 GLU B C 1
ATOM 7045 O O . GLU B 1 120 ? -8.078 -20.719 10.094 1 86.31 120 GLU B O 1
ATOM 7050 N N . HIS B 1 121 ? -9.484 -19.047 9.562 1 86.31 121 HIS B N 1
ATOM 7051 C CA . HIS B 1 121 ? -8.711 -18.031 10.242 1 86.31 121 HIS B CA 1
ATOM 7052 C C . HIS B 1 121 ? -9.258 -17.766 11.648 1 86.31 121 HIS B C 1
ATOM 7054 O O . HIS B 1 121 ? -10.445 -17.484 11.812 1 86.31 121 HIS B O 1
ATOM 7060 N N . ILE B 1 122 ? -8.406 -17.891 12.586 1 88.38 122 ILE B N 1
ATOM 7061 C CA . ILE B 1 122 ? -8.758 -17.656 13.984 1 88.38 122 ILE B CA 1
ATOM 7062 C C . ILE B 1 122 ? -7.887 -16.547 14.562 1 88.38 122 ILE B C 1
ATOM 7064 O O . ILE B 1 122 ? -6.66 -16.562 14.406 1 88.38 122 ILE B O 1
ATOM 7068 N N . PRO B 1 123 ? -8.547 -15.516 15.188 1 86.44 123 PRO B N 1
ATOM 7069 C CA . PRO B 1 123 ? -7.711 -14.492 15.828 1 86.44 123 PRO B CA 1
ATOM 7070 C C . PRO B 1 123 ? -6.652 -15.094 16.75 1 86.44 123 PRO B C 1
ATOM 7072 O O . PRO B 1 123 ? -6.922 -16.062 17.453 1 86.44 123 PRO B O 1
ATOM 7075 N N . PHE B 1 124 ? -5.57 -14.547 16.844 1 82.81 124 PHE B N 1
ATOM 7076 C CA . PHE B 1 124 ? -4.379 -15.062 17.5 1 82.81 124 PHE B CA 1
ATOM 7077 C C . PHE B 1 124 ? -4.656 -15.328 18.984 1 82.81 124 PHE B C 1
ATOM 7079 O O . PHE B 1 124 ? -4.246 -16.359 19.516 1 82.81 124 PHE B O 1
ATOM 7086 N N . SER B 1 125 ? -5.387 -14.398 19.594 1 82.25 125 SER B N 1
ATOM 7087 C CA . SER B 1 125 ? -5.504 -14.453 21.047 1 82.25 125 SER B CA 1
ATOM 7088 C C . SER B 1 125 ? -6.762 -15.203 21.484 1 82.25 125 SER B C 1
ATOM 7090 O O . SER B 1 125 ? -7.027 -15.352 22.672 1 82.25 125 SER B O 1
ATOM 7092 N N . LEU B 1 126 ? -7.617 -15.578 20.547 1 80.06 126 LEU B N 1
ATOM 7093 C CA . LEU B 1 126 ? -8.844 -16.281 20.906 1 80.06 126 LEU B CA 1
ATOM 7094 C C . LEU B 1 126 ? -8.531 -17.625 21.547 1 80.06 126 LEU B C 1
ATOM 7096 O O . LEU B 1 126 ? -7.82 -18.453 20.969 1 80.06 126 LEU B O 1
ATOM 7100 N N . GLU B 1 127 ? -9.172 -17.641 22.812 1 76.25 127 GLU B N 1
ATOM 7101 C CA . GLU B 1 127 ? -8.984 -18.891 23.562 1 76.25 127 GLU B CA 1
ATOM 7102 C C . GLU B 1 127 ? -10.141 -19.859 23.328 1 76.25 127 GLU B C 1
ATOM 7104 O O . GLU B 1 127 ? -11.273 -19.438 23.094 1 76.25 127 GLU B O 1
ATOM 7109 N N . HIS B 1 128 ? -9.969 -21.062 23.125 1 72.06 128 HIS B N 1
ATOM 7110 C CA . HIS B 1 128 ? -10.938 -22.141 22.969 1 72.06 128 HIS B CA 1
ATOM 7111 C C . HIS B 1 128 ? -11.742 -21.984 21.688 1 72.06 128 HIS B C 1
ATOM 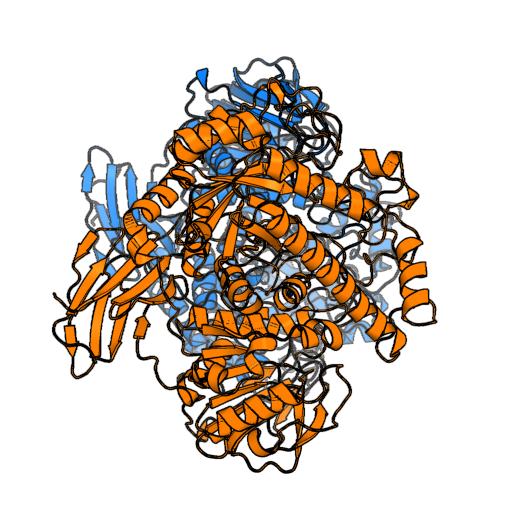7113 O O . HIS B 1 128 ? -12.375 -20.953 21.469 1 72.06 128 HIS B O 1
ATOM 7119 N N . TYR B 1 129 ? -11.547 -22.625 20.797 1 80 129 TYR B N 1
ATOM 7120 C CA . TYR B 1 129 ? -12.25 -22.594 19.516 1 80 129 TYR B CA 1
ATOM 7121 C C . TYR B 1 129 ? -12.57 -24.016 19.031 1 80 129 TYR B C 1
ATOM 7123 O O . TYR B 1 129 ? -11.789 -24.938 19.266 1 80 129 TYR B O 1
ATOM 7131 N N . GLU B 1 130 ? -13.812 -24.109 18.594 1 84.25 130 GLU B N 1
ATOM 7132 C CA . GLU B 1 130 ? -14.141 -25.359 17.922 1 84.25 130 GLU B CA 1
ATOM 7133 C C . GLU B 1 130 ? -13.789 -25.312 16.438 1 84.25 130 GLU B C 1
ATOM 7135 O O . GLU B 1 130 ? -14.219 -24.406 15.727 1 84.25 130 GLU B O 1
ATOM 7140 N N . PRO B 1 131 ? -13.023 -26.312 16.016 1 89.38 131 PRO B N 1
ATOM 7141 C CA . PRO B 1 131 ? -12.641 -26.281 14.602 1 89.38 131 PRO B CA 1
ATOM 7142 C C . PRO B 1 131 ? -13.844 -26.375 13.664 1 89.38 131 PRO B C 1
ATOM 7144 O O . PRO B 1 131 ? -14.727 -27.219 13.867 1 89.38 131 PRO B O 1
ATOM 7147 N N . GLU B 1 132 ? -13.859 -25.562 12.672 1 90.75 132 GLU B N 1
ATOM 7148 C CA . GLU B 1 132 ? -14.898 -25.594 11.648 1 90.75 132 GLU B CA 1
ATOM 7149 C C . GLU B 1 132 ? -14.406 -26.312 10.391 1 90.75 132 GLU B C 1
ATOM 7151 O O . GLU B 1 132 ? -15.172 -27.016 9.734 1 90.75 132 GLU B O 1
ATOM 7156 N N . TRP B 1 133 ? -13.172 -26.031 10.055 1 93.19 133 TRP B N 1
ATOM 7157 C CA . TRP B 1 133 ? -12.57 -26.656 8.883 1 93.19 133 TRP B CA 1
ATOM 7158 C C . TRP B 1 133 ? -11.305 -27.422 9.258 1 93.19 133 TRP B C 1
ATOM 7160 O O . TRP B 1 133 ? -10.227 -27.156 8.727 1 93.19 133 TRP B O 1
ATOM 7170 N N . PRO B 1 134 ? -11.492 -28.469 10.148 1 94.56 134 PRO B N 1
ATOM 7171 C CA . PRO B 1 134 ? -10.328 -29.312 10.438 1 94.56 134 PRO B CA 1
ATOM 7172 C C . PRO B 1 134 ? -9.797 -30.031 9.195 1 94.56 134 PRO B C 1
ATOM 7174 O O . PRO B 1 134 ? -10.578 -30.531 8.383 1 94.56 134 PRO B O 1
ATOM 7177 N N . GLN B 1 135 ? -8.516 -30.078 9.094 1 95.56 135 GLN B N 1
ATOM 7178 C CA . GLN B 1 135 ? -7.891 -30.734 7.953 1 95.56 135 GLN B CA 1
ATOM 7179 C C . GLN B 1 135 ? -7.621 -32.219 8.242 1 95.56 135 GLN B C 1
ATOM 7181 O O . GLN B 1 135 ? -7.109 -32.562 9.312 1 95.56 135 GLN B O 1
ATOM 7186 N N . LEU B 1 136 ? -7.969 -33.031 7.359 1 97.44 136 LEU B N 1
ATOM 7187 C CA . LEU B 1 136 ? -7.734 -34.469 7.527 1 97.44 136 LEU B CA 1
ATOM 7188 C C . LEU B 1 136 ? -6.441 -34.875 6.836 1 97.44 136 LEU B C 1
ATOM 7190 O O . LEU B 1 136 ? -6.051 -34.281 5.824 1 97.44 136 LEU B O 1
ATOM 7194 N N . CYS B 1 137 ? -5.797 -35.875 7.379 1 98.06 137 CYS B N 1
ATOM 7195 C CA . CYS B 1 137 ? -4.473 -36.281 6.941 1 98.06 137 CYS B CA 1
ATOM 7196 C C . CYS B 1 137 ? -4.562 -37.281 5.773 1 98.06 137 CYS B C 1
ATOM 7198 O O . CYS B 1 137 ? -5.273 -38.281 5.855 1 98.06 137 CYS B O 1
ATOM 7200 N N . ILE B 1 138 ? -3.76 -37.094 4.766 1 98.06 138 ILE B N 1
ATOM 7201 C CA . ILE B 1 138 ? -3.803 -37.906 3.555 1 98.06 138 ILE B CA 1
ATOM 7202 C C . ILE B 1 138 ? -2.992 -39.188 3.766 1 98.06 138 ILE B C 1
ATOM 7204 O O . ILE B 1 138 ? -2.939 -40.031 2.887 1 98.06 138 ILE B O 1
ATOM 7208 N N . ASN B 1 139 ? -2.334 -39.312 4.898 1 98.19 139 ASN B N 1
ATOM 7209 C CA . ASN B 1 139 ? -1.729 -40.594 5.285 1 98.19 139 ASN B CA 1
ATOM 7210 C C . ASN B 1 139 ? -2.701 -41.469 6.082 1 98.19 139 ASN B C 1
ATOM 7212 O O . ASN B 1 139 ? -2.432 -42.625 6.332 1 98.19 139 ASN B O 1
ATOM 7216 N N . SER B 1 140 ? -3.828 -40.906 6.465 1 98.12 140 SER B N 1
ATOM 7217 C CA . SER B 1 140 ? -4.891 -41.656 7.137 1 98.12 140 SER B CA 1
ATOM 7218 C C . SER B 1 140 ? -5.836 -42.281 6.125 1 98.12 140 SER B C 1
ATOM 7220 O O . SER B 1 140 ? -5.684 -42.094 4.918 1 98.12 140 SER B O 1
ATOM 7222 N N . PRO B 1 141 ? -6.848 -43.062 6.637 1 97.69 141 PRO B N 1
ATOM 7223 C CA . PRO B 1 141 ? -7.82 -43.656 5.719 1 97.69 141 PRO B CA 1
ATOM 7224 C C . PRO B 1 141 ? -8.633 -42.625 4.965 1 97.69 141 PRO B C 1
ATOM 7226 O O . PRO B 1 141 ? -9.414 -42.938 4.074 1 97.69 141 PRO B O 1
ATOM 7229 N N . PHE B 1 142 ? -8.414 -41.406 5.293 1 97.44 142 PHE B N 1
ATOM 7230 C CA . PHE B 1 142 ? -9.062 -40.312 4.566 1 97.44 142 PHE B CA 1
ATOM 7231 C C . PHE B 1 142 ? -8.75 -40.406 3.076 1 97.44 142 PHE B C 1
ATOM 7233 O O . PHE B 1 142 ? -9.602 -40.094 2.242 1 97.44 142 PHE B O 1
ATOM 7240 N N . ILE B 1 143 ? -7.551 -40.812 2.697 1 97.88 143 ILE B N 1
ATOM 7241 C CA . ILE B 1 143 ? -7.152 -40.875 1.295 1 97.88 143 ILE B CA 1
ATOM 7242 C C . ILE B 1 143 ? -8.047 -41.875 0.543 1 97.88 143 ILE B C 1
ATOM 7244 O O . ILE B 1 143 ? -8.352 -41.656 -0.634 1 97.88 143 ILE B O 1
ATOM 7248 N N . GLU B 1 144 ? -8.445 -42.906 1.205 1 97.62 144 GLU B N 1
ATOM 7249 C CA . GLU B 1 144 ? -9.375 -43.844 0.589 1 97.62 144 GLU B CA 1
ATOM 7250 C C . GLU B 1 144 ? -10.734 -43.219 0.335 1 97.62 144 GLU B C 1
ATOM 7252 O O . GLU B 1 144 ? -11.391 -43.531 -0.658 1 97.62 144 GLU B O 1
ATOM 7257 N N . HIS B 1 145 ? -11.109 -42.406 1.276 1 96.25 145 HIS B N 1
ATOM 7258 C CA . HIS B 1 145 ? -12.32 -41.656 1.069 1 96.25 145 HIS B CA 1
ATOM 7259 C C . HIS B 1 145 ? -12.203 -40.75 -0.159 1 96.25 145 HIS B C 1
ATOM 7261 O O . HIS B 1 145 ? -13.141 -40.625 -0.951 1 96.25 145 HIS B O 1
ATOM 7267 N N . VAL B 1 146 ? -11.102 -40.062 -0.338 1 97.56 146 VAL B N 1
ATOM 7268 C CA . VAL B 1 146 ? -10.859 -39.188 -1.474 1 97.56 146 VAL B CA 1
ATOM 7269 C C . VAL B 1 146 ? -10.898 -40 -2.771 1 97.56 146 VAL B C 1
ATOM 7271 O O . VAL B 1 146 ? -11.461 -39.531 -3.771 1 97.56 146 VAL B O 1
ATOM 7274 N N . LYS B 1 147 ? -10.305 -41.156 -2.756 1 98.12 147 LYS B N 1
ATOM 7275 C CA . LYS B 1 147 ? -10.359 -42.031 -3.922 1 98.12 147 LYS B CA 1
ATOM 7276 C C . LYS B 1 147 ? -11.805 -42.375 -4.305 1 98.12 147 LYS B C 1
ATOM 7278 O O . LYS B 1 147 ? -12.164 -42.312 -5.484 1 98.12 147 LYS B O 1
ATOM 7283 N N . LYS B 1 148 ? -12.57 -42.656 -3.33 1 97.25 148 LYS B N 1
ATOM 7284 C CA . LYS B 1 148 ? -13.984 -42.906 -3.574 1 97.25 148 LYS B CA 1
ATOM 7285 C C . LYS B 1 148 ? -14.688 -41.688 -4.16 1 97.25 148 LYS B C 1
ATOM 7287 O O . LYS B 1 148 ? -15.539 -41.812 -5.039 1 97.25 148 LYS B O 1
ATOM 7292 N N . GLU B 1 149 ? -14.367 -40.531 -3.645 1 97 149 GLU B N 1
ATOM 7293 C CA . GLU B 1 149 ? -14.93 -39.281 -4.164 1 97 149 GLU B CA 1
ATOM 7294 C C . GLU B 1 149 ? -14.609 -39.094 -5.645 1 97 149 GLU B C 1
ATOM 7296 O O . GLU B 1 149 ? -15.469 -38.688 -6.426 1 97 149 GLU B O 1
ATOM 7301 N N . VAL B 1 150 ? -13.391 -39.406 -6.023 1 97.75 150 VAL B N 1
ATOM 7302 C CA . VAL B 1 150 ? -12.945 -39.25 -7.406 1 97.75 150 VAL B CA 1
ATOM 7303 C C . VAL B 1 150 ? -13.742 -40.219 -8.305 1 97.75 150 VAL B C 1
ATOM 7305 O O . VAL B 1 150 ? -14.258 -39.781 -9.344 1 97.75 150 VAL B O 1
ATOM 7308 N N . VAL B 1 151 ? -13.883 -41.438 -7.906 1 97.56 151 VAL B N 1
ATOM 7309 C CA . VAL B 1 151 ? -14.602 -42.438 -8.695 1 97.56 151 VAL B CA 1
ATOM 7310 C C . VAL B 1 151 ? -16.078 -42.031 -8.812 1 97.56 151 VAL B C 1
ATOM 7312 O O . VAL B 1 151 ? -16.656 -42.094 -9.898 1 97.56 151 VAL B O 1
ATOM 7315 N N . GLU B 1 152 ? -16.609 -41.688 -7.668 1 96.88 152 GLU B N 1
ATOM 7316 C CA . GLU B 1 152 ? -18.016 -41.25 -7.66 1 96.88 152 GLU B CA 1
ATOM 7317 C C . GLU B 1 152 ? -18.234 -40.031 -8.555 1 96.88 152 GLU B C 1
ATOM 7319 O O . GLU B 1 152 ? -19.234 -39.969 -9.281 1 96.88 152 GLU B O 1
ATOM 7324 N N . ALA B 1 153 ? -17.391 -39.094 -8.5 1 96.94 153 ALA B N 1
ATOM 7325 C CA . ALA B 1 153 ? -17.5 -37.906 -9.344 1 96.94 153 ALA B CA 1
ATOM 7326 C C . ALA B 1 153 ? -17.516 -38.281 -10.82 1 96.94 153 ALA B C 1
ATOM 7328 O O . ALA B 1 153 ? -18.328 -37.781 -11.586 1 96.94 153 ALA B O 1
ATOM 7329 N N . HIS B 1 154 ? -16.625 -39.188 -11.203 1 96.94 154 HIS B N 1
ATOM 7330 C CA . HIS B 1 154 ? -16.594 -39.625 -12.594 1 96.94 154 HIS B CA 1
ATOM 7331 C C . HIS B 1 154 ? -17.906 -40.281 -12.992 1 96.94 154 HIS B C 1
ATOM 7333 O O . HIS B 1 154 ? -18.375 -40.125 -14.125 1 96.94 154 HIS B O 1
ATOM 7339 N N . SER B 1 155 ? -18.484 -40.969 -12.109 1 96.31 155 SER B N 1
ATOM 7340 C CA . SER B 1 155 ? -19.719 -41.719 -12.391 1 96.31 155 SER B CA 1
ATOM 7341 C C . SER B 1 155 ? -20.891 -40.75 -12.641 1 96.31 155 SER B C 1
ATOM 7343 O O . SER B 1 155 ? -21.906 -41.156 -13.211 1 96.31 155 SER B O 1
ATOM 7345 N N . LEU B 1 156 ? -20.766 -39.5 -12.219 1 96.88 156 LEU B N 1
ATOM 7346 C CA . LEU B 1 156 ? -21.828 -38.531 -12.391 1 96.88 156 LEU B CA 1
ATOM 7347 C C . LEU B 1 156 ? -21.828 -37.969 -13.812 1 96.88 156 LEU B C 1
ATOM 7349 O O . LEU B 1 156 ? -22.719 -37.188 -14.188 1 96.88 156 LEU B O 1
ATOM 7353 N N . GLY B 1 157 ? -20.828 -38.312 -14.594 1 96.62 157 GLY B N 1
ATOM 7354 C CA . GLY B 1 157 ? -20.75 -37.875 -15.984 1 96.62 157 GLY B CA 1
ATOM 7355 C C . GLY B 1 157 ? -20.062 -36.531 -16.172 1 96.62 157 GLY B C 1
ATOM 7356 O O . GLY B 1 157 ? -20.25 -35.875 -17.188 1 96.62 157 GLY B O 1
ATOM 7357 N N . VAL B 1 158 ? -19.312 -36.094 -15.227 1 98.06 158 VAL B N 1
ATOM 7358 C CA . VAL B 1 158 ? -18.625 -34.812 -15.289 1 98.06 158 VAL B CA 1
ATOM 7359 C C . VAL B 1 158 ? -17.531 -34.875 -16.359 1 98.06 158 VAL B C 1
ATOM 7361 O O . VAL B 1 158 ? -17.172 -35.938 -16.828 1 98.06 158 VAL B O 1
ATOM 7364 N N . ASP B 1 159 ? -17.062 -33.719 -16.781 1 98.06 159 ASP B N 1
ATOM 7365 C CA . ASP B 1 159 ? -16.031 -33.594 -17.812 1 98.06 159 ASP B CA 1
ATOM 7366 C C . ASP B 1 159 ? -14.633 -33.656 -17.203 1 98.06 159 ASP B C 1
ATOM 7368 O O . ASP B 1 159 ? -13.633 -33.719 -17.922 1 98.06 159 ASP B O 1
ATOM 7372 N N . GLY B 1 160 ? -14.531 -33.656 -15.922 1 97.88 160 GLY B N 1
ATOM 7373 C CA . GLY B 1 160 ? -13.266 -33.781 -15.219 1 97.88 160 GLY B CA 1
ATOM 7374 C C . GLY B 1 160 ? -13.398 -33.562 -13.719 1 97.88 160 GLY B C 1
ATOM 7375 O O . GLY B 1 160 ? -14.477 -33.219 -13.227 1 97.88 160 GLY B O 1
ATOM 7376 N N . VAL B 1 161 ? -12.305 -33.844 -13.055 1 98.12 161 VAL B N 1
ATOM 7377 C CA . VAL B 1 161 ? -12.25 -33.625 -11.609 1 98.12 161 VAL B CA 1
ATOM 7378 C C . VAL B 1 161 ? -11.172 -32.594 -11.281 1 98.12 161 VAL B C 1
ATOM 7380 O O . VAL B 1 161 ? -10.117 -32.562 -11.93 1 98.12 161 VAL B O 1
ATOM 7383 N N . PHE B 1 162 ? -11.516 -31.719 -10.406 1 98.31 162 PHE B N 1
ATOM 7384 C CA . PHE B 1 162 ? -10.641 -30.688 -9.859 1 98.31 162 PHE B CA 1
ATOM 7385 C C . PHE B 1 162 ? -10.25 -31.016 -8.43 1 98.31 162 PHE B C 1
ATOM 7387 O O . PHE B 1 162 ? -11.039 -30.797 -7.5 1 98.31 162 PHE B O 1
ATOM 7394 N N . LEU B 1 163 ? -9.031 -31.562 -8.266 1 97.88 163 LEU B N 1
ATOM 7395 C CA . LEU B 1 163 ? -8.539 -31.938 -6.945 1 97.88 163 LEU B CA 1
ATOM 7396 C C . LEU B 1 163 ? -8.125 -30.703 -6.145 1 97.88 163 LEU B C 1
ATOM 7398 O O . LEU B 1 163 ? -7.273 -29.938 -6.59 1 97.88 163 LEU B O 1
ATOM 7402 N N . ASP B 1 164 ? -8.68 -30.516 -4.98 1 95.31 164 ASP B N 1
ATOM 7403 C CA . ASP B 1 164 ? -8.266 -29.422 -4.105 1 95.31 164 ASP B CA 1
ATOM 7404 C C . ASP B 1 164 ? -6.867 -29.656 -3.551 1 95.31 164 ASP B C 1
ATOM 7406 O O . ASP B 1 164 ? -6.367 -30.781 -3.57 1 95.31 164 ASP B O 1
ATOM 7410 N N . SER B 1 165 ? -6.25 -28.594 -3.141 1 92.81 165 SER B N 1
ATOM 7411 C CA . SER B 1 165 ? -4.938 -28.719 -2.516 1 92.81 165 SER B CA 1
ATOM 7412 C C . SER B 1 165 ? -5.02 -29.484 -1.2 1 92.81 165 SER B C 1
ATOM 7414 O O . SER B 1 165 ? -5.914 -29.234 -0.389 1 92.81 165 SER B O 1
ATOM 7416 N N . PHE B 1 166 ? -4.184 -30.469 -0.941 1 89.56 166 PHE B N 1
ATOM 7417 C CA . PHE B 1 166 ? -4.215 -31.297 0.264 1 89.56 166 PHE B CA 1
ATOM 7418 C C . PHE B 1 166 ? -3.777 -30.484 1.479 1 89.56 166 PHE B C 1
ATOM 7420 O O . PHE B 1 166 ? -3.912 -30.938 2.617 1 89.56 166 PHE B O 1
ATOM 7427 N N . ARG B 1 167 ? -3.439 -29.297 1.416 1 89.12 167 ARG B N 1
ATOM 7428 C CA . ARG B 1 167 ? -2.963 -28.484 2.537 1 89.12 167 ARG B CA 1
ATOM 7429 C C . ARG B 1 167 ? -2.006 -29.281 3.416 1 89.12 167 ARG B C 1
ATOM 7431 O O . ARG B 1 167 ? -2.129 -29.281 4.645 1 89.12 167 ARG B O 1
ATOM 7438 N N . TYR B 1 168 ? -1.255 -30.125 2.891 1 91.75 168 TYR B N 1
ATOM 7439 C CA . TYR B 1 168 ? -0.254 -30.984 3.51 1 91.75 168 TYR B CA 1
ATOM 7440 C C . TYR B 1 168 ? 1.138 -30.672 2.969 1 91.75 168 TYR B C 1
ATOM 7442 O O . TYR B 1 168 ? 1.523 -31.172 1.911 1 91.75 168 TYR B O 1
ATOM 7450 N N . GLN B 1 169 ? 1.761 -29.688 3.541 1 87.38 169 GLN B N 1
ATOM 7451 C CA . GLN B 1 169 ? 3.08 -29.25 3.102 1 87.38 169 GLN B CA 1
ATOM 7452 C C . GLN B 1 169 ? 4.023 -29.078 4.285 1 87.38 169 GLN B C 1
ATOM 7454 O O . GLN B 1 169 ? 3.582 -29 5.434 1 87.38 169 GLN B O 1
ATOM 7459 N N . PRO B 1 170 ? 5.266 -29.141 3.955 1 90.06 170 PRO B N 1
ATOM 7460 C CA . PRO B 1 170 ? 6.207 -28.844 5.039 1 90.06 170 PRO B CA 1
ATOM 7461 C C . PRO B 1 170 ? 6.062 -27.422 5.582 1 90.06 170 PRO B C 1
ATOM 7463 O O . PRO B 1 170 ? 5.922 -26.484 4.805 1 90.06 170 PRO B O 1
ATOM 7466 N N . ASP B 1 171 ? 5.938 -27.344 6.766 1 89 171 ASP B N 1
ATOM 7467 C CA . ASP B 1 171 ? 5.852 -26.078 7.496 1 89 171 ASP B CA 1
ATOM 7468 C C . ASP B 1 171 ? 6.27 -26.266 8.953 1 89 171 ASP B C 1
ATOM 7470 O O . ASP B 1 171 ? 6.238 -27.375 9.484 1 89 171 ASP B O 1
ATOM 7474 N N . ILE B 1 172 ? 6.641 -25.188 9.516 1 85.81 172 ILE B N 1
ATOM 7475 C CA . ILE B 1 172 ? 7.094 -25.281 10.898 1 85.81 172 ILE B CA 1
ATOM 7476 C C . ILE B 1 172 ? 5.891 -25.328 11.836 1 85.81 172 ILE B C 1
ATOM 7478 O O . ILE B 1 172 ? 5.871 -26.109 12.789 1 85.81 172 ILE B O 1
ATOM 7482 N N . GLU B 1 173 ? 4.871 -24.562 11.469 1 85.56 173 GLU B N 1
ATOM 7483 C CA . GLU B 1 173 ? 3.76 -24.406 12.398 1 85.56 173 GLU B CA 1
ATOM 7484 C C . GLU B 1 173 ? 2.555 -25.234 11.977 1 85.56 173 GLU B C 1
ATOM 7486 O O . GLU B 1 173 ? 1.698 -25.562 12.805 1 85.56 173 GLU B O 1
ATOM 7491 N N . ARG B 1 174 ? 2.451 -25.625 10.742 1 90.94 174 ARG B N 1
ATOM 7492 C CA . ARG B 1 174 ? 1.226 -26.234 10.234 1 90.94 174 ARG B CA 1
ATOM 7493 C C . ARG B 1 174 ? 1.517 -27.562 9.555 1 90.94 174 ARG B C 1
ATOM 7495 O O . ARG B 1 174 ? 0.8 -27.969 8.633 1 90.94 174 ARG B O 1
ATOM 7502 N N . ALA B 1 175 ? 2.537 -28.172 9.945 1 94.19 175 ALA B N 1
ATOM 7503 C CA . ALA B 1 175 ? 2.814 -29.5 9.406 1 94.19 175 ALA B CA 1
ATOM 7504 C C . ALA B 1 175 ? 2.217 -30.578 10.297 1 94.19 175 ALA B C 1
ATOM 7506 O O . ALA B 1 175 ? 2.182 -30.438 11.523 1 94.19 175 ALA B O 1
ATOM 7507 N N . CYS B 1 176 ? 1.861 -31.703 9.75 1 97.06 176 CYS B N 1
ATOM 7508 C CA . CYS B 1 176 ? 1.12 -32.75 10.438 1 97.06 176 CYS B CA 1
ATOM 7509 C C . CYS B 1 176 ? 2.062 -33.688 11.203 1 97.06 176 CYS B C 1
ATOM 7511 O O . CYS B 1 176 ? 3.045 -34.156 10.641 1 97.06 176 CYS B O 1
ATOM 7513 N N . TYR B 1 177 ? 1.753 -33.969 12.445 1 97.5 177 TYR B N 1
ATOM 7514 C CA . TYR B 1 177 ? 2.445 -34.906 13.328 1 97.5 177 TYR B CA 1
ATOM 7515 C C . TYR B 1 177 ? 1.477 -35.938 13.906 1 97.5 177 TYR B C 1
ATOM 7517 O O . TYR B 1 177 ? 1.669 -36.406 15.023 1 97.5 177 TYR B O 1
ATOM 7525 N N . CYS B 1 178 ? 0.449 -36.219 13.156 1 97.69 178 CYS B N 1
ATOM 7526 C CA . CYS B 1 178 ? -0.539 -37.156 13.633 1 97.69 178 CYS B CA 1
ATOM 7527 C C . CYS B 1 178 ? 0.058 -38.562 13.719 1 97.69 178 CYS B C 1
ATOM 7529 O O . CYS B 1 178 ? 1.185 -38.781 13.273 1 97.69 178 CYS B O 1
ATOM 7531 N N . GLU B 1 179 ? -0.739 -39.469 14.227 1 97.31 179 GLU B N 1
ATOM 7532 C CA . GLU B 1 179 ? -0.254 -40.844 14.445 1 97.31 179 GLU B CA 1
ATOM 7533 C C . GLU B 1 179 ? 0.002 -41.562 13.125 1 97.31 179 GLU B C 1
ATOM 7535 O O . GLU B 1 179 ? 0.933 -42.375 13.016 1 97.31 179 GLU B O 1
ATOM 7540 N N . TRP B 1 180 ? -0.773 -41.281 12.133 1 98.31 180 TRP B N 1
ATOM 7541 C CA . TRP B 1 180 ? -0.608 -41.906 10.828 1 98.31 180 TRP B CA 1
ATOM 7542 C C . TRP B 1 180 ? 0.698 -41.5 10.172 1 98.31 180 TRP B C 1
ATOM 7544 O O . TRP B 1 180 ? 1.418 -42.312 9.602 1 98.31 180 TRP B O 1
ATOM 7554 N N . CYS B 1 181 ? 0.994 -40.25 10.297 1 98.38 181 CYS B N 1
ATOM 7555 C CA . CYS B 1 181 ? 2.232 -39.719 9.742 1 98.38 181 CYS B CA 1
ATOM 7556 C C . CYS B 1 181 ? 3.443 -40.219 10.508 1 98.38 181 CYS B C 1
ATOM 7558 O O . CYS B 1 181 ? 4.438 -40.625 9.906 1 98.38 181 CYS B O 1
ATOM 7560 N N . ARG B 1 182 ? 3.338 -40.188 11.828 1 97.88 182 ARG B N 1
ATOM 7561 C CA . ARG B 1 182 ? 4.449 -40.656 12.648 1 97.88 182 ARG B CA 1
ATOM 7562 C C . ARG B 1 182 ? 4.758 -42.094 12.367 1 97.88 182 ARG B C 1
ATOM 7564 O O . ARG B 1 182 ? 5.922 -42.5 12.219 1 97.88 182 ARG B O 1
ATOM 7571 N N . ARG B 1 183 ? 3.795 -42.875 12.297 1 98.12 183 ARG B N 1
ATOM 7572 C CA . ARG B 1 183 ? 3.969 -44.312 12.047 1 98.12 183 ARG B CA 1
ATOM 7573 C C . ARG B 1 183 ? 4.586 -44.562 10.68 1 98.12 183 ARG B C 1
ATOM 7575 O O . ARG B 1 183 ? 5.566 -45.281 10.555 1 98.12 183 ARG B O 1
ATOM 7582 N N . ARG B 1 184 ? 3.992 -43.938 9.672 1 98.38 184 ARG B N 1
ATOM 7583 C CA . ARG B 1 184 ? 4.496 -44.156 8.32 1 98.38 184 ARG B CA 1
ATOM 7584 C C . ARG B 1 184 ? 5.941 -43.688 8.195 1 98.38 184 ARG B C 1
ATOM 7586 O O . ARG B 1 184 ? 6.766 -44.375 7.582 1 98.38 184 ARG B O 1
ATOM 7593 N N . PHE B 1 185 ? 6.23 -42.562 8.695 1 98.44 185 PHE B N 1
ATOM 7594 C CA . PHE B 1 185 ? 7.586 -42.031 8.609 1 98.44 185 PHE B CA 1
ATOM 7595 C C . PHE B 1 185 ? 8.578 -42.938 9.305 1 98.44 185 PHE B C 1
ATOM 7597 O O . PHE B 1 185 ? 9.648 -43.219 8.766 1 98.44 185 PHE B O 1
ATOM 7604 N N . ARG B 1 186 ? 8.172 -43.375 10.5 1 97.81 186 ARG B N 1
ATOM 7605 C CA . ARG B 1 186 ? 9.023 -44.312 11.25 1 97.81 186 ARG B CA 1
ATOM 7606 C C . ARG B 1 186 ? 9.258 -45.594 10.477 1 97.81 186 ARG B C 1
ATOM 7608 O O . ARG B 1 186 ? 10.375 -46.125 10.445 1 97.81 186 ARG B O 1
ATOM 7615 N N . GLU B 1 187 ? 8.273 -46.125 9.891 1 98.19 187 GLU B N 1
ATOM 7616 C CA . GLU B 1 187 ? 8.367 -47.344 9.117 1 98.19 187 GLU B CA 1
ATOM 7617 C C . GLU B 1 187 ? 9.297 -47.156 7.914 1 98.19 187 GLU B C 1
ATOM 7619 O O . GLU B 1 187 ? 10.07 -48.062 7.586 1 98.19 187 GLU B O 1
ATOM 7624 N N . GLU B 1 188 ? 9.219 -46.031 7.309 1 98.06 188 GLU B N 1
ATOM 7625 C CA . GLU B 1 188 ? 9.969 -45.781 6.078 1 98.06 188 GLU B CA 1
ATOM 7626 C C . GLU B 1 188 ? 11.414 -45.406 6.379 1 98.06 188 GLU B C 1
ATOM 7628 O O . GLU B 1 188 ? 12.32 -45.688 5.598 1 98.06 188 GLU B O 1
ATOM 7633 N N . HIS B 1 189 ? 11.641 -44.75 7.527 1 97.5 189 HIS B N 1
ATOM 7634 C CA . HIS B 1 189 ? 12.961 -44.156 7.715 1 97.5 189 HIS B CA 1
ATOM 7635 C C . HIS B 1 189 ? 13.664 -44.75 8.93 1 97.5 189 HIS B C 1
ATOM 7637 O O . HIS B 1 189 ? 14.875 -44.562 9.086 1 97.5 189 HIS B O 1
ATOM 7643 N N . GLY B 1 190 ? 12.914 -45.375 9.836 1 96.94 190 GLY B N 1
ATOM 7644 C CA . GLY B 1 190 ? 13.5 -46.125 10.945 1 96.94 190 GLY B CA 1
ATOM 7645 C C . GLY B 1 190 ? 13.695 -45.281 12.188 1 96.94 190 GLY B C 1
ATOM 7646 O O . GLY B 1 190 ? 14.297 -45.719 13.164 1 96.94 190 GLY B O 1
ATOM 7647 N N . TYR B 1 191 ? 13.25 -44 12.109 1 96 191 TYR B N 1
ATOM 7648 C CA . TYR B 1 191 ? 13.32 -43.125 13.266 1 96 191 TYR B CA 1
ATOM 7649 C C . TYR B 1 191 ? 12.109 -42.188 13.328 1 96 191 TYR B C 1
ATOM 7651 O O . TYR B 1 191 ? 11.352 -42.094 12.359 1 96 191 TYR B O 1
ATOM 7659 N N . GLU B 1 192 ? 11.93 -41.562 14.508 1 96.62 192 GLU B N 1
ATOM 7660 C CA . GLU B 1 192 ? 10.766 -40.688 14.734 1 96.62 192 GLU B CA 1
ATOM 7661 C C . GLU B 1 192 ? 10.891 -39.375 13.977 1 96.62 192 GLU B C 1
ATOM 7663 O O . GLU B 1 192 ? 12 -38.906 13.695 1 96.62 192 GLU B O 1
ATOM 7668 N N . MET B 1 193 ? 9.773 -38.719 13.703 1 96.62 193 MET B N 1
ATOM 7669 C CA . MET B 1 193 ? 9.75 -37.406 13.102 1 96.62 193 MET B CA 1
ATOM 7670 C C . MET B 1 193 ? 10.383 -36.375 14.031 1 96.62 193 MET B C 1
ATOM 7672 O O . MET B 1 193 ? 9.953 -36.219 15.172 1 96.62 193 MET B O 1
ATOM 7676 N N . PRO B 1 194 ? 11.367 -35.656 13.523 1 95.81 194 PRO B N 1
ATOM 7677 C CA . PRO B 1 194 ? 11.875 -34.562 14.367 1 95.81 194 PRO B CA 1
ATOM 7678 C C . PRO B 1 194 ? 10.844 -33.469 14.594 1 95.81 194 PRO B C 1
ATOM 7680 O O . PRO B 1 194 ? 10.109 -33.094 13.664 1 95.81 194 PRO B O 1
ATOM 7683 N N . LYS B 1 195 ? 10.789 -32.938 15.781 1 93.19 195 LYS B N 1
ATOM 7684 C CA . LYS B 1 195 ? 9.789 -31.922 16.125 1 93.19 195 LYS B CA 1
ATOM 7685 C C . LYS B 1 195 ? 10.375 -30.516 16.031 1 93.19 195 LYS B C 1
ATOM 7687 O O . LYS B 1 195 ? 9.695 -29.594 15.57 1 93.19 195 LYS B O 1
ATOM 7692 N N . GLU B 1 196 ? 11.578 -30.344 16.438 1 92.69 196 GLU B N 1
ATOM 7693 C CA . GLU B 1 196 ? 12.219 -29.031 16.453 1 92.69 196 GLU B CA 1
ATOM 7694 C C . GLU B 1 196 ? 12.969 -28.766 15.148 1 92.69 196 GLU B C 1
ATOM 7696 O O . GLU B 1 196 ? 13.734 -29.609 14.688 1 92.69 196 GLU B O 1
ATOM 7701 N N . PRO B 1 197 ? 12.688 -27.625 14.625 1 91.94 197 PRO B N 1
ATOM 7702 C CA . PRO B 1 197 ? 13.398 -27.312 13.383 1 91.94 197 PRO B CA 1
ATOM 7703 C C . PRO B 1 197 ? 14.914 -27.297 13.555 1 91.94 197 PRO B C 1
ATOM 7705 O O . PRO B 1 197 ? 15.43 -26.609 14.445 1 91.94 197 PRO B O 1
ATOM 7708 N N . ASN B 1 198 ? 15.641 -28.078 12.906 1 92.31 198 ASN B N 1
ATOM 7709 C CA . ASN B 1 198 ? 17.094 -28.125 12.836 1 92.31 198 ASN B CA 1
ATOM 7710 C C . ASN B 1 198 ? 17.578 -28.484 11.438 1 92.31 198 ASN B C 1
ATOM 7712 O O . ASN B 1 198 ? 17.688 -29.672 11.102 1 92.31 198 ASN B O 1
ATOM 7716 N N . TRP B 1 199 ? 18 -27.594 10.711 1 90.69 199 TRP B N 1
ATOM 7717 C CA . TRP B 1 199 ? 18.312 -27.766 9.289 1 90.69 199 TRP B CA 1
ATOM 7718 C C . TRP B 1 199 ? 19.672 -28.406 9.102 1 90.69 199 TRP B C 1
ATOM 7720 O O . TRP B 1 199 ? 20 -28.859 8 1 90.69 199 TRP B O 1
ATOM 7730 N N . LEU B 1 200 ? 20.5 -28.484 10.141 1 88.44 200 LEU B N 1
ATOM 7731 C CA . LEU B 1 200 ? 21.781 -29.188 10.094 1 88.44 200 LEU B CA 1
ATOM 7732 C C . LEU B 1 200 ? 21.578 -30.688 10.297 1 88.44 200 LEU B C 1
ATOM 7734 O O . LEU B 1 200 ? 22.469 -31.484 10 1 88.44 200 LEU B O 1
ATOM 7738 N N . ASP B 1 201 ? 20.422 -31.031 10.844 1 91.81 201 ASP B N 1
ATOM 7739 C CA . ASP B 1 201 ? 20.047 -32.438 11.039 1 91.81 201 ASP B CA 1
ATOM 7740 C C . ASP B 1 201 ? 19.469 -33.031 9.758 1 91.81 201 ASP B C 1
ATOM 7742 O O . ASP B 1 201 ? 18.422 -32.594 9.289 1 91.81 201 ASP B O 1
ATOM 7746 N N . LYS B 1 202 ? 20.156 -34 9.289 1 92.5 202 LYS B N 1
ATOM 7747 C CA . LYS B 1 202 ? 19.672 -34.656 8.078 1 92.5 202 LYS B CA 1
ATOM 7748 C C . LYS B 1 202 ? 18.25 -35.188 8.266 1 92.5 202 LYS B C 1
ATOM 7750 O O . LYS B 1 202 ? 17.453 -35.219 7.316 1 92.5 202 LYS B O 1
ATOM 7755 N N . ARG B 1 203 ? 18.031 -35.656 9.609 1 94 203 ARG B N 1
ATOM 7756 C CA . ARG B 1 203 ? 16.703 -36.188 9.883 1 94 203 ARG B CA 1
ATOM 7757 C C . ARG B 1 203 ? 15.617 -35.156 9.641 1 94 203 ARG B C 1
ATOM 7759 O O . ARG B 1 203 ? 14.516 -35.469 9.195 1 94 203 ARG B O 1
ATOM 7766 N N . TRP B 1 204 ? 15.805 -33.875 9.836 1 95.5 204 TRP B N 1
ATOM 7767 C CA . TRP B 1 204 ? 14.875 -32.781 9.594 1 95.5 204 TRP B CA 1
ATOM 7768 C C . TRP B 1 204 ? 14.68 -32.562 8.102 1 95.5 204 TRP B C 1
ATOM 7770 O O . TRP B 1 204 ? 13.547 -32.406 7.633 1 95.5 204 TRP B O 1
ATOM 7780 N N . ARG B 1 205 ? 15.727 -32.531 7.336 1 94.44 205 ARG B N 1
ATOM 7781 C CA . ARG B 1 205 ? 15.648 -32.312 5.891 1 94.44 205 ARG B CA 1
ATOM 7782 C C . ARG B 1 205 ? 14.891 -33.469 5.223 1 94.44 205 ARG B C 1
ATOM 7784 O O . ARG B 1 205 ? 14.117 -33.25 4.289 1 94.44 205 ARG B O 1
ATOM 7791 N N . GLU B 1 206 ? 15.141 -34.625 5.719 1 95.81 206 GLU B N 1
ATOM 7792 C CA . GLU B 1 206 ? 14.438 -35.781 5.188 1 95.81 206 GLU B CA 1
ATOM 7793 C C . GLU B 1 206 ? 12.938 -35.688 5.445 1 95.81 206 GLU B C 1
ATOM 7795 O O . GLU B 1 206 ? 12.133 -36.062 4.586 1 95.81 206 GLU B O 1
ATOM 7800 N N . LEU B 1 207 ? 12.656 -35.312 6.652 1 97.12 207 LEU B N 1
ATOM 7801 C CA . LEU B 1 207 ? 11.242 -35.125 6.969 1 97.12 207 LEU B CA 1
ATOM 7802 C C . LEU B 1 207 ? 10.617 -34.094 6.039 1 97.12 207 LEU B C 1
ATOM 7804 O O . LEU B 1 207 ? 9.477 -34.25 5.594 1 97.12 207 LEU B O 1
ATOM 7808 N N . TRP B 1 208 ? 11.359 -33 5.828 1 95.31 208 TRP B N 1
ATOM 7809 C CA . TRP B 1 208 ? 10.914 -31.953 4.918 1 95.31 208 TRP B CA 1
ATOM 7810 C C . TRP B 1 208 ? 10.641 -32.531 3.525 1 95.31 208 TRP B C 1
ATOM 7812 O O . TRP B 1 208 ? 9.586 -32.281 2.947 1 95.31 208 TRP B O 1
ATOM 7822 N N . GLU B 1 209 ? 11.484 -33.25 2.984 1 96.25 209 GLU B N 1
ATOM 7823 C CA . GLU B 1 209 ? 11.359 -33.906 1.674 1 96.25 209 GLU B CA 1
ATOM 7824 C C . GLU B 1 209 ? 10.234 -34.938 1.664 1 96.25 209 GLU B C 1
ATOM 7826 O O . GLU B 1 209 ? 9.516 -35.062 0.671 1 96.25 209 GLU B O 1
ATOM 7831 N N . TRP B 1 210 ? 10.188 -35.656 2.729 1 98 210 TRP B N 1
ATOM 7832 C CA . TRP B 1 210 ? 9.203 -36.719 2.852 1 98 210 TRP B CA 1
ATOM 7833 C C . TRP B 1 210 ? 7.785 -36.188 2.713 1 98 210 TRP B C 1
ATOM 7835 O O . TRP B 1 210 ? 6.918 -36.844 2.125 1 98 210 TRP B O 1
ATOM 7845 N N . ARG B 1 211 ? 7.547 -35.094 3.193 1 97.12 211 ARG B N 1
ATOM 7846 C CA . ARG B 1 211 ? 6.215 -34.5 3.121 1 97.12 211 ARG B CA 1
ATOM 7847 C C . ARG B 1 211 ? 5.836 -34.156 1.68 1 97.12 211 ARG B C 1
ATOM 7849 O O . ARG B 1 211 ? 4.691 -34.375 1.27 1 97.12 211 ARG B O 1
ATOM 7856 N N . TYR B 1 212 ? 6.797 -33.594 0.909 1 96.94 212 TYR B N 1
ATOM 7857 C CA . TYR B 1 212 ? 6.543 -33.406 -0.515 1 96.94 212 TYR B CA 1
ATOM 7858 C C . TYR B 1 212 ? 6.262 -34.75 -1.199 1 96.94 212 TYR B C 1
ATOM 7860 O O . TYR B 1 212 ? 5.359 -34.844 -2.031 1 96.94 212 TYR B O 1
ATOM 7868 N N . LYS B 1 213 ? 7.074 -35.688 -0.854 1 97.62 213 LYS B N 1
ATOM 7869 C CA . LYS B 1 213 ? 6.906 -37.031 -1.429 1 97.62 213 LYS B CA 1
ATOM 7870 C C . LYS B 1 213 ? 5.496 -37.531 -1.186 1 97.62 213 LYS B C 1
ATOM 7872 O O . LYS B 1 213 ? 4.871 -38.094 -2.092 1 97.62 213 LYS B O 1
ATOM 7877 N N . VAL B 1 214 ? 5.039 -37.375 0.027 1 98 214 VAL B N 1
ATOM 7878 C CA . VAL B 1 214 ? 3.715 -37.875 0.397 1 98 214 VAL B CA 1
ATOM 7879 C C . VAL B 1 214 ? 2.658 -37.219 -0.489 1 98 214 VAL B C 1
ATOM 7881 O O . VAL B 1 214 ? 1.798 -37.906 -1.05 1 98 214 VAL B O 1
ATOM 7884 N N . VAL B 1 215 ? 2.697 -35.938 -0.649 1 97.12 215 VAL B N 1
ATOM 7885 C CA . VAL B 1 215 ? 1.718 -35.188 -1.438 1 97.12 215 VAL B CA 1
ATOM 7886 C C . VAL B 1 215 ? 1.762 -35.656 -2.891 1 97.12 215 VAL B C 1
ATOM 7888 O O . VAL B 1 215 ? 0.722 -35.938 -3.49 1 97.12 215 VAL B O 1
ATOM 7891 N N . VAL B 1 216 ? 2.934 -35.75 -3.426 1 97.94 216 VAL B N 1
ATOM 7892 C CA . VAL B 1 216 ? 3.113 -36.125 -4.828 1 97.94 216 VAL B CA 1
ATOM 7893 C C . VAL B 1 216 ? 2.625 -37.562 -5.055 1 97.94 216 VAL B C 1
ATOM 7895 O O . VAL B 1 216 ? 1.98 -37.844 -6.066 1 97.94 216 VAL B O 1
ATOM 7898 N N . GLU B 1 217 ? 2.945 -38.406 -4.129 1 98.19 217 GLU B N 1
ATOM 7899 C CA . GLU B 1 217 ? 2.484 -39.781 -4.207 1 98.19 217 GLU B CA 1
ATOM 7900 C C . GLU B 1 217 ? 0.961 -39.875 -4.258 1 98.19 217 GLU B C 1
ATOM 7902 O O . GLU B 1 217 ? 0.397 -40.625 -5.047 1 98.19 217 GLU B O 1
ATOM 7907 N N . ARG B 1 218 ? 0.353 -39.125 -3.395 1 98.31 218 ARG B N 1
ATOM 7908 C CA . ARG B 1 218 ? -1.105 -39.156 -3.344 1 98.31 218 ARG B CA 1
ATOM 7909 C C . ARG B 1 218 ? -1.71 -38.562 -4.609 1 98.31 218 ARG B C 1
ATOM 7911 O O . ARG B 1 218 ? -2.717 -39.062 -5.117 1 98.31 218 ARG B O 1
ATOM 7918 N N . ILE B 1 219 ? -1.154 -37.438 -5.137 1 98.25 219 ILE B N 1
ATOM 7919 C CA . ILE B 1 219 ? -1.619 -36.875 -6.391 1 98.25 219 ILE B CA 1
ATOM 7920 C C . ILE B 1 219 ? -1.49 -37.906 -7.516 1 98.25 219 ILE B C 1
ATOM 7922 O O . ILE B 1 219 ? -2.416 -38.062 -8.312 1 98.25 219 ILE B O 1
ATOM 7926 N N . LYS B 1 220 ? -0.35 -38.594 -7.578 1 98.56 220 LYS B N 1
ATOM 7927 C CA . LYS B 1 220 ? -0.113 -39.625 -8.586 1 98.56 220 LYS B CA 1
ATOM 7928 C C . LYS B 1 220 ? -1.159 -40.719 -8.5 1 98.56 220 LYS B C 1
ATOM 7930 O O . LYS B 1 220 ? -1.7 -41.156 -9.516 1 98.56 220 LYS B O 1
ATOM 7935 N N . GLU B 1 221 ? -1.434 -41.156 -7.285 1 98.44 221 GLU B N 1
ATOM 7936 C CA . GLU B 1 221 ? -2.43 -42.219 -7.07 1 98.44 221 GLU B CA 1
ATOM 7937 C C . GLU B 1 221 ? -3.799 -41.781 -7.594 1 98.44 221 GLU B C 1
ATOM 7939 O O . GLU B 1 221 ? -4.473 -42.562 -8.281 1 98.44 221 GLU B O 1
ATOM 7944 N N . LEU B 1 222 ? -4.176 -40.594 -7.242 1 98.56 222 LEU B N 1
ATOM 7945 C CA . LEU B 1 222 ? -5.492 -40.094 -7.629 1 98.56 222 LEU B CA 1
ATOM 7946 C C . LEU B 1 222 ? -5.559 -39.844 -9.133 1 98.56 222 LEU B C 1
ATOM 7948 O O . LEU B 1 222 ? -6.602 -40.062 -9.758 1 98.56 222 LEU B O 1
ATOM 7952 N N . TYR B 1 223 ? -4.473 -39.344 -9.703 1 98.38 223 TYR B N 1
ATOM 7953 C CA . TYR B 1 223 ? -4.383 -39.156 -11.148 1 98.38 223 TYR B CA 1
ATOM 7954 C C . TYR B 1 223 ? -4.574 -40.5 -11.875 1 98.38 223 TYR B C 1
ATOM 7956 O O . TYR B 1 223 ? -5.383 -40.594 -12.805 1 98.38 223 TYR B O 1
ATOM 7964 N N . LYS B 1 224 ? -3.844 -41.5 -11.484 1 98.5 224 LYS B N 1
ATOM 7965 C CA . LYS B 1 224 ? -3.949 -42.812 -12.102 1 98.5 224 LYS B CA 1
ATOM 7966 C C . LYS B 1 224 ? -5.363 -43.375 -11.969 1 98.5 224 LYS B C 1
ATOM 7968 O O . LYS B 1 224 ? -5.914 -43.906 -12.93 1 98.5 224 LYS B O 1
ATOM 7973 N N . LEU B 1 225 ? -5.887 -43.219 -10.766 1 98.44 225 LEU B N 1
ATOM 7974 C CA . LEU B 1 225 ? -7.25 -43.656 -10.523 1 98.44 225 LEU B CA 1
ATOM 7975 C C . LEU B 1 225 ? -8.234 -42.969 -11.461 1 98.44 225 LEU B C 1
ATOM 7977 O O . LEU B 1 225 ? -9.117 -43.594 -12.031 1 98.44 225 LEU B O 1
ATOM 7981 N N . SER B 1 226 ? -8.133 -41.688 -11.547 1 98.25 226 SER B N 1
ATOM 7982 C CA . SER B 1 226 ? -9 -40.906 -12.422 1 98.25 226 SER B CA 1
ATOM 7983 C C . SER B 1 226 ? -8.898 -41.375 -13.867 1 98.25 226 SER B C 1
ATOM 7985 O O . SER B 1 226 ? -9.906 -41.531 -14.547 1 98.25 226 SER B O 1
ATOM 7987 N N . LYS B 1 227 ? -7.641 -41.625 -14.375 1 97.31 227 LYS B N 1
ATOM 7988 C CA . LYS B 1 227 ? -7.406 -42.031 -15.758 1 97.31 227 LYS B CA 1
ATOM 7989 C C . LYS B 1 227 ? -7.879 -43.438 -16.016 1 97.31 227 LYS B C 1
ATOM 7991 O O . LYS B 1 227 ? -8.32 -43.781 -17.109 1 97.31 227 LYS B O 1
ATOM 7996 N N . GLU B 1 228 ? -7.754 -44.219 -15.008 1 97.44 228 GLU B N 1
ATOM 7997 C CA . GLU B 1 228 ? -8.273 -45.594 -15.117 1 97.44 228 GLU B CA 1
ATOM 7998 C C . GLU B 1 228 ? -9.797 -45.594 -15.18 1 97.44 228 GLU B C 1
ATOM 8000 O O . GLU B 1 228 ? -10.391 -46.438 -15.883 1 97.44 228 GLU B O 1
ATOM 8005 N N . THR B 1 229 ? -10.344 -44.75 -14.406 1 96.75 229 THR B N 1
ATOM 8006 C CA . THR B 1 229 ? -11.797 -44.688 -14.352 1 96.75 229 THR B CA 1
ATOM 8007 C C . THR B 1 229 ? -12.352 -44.125 -15.664 1 96.75 229 THR B C 1
ATOM 8009 O O . THR B 1 229 ? -13.336 -44.625 -16.188 1 96.75 229 THR B O 1
ATOM 8012 N N . ASP B 1 230 ? -11.766 -43.031 -16.141 1 94.5 230 ASP B N 1
ATOM 8013 C CA . ASP B 1 230 ? -12.195 -42.406 -17.375 1 94.5 230 ASP B CA 1
ATOM 8014 C C . ASP B 1 230 ? -11.047 -41.656 -18.031 1 94.5 230 ASP B C 1
ATOM 8016 O O . ASP B 1 230 ? -10.891 -40.438 -17.797 1 94.5 230 ASP B O 1
ATOM 8020 N N . PRO B 1 231 ? -10.344 -42.219 -18.922 1 92.12 231 PRO B N 1
ATOM 8021 C CA . PRO B 1 231 ? -9.117 -41.625 -19.484 1 92.12 231 PRO B CA 1
ATOM 8022 C C . PRO B 1 231 ? -9.383 -40.344 -20.25 1 92.12 231 PRO B C 1
ATOM 8024 O O . PRO B 1 231 ? -8.469 -39.531 -20.422 1 92.12 231 PRO B O 1
ATOM 8027 N N . GLY B 1 232 ? -10.547 -40.125 -20.672 1 93.38 232 GLY B N 1
ATOM 8028 C CA . GLY B 1 232 ? -10.836 -38.969 -21.5 1 93.38 232 GLY B CA 1
ATOM 8029 C C . GLY B 1 232 ? -11.18 -37.719 -20.688 1 93.38 232 GLY B C 1
ATOM 8030 O O . GLY B 1 232 ? -11.383 -36.656 -21.25 1 93.38 232 GLY B O 1
ATOM 8031 N N . LYS B 1 233 ? -11.148 -37.812 -19.375 1 96.44 233 LYS B N 1
ATOM 8032 C CA . LYS B 1 233 ? -11.562 -36.719 -18.531 1 96.44 233 LYS B CA 1
ATOM 8033 C C . LYS B 1 233 ? -10.352 -35.969 -17.953 1 96.44 233 LYS B C 1
ATOM 8035 O O . LYS B 1 233 ? -9.281 -36.562 -17.797 1 96.44 233 LYS B O 1
ATOM 8040 N N . VAL B 1 234 ? -10.508 -34.688 -17.719 1 98.06 234 VAL B N 1
ATOM 8041 C CA . VAL B 1 234 ? -9.406 -33.844 -17.25 1 98.06 234 VAL B CA 1
ATOM 8042 C C . VAL B 1 234 ? -9.211 -34.062 -15.75 1 98.06 234 VAL B C 1
ATOM 8044 O O . VAL B 1 234 ? -10.18 -34.188 -15 1 98.06 234 VAL B O 1
ATOM 8047 N N . PHE B 1 235 ? -7.988 -34.125 -15.305 1 98.44 235 PHE B N 1
ATOM 8048 C CA . PHE B 1 235 ? -7.594 -34.125 -13.906 1 98.44 235 PHE B CA 1
ATOM 8049 C C . PHE B 1 235 ? -6.84 -32.812 -13.57 1 98.44 235 PHE B C 1
ATOM 8051 O O . PHE B 1 235 ? -5.719 -32.625 -14.047 1 98.44 235 PHE B O 1
ATOM 8058 N N . MET B 1 236 ? -7.453 -31.984 -12.773 1 98.31 236 MET B N 1
ATOM 8059 C CA . MET B 1 236 ? -6.883 -30.688 -12.422 1 98.31 236 MET B CA 1
ATOM 8060 C C . MET B 1 236 ? -6.398 -30.688 -10.977 1 98.31 236 MET B C 1
ATOM 8062 O O . MET B 1 236 ? -6.906 -31.438 -10.141 1 98.31 236 MET B O 1
ATOM 8066 N N . TYR B 1 237 ? -5.414 -29.828 -10.734 1 98 237 TYR B N 1
ATOM 8067 C CA . TYR B 1 237 ? -4.887 -29.672 -9.383 1 98 237 TYR B CA 1
ATOM 8068 C C . TYR B 1 237 ? -4.961 -28.219 -8.945 1 98 237 TYR B C 1
ATOM 8070 O O . TYR B 1 237 ? -4.586 -27.312 -9.695 1 98 237 TYR B O 1
ATOM 8078 N N . ASN B 1 238 ? -5.473 -27.969 -7.738 1 97.38 238 ASN B N 1
ATOM 8079 C CA . ASN B 1 238 ? -5.547 -26.641 -7.145 1 97.38 238 ASN B CA 1
ATOM 8080 C C . ASN B 1 238 ? -4.207 -26.203 -6.555 1 97.38 238 ASN B C 1
ATOM 8082 O O . ASN B 1 238 ? -3.758 -26.766 -5.551 1 97.38 238 ASN B O 1
ATOM 8086 N N . SER B 1 239 ? -3.611 -25.219 -7.191 1 96.62 239 SER B N 1
ATOM 8087 C CA . SER B 1 239 ? -2.346 -24.688 -6.707 1 96.62 239 SER B CA 1
ATOM 8088 C C . SER B 1 239 ? -2.502 -23.234 -6.25 1 96.62 239 SER B C 1
ATOM 8090 O O . SER B 1 239 ? -3.281 -22.484 -6.828 1 96.62 239 SER B O 1
ATOM 8092 N N . HIS B 1 240 ? -1.796 -22.891 -5.16 1 94.19 240 HIS B N 1
ATOM 8093 C CA . HIS B 1 240 ? -1.693 -21.516 -4.66 1 94.19 240 HIS B CA 1
ATOM 8094 C C . HIS B 1 240 ? -0.276 -20.984 -4.82 1 94.19 240 HIS B C 1
ATOM 8096 O O . HIS B 1 240 ? 0.469 -20.875 -3.842 1 94.19 240 HIS B O 1
ATOM 8102 N N . PRO B 1 241 ? 0.049 -20.531 -6.023 1 95.44 241 PRO B N 1
ATOM 8103 C CA . PRO B 1 241 ? 1.462 -20.234 -6.273 1 95.44 241 PRO B CA 1
ATOM 8104 C C . PRO B 1 241 ? 2.012 -19.156 -5.352 1 95.44 241 PRO B C 1
ATOM 8106 O O . PRO B 1 241 ? 3.172 -19.219 -4.934 1 95.44 241 PRO B O 1
ATOM 8109 N N . GLY B 1 242 ? 1.306 -18.125 -5 1 90.88 242 GLY B N 1
ATOM 8110 C CA . GLY B 1 242 ? 1.753 -17.078 -4.102 1 90.88 242 GLY B CA 1
ATOM 8111 C C . GLY B 1 242 ? 1.392 -17.328 -2.652 1 90.88 242 GLY B C 1
ATOM 8112 O O . GLY B 1 242 ? 1.954 -16.719 -1.747 1 90.88 242 GLY B O 1
ATOM 8113 N N . GLY B 1 243 ? 0.365 -18.188 -2.465 1 81.44 243 GLY B N 1
ATOM 8114 C CA . GLY B 1 243 ? -0.137 -18.547 -1.146 1 81.44 243 GLY B CA 1
ATOM 8115 C C . GLY B 1 243 ? 0.547 -19.75 -0.55 1 81.44 243 GLY B C 1
ATOM 8116 O O . GLY B 1 243 ? 1.272 -20.469 -1.246 1 81.44 243 GLY B O 1
ATOM 8117 N N . TRP B 1 244 ? 0.456 -20.016 0.694 1 81.19 244 TRP B N 1
ATOM 8118 C CA . TRP B 1 244 ? 1.094 -21.094 1.433 1 81.19 244 TRP B CA 1
ATOM 8119 C C . TRP B 1 244 ? 2.611 -21.031 1.295 1 81.19 244 TRP B C 1
ATOM 8121 O O . TRP B 1 244 ? 3.26 -22.047 1.007 1 81.19 244 TRP B O 1
ATOM 8131 N N . ALA B 1 245 ? 3.166 -19.781 1.136 1 78.81 245 ALA B N 1
ATOM 8132 C CA . ALA B 1 245 ? 4.582 -19.438 1.077 1 78.81 245 ALA B CA 1
ATOM 8133 C C . ALA B 1 245 ? 5.223 -19.969 -0.203 1 78.81 245 ALA B C 1
ATOM 8135 O O . ALA B 1 245 ? 6.414 -20.281 -0.223 1 78.81 245 ALA B O 1
ATOM 8136 N N . GLY B 1 246 ? 4.355 -20.25 -1.221 1 85.56 246 GLY B N 1
ATOM 8137 C CA . GLY B 1 246 ? 4.855 -20.703 -2.506 1 85.56 246 GLY B CA 1
ATOM 8138 C C . GLY B 1 246 ? 5.227 -22.188 -2.51 1 85.56 246 GLY B C 1
ATOM 8139 O O . GLY B 1 246 ? 5.727 -22.703 -3.512 1 85.56 246 GLY B O 1
ATOM 8140 N N . ARG B 1 247 ? 5.012 -22.906 -1.492 1 90.06 247 ARG B N 1
ATOM 8141 C CA . ARG B 1 247 ? 5.387 -24.312 -1.385 1 90.06 247 ARG B CA 1
ATOM 8142 C C . ARG B 1 247 ? 4.605 -25.172 -2.383 1 90.06 247 ARG B C 1
ATOM 8144 O O . ARG B 1 247 ? 5.09 -26.219 -2.824 1 90.06 247 ARG B O 1
ATOM 8151 N N . THR B 1 248 ? 3.496 -24.594 -2.783 1 91.12 248 THR B N 1
ATOM 8152 C CA . THR B 1 248 ? 2.662 -25.281 -3.756 1 91.12 248 THR B CA 1
ATOM 8153 C C . THR B 1 248 ? 3.354 -25.344 -5.113 1 91.12 248 THR B C 1
ATOM 8155 O O . THR B 1 248 ? 3.055 -26.219 -5.93 1 91.12 248 THR B O 1
ATOM 8158 N N . ASN B 1 249 ? 4.289 -24.438 -5.32 1 95.44 249 ASN B N 1
ATOM 8159 C CA . ASN B 1 249 ? 5.031 -24.453 -6.574 1 95.44 249 ASN B CA 1
ATOM 8160 C C . ASN B 1 249 ? 5.883 -25.719 -6.715 1 95.44 249 ASN B C 1
ATOM 8162 O O . ASN B 1 249 ? 5.984 -26.281 -7.801 1 95.44 249 ASN B O 1
ATOM 8166 N N . ARG B 1 250 ? 6.441 -26.172 -5.668 1 96.62 250 ARG B N 1
ATOM 8167 C CA . ARG B 1 250 ? 7.254 -27.391 -5.715 1 96.62 250 ARG B CA 1
ATOM 8168 C C . ARG B 1 250 ? 6.387 -28.625 -5.938 1 96.62 250 ARG B C 1
ATOM 8170 O O . ARG B 1 250 ? 6.793 -29.547 -6.641 1 96.62 250 ARG B O 1
ATOM 8177 N N . VAL B 1 251 ? 5.23 -28.656 -5.312 1 97.25 251 VAL B N 1
ATOM 8178 C CA . VAL B 1 251 ? 4.293 -29.75 -5.531 1 97.25 251 VAL B CA 1
ATOM 8179 C C . VAL B 1 251 ? 3.955 -29.844 -7.016 1 97.25 251 VAL B C 1
ATOM 8181 O O . VAL B 1 251 ? 3.979 -30.938 -7.59 1 97.25 251 VAL B O 1
ATOM 8184 N N . VAL B 1 252 ? 3.688 -28.688 -7.629 1 98.25 252 VAL B N 1
ATOM 8185 C CA . VAL B 1 252 ? 3.35 -28.672 -9.047 1 98.25 252 VAL B CA 1
ATOM 8186 C C . VAL B 1 252 ? 4.547 -29.125 -9.875 1 98.25 252 VAL B C 1
ATOM 8188 O O . VAL B 1 252 ? 4.398 -29.938 -10.805 1 98.25 252 VAL B O 1
ATOM 8191 N N . GLU B 1 253 ? 5.719 -28.625 -9.555 1 98.25 253 GLU B N 1
ATOM 8192 C CA . GLU B 1 253 ? 6.922 -29 -10.289 1 98.25 253 GLU B CA 1
ATOM 8193 C C . GLU B 1 253 ? 7.188 -30.5 -10.203 1 98.25 253 GLU B C 1
ATOM 8195 O O . GLU B 1 253 ? 7.473 -31.141 -11.211 1 98.25 253 GLU B O 1
ATOM 8200 N N . GLU B 1 254 ? 7.02 -31.094 -9.039 1 97.81 254 GLU B N 1
ATOM 8201 C CA . GLU B 1 254 ? 7.348 -32.5 -8.812 1 97.81 254 GLU B CA 1
ATOM 8202 C C . GLU B 1 254 ? 6.238 -33.406 -9.32 1 97.81 254 GLU B C 1
ATOM 8204 O O . GLU B 1 254 ? 6.496 -34.562 -9.711 1 97.81 254 GLU B O 1
ATOM 8209 N N . ALA B 1 255 ? 5.027 -32.938 -9.359 1 98.06 255 ALA B N 1
ATOM 8210 C CA . ALA B 1 255 ? 3.893 -33.75 -9.75 1 98.06 255 ALA B CA 1
ATOM 8211 C C . ALA B 1 255 ? 3.463 -33.469 -11.188 1 98.06 255 ALA B C 1
ATOM 8213 O O . ALA B 1 255 ? 2.428 -33.938 -11.641 1 98.06 255 ALA B O 1
ATOM 8214 N N . ARG B 1 256 ? 4.215 -32.625 -11.898 1 97.81 256 ARG B N 1
ATOM 8215 C CA . ARG B 1 256 ? 3.748 -32.031 -13.141 1 97.81 256 ARG B CA 1
ATOM 8216 C C . ARG B 1 256 ? 3.379 -33.094 -14.164 1 97.81 256 ARG B C 1
ATOM 8218 O O . ARG B 1 256 ? 2.59 -32.844 -15.078 1 97.81 256 ARG B O 1
ATOM 8225 N N . ASN B 1 257 ? 3.881 -34.406 -14.062 1 97.62 257 ASN B N 1
ATOM 8226 C CA . ASN B 1 257 ? 3.545 -35.5 -14.992 1 97.62 257 ASN B CA 1
ATOM 8227 C C . ASN B 1 257 ? 2.213 -36.156 -14.633 1 97.62 257 ASN B C 1
ATOM 8229 O O . ASN B 1 257 ? 1.663 -36.906 -15.422 1 97.62 257 ASN B O 1
ATOM 8233 N N . TYR B 1 258 ? 1.634 -35.812 -13.531 1 98.25 258 TYR B N 1
ATOM 8234 C CA . TYR B 1 258 ? 0.401 -36.406 -13.047 1 98.25 258 TYR B CA 1
ATOM 8235 C C . TYR B 1 258 ? -0.699 -35.375 -12.891 1 98.25 258 TYR B C 1
ATOM 8237 O O . TYR B 1 258 ? -1.51 -35.469 -11.961 1 98.25 258 TYR B O 1
ATOM 8245 N N . ILE B 1 259 ? -0.691 -34.312 -13.648 1 98 259 ILE B N 1
ATOM 8246 C CA . ILE B 1 259 ? -1.682 -33.25 -13.688 1 98 259 ILE B CA 1
ATOM 8247 C C . ILE B 1 259 ? -1.948 -32.844 -15.133 1 98 259 ILE B C 1
ATOM 8249 O O . ILE B 1 259 ? -1.014 -32.688 -15.922 1 98 259 ILE B O 1
ATOM 8253 N N . ASP B 1 260 ? -3.158 -32.688 -15.492 1 98.19 260 ASP B N 1
ATOM 8254 C CA . ASP B 1 260 ? -3.488 -32.219 -16.844 1 98.19 260 ASP B CA 1
ATOM 8255 C C . ASP B 1 260 ? -3.523 -30.703 -16.922 1 98.19 260 ASP B C 1
ATOM 8257 O O . ASP B 1 260 ? -3.037 -30.109 -17.875 1 98.19 260 ASP B O 1
ATOM 8261 N N . VAL B 1 261 ? -4.172 -30.062 -15.953 1 98.5 261 VAL B N 1
ATOM 8262 C CA . VAL B 1 261 ? -4.348 -28.609 -15.867 1 98.5 261 VAL B CA 1
ATOM 8263 C C . VAL B 1 261 ? -4.051 -28.141 -14.445 1 98.5 261 VAL B C 1
ATOM 8265 O O . VAL B 1 261 ? -4.434 -28.797 -13.469 1 98.5 261 VAL B O 1
ATOM 8268 N N . VAL B 1 262 ? -3.281 -27.109 -14.297 1 98.62 262 VAL B N 1
ATOM 8269 C CA . VAL B 1 262 ? -3.035 -26.547 -12.977 1 98.62 262 VAL B CA 1
ATOM 8270 C C . VAL B 1 262 ? -3.891 -25.297 -12.789 1 98.62 262 VAL B C 1
ATOM 8272 O O . VAL B 1 262 ? -3.865 -24.375 -13.617 1 98.62 262 VAL B O 1
ATOM 8275 N N . PHE B 1 263 ? -4.707 -25.312 -11.773 1 98.31 263 PHE B N 1
ATOM 8276 C CA . PHE B 1 263 ? -5.391 -24.109 -11.312 1 98.31 263 PHE B CA 1
ATOM 8277 C C . PHE B 1 263 ? -4.457 -23.234 -10.484 1 98.31 263 PHE B C 1
ATOM 8279 O O . PHE B 1 263 ? -3.914 -23.688 -9.469 1 98.31 263 PHE B O 1
ATOM 8286 N N . ALA B 1 264 ? -4.184 -22.031 -10.961 1 98.19 264 ALA B N 1
ATOM 8287 C CA . ALA B 1 264 ? -3.428 -21.047 -10.18 1 98.19 264 ALA B CA 1
ATOM 8288 C C . ALA B 1 264 ? -4.363 -20.125 -9.414 1 98.19 264 ALA B C 1
ATOM 8290 O O . ALA B 1 264 ? -4.852 -19.125 -9.969 1 98.19 264 ALA B O 1
ATOM 8291 N N . GLU B 1 265 ? -4.52 -20.438 -8.172 1 96.44 265 GLU B N 1
ATOM 8292 C CA . GLU B 1 265 ? -5.348 -19.578 -7.328 1 96.44 265 GLU B CA 1
ATOM 8293 C C . GLU B 1 265 ? -4.617 -18.297 -6.961 1 96.44 265 GLU B C 1
ATOM 8295 O O . GLU B 1 265 ? -3.533 -18.328 -6.375 1 96.44 265 GLU B O 1
ATOM 8300 N N . CYS B 1 266 ? -5.16 -17.188 -7.32 1 95.88 266 CYS B N 1
ATOM 8301 C CA . CYS B 1 266 ? -4.531 -15.883 -7.098 1 95.88 266 CYS B CA 1
ATOM 8302 C C . CYS B 1 266 ? -5.367 -15.023 -6.156 1 95.88 266 CYS B C 1
ATOM 8304 O O . CYS B 1 266 ? -5.52 -13.82 -6.379 1 95.88 266 CYS B O 1
ATOM 8306 N N . SER B 1 267 ? -5.836 -15.617 -5.121 1 87.81 267 SER B N 1
ATOM 8307 C CA . SER B 1 267 ? -6.742 -14.953 -4.188 1 87.81 267 SER B CA 1
ATOM 8308 C C . SER B 1 267 ? -6.062 -13.766 -3.516 1 87.81 267 SER B C 1
ATOM 8310 O O . SER B 1 267 ? -6.738 -12.859 -3.018 1 87.81 267 SER B O 1
ATOM 8312 N N . GLU B 1 268 ? -4.754 -13.75 -3.514 1 87.94 268 GLU B N 1
ATOM 8313 C CA . GLU B 1 268 ? -3.988 -12.695 -2.863 1 87.94 268 GLU B CA 1
ATOM 8314 C C . GLU B 1 268 ? -3.869 -11.469 -3.764 1 87.94 268 GLU B C 1
ATOM 8316 O O . GLU B 1 268 ? -3.248 -10.469 -3.387 1 87.94 268 GLU B O 1
ATOM 8321 N N . ALA B 1 269 ? -4.457 -11.469 -4.887 1 91.69 269 ALA B N 1
ATOM 8322 C CA . ALA B 1 269 ? -4.23 -10.445 -5.91 1 91.69 269 ALA B CA 1
ATOM 8323 C C . ALA B 1 269 ? -4.512 -9.047 -5.359 1 91.69 269 ALA B C 1
ATOM 8325 O O . ALA B 1 269 ? -3.797 -8.094 -5.684 1 91.69 269 ALA B O 1
ATOM 8326 N N . ASP B 1 270 ? -5.488 -8.914 -4.434 1 89.69 270 ASP B N 1
ATOM 8327 C CA . ASP B 1 270 ? -5.852 -7.598 -3.91 1 89.69 270 ASP B CA 1
ATOM 8328 C C . ASP B 1 270 ? -4.777 -7.07 -2.961 1 89.69 270 ASP B C 1
ATOM 8330 O O . ASP B 1 270 ? -4.703 -5.863 -2.711 1 89.69 270 ASP B O 1
ATOM 8334 N N . HIS B 1 271 ? -3.916 -7.973 -2.426 1 86.56 271 HIS B N 1
ATOM 8335 C CA . HIS B 1 271 ? -2.85 -7.609 -1.5 1 86.56 271 HIS B CA 1
ATOM 8336 C C . HIS B 1 271 ? -1.533 -7.387 -2.236 1 86.56 271 HIS B C 1
ATOM 8338 O O . HIS B 1 271 ? -0.511 -7.09 -1.613 1 86.56 271 HIS B O 1
ATOM 8344 N N . GLN B 1 272 ? -1.567 -7.582 -3.492 1 89.56 272 GLN B N 1
ATOM 8345 C CA . GLN B 1 272 ? -0.341 -7.609 -4.285 1 89.56 272 GLN B CA 1
ATOM 8346 C C . GLN B 1 272 ? -0.375 -6.551 -5.383 1 89.56 272 GLN B C 1
ATOM 8348 O O . GLN B 1 272 ? -1.428 -5.973 -5.664 1 89.56 272 GLN B O 1
ATOM 8353 N N . PRO B 1 273 ? 0.753 -6.262 -6.059 1 87.62 273 PRO B N 1
ATOM 8354 C CA . PRO B 1 273 ? 0.773 -5.258 -7.125 1 87.62 273 PRO B CA 1
ATOM 8355 C C . PRO B 1 273 ? -0.026 -5.688 -8.352 1 87.62 273 PRO B C 1
ATOM 8357 O O . PRO B 1 273 ? -0.198 -6.887 -8.594 1 87.62 273 PRO B O 1
ATOM 8360 N N . PRO B 1 274 ? -0.481 -4.668 -9.164 1 90.88 274 PRO B N 1
ATOM 8361 C CA . PRO B 1 274 ? -1.015 -5.039 -10.477 1 90.88 274 PRO B CA 1
ATOM 8362 C C . PRO B 1 274 ? -0.052 -5.91 -11.281 1 90.88 274 PRO B C 1
ATOM 8364 O O . PRO B 1 274 ? 1.157 -5.668 -11.281 1 90.88 274 PRO B O 1
ATOM 8367 N N . GLY B 1 275 ? -0.571 -6.926 -11.914 1 94.19 275 GLY B N 1
ATOM 8368 C CA . GLY B 1 275 ? 0.257 -7.852 -12.672 1 94.19 275 GLY B CA 1
ATOM 8369 C C . GLY B 1 275 ? 0.53 -9.148 -11.93 1 94.19 275 GLY B C 1
ATOM 8370 O O . GLY B 1 275 ? 1.098 -10.086 -12.492 1 94.19 275 GLY B O 1
ATOM 8371 N N . PHE B 1 276 ? 0.043 -9.188 -10.68 1 95.38 276 PHE B N 1
ATOM 8372 C CA . PHE B 1 276 ? 0.3 -10.344 -9.828 1 95.38 276 PHE B CA 1
ATOM 8373 C C . PHE B 1 276 ? -0.23 -11.617 -10.477 1 95.38 276 PHE B C 1
ATOM 8375 O O . PHE B 1 276 ? 0.429 -12.664 -10.445 1 95.38 276 PHE B O 1
ATOM 8382 N N . ILE B 1 277 ? -1.441 -11.594 -11.086 1 98.06 277 ILE B N 1
ATOM 8383 C CA . ILE B 1 277 ? -2.037 -12.781 -11.688 1 98.06 277 ILE B CA 1
ATOM 8384 C C . ILE B 1 277 ? -1.204 -13.227 -12.883 1 98.06 277 ILE B C 1
ATOM 8386 O O . ILE B 1 277 ? -1.012 -14.43 -13.102 1 98.06 277 ILE B O 1
ATOM 8390 N N . THR B 1 278 ? -0.687 -12.273 -13.625 1 98.56 278 THR B N 1
ATOM 8391 C CA . THR B 1 278 ? 0.22 -12.617 -14.719 1 98.56 278 THR B CA 1
ATOM 8392 C C . THR B 1 278 ? 1.477 -13.297 -14.188 1 98.56 278 THR B C 1
ATOM 8394 O O . THR B 1 278 ? 1.911 -14.32 -14.719 1 98.56 278 THR B O 1
ATOM 8397 N N . GLU B 1 279 ? 2.047 -12.742 -13.102 1 97.69 279 GLU B N 1
ATOM 8398 C CA . GLU B 1 279 ? 3.232 -13.305 -12.469 1 97.69 279 GLU B CA 1
ATOM 8399 C C . GLU B 1 279 ? 3.002 -14.758 -12.062 1 97.69 279 GLU B C 1
ATOM 8401 O O . GLU B 1 279 ? 3.824 -15.633 -12.359 1 97.69 279 GLU B O 1
ATOM 8406 N N . MET B 1 280 ? 1.863 -15.039 -11.445 1 98.19 280 MET B N 1
ATOM 8407 C CA . MET B 1 280 ? 1.563 -16.375 -10.938 1 98.19 280 MET B CA 1
ATOM 8408 C C . MET B 1 280 ? 1.27 -17.344 -12.078 1 98.19 280 MET B C 1
ATOM 8410 O O . MET B 1 280 ? 1.595 -18.531 -11.992 1 98.19 280 MET B O 1
ATOM 8414 N N . THR B 1 281 ? 0.617 -16.797 -13.102 1 98.62 281 THR B N 1
ATOM 8415 C CA . THR B 1 281 ? 0.339 -17.641 -14.258 1 98.62 281 THR B CA 1
ATOM 8416 C C . THR B 1 281 ? 1.636 -18.094 -14.922 1 98.62 281 THR B C 1
ATOM 8418 O O . THR B 1 281 ? 1.815 -19.281 -15.195 1 98.62 281 THR B O 1
ATOM 8421 N N . LYS B 1 282 ? 2.553 -17.172 -15.125 1 98.69 282 LYS B N 1
ATOM 8422 C CA . LYS B 1 282 ? 3.842 -17.5 -15.734 1 98.69 282 LYS B CA 1
ATOM 8423 C C . LYS B 1 282 ? 4.633 -18.469 -14.859 1 98.69 282 LYS B C 1
ATOM 8425 O O . LYS B 1 282 ? 5.246 -19.406 -15.375 1 98.69 282 LYS B O 1
ATOM 8430 N N . LEU B 1 283 ? 4.629 -18.203 -13.57 1 98.56 283 LEU B N 1
ATOM 8431 C CA . LEU B 1 283 ? 5.359 -19.062 -12.648 1 98.56 283 LEU B CA 1
ATOM 8432 C C . LEU B 1 283 ? 4.801 -20.484 -12.672 1 98.56 283 LEU B C 1
ATOM 8434 O O . LEU B 1 283 ? 5.559 -21.453 -12.719 1 98.56 283 LEU B O 1
ATOM 8438 N N . THR B 1 284 ? 3.484 -20.609 -12.672 1 98.62 284 THR B N 1
ATOM 8439 C CA . THR B 1 284 ? 2.838 -21.906 -12.68 1 98.62 284 THR B CA 1
ATOM 8440 C C . THR B 1 284 ? 3.094 -22.625 -14 1 98.62 284 THR B C 1
ATOM 8442 O O . THR B 1 284 ? 3.273 -23.844 -14.031 1 98.62 284 THR B O 1
ATOM 8445 N N . ARG B 1 285 ? 3.107 -21.891 -15.078 1 98.31 285 ARG B N 1
ATOM 8446 C CA . ARG B 1 285 ? 3.445 -22.484 -16.375 1 98.31 285 ARG B CA 1
ATOM 8447 C C . ARG B 1 285 ? 4.852 -23.078 -16.359 1 98.31 285 ARG B C 1
ATOM 8449 O O . ARG B 1 285 ? 5.074 -24.188 -16.844 1 98.31 285 ARG B O 1
ATOM 8456 N N . ALA B 1 286 ? 5.754 -22.359 -15.766 1 98.44 286 ALA B N 1
ATOM 8457 C CA . ALA B 1 286 ? 7.121 -22.859 -15.656 1 98.44 286 ALA B CA 1
ATOM 8458 C C . ALA B 1 286 ? 7.184 -24.109 -14.789 1 98.44 286 ALA B C 1
ATOM 8460 O O . ALA B 1 286 ? 7.785 -25.109 -15.18 1 98.44 286 ALA B O 1
ATOM 8461 N N . MET B 1 287 ? 6.52 -24.094 -13.648 1 98.44 287 MET B N 1
ATOM 8462 C CA . MET B 1 287 ? 6.562 -25.203 -12.695 1 98.44 287 MET B CA 1
ATOM 8463 C C . MET B 1 287 ? 5.902 -26.453 -13.281 1 98.44 287 MET B C 1
ATOM 8465 O O . MET B 1 287 ? 6.336 -27.578 -13.016 1 98.44 287 MET B O 1
ATOM 8469 N N . SER B 1 288 ? 4.883 -26.25 -14.109 1 98.12 288 SER B N 1
ATOM 8470 C CA . SER B 1 288 ? 4.113 -27.375 -14.633 1 98.12 288 SER B CA 1
ATOM 8471 C C . SER B 1 288 ? 4.73 -27.922 -15.914 1 98.12 288 SER B C 1
ATOM 8473 O O . SER B 1 288 ? 4.234 -28.891 -16.484 1 98.12 288 SER B O 1
ATOM 8475 N N . GLY B 1 289 ? 5.812 -27.328 -16.406 1 96.88 289 GLY B N 1
ATOM 8476 C CA . GLY B 1 289 ? 6.457 -27.766 -17.625 1 96.88 289 GLY B CA 1
ATOM 8477 C C . GLY B 1 289 ? 5.672 -27.422 -18.875 1 96.88 289 GLY B C 1
ATOM 8478 O O . GLY B 1 289 ? 5.703 -28.172 -19.859 1 96.88 289 GLY B O 1
ATOM 8479 N N . GLY B 1 290 ? 4.848 -26.375 -18.719 1 95.75 290 GLY B N 1
ATOM 8480 C CA . GLY B 1 290 ? 4.141 -25.891 -19.906 1 95.75 290 GLY B CA 1
ATOM 8481 C C . GLY B 1 290 ? 2.717 -26.406 -20 1 95.75 290 GLY B C 1
ATOM 8482 O O . GLY B 1 290 ? 2.025 -26.156 -20.984 1 95.75 290 GLY B O 1
ATOM 8483 N N . LYS B 1 291 ? 2.217 -27.094 -18.938 1 96.19 291 LYS B N 1
ATOM 8484 C CA . LYS B 1 291 ? 0.827 -27.531 -18.922 1 96.19 291 LYS B CA 1
ATOM 8485 C C . LYS B 1 291 ? -0.13 -26.344 -18.906 1 96.19 291 LYS B C 1
ATOM 8487 O O . LYS B 1 291 ? 0.263 -25.234 -18.578 1 96.19 291 LYS B O 1
ATOM 8492 N N . PRO B 1 292 ? -1.429 -26.578 -19.391 1 97.75 292 PRO B N 1
ATOM 8493 C CA . PRO B 1 292 ? -2.406 -25.5 -19.281 1 97.75 292 PRO B CA 1
ATOM 8494 C C . PRO B 1 292 ? -2.57 -24.984 -17.859 1 97.75 292 PRO B C 1
ATOM 8496 O O . PRO B 1 292 ? -2.617 -25.781 -16.906 1 97.75 292 PRO B O 1
ATOM 8499 N N . VAL B 1 293 ? -2.574 -23.688 -17.703 1 98.5 293 VAL B N 1
ATOM 8500 C CA . VAL B 1 293 ? -2.768 -23.031 -16.422 1 98.5 293 VAL B CA 1
ATOM 8501 C C . VAL B 1 293 ? -4.027 -22.172 -16.469 1 98.5 293 VAL B C 1
ATOM 8503 O O . VAL B 1 293 ? -4.195 -21.344 -17.375 1 98.5 293 VAL B O 1
ATOM 8506 N N . TRP B 1 294 ? -4.941 -22.406 -15.586 1 98.75 294 TRP B N 1
ATOM 8507 C CA . TRP B 1 294 ? -6.137 -21.594 -15.414 1 98.75 294 TRP B CA 1
ATOM 8508 C C . TRP B 1 294 ? -6.047 -20.75 -14.148 1 98.75 294 TRP B C 1
ATOM 8510 O O . TRP B 1 294 ? -5.922 -21.281 -13.047 1 98.75 294 TRP B O 1
ATOM 8520 N N . SER B 1 295 ? -6.047 -19.391 -14.258 1 98.56 295 SER B N 1
ATOM 8521 C CA . SER B 1 295 ? -5.742 -18.5 -13.141 1 98.56 295 SER B CA 1
ATOM 8522 C C . SER B 1 295 ? -6.98 -17.719 -12.703 1 98.56 295 SER B C 1
ATOM 8524 O O . SER B 1 295 ? -7.734 -17.219 -13.539 1 98.56 295 SER B O 1
ATOM 8526 N N . SER B 1 296 ? -7.109 -17.547 -11.453 1 98 296 SER B N 1
ATOM 8527 C CA . SER B 1 296 ? -8.383 -17.047 -10.938 1 98 296 SER B CA 1
ATOM 8528 C C . SER B 1 296 ? -8.32 -15.555 -10.648 1 98 296 SER B C 1
ATOM 8530 O O . SER B 1 296 ? -7.254 -15.031 -10.305 1 98 296 SER B O 1
ATOM 8532 N N . ARG B 1 297 ? -9.375 -14.898 -10.805 1 98.25 297 ARG B N 1
ATOM 8533 C CA . ARG B 1 297 ? -9.734 -13.609 -10.234 1 98.25 297 ARG B CA 1
ATOM 8534 C C . ARG B 1 297 ? -11.023 -13.703 -9.422 1 98.25 297 ARG B C 1
ATOM 8536 O O . ARG B 1 297 ? -12.047 -14.156 -9.93 1 98.25 297 ARG B O 1
ATOM 8543 N N . ASN B 1 298 ? -10.961 -13.289 -8.227 1 97.25 298 ASN B N 1
ATOM 8544 C CA . ASN B 1 298 ? -12.133 -13.336 -7.355 1 97.25 298 ASN B CA 1
ATOM 8545 C C . ASN B 1 298 ? -13.148 -12.25 -7.723 1 97.25 298 ASN B C 1
ATOM 8547 O O . ASN B 1 298 ? -12.766 -11.156 -8.141 1 97.25 298 ASN B O 1
ATOM 8551 N N . TYR B 1 299 ? -14.375 -12.555 -7.484 1 97.44 299 TYR B N 1
ATOM 8552 C CA . TYR B 1 299 ? -15.484 -11.633 -7.723 1 97.44 299 TYR B CA 1
ATOM 8553 C C . TYR B 1 299 ? -15.539 -10.555 -6.652 1 97.44 299 TYR B C 1
ATOM 8555 O O . TYR B 1 299 ? -16.156 -9.508 -6.844 1 97.44 299 TYR B O 1
ATOM 8563 N N . PHE B 1 300 ? -14.875 -10.742 -5.555 1 95.69 300 PHE B N 1
ATOM 8564 C CA . PHE B 1 300 ? -14.961 -9.875 -4.387 1 95.69 300 PHE B CA 1
ATOM 8565 C C . PHE B 1 300 ? -13.633 -9.18 -4.125 1 95.69 300 PHE B C 1
ATOM 8567 O O . PHE B 1 300 ? -12.609 -9.547 -4.707 1 95.69 300 PHE B O 1
ATOM 8574 N N . HIS B 1 301 ? -13.625 -8.156 -3.314 1 92.56 301 HIS B N 1
ATOM 8575 C CA . HIS B 1 301 ? -12.43 -7.414 -2.926 1 92.56 301 HIS B CA 1
ATOM 8576 C C . HIS B 1 301 ? -11.898 -7.895 -1.579 1 92.56 301 HIS B C 1
ATOM 8578 O O . HIS B 1 301 ? -12.633 -7.922 -0.591 1 92.56 301 HIS B O 1
ATOM 8584 N N . LEU B 1 302 ? -10.617 -8.312 -1.521 1 90.44 302 LEU B N 1
ATOM 8585 C CA . LEU B 1 302 ? -9.961 -8.859 -0.338 1 90.44 302 LEU B CA 1
ATOM 8586 C C . LEU B 1 302 ? -10.703 -10.086 0.183 1 90.44 302 LEU B C 1
ATOM 8588 O O . LEU B 1 302 ? -10.703 -11.133 -0.461 1 90.44 302 LEU B O 1
ATOM 8592 N N . TYR B 1 303 ? -11.508 -9.953 1.24 1 91.56 303 TYR B N 1
ATOM 8593 C CA . TYR B 1 303 ? -12.195 -11.102 1.815 1 91.56 303 TYR B CA 1
ATOM 8594 C C . TYR B 1 303 ? -13.695 -10.844 1.928 1 91.56 303 TYR B C 1
ATOM 8596 O O . TYR B 1 303 ? -14.414 -11.586 2.598 1 91.56 303 TYR B O 1
ATOM 8604 N N . ARG B 1 304 ? -14.117 -9.797 1.201 1 94.38 304 ARG B N 1
ATOM 8605 C CA . ARG B 1 304 ? -15.531 -9.43 1.294 1 94.38 304 ARG B CA 1
ATOM 8606 C C . ARG B 1 304 ? -16.359 -10.203 0.28 1 94.38 304 ARG B C 1
ATOM 8608 O O . ARG B 1 304 ? -16.828 -9.633 -0.708 1 94.38 304 ARG B O 1
ATOM 8615 N N . THR B 1 305 ? -16.703 -11.422 0.629 1 95.44 305 THR B N 1
ATOM 8616 C CA . THR B 1 305 ? -17.25 -12.422 -0.288 1 95.44 305 THR B CA 1
ATOM 8617 C C . THR B 1 305 ? -18.734 -12.18 -0.523 1 95.44 305 THR B C 1
ATOM 8619 O O . THR B 1 305 ? -19.359 -12.859 -1.342 1 95.44 305 THR B O 1
ATOM 8622 N N . VAL B 1 306 ? -19.375 -11.133 0.109 1 95.31 306 VAL B N 1
ATOM 8623 C CA . VAL B 1 306 ? -20.812 -10.969 0.017 1 95.31 306 VAL B CA 1
ATOM 8624 C C . VAL B 1 306 ? -21.156 -9.906 -1.021 1 95.31 306 VAL B C 1
ATOM 8626 O O . VAL B 1 306 ? -22.328 -9.656 -1.306 1 95.31 306 VAL B O 1
ATOM 8629 N N . MET B 1 307 ? -20.125 -9.312 -1.522 1 94.44 307 MET B N 1
ATOM 8630 C CA . MET B 1 307 ? -20.328 -8.266 -2.523 1 94.44 307 MET B CA 1
ATOM 8631 C C . MET B 1 307 ? -19.25 -8.328 -3.598 1 94.44 307 MET B C 1
ATOM 8633 O O . MET B 1 307 ? -18.203 -8.953 -3.398 1 94.44 307 MET B O 1
ATOM 8637 N N . SER B 1 308 ? -19.531 -7.676 -4.676 1 95.06 308 SER B N 1
ATOM 8638 C CA . SER B 1 308 ? -18.578 -7.633 -5.773 1 95.06 308 SER B CA 1
ATOM 8639 C C . SER B 1 308 ? -17.516 -6.562 -5.543 1 95.06 308 SER B C 1
ATOM 8641 O O . SER B 1 308 ? -17.781 -5.555 -4.883 1 95.06 308 SER B O 1
ATOM 8643 N N . THR B 1 309 ? -16.281 -6.82 -5.973 1 95.12 309 THR B N 1
ATOM 8644 C CA . THR B 1 309 ? -15.328 -5.734 -6.18 1 95.12 309 THR B CA 1
ATOM 8645 C C . THR B 1 309 ? -15.75 -4.867 -7.363 1 95.12 309 THR B C 1
ATOM 8647 O O . THR B 1 309 ? -16.906 -4.922 -7.801 1 95.12 309 THR B O 1
ATOM 8650 N N . THR B 1 310 ? -14.883 -4.023 -7.891 1 95.19 310 THR B N 1
ATOM 8651 C CA . THR B 1 310 ? -15.25 -3.156 -9 1 95.19 310 THR B CA 1
ATOM 8652 C C . THR B 1 310 ? -15.195 -3.916 -10.32 1 95.19 310 THR B C 1
ATOM 8654 O O . THR B 1 310 ? -14.383 -4.828 -10.484 1 95.19 310 THR B O 1
ATOM 8657 N N . PRO B 1 311 ? -16 -3.543 -11.305 1 96.62 311 PRO B N 1
ATOM 8658 C CA . PRO B 1 311 ? -15.938 -4.18 -12.617 1 96.62 311 PRO B CA 1
ATOM 8659 C C . PRO B 1 311 ? -14.547 -4.105 -13.25 1 96.62 311 PRO B C 1
ATOM 8661 O O . PRO B 1 311 ? -14.109 -5.055 -13.906 1 96.62 311 PRO B O 1
ATOM 8664 N N . ILE B 1 312 ? -13.852 -3.068 -13.016 1 95.88 312 ILE B N 1
ATOM 8665 C CA . ILE B 1 312 ? -12.523 -2.865 -13.586 1 95.88 312 ILE B CA 1
ATOM 8666 C C . ILE B 1 312 ? -11.562 -3.922 -13.039 1 95.88 312 ILE B C 1
ATOM 8668 O O . ILE B 1 312 ? -10.797 -4.52 -13.805 1 95.88 312 ILE B O 1
ATOM 8672 N N . VAL B 1 313 ? -11.602 -4.156 -11.75 1 95.75 313 VAL B N 1
ATOM 8673 C CA . VAL B 1 313 ? -10.711 -5.121 -11.109 1 95.75 313 VAL B CA 1
ATOM 8674 C C . VAL B 1 313 ? -10.992 -6.52 -11.648 1 95.75 313 VAL B C 1
ATOM 8676 O O . VAL B 1 313 ? -10.062 -7.297 -11.898 1 95.75 313 VAL B O 1
ATOM 8679 N N . ILE B 1 314 ? -12.242 -6.809 -11.844 1 97.94 314 ILE B N 1
ATOM 8680 C CA . ILE B 1 314 ? -12.625 -8.109 -12.375 1 97.94 314 ILE B CA 1
ATOM 8681 C C . ILE B 1 314 ? -12.109 -8.258 -13.805 1 97.94 314 ILE B C 1
ATOM 8683 O O . ILE B 1 314 ? -11.422 -9.234 -14.125 1 97.94 314 ILE B O 1
ATOM 8687 N N . LYS B 1 315 ? -12.367 -7.281 -14.633 1 98.5 315 LYS B N 1
ATOM 8688 C CA . LYS B 1 315 ? -11.984 -7.352 -16.047 1 98.5 315 LYS B CA 1
ATOM 8689 C C . LYS B 1 315 ? -10.469 -7.465 -16.188 1 98.5 315 LYS B C 1
ATOM 8691 O O . LYS B 1 315 ? -9.969 -8.344 -16.891 1 98.5 315 LYS B O 1
ATOM 8696 N N . GLN B 1 316 ? -9.781 -6.586 -15.516 1 97.62 316 GLN B N 1
ATOM 8697 C CA . GLN B 1 316 ? -8.328 -6.547 -15.648 1 97.62 316 GLN B CA 1
ATOM 8698 C C . GLN B 1 316 ? -7.684 -7.801 -15.062 1 97.62 316 GLN B C 1
ATOM 8700 O O . GLN B 1 316 ? -6.676 -8.289 -15.578 1 97.62 316 GLN B O 1
ATOM 8705 N N . GLY B 1 317 ? -8.273 -8.32 -13.969 1 98.19 317 GLY B N 1
ATOM 8706 C CA . GLY B 1 317 ? -7.762 -9.555 -13.391 1 98.19 317 GLY B CA 1
ATOM 8707 C C . GLY B 1 317 ? -7.883 -10.742 -14.328 1 98.19 317 GLY B C 1
ATOM 8708 O O . GLY B 1 317 ? -6.953 -11.539 -14.445 1 98.19 317 GLY B O 1
ATOM 8709 N N . LEU B 1 318 ? -9 -10.828 -14.977 1 98.81 318 LEU B N 1
ATOM 8710 C CA . LEU B 1 318 ? -9.203 -11.906 -15.945 1 98.81 318 LEU B CA 1
ATOM 8711 C C . LEU B 1 318 ? -8.242 -11.758 -17.125 1 98.81 318 LEU B C 1
ATOM 8713 O O . LEU B 1 318 ? -7.699 -12.75 -17.609 1 98.81 318 LEU B O 1
ATOM 8717 N N . ARG B 1 319 ? -8.016 -10.586 -17.547 1 98.81 319 ARG B N 1
ATOM 8718 C CA . ARG B 1 319 ? -7.109 -10.328 -18.672 1 98.81 319 ARG B CA 1
ATOM 8719 C C . ARG B 1 319 ? -5.668 -10.656 -18.297 1 98.81 319 ARG B C 1
ATOM 8721 O O . ARG B 1 319 ? -4.895 -11.133 -19.125 1 98.81 319 ARG B O 1
ATOM 8728 N N . GLU B 1 320 ? -5.293 -10.43 -17.016 1 98.56 320 GLU B N 1
ATOM 8729 C CA . GLU B 1 320 ? -3.949 -10.758 -16.547 1 98.56 320 GLU B CA 1
ATOM 8730 C C . GLU B 1 320 ? -3.654 -12.242 -16.719 1 98.56 320 GLU B C 1
ATOM 8732 O O . GLU B 1 320 ? -2.518 -12.625 -17.016 1 98.56 320 GLU B O 1
ATOM 8737 N N . ALA B 1 321 ? -4.672 -13.062 -16.5 1 98.69 321 ALA B N 1
ATOM 8738 C CA . ALA B 1 321 ? -4.484 -14.5 -16.688 1 98.69 321 ALA B CA 1
ATOM 8739 C C . ALA B 1 321 ? -4.07 -14.828 -18.109 1 98.69 321 ALA B C 1
ATOM 8741 O O . ALA B 1 321 ? -3.143 -15.609 -18.328 1 98.69 321 ALA B O 1
ATOM 8742 N N . VAL B 1 322 ? -4.707 -14.188 -19.031 1 98.5 322 VAL B N 1
ATOM 8743 C CA . VAL B 1 322 ? -4.449 -14.438 -20.438 1 98.5 322 VAL B CA 1
ATOM 8744 C C . VAL B 1 322 ? -3.088 -13.867 -20.828 1 98.5 322 VAL B C 1
ATOM 8746 O O . VAL B 1 322 ? -2.348 -14.477 -21.609 1 98.5 322 VAL B O 1
ATOM 8749 N N . LEU B 1 323 ? -2.746 -12.734 -20.25 1 98.25 323 LEU B N 1
ATOM 8750 C CA . LEU B 1 323 ? -1.437 -12.141 -20.484 1 98.25 323 LEU B CA 1
ATOM 8751 C C . LEU B 1 323 ? -0.32 -13.102 -20.094 1 98.25 323 LEU B C 1
ATOM 8753 O O . LEU B 1 323 ? 0.737 -13.125 -20.719 1 98.25 323 LEU B O 1
ATOM 8757 N N . GLY B 1 324 ? -0.59 -13.859 -19.047 1 98.12 324 GLY B N 1
ATOM 8758 C CA . GLY B 1 324 ? 0.422 -14.781 -18.562 1 98.12 324 GLY B CA 1
ATOM 8759 C C . GLY B 1 324 ? 0.482 -16.078 -19.359 1 98.12 324 GLY B C 1
ATOM 8760 O O . GLY B 1 324 ? 1.321 -16.938 -19.094 1 98.12 324 GLY B O 1
ATOM 8761 N N . GLY B 1 325 ? -0.399 -16.172 -20.344 1 97.94 325 GLY B N 1
ATOM 8762 C CA . GLY B 1 325 ? -0.443 -17.359 -21.156 1 97.94 325 GLY B CA 1
ATOM 8763 C C . GLY B 1 325 ? -1.365 -18.438 -20.609 1 97.94 325 GLY B C 1
ATOM 8764 O O . GLY B 1 325 ? -1.234 -19.609 -20.938 1 97.94 325 GLY B O 1
ATOM 8765 N N . GLY B 1 326 ? -2.225 -18.047 -19.656 1 98.25 326 GLY B N 1
ATOM 8766 C CA . GLY B 1 326 ? -3.199 -18.969 -19.094 1 98.25 326 GLY B CA 1
ATOM 8767 C C . GLY B 1 326 ? -4.625 -18.672 -19.516 1 98.25 326 GLY B C 1
ATOM 8768 O O . GLY B 1 326 ? -4.848 -17.969 -20.5 1 98.25 326 GLY B O 1
ATOM 8769 N N . SER B 1 327 ? -5.566 -19.328 -18.922 1 98.62 327 SER B N 1
ATOM 8770 C CA . SER B 1 327 ? -6.988 -19.094 -19.141 1 98.62 327 SER B CA 1
ATOM 8771 C C . SER B 1 327 ? -7.633 -18.422 -17.922 1 98.62 327 SER B C 1
ATOM 8773 O O . SER B 1 327 ? -7.254 -18.688 -16.781 1 98.62 327 SER B O 1
ATOM 8775 N N . PRO B 1 328 ? -8.547 -17.516 -18.203 1 98.69 328 PRO B N 1
ATOM 8776 C CA . PRO B 1 328 ? -9.164 -16.781 -17.094 1 98.69 328 PRO B CA 1
ATOM 8777 C C . PRO B 1 328 ? -10.203 -17.609 -16.344 1 98.69 328 PRO B C 1
ATOM 8779 O O . PRO B 1 328 ? -10.914 -18.422 -16.953 1 98.69 328 PRO B O 1
ATOM 8782 N N . TRP B 1 329 ? -10.242 -17.422 -15.109 1 98.81 329 TRP B N 1
ATOM 8783 C CA . TRP B 1 329 ? -11.094 -18.141 -14.164 1 98.81 329 TRP B CA 1
ATOM 8784 C C . TRP B 1 329 ? -11.734 -17.172 -13.172 1 98.81 329 TRP B C 1
ATOM 8786 O O . TRP B 1 329 ? -11.047 -16.562 -12.352 1 98.81 329 TRP B O 1
ATOM 8796 N N . ALA B 1 330 ? -13.078 -16.938 -13.289 1 98.56 330 ALA B N 1
ATOM 8797 C CA . ALA B 1 330 ? -13.797 -16.094 -12.344 1 98.56 330 ALA B CA 1
ATOM 8798 C C . ALA B 1 330 ? -14.422 -16.922 -11.227 1 98.56 330 ALA B C 1
ATOM 8800 O O . ALA B 1 330 ? -15.156 -17.875 -11.492 1 98.56 330 ALA B O 1
ATOM 8801 N N . LEU B 1 331 ? -14.125 -16.562 -10.055 1 97.94 331 LEU B N 1
ATOM 8802 C CA . LEU B 1 331 ? -14.68 -17.266 -8.898 1 97.94 331 LEU B CA 1
ATOM 8803 C C . LEU B 1 331 ? -15.781 -16.453 -8.242 1 97.94 331 LEU B C 1
ATOM 8805 O O . LEU B 1 331 ? -15.555 -15.297 -7.848 1 97.94 331 LEU B O 1
ATOM 8809 N N . ILE B 1 332 ? -16.922 -17.031 -8.086 1 96.94 332 ILE B N 1
ATOM 8810 C CA . ILE B 1 332 ? -18.078 -16.375 -7.488 1 96.94 332 ILE B CA 1
ATOM 8811 C C . ILE B 1 332 ? -18.625 -17.25 -6.355 1 96.94 332 ILE B C 1
ATOM 8813 O O . ILE B 1 332 ? -18.828 -18.453 -6.523 1 96.94 332 ILE B O 1
ATOM 8817 N N . PHE B 1 333 ? -18.906 -16.688 -5.234 1 96.5 333 PHE B N 1
ATOM 8818 C CA . PHE B 1 333 ? -19.562 -17.391 -4.133 1 96.5 333 PHE B CA 1
ATOM 8819 C C . PHE B 1 333 ? -21.062 -17.219 -4.203 1 96.5 333 PHE B C 1
ATOM 8821 O O . PHE B 1 333 ? -21.562 -16.234 -4.766 1 96.5 333 PHE B O 1
ATOM 8828 N N . SER B 1 334 ? -21.781 -18.156 -3.621 1 95.81 334 SER B N 1
ATOM 8829 C CA . SER B 1 334 ? -23.234 -18.172 -3.686 1 95.81 334 SER B CA 1
ATOM 8830 C C . SER B 1 334 ? -23.828 -16.891 -3.086 1 95.81 334 SER B C 1
ATOM 8832 O O . SER B 1 334 ? -24.75 -16.312 -3.645 1 95.81 334 SER B O 1
ATOM 8834 N N . ILE B 1 335 ? -23.219 -16.391 -2.059 1 95 335 ILE B N 1
ATOM 8835 C CA . ILE B 1 335 ? -23.812 -15.234 -1.389 1 95 335 ILE B CA 1
ATOM 8836 C C . ILE B 1 335 ? -23.719 -14.008 -2.287 1 95 335 ILE B C 1
ATOM 8838 O O . ILE B 1 335 ? -24.688 -13.273 -2.461 1 95 335 ILE B O 1
ATOM 8842 N N . SER B 1 336 ? -22.547 -13.742 -2.82 1 94.81 336 SER B N 1
ATOM 8843 C CA . SER B 1 336 ? -22.406 -12.57 -3.676 1 94.81 336 SER B CA 1
ATOM 8844 C C . SER B 1 336 ? -23.219 -12.719 -4.957 1 94.81 336 SER B C 1
ATOM 8846 O O . SER B 1 336 ? -23.734 -11.734 -5.496 1 94.81 336 SER B O 1
ATOM 8848 N N . TYR B 1 337 ? -23.375 -13.938 -5.492 1 96 337 TYR B N 1
ATOM 8849 C CA . TYR B 1 337 ? -24.219 -14.164 -6.668 1 96 337 TYR B CA 1
ATOM 8850 C C . TYR B 1 337 ? -25.641 -13.688 -6.422 1 96 337 TYR B C 1
ATOM 8852 O O . TYR B 1 337 ? -26.25 -13.062 -7.293 1 96 337 TYR B O 1
ATOM 8860 N N . PHE B 1 338 ? -26.203 -13.961 -5.277 1 94.94 338 PHE B N 1
ATOM 8861 C CA . PHE B 1 338 ? -27.594 -13.641 -4.996 1 94.94 338 PHE B CA 1
ATOM 8862 C C . PHE B 1 338 ? -27.719 -12.227 -4.438 1 94.94 338 PHE B C 1
ATOM 8864 O O . PHE B 1 338 ? -28.688 -11.523 -4.73 1 94.94 338 PHE B O 1
ATOM 8871 N N . GLN B 1 339 ? -26.734 -11.766 -3.643 1 94.62 339 GLN B N 1
ATOM 8872 C CA . GLN B 1 339 ? -26.875 -10.508 -2.922 1 94.62 339 GLN B CA 1
ATOM 8873 C C . GLN B 1 339 ? -26.359 -9.336 -3.758 1 94.62 339 GLN B C 1
ATOM 8875 O O . GLN B 1 339 ? -26.828 -8.203 -3.613 1 94.62 339 GLN B O 1
ATOM 8880 N N . ASP B 1 340 ? -25.344 -9.617 -4.559 1 94.75 340 ASP B N 1
ATOM 8881 C CA . ASP B 1 340 ? -24.75 -8.531 -5.336 1 94.75 340 ASP B CA 1
ATOM 8882 C C . ASP B 1 340 ? -24.25 -9.039 -6.691 1 94.75 340 ASP B C 1
ATOM 8884 O O . ASP B 1 340 ? -23.047 -9.055 -6.945 1 94.75 340 ASP B O 1
ATOM 8888 N N . PRO B 1 341 ? -25.125 -9.305 -7.625 1 94.69 341 PRO B N 1
ATOM 8889 C CA . PRO B 1 341 ? -24.734 -9.781 -8.953 1 94.69 341 PRO B CA 1
ATOM 8890 C C . PRO B 1 341 ? -24.359 -8.641 -9.898 1 94.69 341 PRO B C 1
ATOM 8892 O O . PRO B 1 341 ? -24.297 -8.828 -11.117 1 94.69 341 PRO B O 1
ATOM 8895 N N . SER B 1 342 ? -24.078 -7.43 -9.375 1 91.94 342 SER B N 1
ATOM 8896 C CA . SER B 1 342 ? -24.016 -6.191 -10.141 1 91.94 342 SER B CA 1
ATOM 8897 C C . SER B 1 342 ? -22.828 -6.199 -11.109 1 91.94 342 SER B C 1
ATOM 8899 O O . SER B 1 342 ? -22.844 -5.488 -12.109 1 91.94 342 SER B O 1
ATOM 8901 N N . SER B 1 343 ? -21.797 -7.062 -10.875 1 95 343 SER B N 1
ATOM 8902 C CA . SER B 1 343 ? -20.594 -6.977 -11.695 1 95 343 SER B CA 1
ATOM 8903 C C . SER B 1 343 ? -20.422 -8.227 -12.562 1 95 343 SER B C 1
ATOM 8905 O O . SER B 1 343 ? -19.359 -8.438 -13.148 1 95 343 SER B O 1
ATOM 8907 N N . LEU B 1 344 ? -21.438 -9.07 -12.648 1 97.25 344 LEU B N 1
ATOM 8908 C CA . LEU B 1 344 ? -21.359 -10.281 -13.453 1 97.25 344 LEU B CA 1
ATOM 8909 C C . LEU B 1 344 ? -21.125 -9.953 -14.922 1 97.25 344 LEU B C 1
ATOM 8911 O O . LEU B 1 344 ? -20.406 -10.664 -15.617 1 97.25 344 LEU B O 1
ATOM 8915 N N . ASP B 1 345 ? -21.719 -8.852 -15.32 1 96.94 345 ASP B N 1
ATOM 8916 C CA . ASP B 1 345 ? -21.578 -8.453 -16.719 1 96.94 345 ASP B CA 1
ATOM 8917 C C . ASP B 1 345 ? -20.125 -8.164 -17.062 1 96.94 345 ASP B C 1
ATOM 8919 O O . ASP B 1 345 ? -19.719 -8.328 -18.219 1 96.94 345 ASP B O 1
ATOM 8923 N N . ALA B 1 346 ? -19.391 -7.715 -16.125 1 98.06 346 ALA B N 1
ATOM 8924 C CA . ALA B 1 346 ? -17.969 -7.465 -16.359 1 98.06 346 ALA B CA 1
ATOM 8925 C C . ALA B 1 346 ? -17.25 -8.742 -16.766 1 98.06 346 ALA B C 1
ATOM 8927 O O . ALA B 1 346 ? -16.375 -8.711 -17.641 1 98.06 346 ALA B O 1
ATOM 8928 N N . ILE B 1 347 ? -17.578 -9.836 -16.188 1 98.69 347 ILE B N 1
ATOM 8929 C CA . ILE B 1 347 ? -17.031 -11.133 -16.547 1 98.69 347 ILE B CA 1
ATOM 8930 C C . ILE B 1 347 ? -17.422 -11.469 -17.984 1 98.69 347 ILE B C 1
ATOM 8932 O O . ILE B 1 347 ? -16.562 -11.836 -18.797 1 98.69 347 ILE B O 1
ATOM 8936 N N . GLY B 1 348 ? -18.734 -11.281 -18.266 1 98.69 348 GLY B N 1
ATOM 8937 C CA . GLY B 1 348 ? -19.266 -11.602 -19.578 1 98.69 348 GLY B CA 1
ATOM 8938 C C . GLY B 1 348 ? -18.594 -10.82 -20.688 1 98.69 348 GLY B C 1
ATOM 8939 O O . GLY B 1 348 ? -18.328 -11.359 -21.766 1 98.69 348 GLY B O 1
ATOM 8940 N N . GLU B 1 349 ? -18.312 -9.609 -20.391 1 98.31 349 GLU B N 1
ATOM 8941 C CA . GLU B 1 349 ? -17.656 -8.742 -21.375 1 98.31 349 GLU B CA 1
ATOM 8942 C C . GLU B 1 349 ? -16.281 -9.289 -21.766 1 98.31 349 GLU B C 1
ATOM 8944 O O . GLU B 1 349 ? -15.953 -9.359 -22.938 1 98.31 349 GLU B O 1
ATOM 8949 N N . VAL B 1 350 ? -15.508 -9.703 -20.828 1 98.56 350 VAL B N 1
ATOM 8950 C CA . VAL B 1 350 ? -14.156 -10.195 -21.078 1 98.56 350 VAL B CA 1
ATOM 8951 C C . VAL B 1 350 ? -14.219 -11.555 -21.766 1 98.56 350 VAL B C 1
ATOM 8953 O O . VAL B 1 350 ? -13.477 -11.812 -22.719 1 98.56 350 VAL B O 1
ATOM 8956 N N . PHE B 1 351 ? -15.102 -12.391 -21.297 1 98.81 351 PHE B N 1
ATOM 8957 C CA . PHE B 1 351 ? -15.211 -13.734 -21.859 1 98.81 351 PHE B CA 1
ATOM 8958 C C . PHE B 1 351 ? -15.695 -13.672 -23.312 1 98.81 351 PHE B C 1
ATOM 8960 O O . PHE B 1 351 ? -15.219 -14.43 -24.156 1 98.81 351 PHE B O 1
ATOM 8967 N N . LYS B 1 352 ? -16.625 -12.758 -23.562 1 98.56 352 LYS B N 1
ATOM 8968 C CA . LYS B 1 352 ? -17.062 -12.578 -24.938 1 98.56 352 LYS B CA 1
ATOM 8969 C C . LYS B 1 352 ? -15.914 -12.156 -25.844 1 98.56 352 LYS B C 1
ATOM 8971 O O . LYS B 1 352 ? -15.766 -12.68 -26.953 1 98.56 352 LYS B O 1
ATOM 8976 N N . GLN B 1 353 ? -15.172 -11.25 -25.359 1 97.94 353 GLN B N 1
ATOM 8977 C CA . GLN B 1 353 ? -14.008 -10.789 -26.109 1 97.94 353 GLN B CA 1
ATOM 8978 C C . GLN B 1 353 ? -13.07 -11.945 -26.438 1 97.94 353 GLN B C 1
ATOM 8980 O O . GLN B 1 353 ? -12.594 -12.07 -27.578 1 97.94 353 GLN B O 1
ATOM 8985 N N . TYR B 1 354 ? -12.812 -12.82 -25.531 1 98 354 TYR B N 1
ATOM 8986 C CA . TYR B 1 354 ? -11.859 -13.906 -25.734 1 98 354 TYR B CA 1
ATOM 8987 C C . TYR B 1 354 ? -12.477 -15.023 -26.578 1 98 354 TYR B C 1
ATOM 8989 O O . TYR B 1 354 ? -11.766 -15.719 -27.297 1 98 354 TYR B O 1
ATOM 8997 N N . GLU B 1 355 ? -13.773 -15.141 -26.453 1 97.75 355 GLU B N 1
ATOM 8998 C CA . GLU B 1 355 ? -14.469 -16.062 -27.344 1 97.75 355 GLU B CA 1
ATOM 8999 C C . GLU B 1 355 ? -14.289 -15.656 -28.797 1 97.75 355 GLU B C 1
ATOM 9001 O O . GLU B 1 355 ? -14.07 -16.516 -29.672 1 97.75 355 GLU B O 1
ATOM 9006 N N . GLU B 1 356 ? -14.258 -14.422 -29.031 1 97.44 356 GLU B N 1
ATOM 9007 C CA . GLU B 1 356 ? -14.195 -13.883 -30.391 1 97.44 356 GLU B CA 1
ATOM 9008 C C . GLU B 1 356 ? -12.781 -13.992 -30.953 1 97.44 356 GLU B C 1
ATOM 9010 O O . GLU B 1 356 ? -12.602 -14.008 -32.188 1 97.44 356 GLU B O 1
ATOM 9015 N N . ILE B 1 357 ? -11.805 -14.117 -30.062 1 97.44 357 ILE B N 1
ATOM 9016 C CA . ILE B 1 357 ? -10.445 -14.086 -30.578 1 97.44 357 ILE B CA 1
ATOM 9017 C C . ILE B 1 357 ? -9.719 -15.375 -30.203 1 97.44 357 ILE B C 1
ATOM 9019 O O . ILE B 1 357 ? -8.492 -15.398 -30.094 1 97.44 357 ILE B O 1
ATOM 9023 N N . GLU B 1 358 ? -10.367 -16.375 -29.938 1 96.31 358 GLU B N 1
ATOM 9024 C CA . GLU B 1 358 ? -9.828 -17.641 -29.438 1 96.31 358 GLU B CA 1
ATOM 9025 C C . GLU B 1 358 ? -8.711 -18.156 -30.328 1 96.31 358 GLU B C 1
ATOM 9027 O O . GLU B 1 358 ? -7.734 -18.734 -29.859 1 96.31 358 GLU B O 1
ATOM 9032 N N . GLU B 1 359 ? -8.805 -18.047 -31.625 1 95.38 359 GLU B N 1
ATOM 9033 C CA . GLU B 1 359 ? -7.82 -18.547 -32.562 1 95.38 359 GLU B CA 1
ATOM 9034 C C . GLU B 1 359 ? -6.438 -17.953 -32.312 1 95.38 359 GLU B C 1
ATOM 9036 O O . GLU B 1 359 ? -5.422 -18.609 -32.562 1 95.38 359 GLU B O 1
ATOM 9041 N N . TYR B 1 360 ? -6.418 -16.703 -31.797 1 97.19 360 TYR B N 1
ATOM 9042 C CA . TYR B 1 360 ? -5.16 -16.016 -31.562 1 97.19 360 TYR B CA 1
ATOM 9043 C C . TYR B 1 360 ? -4.539 -16.438 -30.234 1 97.19 360 TYR B C 1
ATOM 9045 O O . TYR B 1 360 ? -3.408 -16.062 -29.922 1 97.19 360 TYR B O 1
ATOM 9053 N N . LEU B 1 361 ? -5.297 -17.266 -29.469 1 96.75 361 LEU B N 1
ATOM 9054 C CA . LEU B 1 361 ? -4.824 -17.688 -28.156 1 96.75 361 LEU B CA 1
ATOM 9055 C C . LEU B 1 361 ? -4.352 -19.141 -28.188 1 96.75 361 LEU B C 1
ATOM 9057 O O . LEU B 1 361 ? -3.674 -19.594 -27.266 1 96.75 361 LEU B O 1
ATOM 9061 N N . GLU B 1 362 ? -4.594 -19.828 -29.266 1 94.62 362 GLU B N 1
ATOM 9062 C CA . GLU B 1 362 ? -4.266 -21.234 -29.406 1 94.62 362 GLU B CA 1
ATOM 9063 C C . GLU B 1 362 ? -2.859 -21.438 -29.969 1 94.62 362 GLU B C 1
ATOM 9065 O O . GLU B 1 362 ? -2.438 -20.703 -30.859 1 94.62 362 GLU B O 1
ATOM 9070 N N . ASP B 1 363 ? -2.186 -22.391 -29.391 1 93.12 363 ASP B N 1
ATOM 9071 C CA . ASP B 1 363 ? -0.88 -22.812 -29.891 1 93.12 363 ASP B CA 1
ATOM 9072 C C . ASP B 1 363 ? 0.095 -21.641 -29.938 1 93.12 363 ASP B C 1
ATOM 9074 O O . ASP B 1 363 ? 0.749 -21.422 -30.969 1 93.12 363 ASP B O 1
ATOM 9078 N N . THR B 1 364 ? 0.04 -20.828 -28.953 1 95.75 364 THR B N 1
ATOM 9079 C CA . THR B 1 364 ? 0.969 -19.719 -28.844 1 95.75 364 THR B CA 1
ATOM 9080 C C . THR B 1 364 ? 2.123 -20.062 -27.906 1 95.75 364 THR B C 1
ATOM 9082 O O . THR B 1 364 ? 1.98 -20.906 -27.016 1 95.75 364 THR B O 1
ATOM 9085 N N . GLU B 1 365 ? 3.248 -19.5 -28.141 1 95.81 365 GLU B N 1
ATOM 9086 C CA . GLU B 1 365 ? 4.414 -19.594 -27.266 1 95.81 365 GLU B CA 1
ATOM 9087 C C . GLU B 1 365 ? 4.922 -18.203 -26.875 1 95.81 365 GLU B C 1
ATOM 9089 O O . GLU B 1 365 ? 4.941 -17.297 -27.719 1 95.81 365 GLU B O 1
ATOM 9094 N N . PRO B 1 366 ? 5.297 -18.062 -25.656 1 97.25 366 PRO B N 1
ATOM 9095 C CA . PRO B 1 366 ? 5.852 -16.75 -25.297 1 97.25 366 PRO B CA 1
ATOM 9096 C C . PRO B 1 366 ? 7.133 -16.422 -26.062 1 97.25 366 PRO B C 1
ATOM 9098 O O . PRO B 1 366 ? 7.949 -17.312 -26.312 1 97.25 366 PRO B O 1
ATOM 9101 N N . TYR B 1 367 ? 7.27 -15.188 -26.453 1 97.31 367 TYR B N 1
ATOM 9102 C CA . TYR B 1 367 ? 8.555 -14.695 -26.953 1 97.31 367 TYR B CA 1
ATOM 9103 C C . TYR B 1 367 ? 9.594 -14.711 -25.844 1 97.31 367 TYR B C 1
ATOM 9105 O O . TYR B 1 367 ? 9.469 -13.984 -24.844 1 97.31 367 TYR B O 1
ATOM 9113 N N . ARG B 1 368 ? 10.586 -15.57 -26 1 97.62 368 ARG B N 1
ATOM 9114 C CA . ARG B 1 368 ? 11.578 -15.766 -24.938 1 97.62 368 ARG B CA 1
ATOM 9115 C C . ARG B 1 368 ? 12.812 -14.906 -25.172 1 97.62 368 ARG B C 1
ATOM 9117 O O . ARG B 1 368 ? 13.344 -14.875 -26.281 1 97.62 368 ARG B O 1
ATOM 9124 N N . PHE B 1 369 ? 13.141 -14.109 -24.156 1 98.56 369 PHE B N 1
ATOM 9125 C CA . PHE B 1 369 ? 14.344 -13.281 -24.156 1 98.56 369 PHE B CA 1
ATOM 9126 C C . PHE B 1 369 ? 15.148 -13.477 -22.891 1 98.56 369 PHE B C 1
ATOM 9128 O O . PHE B 1 369 ? 16.109 -14.25 -22.859 1 98.56 369 PHE B O 1
ATOM 9135 N N . ALA B 1 370 ? 14.648 -13.047 -21.781 1 98.88 370 ALA B N 1
ATOM 9136 C CA . ALA B 1 370 ? 15.266 -13.312 -20.484 1 98.88 370 ALA B CA 1
ATOM 9137 C C . ALA B 1 370 ? 14.516 -14.406 -19.734 1 98.88 370 ALA B C 1
ATOM 9139 O O . ALA B 1 370 ? 13.289 -14.5 -19.812 1 98.88 370 ALA B O 1
ATOM 9140 N N . GLY B 1 371 ? 15.227 -15.312 -19.047 1 98.88 371 GLY B N 1
ATOM 9141 C CA . GLY B 1 371 ? 14.664 -16.328 -18.172 1 98.88 371 GLY B CA 1
ATOM 9142 C C . GLY B 1 371 ? 15.188 -16.234 -16.75 1 98.88 371 GLY B C 1
ATOM 9143 O O . GLY B 1 371 ? 16.391 -16.141 -16.531 1 98.88 371 GLY B O 1
ATOM 9144 N N . ILE B 1 372 ? 14.336 -16.203 -15.766 1 98.94 372 ILE B N 1
ATOM 9145 C CA . ILE B 1 372 ? 14.711 -16.203 -14.359 1 98.94 372 ILE B CA 1
ATOM 9146 C C . ILE B 1 372 ? 14.578 -17.609 -13.781 1 98.94 372 ILE B C 1
ATOM 9148 O O . ILE B 1 372 ? 13.484 -18.172 -13.781 1 98.94 372 ILE B O 1
ATOM 9152 N N . LEU B 1 373 ? 15.648 -18.141 -13.289 1 98.88 373 LEU B N 1
ATOM 9153 C CA . LEU B 1 373 ? 15.602 -19.422 -12.609 1 98.88 373 LEU B CA 1
ATOM 9154 C C . LEU B 1 373 ? 14.938 -19.297 -11.242 1 98.88 373 LEU B C 1
ATOM 9156 O O . LEU B 1 373 ? 15.367 -18.484 -10.414 1 98.88 373 LEU B O 1
ATOM 9160 N N . VAL B 1 374 ? 13.891 -20 -11 1 98.5 374 VAL B N 1
ATOM 9161 C CA . VAL B 1 374 ? 13.227 -20.062 -9.703 1 98.5 374 VAL B CA 1
ATOM 9162 C C . VAL B 1 374 ? 13.516 -21.406 -9.031 1 98.5 374 VAL B C 1
ATOM 9164 O O . VAL B 1 374 ? 13.156 -22.453 -9.562 1 98.5 374 VAL B O 1
ATOM 9167 N N . SER B 1 375 ? 14.133 -21.328 -7.891 1 98.19 375 SER B N 1
ATOM 9168 C CA . SER B 1 375 ? 14.578 -22.531 -7.199 1 98.19 375 SER B CA 1
ATOM 9169 C C . SER B 1 375 ? 13.711 -22.812 -5.973 1 98.19 375 SER B C 1
ATOM 9171 O O . SER B 1 375 ? 13.812 -22.109 -4.965 1 98.19 375 SER B O 1
ATOM 9173 N N . ASN B 1 376 ? 12.938 -23.875 -6.027 1 96.88 376 ASN B N 1
ATOM 9174 C CA . ASN B 1 376 ? 12.164 -24.312 -4.871 1 96.88 376 ASN B CA 1
ATOM 9175 C C . ASN B 1 376 ? 13.062 -24.812 -3.748 1 96.88 376 ASN B C 1
ATOM 9177 O O . ASN B 1 376 ? 12.734 -24.672 -2.568 1 96.88 376 ASN B O 1
ATOM 9181 N N . HIS B 1 377 ? 14.203 -25.359 -4.09 1 96.88 377 HIS B N 1
ATOM 9182 C CA . HIS B 1 377 ? 15.156 -25.812 -3.08 1 96.88 377 HIS B CA 1
ATOM 9183 C C . HIS B 1 377 ? 15.734 -24.641 -2.299 1 96.88 377 HIS B C 1
ATOM 9185 O O . HIS B 1 377 ? 15.844 -24.703 -1.072 1 96.88 377 HIS B O 1
ATOM 9191 N N . THR B 1 378 ? 16.109 -23.578 -3.045 1 97.69 378 THR B N 1
ATOM 9192 C CA . THR B 1 378 ? 16.609 -22.391 -2.354 1 97.69 378 THR B CA 1
ATOM 9193 C C . THR B 1 378 ? 15.531 -21.797 -1.452 1 97.69 378 THR B C 1
ATOM 9195 O O . THR B 1 378 ? 15.812 -21.391 -0.325 1 97.69 378 THR B O 1
ATOM 9198 N N . ARG B 1 379 ? 14.297 -21.719 -1.931 1 96.06 379 ARG B N 1
ATOM 9199 C CA . ARG B 1 379 ? 13.195 -21.203 -1.123 1 96.06 379 ARG B CA 1
ATOM 9200 C C . ARG B 1 379 ? 13.039 -22 0.166 1 96.06 379 ARG B C 1
ATOM 9202 O O . ARG B 1 379 ? 12.844 -21.422 1.239 1 96.06 379 ARG B O 1
ATOM 9209 N N . ASP B 1 380 ? 13.156 -23.312 0.103 1 94.94 380 ASP B N 1
ATOM 9210 C CA . ASP B 1 380 ? 12.898 -24.172 1.244 1 94.94 380 ASP B CA 1
ATOM 9211 C C . ASP B 1 380 ? 14.094 -24.203 2.191 1 94.94 380 ASP B C 1
ATOM 9213 O O . ASP B 1 380 ? 13.945 -24.031 3.402 1 94.94 380 ASP B O 1
ATOM 9217 N N . TYR B 1 381 ? 15.305 -24.438 1.631 1 95.44 381 TYR B N 1
ATOM 9218 C CA . TYR B 1 381 ? 16.438 -24.781 2.479 1 95.44 381 TYR B CA 1
ATOM 9219 C C . TYR B 1 381 ? 17.203 -23.531 2.893 1 95.44 381 TYR B C 1
ATOM 9221 O O . TYR B 1 381 ? 17.828 -23.5 3.953 1 95.44 381 TYR B O 1
ATOM 9229 N N . TYR B 1 382 ? 17.203 -22.516 2.025 1 95.62 382 TYR B N 1
ATOM 9230 C CA . TYR B 1 382 ? 17.812 -21.25 2.371 1 95.62 382 TYR B CA 1
ATOM 9231 C C . TYR B 1 382 ? 16.797 -20.297 2.998 1 95.62 382 TYR B C 1
ATOM 9233 O O . TYR B 1 382 ? 17.062 -19.672 4.02 1 95.62 382 TYR B O 1
ATOM 9241 N N . GLY B 1 383 ? 15.586 -20.219 2.416 1 93.75 383 GLY B N 1
ATOM 9242 C CA . GLY B 1 383 ? 14.523 -19.359 2.924 1 93.75 383 GLY B CA 1
ATOM 9243 C C . GLY B 1 383 ? 13.945 -19.844 4.238 1 93.75 383 GLY B C 1
ATOM 9244 O O . GLY B 1 383 ? 13.656 -19.047 5.129 1 93.75 383 GLY B O 1
ATOM 9245 N N . ARG B 1 384 ? 13.68 -21.203 4.32 1 91.88 384 ARG B N 1
ATOM 9246 C CA . ARG B 1 384 ? 13.156 -21.828 5.527 1 91.88 384 ARG B CA 1
ATOM 9247 C C . ARG B 1 384 ? 11.898 -21.125 6.02 1 91.88 384 ARG B C 1
ATOM 9249 O O . ARG B 1 384 ? 10.93 -20.969 5.27 1 91.88 384 ARG B O 1
ATOM 9256 N N . GLY B 1 385 ? 11.945 -20.562 7.277 1 88.19 385 GLY B N 1
ATOM 9257 C CA . GLY B 1 385 ? 10.805 -19.859 7.836 1 88.19 385 GLY B CA 1
ATOM 9258 C C . GLY B 1 385 ? 10.672 -18.438 7.324 1 88.19 385 GLY B C 1
ATOM 9259 O O . GLY B 1 385 ? 9.688 -17.766 7.621 1 88.19 385 GLY B O 1
ATOM 9260 N N . HIS B 1 386 ? 11.602 -17.969 6.398 1 90.62 386 HIS B N 1
ATOM 9261 C CA . HIS B 1 386 ? 11.617 -16.625 5.832 1 90.62 386 HIS B CA 1
ATOM 9262 C C . HIS B 1 386 ? 11.859 -16.672 4.328 1 90.62 386 HIS B C 1
ATOM 9264 O O . HIS B 1 386 ? 12.875 -16.156 3.846 1 90.62 386 HIS B O 1
ATOM 9270 N N . PRO B 1 387 ? 10.852 -17.172 3.615 1 92.38 387 PRO B N 1
ATOM 9271 C CA . PRO B 1 387 ? 11.062 -17.344 2.176 1 92.38 387 PRO B CA 1
ATOM 9272 C C . PRO B 1 387 ? 11.336 -16.031 1.454 1 92.38 387 PRO B C 1
ATOM 9274 O O . PRO B 1 387 ? 11.922 -16.016 0.373 1 92.38 387 PRO B O 1
ATOM 9277 N N . GLU B 1 388 ? 10.945 -14.852 2.076 1 91.56 388 GLU B N 1
ATOM 9278 C CA . GLU B 1 388 ? 11.141 -13.547 1.453 1 91.56 388 GLU B CA 1
ATOM 9279 C C . GLU B 1 388 ? 12.625 -13.258 1.252 1 91.56 388 GLU B C 1
ATOM 9281 O O . GLU B 1 388 ? 12.992 -12.422 0.419 1 91.56 388 GLU B O 1
ATOM 9286 N N . ARG B 1 389 ? 13.539 -13.961 1.935 1 93.62 389 ARG B N 1
ATOM 9287 C CA . ARG B 1 389 ? 14.977 -13.781 1.779 1 93.62 389 ARG B CA 1
ATOM 9288 C C . ARG B 1 389 ? 15.43 -14.156 0.371 1 93.62 389 ARG B C 1
ATOM 9290 O O . ARG B 1 389 ? 16.453 -13.664 -0.111 1 93.62 389 ARG B O 1
ATOM 9297 N N . TYR B 1 390 ? 14.656 -15 -0.261 1 96.25 390 TYR B N 1
ATOM 9298 C CA . TYR B 1 390 ? 14.945 -15.438 -1.622 1 96.25 390 TYR B CA 1
ATOM 9299 C C . TYR B 1 390 ? 13.93 -14.875 -2.605 1 96.25 390 TYR B C 1
ATOM 9301 O O . TYR B 1 390 ? 14.305 -14.258 -3.607 1 96.25 390 TYR B O 1
ATOM 9309 N N . VAL B 1 391 ? 12.648 -14.922 -2.316 1 96.25 391 VAL B N 1
ATOM 9310 C CA . VAL B 1 391 ? 11.555 -14.648 -3.244 1 96.25 391 VAL B CA 1
ATOM 9311 C C . VAL B 1 391 ? 11.555 -13.164 -3.609 1 96.25 391 VAL B C 1
ATOM 9313 O O . VAL B 1 391 ? 11.227 -12.805 -4.742 1 96.25 391 VAL B O 1
ATOM 9316 N N . ASP B 1 392 ? 11.953 -12.297 -2.666 1 95.19 392 ASP B N 1
ATOM 9317 C CA . ASP B 1 392 ? 12.008 -10.867 -2.957 1 95.19 392 ASP B CA 1
ATOM 9318 C C . ASP B 1 392 ? 12.938 -10.578 -4.133 1 95.19 392 ASP B C 1
ATOM 9320 O O . ASP B 1 392 ? 12.656 -9.711 -4.957 1 95.19 392 ASP B O 1
ATOM 9324 N N . GLY B 1 393 ? 14.086 -11.289 -4.152 1 97.19 393 GLY B N 1
ATOM 9325 C CA . GLY B 1 393 ? 15.023 -11.102 -5.246 1 97.19 393 GLY B CA 1
ATOM 9326 C C . GLY B 1 393 ? 14.469 -11.508 -6.594 1 97.19 393 GLY B C 1
ATOM 9327 O O . GLY B 1 393 ? 14.695 -10.828 -7.598 1 97.19 393 GLY B O 1
ATOM 9328 N N . ILE B 1 394 ? 13.719 -12.625 -6.641 1 97.94 394 ILE B N 1
ATOM 9329 C CA . ILE B 1 394 ? 13.062 -13.102 -7.855 1 97.94 394 ILE B CA 1
ATOM 9330 C C . ILE B 1 394 ? 12.047 -12.07 -8.336 1 97.94 394 ILE B C 1
ATOM 9332 O O . ILE B 1 394 ? 12.055 -11.688 -9.508 1 97.94 394 ILE B O 1
ATOM 9336 N N . ARG B 1 395 ? 11.266 -11.586 -7.453 1 96.12 395 ARG B N 1
ATOM 9337 C CA . ARG B 1 395 ? 10.195 -10.656 -7.793 1 96.12 395 ARG B CA 1
ATOM 9338 C C . ARG B 1 395 ? 10.766 -9.305 -8.227 1 96.12 395 ARG B C 1
ATOM 9340 O O . ARG B 1 395 ? 10.242 -8.672 -9.141 1 96.12 395 ARG B O 1
ATOM 9347 N N . GLY B 1 396 ? 11.836 -8.914 -7.492 1 96.81 396 GLY B N 1
ATOM 9348 C CA . GLY B 1 396 ? 12.484 -7.676 -7.898 1 96.81 396 GLY B CA 1
ATOM 9349 C C . GLY B 1 396 ? 13.008 -7.711 -9.32 1 96.81 396 GLY B C 1
ATOM 9350 O O . GLY B 1 396 ? 12.82 -6.762 -10.078 1 96.81 396 GLY B O 1
ATOM 9351 N N . MET B 1 397 ? 13.688 -8.852 -9.734 1 98.69 397 MET B N 1
ATOM 9352 C CA . MET B 1 397 ? 14.164 -9 -11.102 1 98.69 397 MET B CA 1
ATOM 9353 C C . MET B 1 397 ? 12.992 -9 -12.086 1 98.69 397 MET B C 1
ATOM 9355 O O . MET B 1 397 ? 13.039 -8.32 -13.109 1 98.69 397 MET B O 1
ATOM 9359 N N . TYR B 1 398 ? 11.969 -9.688 -11.742 1 98.12 398 TYR B N 1
ATOM 9360 C CA . TYR B 1 398 ? 10.805 -9.852 -12.609 1 98.12 398 TYR B CA 1
ATOM 9361 C C . TYR B 1 398 ? 10.117 -8.516 -12.859 1 98.12 398 TYR B C 1
ATOM 9363 O O . TYR B 1 398 ? 9.93 -8.109 -14.016 1 98.12 398 TYR B O 1
ATOM 9371 N N . TYR B 1 399 ? 9.789 -7.762 -11.859 1 96.19 399 TYR B N 1
ATOM 9372 C CA . TYR B 1 399 ? 9.023 -6.527 -12.016 1 96.19 399 TYR B CA 1
ATOM 9373 C C . TYR B 1 399 ? 9.883 -5.43 -12.641 1 96.19 399 TYR B C 1
ATOM 9375 O O . TYR B 1 399 ? 9.375 -4.59 -13.383 1 96.19 399 TYR B O 1
ATOM 9383 N N . ALA B 1 400 ? 11.203 -5.453 -12.328 1 97.31 400 ALA B N 1
ATOM 9384 C CA . ALA B 1 400 ? 12.07 -4.492 -13.008 1 97.31 400 ALA B CA 1
ATOM 9385 C C . ALA B 1 400 ? 12.023 -4.684 -14.523 1 97.31 400 ALA B C 1
ATOM 9387 O O . ALA B 1 400 ? 11.969 -3.707 -15.273 1 97.31 400 ALA B O 1
ATOM 9388 N N . LEU B 1 401 ? 12.016 -5.906 -14.953 1 98.56 401 LEU B N 1
ATOM 9389 C CA . LEU B 1 401 ? 12.008 -6.195 -16.375 1 98.56 401 LEU B CA 1
ATOM 9390 C C . LEU B 1 401 ? 10.641 -5.91 -16.984 1 98.56 401 LEU B C 1
ATOM 9392 O O . LEU B 1 401 ? 10.547 -5.391 -18.094 1 98.56 401 LEU B O 1
ATOM 9396 N N . ILE B 1 402 ? 9.531 -6.23 -16.25 1 97 402 ILE B N 1
ATOM 9397 C CA . ILE B 1 402 ? 8.188 -5.941 -16.719 1 97 402 ILE B CA 1
ATOM 9398 C C . ILE B 1 402 ? 8.008 -4.434 -16.891 1 97 402 ILE B C 1
ATOM 9400 O O . ILE B 1 402 ? 7.484 -3.975 -17.906 1 97 402 ILE B O 1
ATOM 9404 N N . HIS B 1 403 ? 8.508 -3.682 -15.914 1 95.31 403 HIS B N 1
ATOM 9405 C CA . HIS B 1 403 ? 8.375 -2.229 -15.953 1 95.31 403 HIS B CA 1
ATOM 9406 C C . HIS B 1 403 ? 9.234 -1.627 -17.062 1 95.31 403 HIS B C 1
ATOM 9408 O O . HIS B 1 403 ? 8.969 -0.517 -17.516 1 95.31 403 HIS B O 1
ATOM 9414 N N . SER B 1 404 ? 10.242 -2.391 -17.5 1 96.94 404 SER B N 1
ATOM 9415 C CA . SER B 1 404 ? 11.133 -1.935 -18.562 1 96.94 404 SER B CA 1
ATOM 9416 C C . SER B 1 404 ? 10.703 -2.486 -19.922 1 96.94 404 SER B C 1
ATOM 9418 O O . SER B 1 404 ? 11.359 -2.242 -20.922 1 96.94 404 SER B O 1
ATOM 9420 N N . HIS B 1 405 ? 9.648 -3.301 -19.969 1 97.88 405 HIS B N 1
ATOM 9421 C CA . HIS B 1 405 ? 9.094 -3.922 -21.172 1 97.88 405 HIS B CA 1
ATOM 9422 C C . HIS B 1 405 ? 10.109 -4.859 -21.812 1 97.88 405 HIS B C 1
ATOM 9424 O O . HIS B 1 405 ? 10.234 -4.887 -23.047 1 97.88 405 HIS B O 1
ATOM 9430 N N . ILE B 1 406 ? 10.844 -5.504 -20.984 1 98.62 406 ILE B N 1
ATOM 9431 C CA . ILE B 1 406 ? 11.742 -6.555 -21.438 1 98.62 406 ILE B CA 1
ATOM 9432 C C . ILE B 1 406 ? 11.086 -7.918 -21.266 1 98.62 406 ILE B C 1
ATOM 9434 O O . ILE B 1 406 ? 10.711 -8.289 -20.141 1 98.62 406 ILE B O 1
ATOM 9438 N N . PRO B 1 407 ? 10.898 -8.695 -22.328 1 98.56 407 PRO B N 1
ATOM 9439 C CA . PRO B 1 407 ? 10.242 -9.992 -22.203 1 98.56 407 PRO B CA 1
ATOM 9440 C C . PRO B 1 407 ? 10.969 -10.922 -21.219 1 98.56 407 PRO B C 1
ATOM 9442 O O . PRO B 1 407 ? 12.188 -11.078 -21.312 1 98.56 407 PRO B O 1
ATOM 9445 N N . VAL B 1 408 ? 10.25 -11.5 -20.297 1 98.81 408 VAL B N 1
ATOM 9446 C CA . VAL B 1 408 ? 10.852 -12.328 -19.25 1 98.81 408 VAL B CA 1
ATOM 9447 C C . VAL B 1 408 ? 9.922 -13.484 -18.906 1 98.81 408 VAL B C 1
ATOM 9449 O O . VAL B 1 408 ? 8.695 -13.32 -18.891 1 98.81 408 VAL B O 1
ATOM 9452 N N . GLU B 1 409 ? 10.43 -14.641 -18.703 1 98.75 409 GLU B N 1
ATOM 9453 C CA . GLU B 1 409 ? 9.75 -15.844 -18.234 1 98.75 409 GLU B CA 1
ATOM 9454 C C . GLU B 1 409 ? 10.461 -16.438 -17.016 1 98.75 409 GLU B C 1
ATOM 9456 O O . GLU B 1 409 ? 11.578 -16.016 -16.688 1 98.75 409 GLU B O 1
ATOM 9461 N N . PHE B 1 410 ? 9.789 -17.375 -16.359 1 98.75 410 PHE B N 1
ATOM 9462 C CA . PHE B 1 410 ? 10.398 -18.141 -15.289 1 98.75 410 PHE B CA 1
ATOM 9463 C C . PHE B 1 410 ? 10.867 -19.5 -15.797 1 98.75 410 PHE B C 1
ATOM 9465 O O . PHE B 1 410 ? 10.336 -20.016 -16.781 1 98.75 410 PHE B O 1
ATOM 9472 N N . ILE B 1 411 ? 11.891 -20 -15.195 1 98.81 411 ILE B 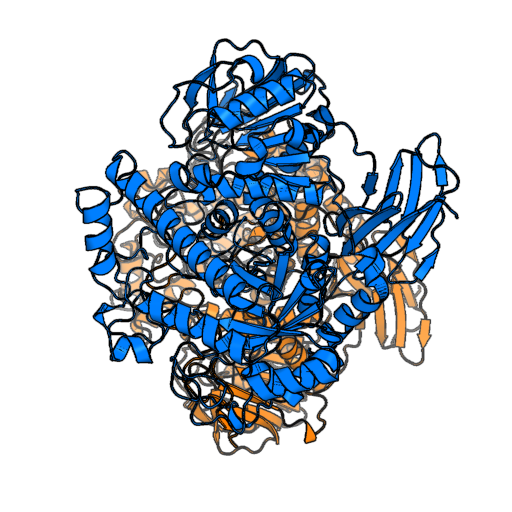N 1
ATOM 9473 C CA . ILE B 1 411 ? 12.438 -21.312 -15.508 1 98.81 411 ILE B CA 1
ATOM 9474 C C . ILE B 1 411 ? 12.43 -22.188 -14.25 1 98.81 411 ILE B C 1
ATOM 9476 O O . ILE B 1 411 ? 12.906 -21.766 -13.195 1 98.81 411 ILE B O 1
ATOM 9480 N N . SER B 1 412 ? 11.891 -23.391 -14.328 1 98.56 412 SER B N 1
ATOM 9481 C CA . SER B 1 412 ? 11.883 -24.328 -13.203 1 98.56 412 SER B CA 1
ATOM 9482 C C . SER B 1 412 ? 13.227 -25.031 -13.062 1 98.56 412 SER B C 1
ATOM 9484 O O . SER B 1 412 ? 14.031 -25.047 -14 1 98.56 412 SER B O 1
ATOM 9486 N N . GLU B 1 413 ? 13.461 -25.609 -11.898 1 98.25 413 GLU B N 1
ATOM 9487 C CA . GLU B 1 413 ? 14.68 -26.391 -11.695 1 98.25 413 GLU B CA 1
ATOM 9488 C C . GLU B 1 413 ? 14.688 -27.641 -12.586 1 98.25 413 GLU B C 1
ATOM 9490 O O . GLU B 1 413 ? 15.742 -28.031 -13.094 1 98.25 413 GLU B O 1
ATOM 9495 N N . LYS B 1 414 ? 13.57 -28.188 -12.82 1 98 414 LYS B N 1
ATOM 9496 C CA . LYS B 1 414 ? 13.477 -29.391 -13.633 1 98 414 LYS B CA 1
ATOM 9497 C C . LYS B 1 414 ? 13.891 -29.109 -15.078 1 98 414 LYS B C 1
ATOM 9499 O O . LYS B 1 414 ? 14.453 -29.984 -15.742 1 98 414 LYS B O 1
ATOM 9504 N N . ASP B 1 415 ? 13.609 -28 -15.547 1 98.44 415 ASP B N 1
ATOM 9505 C CA . ASP B 1 415 ? 13.953 -27.656 -16.922 1 98.44 415 ASP B CA 1
ATOM 9506 C C . ASP B 1 415 ? 15.375 -27.125 -17.031 1 98.44 415 ASP B C 1
ATOM 9508 O O . ASP B 1 415 ? 16.031 -27.266 -18.062 1 98.44 415 ASP B O 1
ATOM 9512 N N . ALA B 1 416 ? 15.875 -26.562 -15.984 1 98.62 416 ALA B N 1
ATOM 9513 C CA . ALA B 1 416 ? 17.172 -25.906 -15.977 1 98.62 416 ALA B CA 1
ATOM 9514 C C . ALA B 1 416 ? 18.312 -26.922 -16.062 1 98.62 416 ALA B C 1
ATOM 9516 O O . ALA B 1 416 ? 19.453 -26.547 -16.328 1 98.62 416 ALA B O 1
ATOM 9517 N N . VAL B 1 417 ? 18.047 -28.219 -15.906 1 98.19 417 VAL B N 1
ATOM 9518 C CA . VAL B 1 417 ? 19.094 -29.234 -15.977 1 98.19 417 VAL B CA 1
ATOM 9519 C C . VAL B 1 417 ? 19.516 -29.453 -17.422 1 98.19 417 VAL B C 1
ATOM 9521 O O . VAL B 1 417 ? 20.547 -30.062 -17.688 1 98.19 417 VAL B O 1
ATOM 9524 N N . ASN B 1 418 ? 18.766 -28.922 -18.344 1 98.06 418 ASN B N 1
ATOM 9525 C CA . ASN B 1 418 ? 19.016 -29.109 -19.766 1 98.06 418 ASN B CA 1
ATOM 9526 C C . ASN B 1 418 ? 19.562 -27.828 -20.406 1 98.06 418 ASN B C 1
ATOM 9528 O O . ASN B 1 418 ? 18.812 -26.875 -20.625 1 98.06 418 ASN B O 1
ATOM 9532 N N . PRO B 1 419 ? 20.766 -27.828 -20.797 1 97.69 419 PRO B N 1
ATOM 9533 C CA . PRO B 1 419 ? 21.359 -26.609 -21.391 1 97.69 419 PRO B CA 1
ATOM 9534 C C . PRO B 1 419 ? 20.656 -26.188 -22.672 1 97.69 419 PRO B C 1
ATOM 9536 O O . PRO B 1 419 ? 20.625 -25 -23 1 97.69 419 PRO B O 1
ATOM 9539 N N . ASP B 1 420 ? 20.062 -27.172 -23.391 1 98.06 420 ASP B N 1
ATOM 9540 C CA . ASP B 1 420 ? 19.312 -26.828 -24.609 1 98.06 42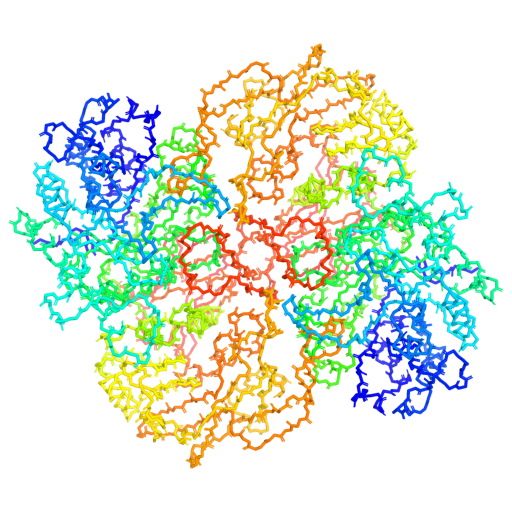0 ASP B CA 1
ATOM 9541 C C . ASP B 1 420 ? 18.062 -26.016 -24.281 1 98.06 420 ASP B C 1
ATOM 9543 O O . ASP B 1 420 ? 17.672 -25.125 -25.047 1 98.06 420 ASP B O 1
ATOM 9547 N N . TYR B 1 421 ? 17.484 -26.375 -23.172 1 98.06 421 TYR B N 1
ATOM 9548 C CA . TYR B 1 421 ? 16.328 -25.578 -22.734 1 98.06 421 TYR B CA 1
ATOM 9549 C C . TYR B 1 421 ? 16.75 -24.156 -22.391 1 98.06 421 TYR B C 1
ATOM 9551 O O . TYR B 1 421 ? 16.062 -23.203 -22.75 1 98.06 421 TYR B O 1
ATOM 9559 N N . LEU B 1 422 ? 17.844 -24.016 -21.703 1 98.69 422 LEU B N 1
ATOM 9560 C CA . LEU B 1 422 ? 18.344 -22.703 -21.312 1 98.69 422 LEU B CA 1
ATOM 9561 C C . LEU B 1 422 ? 18.672 -21.859 -22.547 1 98.69 422 LEU B C 1
ATOM 9563 O O . LEU B 1 422 ? 18.547 -20.641 -22.531 1 98.69 422 LEU B O 1
ATOM 9567 N N . SER B 1 423 ? 19.031 -22.516 -23.625 1 98.25 423 SER B N 1
ATOM 9568 C CA . SER B 1 423 ? 19.453 -21.828 -24.844 1 98.25 423 SER B CA 1
ATOM 9569 C C . SER B 1 423 ? 18.281 -21.156 -25.547 1 98.25 423 SER B C 1
ATOM 9571 O O . SER B 1 423 ? 18.469 -20.375 -26.469 1 98.25 423 SER B O 1
ATOM 9573 N N . LYS B 1 424 ? 17.094 -21.5 -25.078 1 97.38 424 LYS B N 1
ATOM 9574 C CA . LYS B 1 424 ? 15.914 -20.812 -25.594 1 97.38 424 LYS B CA 1
ATOM 9575 C C . LYS B 1 424 ? 15.906 -19.344 -25.172 1 97.38 424 LYS B C 1
ATOM 9577 O O . LYS B 1 424 ? 15.164 -18.531 -25.734 1 97.38 424 LYS B O 1
ATOM 9582 N N . TYR B 1 425 ? 16.719 -19.016 -24.219 1 98.5 425 TYR B N 1
ATOM 9583 C CA . TYR B 1 425 ? 16.766 -17.672 -23.688 1 98.5 425 TYR B CA 1
ATOM 9584 C C . TYR B 1 425 ? 18.109 -17 -24.031 1 98.5 425 TYR B C 1
ATOM 9586 O O . TYR B 1 425 ? 19.156 -17.656 -24.016 1 98.5 425 TYR B O 1
ATOM 9594 N N . LYS B 1 426 ? 18.031 -15.703 -24.297 1 98.19 426 LYS B N 1
ATOM 9595 C CA . LYS B 1 426 ? 19.25 -14.938 -24.547 1 98.19 426 LYS B CA 1
ATOM 9596 C C . LYS B 1 426 ? 20.016 -14.672 -23.266 1 98.19 426 LYS B C 1
ATOM 9598 O O . LYS B 1 426 ? 21.25 -14.602 -23.266 1 98.19 426 LYS B O 1
ATOM 9603 N N . VAL B 1 427 ? 19.297 -14.422 -22.203 1 98.88 427 VAL B N 1
ATOM 9604 C CA . VAL B 1 427 ? 19.891 -14.117 -20.906 1 98.88 427 VAL B CA 1
ATOM 9605 C C . VAL B 1 427 ? 19.266 -15 -19.828 1 98.88 427 VAL B C 1
ATOM 9607 O O . VAL B 1 427 ? 18.047 -15.07 -19.719 1 98.88 427 VAL B O 1
ATOM 9610 N N . LEU B 1 428 ? 20.094 -15.672 -19.109 1 98.94 428 LEU B N 1
ATOM 9611 C CA . LEU B 1 428 ? 19.672 -16.406 -17.922 1 98.94 428 LEU B CA 1
ATOM 9612 C C . LEU B 1 428 ? 19.953 -15.609 -16.656 1 98.94 428 LEU B C 1
ATOM 9614 O O . LEU B 1 428 ? 21.078 -15.148 -16.438 1 98.94 428 LEU B O 1
ATOM 9618 N N . ILE B 1 429 ? 18.969 -15.391 -15.852 1 98.94 429 ILE B N 1
ATOM 9619 C CA . ILE B 1 429 ? 19.094 -14.656 -14.594 1 98.94 429 ILE B CA 1
ATOM 9620 C C . ILE B 1 429 ? 18.984 -15.625 -13.414 1 98.94 429 ILE B C 1
ATOM 9622 O O . ILE B 1 429 ? 18 -16.359 -13.305 1 98.94 429 ILE B O 1
ATOM 9626 N N . VAL B 1 430 ? 19.953 -15.641 -12.555 1 98.88 430 VAL B N 1
ATOM 9627 C CA . VAL B 1 430 ? 20.031 -16.531 -11.406 1 98.88 430 VAL B CA 1
ATOM 9628 C C . VAL B 1 430 ? 20.25 -15.711 -10.133 1 98.88 430 VAL B C 1
ATOM 9630 O O . VAL B 1 430 ? 21.359 -15.664 -9.602 1 98.88 430 VAL B O 1
ATOM 9633 N N . PRO B 1 431 ? 19.219 -15.156 -9.586 1 98.5 431 PRO B N 1
ATOM 9634 C CA . PRO B 1 431 ? 19.359 -14.266 -8.438 1 98.5 431 PRO B CA 1
ATOM 9635 C C . PRO B 1 431 ? 19.422 -15.016 -7.109 1 98.5 431 PRO B C 1
ATOM 9637 O O . PRO B 1 431 ? 18.438 -15.664 -6.723 1 98.5 431 PRO B O 1
ATOM 9640 N N . ASN B 1 432 ? 20.5 -14.891 -6.41 1 98.5 432 ASN B N 1
ATOM 9641 C CA . ASN B 1 432 ? 20.656 -15.43 -5.066 1 98.5 432 ASN B CA 1
ATOM 9642 C C . ASN B 1 432 ? 20.141 -16.859 -4.969 1 98.5 432 ASN B C 1
ATOM 9644 O O . ASN B 1 432 ? 19.469 -17.219 -3.998 1 98.5 432 ASN B O 1
ATOM 9648 N N . THR B 1 433 ? 20.297 -17.641 -6.02 1 98.62 433 THR B N 1
ATOM 9649 C CA . THR B 1 433 ? 19.953 -19.047 -6.004 1 98.62 433 THR B CA 1
ATOM 9650 C C . THR B 1 433 ? 21.047 -19.875 -5.305 1 98.62 433 THR B C 1
ATOM 9652 O O . THR B 1 433 ? 21.906 -20.453 -5.961 1 98.62 433 THR B O 1
ATOM 9655 N N . VAL B 1 434 ? 20.891 -19.906 -4.043 1 98.5 434 VAL B N 1
ATOM 9656 C CA . VAL B 1 434 ? 21.938 -20.375 -3.139 1 98.5 434 VAL B CA 1
ATOM 9657 C C . VAL B 1 434 ? 22.109 -21.891 -3.273 1 98.5 434 VAL B C 1
ATOM 9659 O O . VAL B 1 434 ? 23.234 -22.391 -3.426 1 98.5 434 VAL B O 1
ATOM 9662 N N . CYS B 1 435 ? 21.016 -22.625 -3.211 1 98.06 435 CYS B N 1
ATOM 9663 C CA . CYS B 1 435 ? 21.016 -24.094 -3.271 1 98.06 435 CYS B CA 1
ATOM 9664 C C . CYS B 1 435 ? 20.844 -24.578 -4.707 1 98.06 435 CYS B C 1
ATOM 9666 O O . CYS B 1 435 ? 19.734 -24.594 -5.234 1 98.06 435 CYS B O 1
ATOM 9668 N N . LEU B 1 436 ? 21.875 -24.984 -5.281 1 97.12 436 LEU B N 1
ATOM 9669 C CA . LEU B 1 436 ? 21.891 -25.375 -6.688 1 97.12 436 LEU B CA 1
ATOM 9670 C C . LEU B 1 436 ? 22.453 -26.766 -6.859 1 97.12 436 LEU B C 1
ATOM 9672 O O . LEU B 1 436 ? 23.562 -27.062 -6.379 1 97.12 436 LEU B O 1
ATOM 9676 N N . SER B 1 437 ? 21.75 -27.641 -7.551 1 97.56 437 SER B N 1
ATOM 9677 C CA . SER B 1 437 ? 22.25 -28.984 -7.824 1 97.56 437 SER B CA 1
ATOM 9678 C C . SER B 1 437 ? 23.422 -28.938 -8.797 1 97.56 437 SER B C 1
ATOM 9680 O O . SER B 1 437 ? 23.578 -27.969 -9.547 1 97.56 437 SER B O 1
ATOM 9682 N N . GLU B 1 438 ? 24.234 -30 -8.789 1 97.69 438 GLU B N 1
ATOM 9683 C CA . GLU B 1 438 ? 25.359 -30.078 -9.719 1 97.69 438 GLU B CA 1
ATOM 9684 C C . GLU B 1 438 ? 24.875 -30.172 -11.164 1 97.69 438 GLU B C 1
ATOM 9686 O O . GLU B 1 438 ? 25.5 -29.609 -12.062 1 97.69 438 GLU B O 1
ATOM 9691 N N . GLU B 1 439 ? 23.781 -30.828 -11.344 1 98.25 439 GLU B N 1
ATOM 9692 C CA . GLU B 1 439 ? 23.219 -30.953 -12.688 1 98.25 439 GLU B CA 1
ATOM 9693 C C . GLU B 1 439 ? 22.875 -29.594 -13.273 1 98.25 439 GLU B C 1
ATOM 9695 O O . GLU B 1 439 ? 23.188 -29.297 -14.43 1 98.25 439 GLU B O 1
ATOM 9700 N N . ILE B 1 440 ? 22.219 -28.781 -12.508 1 98.69 440 ILE B N 1
ATOM 9701 C CA . ILE B 1 440 ? 21.844 -27.438 -12.969 1 98.69 440 ILE B CA 1
ATOM 9702 C C . ILE B 1 440 ? 23.094 -26.594 -13.156 1 98.69 440 ILE B C 1
ATOM 9704 O O . ILE B 1 440 ? 23.203 -25.844 -14.125 1 98.69 440 ILE B O 1
ATOM 9708 N N . GLY B 1 441 ? 24.031 -26.719 -12.18 1 98.62 441 GLY B N 1
ATOM 9709 C CA . GLY B 1 441 ? 25.297 -26.016 -12.32 1 98.62 441 GLY B CA 1
ATOM 9710 C C . GLY B 1 441 ? 26.016 -26.328 -13.617 1 98.62 441 GLY B C 1
ATOM 9711 O O . GLY B 1 441 ? 26.484 -25.422 -14.312 1 98.62 441 GLY B O 1
ATOM 9712 N N . ASP B 1 442 ? 26.109 -27.625 -13.93 1 98.62 442 ASP B N 1
ATOM 9713 C CA . ASP B 1 442 ? 26.75 -28.078 -15.164 1 98.62 442 ASP B CA 1
ATOM 9714 C C . ASP B 1 442 ? 26.016 -27.531 -16.391 1 98.62 442 ASP B C 1
ATOM 9716 O O . ASP B 1 442 ? 26.641 -27.141 -17.375 1 98.62 442 ASP B O 1
ATOM 9720 N N . SER B 1 443 ? 24.766 -27.547 -16.25 1 98.75 443 SER B N 1
ATOM 9721 C CA . SER B 1 443 ? 23.922 -27.047 -17.328 1 98.75 443 SER B CA 1
ATOM 9722 C C . SER B 1 443 ? 24.172 -25.562 -17.578 1 98.75 443 SER B C 1
ATOM 9724 O O . SER B 1 443 ? 24.297 -25.125 -18.734 1 98.75 443 SER B O 1
ATOM 9726 N N . ILE B 1 444 ? 24.25 -24.75 -16.547 1 98.88 444 ILE B N 1
ATOM 9727 C CA . ILE B 1 444 ? 24.484 -23.312 -16.656 1 98.88 444 ILE B CA 1
ATOM 9728 C C . ILE B 1 444 ? 25.875 -23.062 -17.25 1 98.88 444 ILE B C 1
ATOM 9730 O O . ILE B 1 444 ? 26.031 -22.219 -18.141 1 98.88 444 ILE B O 1
ATOM 9734 N N . LYS B 1 445 ? 26.875 -23.828 -16.734 1 98.62 445 LYS B N 1
ATOM 9735 C CA . LYS B 1 445 ? 28.234 -23.703 -17.266 1 98.62 445 LYS B CA 1
ATOM 9736 C C . LYS B 1 445 ? 28.266 -23.969 -18.766 1 98.62 445 LYS B C 1
ATOM 9738 O O . LYS B 1 445 ? 28.891 -23.219 -19.516 1 98.62 445 LYS B O 1
ATOM 9743 N N . GLU B 1 446 ? 27.594 -25 -19.172 1 98.69 446 GLU B N 1
ATOM 9744 C CA . GLU B 1 446 ? 27.531 -25.359 -20.594 1 98.69 446 GLU B CA 1
ATOM 9745 C C . GLU B 1 446 ? 26.797 -24.297 -21.406 1 98.69 446 GLU B C 1
ATOM 9747 O O . GLU B 1 446 ? 27.219 -23.953 -22.516 1 98.69 446 GLU B O 1
ATOM 9752 N N . TYR B 1 447 ? 25.703 -23.875 -20.938 1 98.62 447 TYR B N 1
ATOM 9753 C CA . TYR B 1 447 ? 24.938 -22.812 -21.578 1 98.62 447 TYR B CA 1
ATOM 9754 C C . TYR B 1 447 ? 25.812 -21.609 -21.859 1 98.62 447 TYR B C 1
ATOM 9756 O O . TYR B 1 447 ? 25.797 -21.078 -22.969 1 98.62 447 TYR B O 1
ATOM 9764 N N . VAL B 1 448 ? 26.594 -21.109 -20.797 1 98.88 448 VAL B N 1
ATOM 9765 C CA . VAL B 1 448 ? 27.438 -19.922 -20.953 1 98.88 448 VAL B CA 1
ATOM 9766 C C . VAL B 1 448 ? 28.578 -20.234 -21.922 1 98.88 448 VAL B C 1
ATOM 9768 O O . VAL B 1 448 ? 28.891 -19.422 -22.797 1 98.88 448 VAL B O 1
ATOM 9771 N N . ARG B 1 449 ? 29.156 -21.438 -21.797 1 98.62 449 ARG B N 1
ATOM 9772 C CA . ARG B 1 449 ? 30.266 -21.828 -22.672 1 98.62 449 ARG B CA 1
ATOM 9773 C C . ARG B 1 449 ? 29.859 -21.719 -24.141 1 98.62 449 ARG B C 1
ATOM 9775 O O . ARG B 1 449 ? 30.672 -21.328 -24.984 1 98.62 449 ARG B O 1
ATOM 9782 N N . ARG B 1 450 ? 28.625 -21.953 -24.422 1 98.38 450 ARG B N 1
ATOM 9783 C CA . ARG B 1 450 ? 28.125 -22.031 -25.797 1 98.38 450 ARG B CA 1
ATOM 9784 C C . ARG B 1 450 ? 27.625 -20.672 -26.266 1 98.38 450 ARG B C 1
ATOM 9786 O O . ARG B 1 450 ? 27.047 -20.562 -27.344 1 98.38 450 ARG B O 1
ATOM 9793 N N . GLY B 1 451 ? 27.75 -19.75 -25.5 1 98.44 451 GLY B N 1
ATOM 9794 C CA . GLY B 1 451 ? 27.391 -18.422 -25.953 1 98.44 451 GLY B CA 1
ATOM 9795 C C . GLY B 1 451 ? 26.312 -17.781 -25.109 1 98.44 451 GLY B C 1
ATOM 9796 O O . GLY B 1 451 ? 25.969 -16.609 -25.328 1 98.44 451 GLY B O 1
ATOM 9797 N N . GLY B 1 452 ? 25.75 -18.516 -24.156 1 98.56 452 GLY B N 1
ATOM 9798 C CA . GLY B 1 452 ? 24.734 -17.984 -23.266 1 98.56 452 GLY B CA 1
ATOM 9799 C C . GLY B 1 452 ? 25.234 -16.844 -22.391 1 98.56 452 GLY B C 1
ATOM 9800 O O . GLY B 1 452 ? 26.438 -16.672 -22.219 1 98.56 452 GLY B O 1
ATOM 9801 N N . LYS B 1 453 ? 24.359 -16 -21.938 1 98.88 453 LYS B N 1
ATOM 9802 C CA . LYS B 1 453 ? 24.672 -14.867 -21.062 1 98.88 453 LYS B CA 1
ATOM 9803 C C . LYS B 1 453 ? 24.047 -15.047 -19.688 1 98.88 453 LYS B C 1
ATOM 9805 O O . LYS B 1 453 ? 22.859 -15.359 -19.578 1 98.88 453 LYS B O 1
ATOM 9810 N N . LEU B 1 454 ? 24.844 -14.875 -18.641 1 98.88 454 LEU B N 1
ATOM 9811 C CA . LEU B 1 454 ? 24.406 -15.148 -17.281 1 98.88 454 LEU B CA 1
ATOM 9812 C C . LEU B 1 454 ? 24.438 -13.891 -16.438 1 98.88 454 LEU B C 1
ATOM 9814 O O . LEU B 1 454 ? 25.453 -13.172 -16.422 1 98.88 454 LEU B O 1
ATOM 9818 N N . LEU B 1 455 ? 23.375 -13.539 -15.805 1 98.94 455 LEU B N 1
ATOM 9819 C CA . LEU B 1 455 ? 23.312 -12.57 -14.719 1 98.94 455 LEU B CA 1
ATOM 9820 C C . LEU B 1 455 ? 23.047 -13.258 -13.383 1 98.94 455 LEU B C 1
ATOM 9822 O O . LEU B 1 455 ? 21.984 -13.859 -13.195 1 98.94 455 LEU B O 1
ATOM 9826 N N . SER B 1 456 ? 23.922 -13.281 -12.484 1 98.75 456 SER B N 1
ATOM 9827 C CA . SER B 1 456 ? 23.75 -13.906 -11.18 1 98.75 456 SER B CA 1
ATOM 9828 C C . SER B 1 456 ? 24.078 -12.93 -10.055 1 98.75 456 SER B C 1
ATOM 9830 O O . SER B 1 456 ? 24.766 -11.93 -10.273 1 98.75 456 SER B O 1
ATOM 9832 N N . THR B 1 457 ? 23.578 -13.219 -8.859 1 98.81 457 THR B N 1
ATOM 9833 C CA . THR B 1 457 ? 23.812 -12.305 -7.75 1 98.81 457 THR B CA 1
ATOM 9834 C C . THR B 1 457 ? 24.109 -13.07 -6.465 1 98.81 457 THR B C 1
ATOM 9836 O O . THR B 1 457 ? 23.672 -14.219 -6.309 1 98.81 457 THR B O 1
ATOM 9839 N N . TYR B 1 458 ? 24.891 -12.523 -5.574 1 98.62 458 TYR B N 1
ATOM 9840 C CA . TYR B 1 458 ? 25.078 -12.828 -4.16 1 98.62 458 TYR B CA 1
ATOM 9841 C C . TYR B 1 458 ? 25.531 -14.273 -3.975 1 98.62 458 TYR B C 1
ATOM 9843 O O . TYR B 1 458 ? 26.562 -14.688 -4.512 1 98.62 458 TYR B O 1
ATOM 9851 N N . LEU B 1 459 ? 24.781 -15.141 -3.354 1 98.62 459 LEU B N 1
ATOM 9852 C CA . LEU B 1 459 ? 25.281 -16.438 -2.934 1 98.62 459 LEU B CA 1
ATOM 9853 C C . LEU B 1 459 ? 24.891 -17.516 -3.943 1 98.62 459 LEU B C 1
ATOM 9855 O O . LEU B 1 459 ? 24.953 -18.719 -3.635 1 98.62 459 LEU B O 1
ATOM 9859 N N . SER B 1 460 ? 24.594 -17.141 -5.152 1 98.56 460 SER B N 1
ATOM 9860 C CA . SER B 1 460 ? 24.172 -18.109 -6.16 1 98.56 460 SER B CA 1
ATOM 9861 C C . SER B 1 460 ? 25.219 -19.219 -6.344 1 98.56 460 SER B C 1
ATOM 9863 O O . SER B 1 460 ? 26.391 -18.938 -6.59 1 98.56 460 SER B O 1
ATOM 9865 N N . SER B 1 461 ? 24.797 -20.438 -6.195 1 98.38 461 SER B N 1
ATOM 9866 C CA . SER B 1 461 ? 25.516 -21.672 -6.512 1 98.38 461 SER B CA 1
ATOM 9867 C C . SER B 1 461 ? 26.531 -22 -5.426 1 98.38 461 SER B C 1
ATOM 9869 O O . SER B 1 461 ? 27.344 -22.922 -5.59 1 98.38 461 SER B O 1
ATOM 9871 N N . THR B 1 462 ? 26.547 -21.312 -4.242 1 98.44 462 THR B N 1
ATOM 9872 C CA . THR B 1 462 ? 27.578 -21.516 -3.227 1 98.44 462 THR B CA 1
ATOM 9873 C C . THR B 1 462 ? 27.266 -22.75 -2.387 1 98.44 462 THR B C 1
ATOM 9875 O O . THR B 1 462 ? 28.094 -23.172 -1.57 1 98.44 462 THR B O 1
ATOM 9878 N N . ARG B 1 463 ? 26.125 -23.297 -2.553 1 97.88 463 ARG B N 1
ATOM 9879 C CA . ARG B 1 463 ? 25.734 -24.484 -1.823 1 97.88 463 ARG B CA 1
ATOM 9880 C C . ARG B 1 463 ? 25.125 -25.531 -2.762 1 97.88 463 ARG B C 1
ATOM 9882 O O . ARG B 1 463 ? 24.75 -25.203 -3.896 1 97.88 463 ARG B O 1
ATOM 9889 N N . ASP B 1 464 ? 25.078 -26.719 -2.32 1 96.06 464 ASP B N 1
ATOM 9890 C CA . ASP B 1 464 ? 24.5 -27.766 -3.146 1 96.06 464 ASP B CA 1
ATOM 9891 C C . ASP B 1 464 ? 22.984 -27.812 -2.992 1 96.06 464 ASP B C 1
ATOM 9893 O O . ASP B 1 464 ? 22.391 -26.922 -2.381 1 96.06 464 ASP B O 1
ATOM 9897 N N . LYS B 1 465 ? 22.391 -28.75 -3.588 1 93.69 465 LYS B N 1
ATOM 9898 C CA . LYS B 1 465 ? 20.938 -28.828 -3.654 1 93.69 465 LYS B CA 1
ATOM 9899 C C . LYS B 1 465 ? 20.328 -28.875 -2.258 1 93.69 465 LYS B C 1
ATOM 9901 O O . LYS B 1 465 ? 19.188 -28.438 -2.059 1 93.69 465 LYS B O 1
ATOM 9906 N N . TYR B 1 466 ? 21.016 -29.375 -1.193 1 91.5 466 TYR B N 1
ATOM 9907 C CA . TYR B 1 466 ? 20.531 -29.453 0.179 1 91.5 466 TYR B CA 1
ATOM 9908 C C . TYR B 1 466 ? 21.062 -28.312 1.022 1 91.5 466 TYR B C 1
ATOM 9910 O O . TYR B 1 466 ? 20.984 -28.344 2.252 1 91.5 466 TYR B O 1
ATOM 9918 N N . CYS B 1 467 ? 21.719 -27.375 0.307 1 95.5 467 CYS B N 1
ATOM 9919 C CA . CYS B 1 467 ? 22.203 -26.125 0.881 1 95.5 467 CYS B CA 1
ATOM 9920 C C . CYS B 1 467 ? 23.422 -26.375 1.759 1 95.5 467 CYS B C 1
ATOM 9922 O O . CYS B 1 467 ? 23.625 -25.672 2.756 1 95.5 467 CYS B O 1
ATOM 9924 N N . ILE B 1 468 ? 24.062 -27.469 1.49 1 93.44 468 ILE B N 1
ATOM 9925 C CA . ILE B 1 468 ? 25.344 -27.719 2.141 1 93.44 468 ILE B CA 1
ATOM 9926 C C . ILE B 1 468 ? 26.438 -26.891 1.463 1 93.44 468 ILE B C 1
ATOM 9928 O O . ILE B 1 468 ? 26.531 -26.875 0.234 1 93.44 468 ILE B O 1
ATOM 9932 N N . ARG B 1 469 ? 27.297 -26.297 2.18 1 94.81 469 ARG B N 1
ATOM 9933 C CA . ARG B 1 469 ? 28.266 -25.328 1.695 1 94.81 469 ARG B CA 1
ATOM 9934 C C . ARG B 1 469 ? 29.297 -25.984 0.794 1 94.81 469 ARG B C 1
ATOM 9936 O O . ARG B 1 469 ? 29.781 -27.078 1.093 1 94.81 469 ARG B O 1
ATOM 9943 N N . ARG B 1 470 ? 29.609 -25.297 -0.333 1 95.94 470 ARG B N 1
ATOM 9944 C CA . ARG B 1 470 ? 30.688 -25.703 -1.232 1 95.94 470 ARG B CA 1
ATOM 9945 C C . ARG B 1 470 ? 31.984 -24.969 -0.893 1 95.94 470 ARG B C 1
ATOM 9947 O O . ARG B 1 470 ? 33.062 -25.375 -1.322 1 95.94 470 ARG B O 1
ATOM 9954 N N . TYR B 1 471 ? 31.859 -23.984 -0.144 1 93.81 471 TYR B N 1
ATOM 9955 C CA . TYR B 1 471 ? 32.938 -23.062 0.246 1 93.81 471 TYR B CA 1
ATOM 9956 C C . TYR B 1 471 ? 33.531 -22.375 -0.972 1 93.81 471 TYR B C 1
ATOM 9958 O O . TYR B 1 471 ? 34.656 -21.875 -0.923 1 93.81 471 TYR B O 1
ATOM 9966 N N . ASP B 1 472 ? 32.844 -22.422 -2.051 1 97.38 472 ASP B N 1
ATOM 9967 C CA . ASP B 1 472 ? 33.094 -21.703 -3.293 1 97.38 472 ASP B CA 1
ATOM 9968 C C . ASP B 1 472 ? 31.859 -21.703 -4.188 1 97.38 472 ASP B C 1
ATOM 9970 O O . ASP B 1 472 ? 30.844 -22.328 -3.852 1 97.38 472 ASP B O 1
ATOM 9974 N N . PHE B 1 473 ? 31.953 -20.891 -5.312 1 98.31 473 PHE B N 1
ATOM 9975 C CA . PHE B 1 473 ? 30.922 -21.047 -6.336 1 98.31 473 PHE B CA 1
ATOM 9976 C C . PHE B 1 473 ? 31.031 -22.391 -7.02 1 98.31 473 PHE B C 1
ATOM 9978 O O . PHE B 1 473 ? 32.125 -22.984 -7.07 1 98.31 473 PHE B O 1
ATOM 9985 N N . TYR B 1 474 ? 29.953 -22.906 -7.523 1 98.25 474 TYR B N 1
ATOM 9986 C CA . TYR B 1 474 ? 30.016 -24.141 -8.297 1 98.25 474 TYR B CA 1
ATOM 9987 C C . TYR B 1 474 ? 30.828 -23.953 -9.57 1 98.25 474 TYR B C 1
ATOM 9989 O O . TYR B 1 474 ? 31.547 -24.859 -10.008 1 98.25 474 TYR B O 1
ATOM 9997 N N . TYR B 1 475 ? 30.766 -22.797 -10.234 1 98.06 475 TYR B N 1
ATOM 9998 C CA . TYR B 1 475 ? 31.469 -22.484 -11.461 1 98.06 475 TYR B CA 1
ATOM 9999 C C . TYR B 1 475 ? 32.188 -21.156 -11.352 1 98.06 475 TYR B C 1
ATOM 10001 O O . TYR B 1 475 ? 31.891 -20.203 -12.078 1 98.06 475 TYR B O 1
ATOM 10009 N N . PRO B 1 476 ? 33.25 -21.109 -10.5 1 98.38 476 PRO B N 1
ATOM 10010 C CA . PRO B 1 476 ? 33.969 -19.859 -10.32 1 98.38 476 PRO B CA 1
ATOM 10011 C C . PRO B 1 476 ? 34.594 -19.344 -11.625 1 98.38 476 PRO B C 1
ATOM 10013 O O . PRO B 1 476 ? 34.75 -18.125 -11.789 1 98.38 476 PRO B O 1
ATOM 10016 N N . GLU B 1 477 ? 34.906 -20.203 -12.578 1 98.19 477 GLU B N 1
ATOM 10017 C CA . GLU B 1 477 ? 35.469 -19.812 -13.859 1 98.19 477 GLU B CA 1
ATOM 10018 C C . GLU B 1 477 ? 34.469 -19.031 -14.703 1 98.19 477 GLU B C 1
ATOM 10020 O O . GLU B 1 477 ? 34.844 -18.219 -15.531 1 98.19 477 GLU B O 1
ATOM 10025 N N . VAL B 1 478 ? 33.188 -19.344 -14.508 1 98.69 478 VAL B N 1
ATOM 10026 C CA . VAL B 1 478 ? 32.125 -18.609 -15.195 1 98.69 478 VAL B CA 1
ATOM 10027 C C . VAL B 1 478 ? 31.953 -17.234 -14.57 1 98.69 478 VAL B C 1
ATOM 10029 O O . VAL B 1 478 ? 31.844 -16.219 -15.281 1 98.69 478 VAL B O 1
ATOM 10032 N N . ILE B 1 479 ? 32 -17.188 -13.234 1 98.5 479 ILE B N 1
ATOM 10033 C CA . ILE B 1 479 ? 31.828 -15.953 -12.484 1 98.5 479 ILE B CA 1
ATOM 10034 C C . ILE B 1 479 ? 33.031 -15.047 -12.695 1 98.5 479 ILE B C 1
ATOM 10036 O O . ILE B 1 479 ? 32.906 -13.828 -12.766 1 98.5 479 ILE B O 1
ATOM 10040 N N . GLY B 1 480 ? 34.219 -15.664 -12.836 1 98.56 480 GLY B N 1
ATOM 10041 C CA . GLY B 1 480 ? 35.469 -14.93 -12.961 1 98.56 480 GLY B CA 1
ATOM 10042 C C . GLY B 1 480 ? 36.062 -14.547 -11.617 1 98.56 480 GLY B C 1
ATOM 10043 O O . GLY B 1 480 ? 36.781 -13.547 -11.516 1 98.56 480 GLY B O 1
ATOM 10044 N N . ALA B 1 481 ? 35.688 -15.234 -10.562 1 98.56 481 ALA B N 1
ATOM 10045 C CA . ALA B 1 481 ? 36.188 -15 -9.211 1 98.56 481 ALA B CA 1
ATOM 10046 C C . ALA B 1 481 ? 35.906 -16.188 -8.305 1 98.56 481 ALA B C 1
ATOM 10048 O O . ALA B 1 481 ? 35.125 -17.062 -8.656 1 98.56 481 ALA B O 1
ATOM 10049 N N . ARG B 1 482 ? 36.562 -16.234 -7.188 1 98.31 482 ARG B N 1
ATOM 10050 C CA . ARG B 1 482 ? 36.312 -17.266 -6.188 1 98.31 482 ARG B CA 1
ATOM 10051 C C . ARG B 1 482 ? 35.688 -16.672 -4.926 1 98.31 482 ARG B C 1
ATOM 10053 O O . ARG B 1 482 ? 36.031 -15.562 -4.523 1 98.31 482 ARG B O 1
ATOM 10060 N N . PHE B 1 483 ? 34.812 -17.422 -4.355 1 98.12 483 PHE B N 1
ATOM 10061 C CA . PHE B 1 483 ? 34.125 -17.016 -3.148 1 98.12 483 PHE B CA 1
ATOM 10062 C C . PHE B 1 483 ? 34.938 -17.328 -1.906 1 98.12 483 PHE B C 1
ATOM 10064 O O . PHE B 1 483 ? 35.375 -18.469 -1.713 1 98.12 483 PHE B O 1
ATOM 10071 N N . ILE B 1 484 ? 35.125 -16.375 -0.968 1 96.94 484 ILE B N 1
ATOM 10072 C CA . ILE B 1 484 ? 35.969 -16.656 0.197 1 96.94 484 ILE B CA 1
ATOM 10073 C C . ILE B 1 484 ? 35.188 -16.281 1.472 1 96.94 484 ILE B C 1
ATOM 10075 O O . ILE B 1 484 ? 35.75 -16.375 2.572 1 96.94 484 ILE B O 1
ATOM 10079 N N . GLY B 1 485 ? 34 -15.773 1.376 1 96.69 485 GLY B N 1
ATOM 10080 C CA . GLY B 1 485 ? 33.188 -15.453 2.555 1 96.69 485 GLY B CA 1
ATOM 10081 C C . GLY B 1 485 ? 32.156 -14.359 2.309 1 96.69 485 GLY B C 1
ATOM 10082 O O . GLY B 1 485 ? 31.844 -14.062 1.16 1 96.69 485 GLY B O 1
ATOM 10083 N N . VAL B 1 486 ? 31.562 -13.891 3.375 1 97.75 486 VAL B N 1
ATOM 10084 C CA . VAL B 1 486 ? 30.5 -12.883 3.295 1 97.75 486 VAL B CA 1
ATOM 10085 C C . VAL B 1 486 ? 30.859 -11.688 4.18 1 97.75 486 VAL B C 1
ATOM 10087 O O . VAL B 1 486 ? 31.219 -11.859 5.348 1 97.75 486 VAL B O 1
ATOM 10090 N N . LEU B 1 487 ? 30.859 -10.562 3.59 1 97.5 487 LEU B N 1
ATOM 10091 C CA . LEU B 1 487 ? 30.922 -9.32 4.359 1 97.5 487 LEU B CA 1
ATOM 10092 C C . LEU B 1 487 ? 29.562 -8.969 4.938 1 97.5 487 LEU B C 1
ATOM 10094 O O . LEU B 1 487 ? 28.609 -8.711 4.191 1 97.5 487 LEU B O 1
ATOM 10098 N N . ARG B 1 488 ? 29.484 -8.992 6.285 1 96.5 488 ARG B N 1
ATOM 10099 C CA . ARG B 1 488 ? 28.219 -8.734 6.965 1 96.5 488 ARG B CA 1
ATOM 10100 C C . ARG B 1 488 ? 28.203 -7.348 7.602 1 96.5 488 ARG B C 1
ATOM 10102 O O . ARG B 1 488 ? 28.938 -7.098 8.562 1 96.5 488 ARG B O 1
ATOM 10109 N N . LYS B 1 489 ? 27.422 -6.473 7.062 1 95.75 489 LYS B N 1
ATOM 10110 C CA . LYS B 1 489 ? 27.172 -5.133 7.582 1 95.75 489 LYS B CA 1
ATOM 10111 C C . LYS B 1 489 ? 25.719 -4.734 7.402 1 95.75 489 LYS B C 1
ATOM 10113 O O . LYS B 1 489 ? 25.078 -5.137 6.426 1 95.75 489 LYS B O 1
ATOM 10118 N N . PRO B 1 490 ? 25.188 -3.994 8.422 1 95.06 490 PRO B N 1
ATOM 10119 C CA . PRO B 1 490 ? 23.781 -3.592 8.266 1 95.06 490 PRO B CA 1
ATOM 10120 C C . PRO B 1 490 ? 23.547 -2.752 7.008 1 95.06 490 PRO B C 1
ATOM 10122 O O . PRO B 1 490 ? 22.531 -2.91 6.332 1 95.06 490 PRO B O 1
ATOM 10125 N N . TRP B 1 491 ? 24.484 -1.883 6.738 1 96.75 491 TRP B N 1
ATOM 10126 C CA . TRP B 1 491 ? 24.469 -1.015 5.566 1 96.75 491 TRP B CA 1
ATOM 10127 C C . TRP B 1 491 ? 25.828 -1.015 4.871 1 96.75 491 TRP B C 1
ATOM 10129 O O . TRP B 1 491 ? 26.875 -1.038 5.531 1 96.75 491 TRP B O 1
ATOM 10139 N N . THR B 1 492 ? 25.828 -1.018 3.576 1 98.12 492 THR B N 1
ATOM 10140 C CA . THR B 1 492 ? 27.016 -0.816 2.744 1 98.12 492 THR B CA 1
ATOM 10141 C C . THR B 1 492 ? 26.672 0.048 1.531 1 98.12 492 THR B C 1
ATOM 10143 O O . THR B 1 492 ? 25.656 0.743 1.519 1 98.12 492 THR B O 1
ATOM 10146 N N . TYR B 1 493 ? 27.578 0.114 0.641 1 98.19 493 TYR B N 1
ATOM 10147 C CA . TYR B 1 493 ? 27.375 0.811 -0.625 1 98.19 493 TYR B CA 1
ATOM 10148 C C . TYR B 1 493 ? 27.953 0.007 -1.785 1 98.19 493 TYR B C 1
ATOM 10150 O O . TYR B 1 493 ? 28.828 -0.843 -1.588 1 98.19 493 TYR B O 1
ATOM 10158 N N . LEU B 1 494 ? 27.391 0.128 -2.881 1 98.25 494 LEU B N 1
ATOM 10159 C CA . LEU B 1 494 ? 27.984 -0.251 -4.156 1 98.25 494 LEU B CA 1
ATOM 10160 C C . LEU B 1 494 ? 28.5 0.976 -4.902 1 98.25 494 LEU B C 1
ATOM 10162 O O . LEU B 1 494 ? 27.734 1.898 -5.191 1 98.25 494 LEU B O 1
ATOM 10166 N N . ILE B 1 495 ? 29.766 1.012 -5.141 1 98.06 495 ILE B N 1
ATOM 10167 C CA . ILE B 1 495 ? 30.406 2.133 -5.816 1 98.06 495 ILE B CA 1
ATOM 10168 C C . ILE B 1 495 ? 30.656 1.783 -7.281 1 98.06 495 ILE B C 1
ATOM 10170 O O . ILE B 1 495 ? 31.5 0.939 -7.594 1 98.06 495 ILE B O 1
ATOM 10174 N N . LEU B 1 496 ? 29.984 2.48 -8.195 1 97.69 496 LEU B N 1
ATOM 10175 C CA . LEU B 1 496 ? 30.109 2.215 -9.625 1 97.69 496 LEU B CA 1
ATOM 10176 C C . LEU B 1 496 ? 31.328 2.93 -10.195 1 97.69 496 LEU B C 1
ATOM 10178 O O . LEU B 1 496 ? 31.625 4.066 -9.812 1 97.69 496 LEU B O 1
ATOM 10182 N N . ASP B 1 497 ? 32.031 2.291 -11.016 1 96.25 497 ASP B N 1
ATOM 10183 C CA . ASP B 1 497 ? 33.156 2.91 -11.742 1 96.25 497 ASP B CA 1
ATOM 10184 C C . ASP B 1 497 ? 32.656 3.568 -13.031 1 96.25 497 ASP B C 1
ATOM 10186 O O . ASP B 1 497 ? 32.906 3.059 -14.125 1 96.25 497 ASP B O 1
ATOM 10190 N N . LEU B 1 498 ? 32.156 4.738 -12.93 1 95 498 LEU B N 1
ATOM 10191 C CA . LEU B 1 498 ? 31.516 5.426 -14.047 1 95 498 LEU B CA 1
ATOM 10192 C C . LEU B 1 498 ? 32.562 5.844 -15.086 1 95 498 LEU B C 1
ATOM 10194 O O . LEU B 1 498 ? 32.188 6.098 -16.25 1 95 498 LEU B O 1
ATOM 10198 N N . ASP B 1 499 ? 33.781 5.941 -14.672 1 93.69 499 ASP B N 1
ATOM 10199 C CA . ASP B 1 499 ? 34.844 6.367 -15.578 1 93.69 499 ASP B CA 1
ATOM 10200 C C . ASP B 1 499 ? 35.062 5.352 -16.703 1 93.69 499 ASP B C 1
ATOM 10202 O O . ASP B 1 499 ? 35.562 5.699 -17.766 1 93.69 499 ASP B O 1
ATOM 10206 N N . LYS B 1 500 ? 34.625 4.168 -16.438 1 95 500 LYS B N 1
ATOM 10207 C CA . LYS B 1 500 ? 34.75 3.121 -17.453 1 95 500 LYS B CA 1
ATOM 10208 C C . LYS B 1 500 ? 33.75 3.311 -18.578 1 95 500 LYS B C 1
ATOM 10210 O O . LYS B 1 500 ? 33.875 2.686 -19.641 1 95 500 LYS B O 1
ATOM 10215 N N . LYS B 1 501 ? 32.719 4.117 -18.375 1 95.62 501 LYS B N 1
ATOM 10216 C CA . LYS B 1 501 ? 31.688 4.422 -19.359 1 95.62 501 LYS B CA 1
ATOM 10217 C C . LYS B 1 501 ? 31.078 3.146 -19.938 1 95.62 501 LYS B C 1
ATOM 10219 O O . LYS B 1 501 ? 30.875 3.041 -21.141 1 95.62 501 LYS B O 1
ATOM 10224 N N . HIS B 1 502 ? 31.031 2.17 -19.125 1 97.19 502 HIS B N 1
ATOM 10225 C CA . HIS B 1 502 ? 30.438 0.896 -19.516 1 97.19 502 HIS B CA 1
ATOM 10226 C C . HIS B 1 502 ? 28.938 1.035 -19.75 1 97.19 502 HIS B C 1
ATOM 10228 O O . HIS B 1 502 ? 28.25 1.764 -19.031 1 97.19 502 HIS B O 1
ATOM 10234 N N . PRO B 1 503 ? 28.281 0.292 -20.656 1 97.44 503 PRO B N 1
ATOM 10235 C CA . PRO B 1 503 ? 26.844 0.373 -20.922 1 97.44 503 PRO B CA 1
ATOM 10236 C C . PRO B 1 503 ? 26 0.038 -19.703 1 97.44 503 PRO B C 1
ATOM 10238 O O . PRO B 1 503 ? 24.828 0.441 -19.625 1 97.44 503 PRO B O 1
ATOM 10241 N N . LEU B 1 504 ? 26.562 -0.688 -18.766 1 97.31 504 LEU B N 1
ATOM 10242 C CA . LEU B 1 504 ? 25.891 -0.961 -17.5 1 97.31 504 LEU B CA 1
ATOM 10243 C C . LEU B 1 504 ? 25.484 0.336 -16.812 1 97.31 504 LEU B C 1
ATOM 10245 O O . LEU B 1 504 ? 24.547 0.355 -16.016 1 97.31 504 LEU B O 1
ATOM 10249 N N . PHE B 1 505 ? 26.188 1.439 -17.125 1 96.94 505 PHE B N 1
ATOM 10250 C CA . PHE B 1 505 ? 25.984 2.695 -16.422 1 96.94 505 PHE B CA 1
ATOM 10251 C C . PHE B 1 505 ? 25.25 3.703 -17.297 1 96.94 505 PHE B C 1
ATOM 10253 O O . PHE B 1 505 ? 25.234 4.898 -16.984 1 96.94 505 PHE B O 1
ATOM 10260 N N . ASN B 1 506 ? 24.641 3.225 -18.375 1 96.19 506 ASN B N 1
ATOM 10261 C CA . ASN B 1 506 ? 23.875 4.133 -19.219 1 96.19 506 ASN B CA 1
ATOM 10262 C C . ASN B 1 506 ? 22.766 4.84 -18.422 1 96.19 506 ASN B C 1
ATOM 10264 O O . ASN B 1 506 ? 21.953 4.188 -17.766 1 96.19 506 ASN B O 1
ATOM 10268 N N . ASN B 1 507 ? 22.719 6.168 -18.391 1 92.25 507 ASN B N 1
ATOM 10269 C CA . ASN B 1 507 ? 21.734 7.027 -17.75 1 92.25 507 ASN B CA 1
ATOM 10270 C C . ASN B 1 507 ? 21.781 6.906 -16.234 1 92.25 507 ASN B C 1
ATOM 10272 O O . ASN B 1 507 ? 20.766 6.996 -15.555 1 92.25 507 ASN B O 1
ATOM 10276 N N . VAL B 1 508 ? 22.953 6.441 -15.734 1 92.12 508 VAL B N 1
ATOM 10277 C CA . VAL B 1 508 ? 23.188 6.43 -14.297 1 92.12 508 VAL B CA 1
ATOM 10278 C C . VAL B 1 508 ? 24 7.664 -13.898 1 92.12 508 VAL B C 1
ATOM 10280 O O . VAL B 1 508 ? 25.078 7.906 -14.438 1 92.12 508 VAL B O 1
ATOM 10283 N N . LYS B 1 509 ? 23.422 8.438 -12.953 1 84.25 509 LYS B N 1
ATOM 10284 C CA . LYS B 1 509 ? 24 9.734 -12.641 1 84.25 509 LYS B CA 1
ATOM 10285 C C . LYS B 1 509 ? 24.781 9.688 -11.32 1 84.25 509 LYS B C 1
ATOM 10287 O O . LYS B 1 509 ? 25.531 10.609 -11 1 84.25 509 LYS B O 1
ATOM 10292 N N . THR B 1 510 ? 24.594 8.633 -10.594 1 88.62 510 THR B N 1
ATOM 10293 C CA . THR B 1 510 ? 25.266 8.562 -9.297 1 88.62 510 THR B CA 1
ATOM 10294 C C . THR B 1 510 ? 26.188 7.348 -9.227 1 88.62 510 THR B C 1
ATOM 10296 O O . THR B 1 510 ? 25.859 6.285 -9.758 1 88.62 510 THR B O 1
ATOM 10299 N N . GLU B 1 511 ? 27.328 7.566 -8.641 1 93.69 511 GLU B N 1
ATOM 10300 C CA . GLU B 1 511 ? 28.281 6.473 -8.516 1 93.69 511 GLU B CA 1
ATOM 10301 C C . GLU B 1 511 ? 28.078 5.711 -7.211 1 93.69 511 GLU B C 1
ATOM 10303 O O . GLU B 1 511 ? 28.5 4.559 -7.086 1 93.69 511 GLU B O 1
ATOM 10308 N N . THR B 1 512 ? 27.516 6.395 -6.23 1 95.81 512 THR B N 1
ATOM 10309 C CA . THR B 1 512 ? 27.359 5.816 -4.898 1 95.81 512 THR B CA 1
ATOM 10310 C C . THR B 1 512 ? 25.938 5.293 -4.699 1 95.81 512 THR B C 1
ATOM 10312 O O . THR B 1 512 ? 24.984 6.07 -4.605 1 95.81 512 THR B O 1
ATOM 10315 N N . ILE B 1 513 ? 25.828 3.967 -4.602 1 96.75 513 ILE B N 1
ATOM 10316 C CA . ILE B 1 513 ? 24.516 3.338 -4.473 1 96.75 513 ILE B CA 1
ATOM 10317 C C . ILE B 1 513 ? 24.359 2.764 -3.064 1 96.75 513 ILE B C 1
ATOM 10319 O O . ILE B 1 513 ? 25.141 1.922 -2.639 1 96.75 513 ILE B O 1
ATOM 10323 N N . LEU B 1 514 ? 23.328 3.221 -2.35 1 97.19 514 LEU B N 1
ATOM 10324 C CA . LEU B 1 514 ? 23.031 2.697 -1.021 1 97.19 514 LEU B CA 1
ATOM 10325 C C . LEU B 1 514 ? 22.688 1.214 -1.087 1 97.19 514 LEU B C 1
ATOM 10327 O O . LEU B 1 514 ? 21.922 0.788 -1.956 1 97.19 514 LEU B O 1
ATOM 10331 N N . TRP B 1 515 ? 23.266 0.404 -0.255 1 97.56 515 TRP B N 1
ATOM 10332 C CA . TRP B 1 515 ? 23.016 -1.032 -0.177 1 97.56 515 TRP B CA 1
ATOM 10333 C C . TRP B 1 515 ? 22.578 -1.433 1.226 1 97.56 515 TRP B C 1
ATOM 10335 O O . TRP B 1 515 ? 23.281 -1.192 2.203 1 97.56 515 TRP B O 1
ATOM 10345 N N . GLY B 1 516 ? 21.422 -1.981 1.35 1 95.81 516 GLY B N 1
ATOM 10346 C CA . GLY B 1 516 ? 20.734 -2.26 2.607 1 95.81 516 GLY B CA 1
ATOM 10347 C C . GLY B 1 516 ? 19.344 -1.663 2.684 1 95.81 516 GLY B C 1
ATOM 10348 O O . GLY B 1 516 ? 18.922 -0.944 1.776 1 95.81 516 GLY B O 1
ATOM 10349 N N . ASP B 1 517 ? 18.625 -1.982 3.756 1 92.75 517 ASP B N 1
ATOM 10350 C CA . ASP B 1 517 ? 17.297 -1.407 4 1 92.75 517 ASP B CA 1
ATOM 10351 C C . ASP B 1 517 ? 16.906 -1.532 5.469 1 92.75 517 ASP B C 1
ATOM 10353 O O . ASP B 1 517 ? 17.359 -2.447 6.16 1 92.75 517 ASP B O 1
ATOM 10357 N N . MET B 1 518 ? 16.094 -0.631 5.875 1 90.31 518 MET B N 1
ATOM 10358 C CA . MET B 1 518 ? 15.617 -0.644 7.254 1 90.31 518 MET B CA 1
ATOM 10359 C C . MET B 1 518 ? 14.68 -1.822 7.5 1 90.31 518 MET B C 1
ATOM 10361 O O . MET B 1 518 ? 14.094 -2.361 6.555 1 90.31 518 MET B O 1
ATOM 10365 N N . SER B 1 519 ? 14.547 -2.229 8.781 1 88.94 519 SER B N 1
ATOM 10366 C CA . SER B 1 519 ? 13.492 -3.154 9.18 1 88.94 519 SER B CA 1
ATOM 10367 C C . SER B 1 519 ? 12.172 -2.426 9.391 1 88.94 519 SER B C 1
ATOM 10369 O O . SER B 1 519 ? 12.086 -1.509 10.211 1 88.94 519 SER B O 1
ATOM 10371 N N . TYR B 1 520 ? 11.156 -2.832 8.75 1 82 520 TYR B N 1
ATOM 10372 C CA . TYR B 1 520 ? 9.852 -2.209 8.922 1 82 520 TYR B CA 1
ATOM 10373 C C . TYR B 1 520 ? 9.18 -2.699 10.203 1 82 520 TYR B C 1
ATOM 10375 O O . TYR B 1 520 ? 8.359 -1.988 10.789 1 82 520 TYR B O 1
ATOM 10383 N N . GLU B 1 521 ? 9.523 -3.846 10.633 1 79.75 521 GLU B N 1
ATOM 10384 C CA . GLU B 1 521 ? 8.984 -4.367 11.883 1 79.75 521 GLU B CA 1
ATOM 10385 C C . GLU B 1 521 ? 9.625 -3.686 13.086 1 79.75 521 GLU B C 1
ATOM 10387 O O . GLU B 1 521 ? 8.945 -3.373 14.062 1 79.75 521 GLU B O 1
ATOM 10392 N N . PHE B 1 522 ? 11.023 -3.473 12.953 1 85.12 522 PHE B N 1
ATOM 10393 C CA . PHE B 1 522 ? 11.812 -2.717 13.914 1 85.12 522 PHE B CA 1
ATOM 10394 C C . PHE B 1 522 ? 11.688 -3.322 15.305 1 85.12 522 PHE B C 1
ATOM 10396 O O . PHE B 1 522 ? 11.5 -2.602 16.281 1 85.12 522 PHE B O 1
ATOM 10403 N N . ILE B 1 523 ? 11.711 -4.605 15.43 1 82.62 523 ILE B N 1
ATOM 10404 C CA . ILE B 1 523 ? 11.562 -5.301 16.703 1 82.62 523 ILE B CA 1
ATOM 10405 C C . ILE B 1 523 ? 12.938 -5.617 17.281 1 82.62 523 ILE B C 1
ATOM 10407 O O . ILE B 1 523 ? 13.328 -5.059 18.312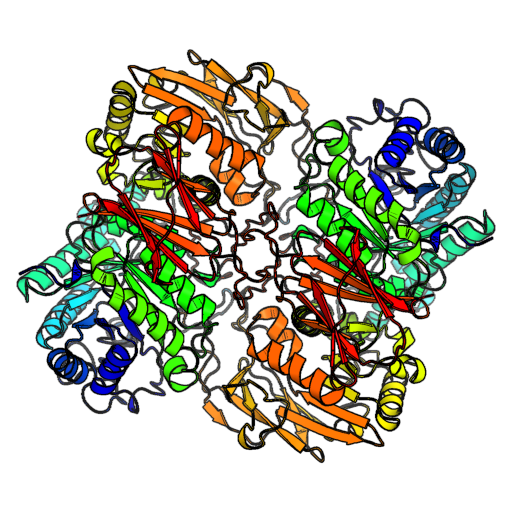 1 82.62 523 ILE B O 1
ATOM 10411 N N . ALA B 1 524 ? 13.727 -6.398 16.516 1 82.5 524 ALA B N 1
ATOM 10412 C CA . ALA B 1 524 ? 14.984 -6.902 17.062 1 82.5 524 ALA B CA 1
ATOM 10413 C C . ALA B 1 524 ? 16.188 -6.223 16.406 1 82.5 524 ALA B C 1
ATOM 10415 O O . ALA B 1 524 ? 17.281 -6.215 16.953 1 82.5 524 ALA B O 1
ATOM 10416 N N . SER B 1 525 ? 15.914 -5.742 15.18 1 87.31 525 SER B N 1
ATOM 10417 C CA . SER B 1 525 ? 17 -5.164 14.406 1 87.31 525 SER B CA 1
ATOM 10418 C C . SER B 1 525 ? 16.562 -3.896 13.688 1 87.31 525 SER B C 1
ATOM 10420 O O . SER B 1 525 ? 15.383 -3.736 13.375 1 87.31 525 SER B O 1
ATOM 10422 N N . ARG B 1 526 ? 17.531 -3.07 13.414 1 90 526 ARG B N 1
ATOM 10423 C CA . ARG B 1 526 ? 17.281 -1.822 12.703 1 90 526 ARG B CA 1
ATOM 10424 C C . ARG B 1 526 ? 17.172 -2.059 11.203 1 90 526 ARG B C 1
ATOM 10426 O O . ARG B 1 526 ? 16.5 -1.305 10.492 1 90 526 ARG B O 1
ATOM 10433 N N . THR B 1 527 ? 17.859 -3.072 10.797 1 92.19 527 THR B N 1
ATOM 10434 C CA . THR B 1 527 ? 17.859 -3.357 9.367 1 92.19 527 THR B CA 1
ATOM 10435 C C . THR B 1 527 ? 17.344 -4.762 9.094 1 92.19 527 THR B C 1
ATOM 10437 O O . THR B 1 527 ? 17.266 -5.59 10 1 92.19 527 THR B O 1
ATOM 10440 N N . ARG B 1 528 ? 16.891 -4.938 7.918 1 88.06 528 ARG B N 1
ATOM 10441 C CA . ARG B 1 528 ? 16.547 -6.289 7.488 1 88.06 528 ARG B CA 1
ATOM 10442 C C . ARG B 1 528 ? 17.812 -7.121 7.258 1 88.06 528 ARG B C 1
ATOM 10444 O O . ARG B 1 528 ? 18.719 -6.699 6.547 1 88.06 528 ARG B O 1
ATOM 10451 N N . PRO B 1 529 ? 17.766 -8.281 7.707 1 85.69 529 PRO B N 1
ATOM 10452 C CA . PRO B 1 529 ? 19 -9.078 7.641 1 85.69 529 PRO B CA 1
ATOM 10453 C C . PRO B 1 529 ? 19.406 -9.406 6.207 1 85.69 529 PRO B C 1
ATOM 10455 O O . PRO B 1 529 ? 18.547 -9.609 5.344 1 85.69 529 PRO B O 1
ATOM 10458 N N . ASN B 1 530 ? 20.719 -9.406 5.922 1 92.25 530 ASN B N 1
ATOM 10459 C CA . ASN B 1 530 ? 21.469 -9.906 4.773 1 92.25 530 ASN B CA 1
ATOM 10460 C C . ASN B 1 530 ? 21.297 -9.008 3.555 1 92.25 530 ASN B C 1
ATOM 10462 O O . ASN B 1 530 ? 21.922 -9.227 2.52 1 92.25 530 ASN B O 1
ATOM 10466 N N . ILE B 1 531 ? 20.453 -7.984 3.629 1 94.38 531 ILE B N 1
ATOM 10467 C CA . ILE B 1 531 ? 20.234 -7.168 2.436 1 94.38 531 ILE B CA 1
ATOM 10468 C C . ILE B 1 531 ? 21.453 -6.273 2.205 1 94.38 531 ILE B C 1
ATOM 10470 O O . ILE B 1 531 ? 21.812 -5.973 1.062 1 94.38 531 ILE B O 1
ATOM 10474 N N . GLY B 1 532 ? 22.109 -5.816 3.252 1 96.81 532 GLY B N 1
ATOM 10475 C CA . GLY B 1 532 ? 23.297 -4.977 3.121 1 96.81 532 GLY B CA 1
ATOM 10476 C C . GLY B 1 532 ? 24.578 -5.77 2.938 1 96.81 532 GLY B C 1
ATOM 10477 O O . GLY B 1 532 ? 25.672 -5.195 2.873 1 96.81 532 GLY B O 1
ATOM 10478 N N . TRP B 1 533 ? 24.5 -7.113 2.779 1 98.19 533 TRP B N 1
ATOM 10479 C CA . TRP B 1 533 ? 25.656 -7.996 2.773 1 98.19 533 TRP B CA 1
ATOM 10480 C C . TRP B 1 533 ? 26.203 -8.18 1.356 1 98.19 533 TRP B C 1
ATOM 10482 O O . TRP B 1 533 ? 25.469 -7.98 0.381 1 98.19 533 TRP B O 1
ATOM 10492 N N . HIS B 1 534 ? 27.469 -8.508 1.272 1 98.62 534 HIS B N 1
ATOM 10493 C CA . HIS B 1 534 ? 28.156 -8.82 0.021 1 98.62 534 HIS B CA 1
ATOM 10494 C C . HIS B 1 534 ? 28.953 -10.117 0.141 1 98.62 534 HIS B C 1
ATOM 10496 O O . HIS B 1 534 ? 29.484 -10.422 1.21 1 98.62 534 HIS B O 1
ATOM 10502 N N . THR B 1 535 ? 29.016 -10.82 -0.937 1 98.5 535 THR B N 1
ATOM 10503 C CA . THR B 1 535 ? 30.031 -11.875 -1.001 1 98.5 535 THR B CA 1
ATOM 10504 C C . THR B 1 535 ? 31.438 -11.273 -1.094 1 98.5 535 THR B C 1
ATOM 10506 O O . THR B 1 535 ? 31.625 -10.242 -1.744 1 98.5 535 THR B O 1
ATOM 10509 N N . MET B 1 536 ? 32.344 -11.898 -0.409 1 98.25 536 MET B N 1
ATOM 10510 C CA . MET B 1 536 ? 33.781 -11.555 -0.536 1 98.25 536 MET B CA 1
ATOM 10511 C C . MET B 1 536 ? 34.469 -12.453 -1.554 1 98.25 536 MET B C 1
ATOM 10513 O O . MET B 1 536 ? 34.281 -13.664 -1.548 1 98.25 536 MET B O 1
ATOM 10517 N N . LEU B 1 537 ? 35.281 -11.805 -2.449 1 98.44 537 LEU B N 1
ATOM 10518 C CA . LEU B 1 537 ? 35.812 -12.547 -3.584 1 98.44 537 LEU B CA 1
ATOM 10519 C C . LEU B 1 537 ? 37.344 -12.477 -3.596 1 98.44 537 LEU B C 1
ATOM 10521 O O . LEU B 1 537 ? 37.906 -11.484 -3.156 1 98.44 537 LEU B O 1
ATOM 10525 N N . ASP B 1 538 ? 38 -13.484 -4.008 1 96.62 538 ASP B N 1
ATOM 10526 C CA . ASP B 1 538 ? 39.438 -13.539 -4.324 1 96.62 538 ASP B CA 1
ATOM 10527 C C . ASP B 1 538 ? 39.656 -14.148 -5.707 1 96.62 538 ASP B C 1
ATOM 10529 O O . ASP B 1 538 ? 38.719 -14.477 -6.414 1 96.62 538 ASP B O 1
ATOM 10533 N N . ASP B 1 539 ? 40.938 -14.117 -6.199 1 96.94 539 ASP B N 1
ATOM 10534 C CA . ASP B 1 539 ? 41.344 -14.656 -7.5 1 96.94 539 ASP B CA 1
ATOM 10535 C C . ASP B 1 539 ? 40.438 -14.102 -8.609 1 96.94 539 ASP B C 1
ATOM 10537 O O . ASP B 1 539 ? 39.875 -14.859 -9.391 1 96.94 539 ASP B O 1
ATOM 10541 N N . VAL B 1 540 ? 40.219 -12.852 -8.508 1 97.88 540 VAL B N 1
ATOM 10542 C CA . VAL B 1 540 ? 39.344 -12.18 -9.461 1 97.88 540 VAL B CA 1
ATOM 10543 C C . VAL B 1 540 ? 40.031 -12.078 -10.82 1 97.88 540 VAL B C 1
ATOM 10545 O O . VAL B 1 540 ? 41.062 -11.406 -10.961 1 97.88 540 VAL B O 1
ATOM 10548 N N . ILE B 1 541 ? 39.5 -12.734 -11.797 1 97.38 541 ILE B N 1
ATOM 10549 C CA . ILE B 1 541 ? 40.062 -12.703 -13.148 1 97.38 541 ILE B CA 1
ATOM 10550 C C . ILE B 1 541 ? 39.156 -11.875 -14.062 1 97.38 541 ILE B C 1
ATOM 10552 O O . ILE B 1 541 ? 39.594 -11.398 -15.109 1 97.38 541 ILE B O 1
ATOM 10556 N N . GLY B 1 542 ? 37.875 -11.781 -13.773 1 97.44 542 GLY B N 1
ATOM 10557 C CA . GLY B 1 542 ? 36.938 -10.938 -14.531 1 97.44 542 GLY B CA 1
ATOM 10558 C C . GLY B 1 542 ? 37.219 -9.461 -14.344 1 97.44 542 GLY B C 1
ATOM 10559 O O . GLY B 1 542 ? 38 -9.07 -13.484 1 97.44 542 GLY B O 1
ATOM 10560 N N . GLU B 1 543 ? 36.594 -8.656 -15.125 1 98.25 543 GLU B N 1
ATOM 10561 C CA . GLU B 1 543 ? 36.656 -7.203 -15.008 1 98.25 543 GLU B CA 1
ATOM 10562 C C . GLU B 1 543 ? 35.781 -6.684 -13.883 1 98.25 543 GLU B C 1
ATOM 10564 O O . GLU B 1 543 ? 34.625 -7.062 -13.781 1 98.25 543 GLU B O 1
ATOM 10569 N N . VAL B 1 544 ? 36.375 -5.898 -13.031 1 98.44 544 VAL B N 1
ATOM 10570 C CA . VAL B 1 544 ? 35.594 -5.301 -11.945 1 98.44 544 VAL B CA 1
ATOM 10571 C C . VAL B 1 544 ? 34.969 -3.994 -12.414 1 98.44 544 VAL B C 1
ATOM 10573 O O . VAL B 1 544 ? 35.656 -3.08 -12.852 1 98.44 544 VAL B O 1
ATOM 10576 N N . LEU B 1 545 ? 33.625 -3.895 -12.352 1 98.44 545 LEU B N 1
ATOM 10577 C CA . LEU B 1 545 ? 32.906 -2.721 -12.828 1 98.44 545 LEU B CA 1
ATOM 10578 C C . LEU B 1 545 ? 32.438 -1.865 -11.664 1 98.44 545 LEU B C 1
ATOM 10580 O O . LEU B 1 545 ? 32.031 -0.719 -11.852 1 98.44 545 LEU B O 1
ATOM 10584 N N . GLY B 1 546 ? 32.469 -2.354 -10.492 1 98.31 546 GLY B N 1
ATOM 10585 C CA . GLY B 1 546 ? 32.062 -1.674 -9.266 1 98.31 546 GLY B CA 1
ATOM 10586 C C . GLY B 1 546 ? 32.719 -2.26 -8.023 1 98.31 546 GLY B C 1
ATOM 10587 O O . GLY B 1 546 ? 33.188 -3.395 -8.047 1 98.31 546 GLY B O 1
ATOM 10588 N N . TYR B 1 547 ? 32.688 -1.54 -6.988 1 98.56 547 TYR B N 1
ATOM 10589 C CA . TYR B 1 547 ? 33.375 -1.914 -5.758 1 98.56 547 TYR B CA 1
ATOM 10590 C C . TYR B 1 547 ? 32.469 -1.774 -4.551 1 98.56 547 TYR B C 1
ATOM 10592 O O . TYR B 1 547 ? 31.453 -1.051 -4.605 1 98.56 547 TYR B O 1
ATOM 10600 N N . ILE B 1 548 ? 32.781 -2.506 -3.488 1 98.56 548 ILE B N 1
ATOM 10601 C CA . ILE B 1 548 ? 32.031 -2.393 -2.238 1 98.56 548 ILE B CA 1
ATOM 10602 C C . ILE B 1 548 ? 32.531 -1.161 -1.469 1 98.56 548 ILE B C 1
ATOM 10604 O O . ILE B 1 548 ? 33.719 -0.884 -1.403 1 98.56 548 ILE B O 1
ATOM 10608 N N . GLY B 1 549 ? 31.547 -0.338 -1.053 1 98.44 549 GLY B N 1
ATOM 10609 C CA . GLY B 1 549 ? 31.828 0.737 -0.113 1 98.44 549 GLY B CA 1
ATOM 10610 C C . GLY B 1 549 ? 31.328 0.441 1.292 1 98.44 549 GLY B C 1
ATOM 10611 O O . GLY B 1 549 ? 30.297 -0.203 1.47 1 98.44 549 GLY B O 1
ATOM 10612 N N . LEU B 1 550 ? 32.062 0.909 2.234 1 98 550 LEU B N 1
ATOM 10613 C CA . LEU B 1 550 ? 31.688 0.685 3.627 1 98 550 LEU B CA 1
ATOM 10614 C C . LEU B 1 550 ? 31 1.915 4.211 1 98 550 LEU B C 1
ATOM 10616 O O . LEU B 1 550 ? 31.391 3.047 3.91 1 98 550 LEU B O 1
ATOM 10620 N N . SER B 1 551 ? 30 1.672 5.047 1 96.25 551 SER B N 1
ATOM 10621 C CA . SER B 1 551 ? 29.312 2.762 5.738 1 96.25 551 SER B CA 1
ATOM 10622 C C . SER B 1 551 ? 30.172 3.307 6.879 1 96.25 551 SER B C 1
ATOM 10624 O O . SER B 1 551 ? 31.047 2.607 7.402 1 96.25 551 SER B O 1
ATOM 10626 N N . SER B 1 552 ? 29.859 4.512 7.281 1 94.94 552 SER B N 1
ATOM 10627 C CA . SER B 1 552 ? 30.625 5.176 8.336 1 94.94 552 SER B CA 1
ATOM 10628 C C . SER B 1 552 ? 30.25 4.637 9.711 1 94.94 552 SER B C 1
ATOM 10630 O O . SER B 1 552 ? 31.062 4.637 10.633 1 94.94 552 SER B O 1
ATOM 10632 N N . THR B 1 553 ? 29 4.281 9.906 1 93.44 553 THR B N 1
ATOM 10633 C CA . THR B 1 553 ? 28.438 3.738 11.141 1 93.44 553 THR B CA 1
ATOM 10634 C C . THR B 1 553 ? 27.438 2.627 10.844 1 93.44 553 THR B C 1
ATOM 10636 O O . THR B 1 553 ? 27.188 2.309 9.68 1 93.44 553 THR B O 1
ATOM 10639 N N . ASP B 1 554 ? 26.922 2.016 11.898 1 91.06 554 ASP B N 1
ATOM 10640 C CA . ASP B 1 554 ? 25.984 0.911 11.719 1 91.06 554 ASP B CA 1
ATOM 10641 C C . ASP B 1 554 ? 24.594 1.424 11.359 1 91.06 554 ASP B C 1
ATOM 10643 O O . ASP B 1 554 ? 23.781 0.682 10.812 1 91.06 554 ASP B O 1
ATOM 10647 N N . TRP B 1 555 ? 24.328 2.6 11.688 1 91.19 555 TRP B N 1
ATOM 10648 C CA . TRP B 1 555 ? 23.062 3.254 11.328 1 91.19 555 TRP B CA 1
ATOM 10649 C C . TRP B 1 555 ? 23.25 4.766 11.227 1 91.19 555 TRP B C 1
ATOM 10651 O O . TRP B 1 555 ? 24.266 5.305 11.688 1 91.19 555 TRP B O 1
ATOM 10661 N N . GLY B 1 556 ? 22.312 5.379 10.562 1 91.19 556 GLY B N 1
ATOM 10662 C CA . GLY B 1 556 ? 22.391 6.812 10.359 1 91.19 556 GLY B CA 1
ATOM 10663 C C . GLY B 1 556 ? 21.828 7.617 11.516 1 91.19 556 GLY B C 1
ATOM 10664 O O . GLY B 1 556 ? 21.219 7.055 12.43 1 91.19 556 GLY B O 1
ATOM 10665 N N . HIS B 1 557 ? 22.094 8.875 11.461 1 90.31 557 HIS B N 1
ATOM 10666 C CA . HIS B 1 557 ? 21.734 9.75 12.578 1 90.31 557 HIS B CA 1
ATOM 10667 C C . HIS B 1 557 ? 20.734 10.82 12.156 1 90.31 557 HIS B C 1
ATOM 10669 O O . HIS B 1 557 ? 20.156 11.5 13 1 90.31 557 HIS B O 1
ATOM 10675 N N . GLU B 1 558 ? 20.516 10.898 10.906 1 90.56 558 GLU B N 1
ATOM 10676 C CA . GLU B 1 558 ? 19.641 11.961 10.422 1 90.56 558 GLU B CA 1
ATOM 10677 C C . GLU B 1 558 ? 18.172 11.562 10.5 1 90.56 558 GLU B C 1
ATOM 10679 O O . GLU B 1 558 ? 17.828 10.398 10.305 1 90.56 558 GLU B O 1
ATOM 10684 N N . TYR B 1 559 ? 17.328 12.562 10.812 1 86.5 559 TYR B N 1
ATOM 10685 C CA . TYR B 1 559 ? 15.867 12.477 10.82 1 86.5 559 TYR B CA 1
ATOM 10686 C C . TYR B 1 559 ? 15.391 11.539 11.922 1 86.5 559 TYR B C 1
ATOM 10688 O O . TYR B 1 559 ? 15.312 11.922 13.094 1 86.5 559 TYR B O 1
ATOM 10696 N N . THR B 1 560 ? 15.219 10.25 11.586 1 78.94 560 THR B N 1
ATOM 10697 C CA . THR B 1 560 ? 14.812 9.266 12.586 1 78.94 560 THR B CA 1
ATOM 10698 C C . THR B 1 560 ? 16 8.445 13.062 1 78.94 560 THR B C 1
ATOM 10700 O O . THR B 1 560 ? 16.312 7.398 12.484 1 78.94 560 THR B O 1
ATOM 10703 N N . LEU B 1 561 ? 16.625 9.055 14.125 1 79.31 561 LEU B N 1
ATOM 10704 C CA . LEU B 1 561 ? 17.812 8.391 14.633 1 79.31 561 LEU B CA 1
ATOM 10705 C C . LEU B 1 561 ? 17.547 6.91 14.891 1 79.31 561 LEU B C 1
ATOM 10707 O O . LEU B 1 561 ? 16.578 6.559 15.555 1 79.31 561 LEU B O 1
ATOM 10711 N N . GLY B 1 562 ? 18.344 6.129 14.211 1 82.81 562 GLY B N 1
ATOM 10712 C CA . GLY B 1 562 ? 18.281 4.688 14.406 1 82.81 562 GLY B CA 1
ATOM 10713 C C . GLY B 1 562 ? 17.625 3.963 13.242 1 82.81 562 GLY B C 1
ATOM 10714 O O . GLY B 1 562 ? 17.75 2.744 13.117 1 82.81 562 GLY B O 1
ATOM 10715 N N . ARG B 1 563 ? 17.031 4.684 12.352 1 88.75 563 ARG B N 1
ATOM 10716 C CA . ARG B 1 563 ? 16.391 4.027 11.219 1 88.75 563 ARG B CA 1
ATOM 10717 C C . ARG B 1 563 ? 17.031 4.461 9.898 1 88.75 563 ARG B C 1
ATOM 10719 O O . ARG B 1 563 ? 17.016 3.713 8.922 1 88.75 563 ARG B O 1
ATOM 10726 N N . SER B 1 564 ? 17.531 5.645 9.852 1 92.5 564 SER B N 1
ATOM 10727 C CA . SER B 1 564 ? 18.141 6.172 8.641 1 92.5 564 SER B CA 1
ATOM 10728 C C . SER B 1 564 ? 19.453 5.461 8.32 1 92.5 564 SER B C 1
ATOM 10730 O O . SER B 1 564 ? 20.109 4.934 9.219 1 92.5 564 SER B O 1
ATOM 10732 N N . PRO B 1 565 ? 19.797 5.375 7.027 1 95.38 565 PRO B N 1
ATOM 10733 C CA . PRO B 1 565 ? 21.094 4.797 6.676 1 95.38 565 PRO B CA 1
ATOM 10734 C C . PRO B 1 565 ? 22.25 5.727 7.004 1 95.38 565 PRO B C 1
ATOM 10736 O O . PRO B 1 565 ? 22.078 6.949 7.047 1 95.38 565 PRO B O 1
ATOM 10739 N N . PRO B 1 566 ? 23.375 5.176 7.266 1 95.69 566 PRO B N 1
ATOM 10740 C CA . PRO B 1 566 ? 24.594 5.977 7.496 1 95.69 566 PRO B CA 1
ATOM 10741 C C . PRO B 1 566 ? 25.234 6.461 6.195 1 95.69 566 PRO B C 1
ATOM 10743 O O . PRO B 1 566 ? 24.938 5.934 5.121 1 95.69 566 PRO B O 1
ATOM 10746 N N . ALA B 1 567 ? 26.062 7.449 6.305 1 95.31 567 ALA B N 1
ATOM 10747 C CA . ALA B 1 567 ? 26.828 7.969 5.172 1 95.31 567 ALA B CA 1
ATOM 10748 C C . ALA B 1 567 ? 27.891 6.973 4.727 1 95.31 567 ALA B C 1
ATOM 10750 O O . ALA B 1 567 ? 28.234 6.047 5.465 1 95.31 567 ALA B O 1
ATOM 10751 N N . LEU B 1 568 ? 28.359 7.168 3.447 1 96.44 568 LEU B N 1
ATOM 10752 C CA . LEU B 1 568 ? 29.547 6.438 2.994 1 96.44 568 LEU B CA 1
ATOM 10753 C C . LEU B 1 568 ? 30.75 6.766 3.867 1 96.44 568 LEU B C 1
ATOM 10755 O O . LEU B 1 568 ? 31.047 7.934 4.113 1 96.44 568 LEU B O 1
ATOM 10759 N N . GLY B 1 569 ? 31.391 5.77 4.391 1 95.75 569 GLY B N 1
ATOM 10760 C CA . GLY B 1 569 ? 32.562 5.945 5.23 1 95.75 569 GLY B CA 1
ATOM 10761 C C . GLY B 1 569 ? 33.875 5.801 4.473 1 95.75 569 GLY B C 1
ATOM 10762 O O . GLY B 1 569 ? 34.781 6.629 4.613 1 95.75 569 GLY B O 1
ATOM 10763 N N . ALA B 1 570 ? 33.938 4.723 3.68 1 96.38 570 ALA B N 1
ATOM 10764 C CA . ALA B 1 570 ? 35.188 4.457 2.979 1 96.38 570 ALA B CA 1
ATOM 10765 C C . ALA B 1 570 ? 34.938 3.723 1.664 1 96.38 570 ALA B C 1
ATOM 10767 O O . ALA B 1 570 ? 34.062 2.855 1.587 1 96.38 570 ALA B O 1
ATOM 10768 N N . ARG B 1 571 ? 35.719 4.086 0.705 1 96.69 571 ARG B N 1
ATOM 10769 C CA . ARG B 1 571 ? 35.781 3.307 -0.526 1 96.69 571 ARG B CA 1
ATOM 10770 C C . ARG B 1 571 ? 36.812 2.186 -0.393 1 96.69 571 ARG B C 1
ATOM 10772 O O . ARG B 1 571 ? 37.844 2.346 0.278 1 96.69 571 ARG B O 1
ATOM 10779 N N . THR B 1 572 ? 36.469 1.039 -0.982 1 97.56 572 THR B N 1
ATOM 10780 C CA . THR B 1 572 ? 37.375 -0.093 -0.942 1 97.56 572 THR B CA 1
ATOM 10781 C C . THR B 1 572 ? 37.719 -0.566 -2.354 1 97.56 572 THR B C 1
ATOM 10783 O O . THR B 1 572 ? 37.25 0.013 -3.336 1 97.56 572 THR B O 1
ATOM 10786 N N . LYS B 1 573 ? 38.594 -1.529 -2.377 1 96.44 573 LYS B N 1
ATOM 10787 C CA . LYS B 1 573 ? 38.906 -2.174 -3.646 1 96.44 573 LYS B CA 1
ATOM 10788 C C . LYS B 1 573 ? 38.281 -3.562 -3.732 1 96.44 573 LYS B C 1
ATOM 10790 O O . LYS B 1 573 ? 38.656 -4.359 -4.602 1 96.44 573 LYS B O 1
ATOM 10795 N N . LEU B 1 574 ? 37.406 -3.812 -2.779 1 97.75 574 LEU B N 1
ATOM 10796 C CA . LEU B 1 574 ? 36.688 -5.078 -2.834 1 97.75 574 LEU B CA 1
ATOM 10797 C C . LEU B 1 574 ? 35.719 -5.094 -4.004 1 97.75 574 LEU B C 1
ATOM 10799 O O . LEU B 1 574 ? 34.906 -4.168 -4.156 1 97.75 574 LEU B O 1
ATOM 10803 N N . PRO B 1 575 ? 35.781 -6.105 -4.824 1 98.38 575 PRO B N 1
ATOM 10804 C CA . PRO B 1 575 ? 34.875 -6.129 -5.984 1 98.38 575 PRO B CA 1
ATOM 10805 C C . PRO B 1 575 ? 33.406 -6.184 -5.586 1 98.38 575 PRO B C 1
ATOM 10807 O O . PRO B 1 575 ? 33.031 -6.887 -4.637 1 98.38 575 PRO B O 1
ATOM 10810 N N . GLY B 1 576 ? 32.562 -5.41 -6.297 1 98.69 576 GLY B N 1
ATOM 10811 C CA . GLY B 1 576 ? 31.125 -5.422 -6.098 1 98.69 576 GLY B CA 1
ATOM 10812 C C . GLY B 1 576 ? 30.359 -5.922 -7.305 1 98.69 576 GLY B C 1
ATOM 10813 O O . GLY B 1 576 ? 29.234 -6.387 -7.18 1 98.69 576 GLY B O 1
ATOM 10814 N N . ILE B 1 577 ? 30.906 -5.762 -8.516 1 98.81 577 ILE B N 1
ATOM 10815 C CA . ILE B 1 577 ? 30.359 -6.219 -9.789 1 98.81 577 ILE B CA 1
ATOM 10816 C C . ILE B 1 577 ? 31.469 -6.824 -10.648 1 98.81 577 ILE B C 1
ATOM 10818 O O . ILE B 1 577 ? 32.5 -6.184 -10.875 1 98.81 577 ILE B O 1
ATOM 10822 N N . ILE B 1 578 ? 31.281 -8.031 -11.164 1 98.75 578 ILE B N 1
ATOM 10823 C CA . ILE B 1 578 ? 32.281 -8.711 -11.969 1 98.75 578 ILE B CA 1
ATOM 10824 C C . ILE B 1 578 ? 31.719 -9.055 -13.336 1 98.75 578 ILE B C 1
ATOM 10826 O O . ILE B 1 578 ? 30.625 -9.617 -13.438 1 98.75 578 ILE B O 1
ATOM 10830 N N . LEU B 1 579 ? 32.344 -8.648 -14.352 1 98.81 579 LEU B N 1
ATOM 10831 C CA . LEU B 1 579 ? 32.094 -9.07 -15.727 1 98.81 579 LEU B CA 1
ATOM 10832 C C . LEU B 1 579 ? 33.156 -10.047 -16.203 1 98.81 579 LEU B C 1
ATOM 10834 O O . LEU B 1 579 ? 34.344 -9.766 -16.109 1 98.81 579 LEU B O 1
ATOM 10838 N N . ASN B 1 580 ? 32.719 -11.219 -16.703 1 98.81 580 ASN B N 1
ATOM 10839 C CA . ASN B 1 580 ? 33.688 -12.234 -17.141 1 98.81 580 ASN B CA 1
ATOM 10840 C C . ASN B 1 580 ? 33.25 -12.922 -18.422 1 98.81 580 ASN B C 1
ATOM 10842 O O . ASN B 1 580 ? 32.031 -13.133 -18.641 1 98.81 580 ASN B O 1
ATOM 10846 N N . ASN B 1 581 ? 34.219 -13.227 -19.266 1 98.56 581 ASN B N 1
ATOM 10847 C CA . ASN B 1 581 ? 33.969 -14.07 -20.422 1 98.56 581 ASN B CA 1
ATOM 10848 C C . ASN B 1 581 ? 34.281 -15.539 -20.141 1 98.56 581 ASN B C 1
ATOM 10850 O O . ASN B 1 581 ? 35.219 -15.844 -19.422 1 98.56 581 ASN B O 1
ATOM 10854 N N . TYR B 1 582 ? 33.5 -16.375 -20.641 1 98.5 582 TYR B N 1
ATOM 10855 C CA . TYR B 1 582 ? 33.719 -17.828 -20.531 1 98.5 582 TYR B CA 1
ATOM 10856 C C . TYR B 1 582 ? 33.219 -18.531 -21.781 1 98.5 582 TYR B C 1
ATOM 10858 O O . TYR B 1 582 ? 32.031 -18.516 -22.094 1 98.5 582 TYR B O 1
ATOM 10866 N N . GLY B 1 583 ? 34.125 -19.234 -22.484 1 98.31 583 GLY B N 1
ATOM 10867 C CA . GLY B 1 583 ? 33.75 -19.734 -23.797 1 98.31 583 GLY B CA 1
ATOM 10868 C C . GLY B 1 583 ? 33.281 -18.641 -24.734 1 98.31 583 GLY B C 1
ATOM 10869 O O . GLY B 1 583 ? 33.938 -17.625 -24.906 1 98.31 583 GLY B O 1
ATOM 10870 N N . GLU B 1 584 ? 32.125 -18.859 -25.266 1 98.38 584 GLU B N 1
ATOM 10871 C CA . GLU B 1 584 ? 31.547 -17.891 -26.172 1 98.38 584 GLU B CA 1
ATOM 10872 C C . GLU B 1 584 ? 30.547 -16.984 -25.453 1 98.38 584 GLU B C 1
ATOM 10874 O O . GLU B 1 584 ? 29.922 -16.125 -26.078 1 98.38 584 GLU B O 1
ATOM 10879 N N . GLY B 1 585 ? 30.391 -17.234 -24.172 1 98.5 585 GLY B N 1
ATOM 10880 C CA . GLY B 1 585 ? 29.391 -16.484 -23.438 1 98.5 585 GLY B CA 1
ATOM 10881 C C . GLY B 1 585 ? 30 -15.477 -22.469 1 98.5 585 GLY B C 1
ATOM 10882 O O . GLY B 1 585 ? 31.172 -15.117 -22.594 1 98.5 585 GLY B O 1
ATOM 10883 N N . LYS B 1 586 ? 29.125 -14.875 -21.641 1 98.44 586 LYS B N 1
ATOM 10884 C CA . LYS B 1 586 ? 29.5 -13.852 -20.672 1 98.44 586 LYS B CA 1
ATOM 10885 C C . LYS B 1 586 ? 28.703 -13.992 -19.375 1 98.44 586 LYS B C 1
ATOM 10887 O O . LYS B 1 586 ? 27.594 -14.508 -19.375 1 98.44 586 LYS B O 1
ATOM 10892 N N . SER B 1 587 ? 29.375 -13.547 -18.344 1 98.75 587 SER B N 1
ATOM 10893 C CA . SER B 1 587 ? 28.734 -13.547 -17.031 1 98.75 587 SER B CA 1
ATOM 10894 C C . SER B 1 587 ? 28.891 -12.203 -16.344 1 98.75 587 SER B C 1
ATOM 10896 O O . SER B 1 587 ? 29.969 -11.617 -16.344 1 98.75 587 SER B O 1
ATOM 10898 N N . LEU B 1 588 ? 27.812 -11.664 -15.891 1 98.88 588 LEU B N 1
ATOM 10899 C CA . LEU B 1 588 ? 27.766 -10.492 -15.023 1 98.88 588 LEU B CA 1
ATOM 10900 C C . LEU B 1 588 ? 27.297 -10.867 -13.617 1 98.88 588 LEU B C 1
ATOM 10902 O O . LEU B 1 588 ? 26.234 -11.477 -13.461 1 98.88 588 LEU B O 1
ATOM 10906 N N . TYR B 1 589 ? 28.078 -10.539 -12.617 1 98.88 589 TYR B N 1
ATOM 10907 C CA . TYR B 1 589 ? 27.812 -10.984 -11.25 1 98.88 589 TYR B CA 1
ATOM 10908 C C . TYR B 1 589 ? 27.844 -9.805 -10.281 1 98.88 589 TYR B C 1
ATOM 10910 O O . TYR B 1 589 ? 28.781 -9.016 -10.273 1 98.88 589 TYR B O 1
ATOM 10918 N N . PHE B 1 590 ? 26.781 -9.617 -9.461 1 98.94 590 PHE B N 1
ATOM 10919 C CA . PHE B 1 590 ? 26.719 -8.664 -8.359 1 98.94 590 PHE B CA 1
ATOM 10920 C C . PHE B 1 590 ? 26.969 -9.367 -7.027 1 98.94 590 PHE B C 1
ATOM 10922 O O . PHE B 1 590 ? 26.328 -10.383 -6.73 1 98.94 590 PHE B O 1
ATOM 10929 N N . THR B 1 591 ? 27.781 -8.828 -6.203 1 98.81 591 THR B N 1
ATOM 10930 C CA . THR B 1 591 ? 28.141 -9.477 -4.949 1 98.81 591 THR B CA 1
ATOM 10931 C C . THR B 1 591 ? 27 -9.367 -3.938 1 98.81 591 THR B C 1
ATOM 10933 O O . THR B 1 591 ? 27 -10.055 -2.916 1 98.81 591 THR B O 1
ATOM 10936 N N . GLY B 1 592 ? 26.047 -8.445 -4.117 1 98.56 592 GLY B N 1
ATOM 10937 C CA . GLY B 1 592 ? 24.891 -8.289 -3.252 1 98.56 592 GLY B CA 1
ATOM 10938 C C . GLY B 1 592 ? 23.578 -8.648 -3.93 1 98.56 592 GLY B C 1
ATOM 10939 O O . GLY B 1 592 ? 23.578 -9.203 -5.027 1 98.56 592 GLY B O 1
ATOM 10940 N N . GLN B 1 593 ? 22.406 -8.344 -3.264 1 98.31 593 GLN B N 1
ATOM 10941 C CA . GLN B 1 593 ? 21.078 -8.781 -3.711 1 98.31 593 GLN B CA 1
ATOM 10942 C C . GLN B 1 593 ? 20.359 -7.664 -4.461 1 98.31 593 GLN B C 1
ATOM 10944 O O . GLN B 1 593 ? 19.406 -7.086 -3.949 1 98.31 593 GLN B O 1
ATOM 10949 N N . LEU B 1 594 ? 20.672 -7.441 -5.676 1 98.56 594 LEU B N 1
ATOM 10950 C CA . LEU B 1 594 ? 20.188 -6.359 -6.527 1 98.56 594 LEU B CA 1
ATOM 10951 C C . LEU B 1 594 ? 18.672 -6.402 -6.664 1 98.56 594 LEU B C 1
ATOM 10953 O O . LEU B 1 594 ? 18 -5.398 -6.43 1 98.56 594 LEU B O 1
ATOM 10957 N N . GLY B 1 595 ? 18.094 -7.566 -7 1 97.69 595 GLY B N 1
ATOM 10958 C CA . GLY B 1 595 ? 16.656 -7.699 -7.168 1 97.69 595 GLY B CA 1
ATOM 10959 C C . GLY B 1 595 ? 15.883 -7.402 -5.898 1 97.69 595 GLY B C 1
ATOM 10960 O O . GLY B 1 595 ? 14.82 -6.777 -5.949 1 97.69 595 GLY B O 1
ATOM 10961 N N . ARG B 1 596 ? 16.375 -7.852 -4.766 1 96.44 596 ARG B N 1
ATOM 10962 C CA . ARG B 1 596 ? 15.703 -7.617 -3.486 1 96.44 596 ARG B CA 1
ATOM 10963 C C . ARG B 1 596 ? 15.664 -6.129 -3.156 1 96.44 596 ARG B C 1
ATOM 10965 O O . ARG B 1 596 ? 14.688 -5.648 -2.57 1 96.44 596 ARG B O 1
ATOM 10972 N N . HIS B 1 597 ? 16.719 -5.371 -3.529 1 96.69 597 HIS B N 1
ATOM 10973 C CA . HIS B 1 597 ? 16.719 -3.93 -3.312 1 96.69 597 HIS B CA 1
ATOM 10974 C C . HIS B 1 597 ? 15.617 -3.25 -4.113 1 96.69 597 HIS B C 1
ATOM 10976 O O . HIS B 1 597 ? 14.898 -2.402 -3.588 1 96.69 597 HIS B O 1
ATOM 10982 N N . TYR B 1 598 ? 15.461 -3.635 -5.367 1 95.31 598 TYR B N 1
ATOM 10983 C CA . TYR B 1 598 ? 14.406 -3.014 -6.156 1 95.31 598 TYR B CA 1
ATOM 10984 C C . TYR B 1 598 ? 13.031 -3.352 -5.594 1 95.31 598 TYR B C 1
ATOM 10986 O O . TYR B 1 598 ? 12.164 -2.482 -5.492 1 95.31 598 TYR B O 1
ATOM 10994 N N . TRP B 1 599 ? 12.852 -4.641 -5.227 1 94.25 599 TRP B N 1
ATOM 10995 C CA . TRP B 1 599 ? 11.562 -5.055 -4.691 1 94.25 599 TRP B CA 1
ATOM 10996 C C . TRP B 1 599 ? 11.188 -4.219 -3.469 1 94.25 599 TRP B C 1
ATOM 10998 O O . TRP B 1 599 ? 10.07 -3.703 -3.379 1 94.25 599 TRP B O 1
ATOM 11008 N N . ARG B 1 600 ? 12.055 -4.008 -2.598 1 91.5 600 ARG B N 1
ATOM 11009 C CA . ARG B 1 600 ? 11.75 -3.414 -1.3 1 91.5 600 ARG B CA 1
ATOM 11010 C C . ARG B 1 600 ? 11.688 -1.893 -1.396 1 91.5 600 ARG B C 1
ATOM 11012 O O . ARG B 1 600 ? 10.883 -1.257 -0.705 1 91.5 600 ARG B O 1
ATOM 11019 N N . THR B 1 601 ? 12.523 -1.263 -2.311 1 90.88 601 THR B N 1
ATOM 11020 C CA . THR B 1 601 ? 12.656 0.189 -2.252 1 90.88 601 THR B CA 1
ATOM 11021 C C . THR B 1 601 ? 11.961 0.843 -3.441 1 90.88 601 THR B C 1
ATOM 11023 O O . THR B 1 601 ? 11.492 1.982 -3.35 1 90.88 601 THR B O 1
ATOM 11026 N N . GLY B 1 602 ? 12.016 0.127 -4.598 1 91.38 602 GLY B N 1
ATOM 11027 C CA . GLY B 1 602 ? 11.43 0.663 -5.816 1 91.38 602 GLY B CA 1
ATOM 11028 C C . GLY B 1 602 ? 12.211 1.827 -6.391 1 91.38 602 GLY B C 1
ATOM 11029 O O . GLY B 1 602 ? 11.758 2.48 -7.336 1 91.38 602 GLY B O 1
ATOM 11030 N N . LEU B 1 603 ? 13.398 2.195 -5.879 1 92.75 603 LEU B N 1
ATOM 11031 C CA . LEU B 1 603 ? 14.188 3.324 -6.363 1 92.75 603 LEU B CA 1
ATOM 11032 C C . LEU B 1 603 ? 14.727 3.047 -7.758 1 92.75 603 LEU B C 1
ATOM 11034 O O . LEU B 1 603 ? 15.141 1.925 -8.055 1 92.75 603 LEU B O 1
ATOM 11038 N N . PRO B 1 604 ? 14.797 3.984 -8.617 1 94.06 604 PRO B N 1
ATOM 11039 C CA . PRO B 1 604 ? 15.055 3.781 -10.047 1 94.06 604 PRO B CA 1
ATOM 11040 C C . PRO B 1 604 ? 16.453 3.225 -10.32 1 94.06 604 PRO B C 1
ATOM 11042 O O . PRO B 1 604 ? 16.656 2.52 -11.312 1 94.06 604 PRO B O 1
ATOM 11045 N N . ILE B 1 605 ? 17.391 3.51 -9.477 1 96 605 ILE B N 1
ATOM 11046 C CA . ILE B 1 605 ? 18.766 3.119 -9.75 1 96 605 ILE B CA 1
ATOM 11047 C C . ILE B 1 605 ? 18.875 1.597 -9.805 1 96 605 ILE B C 1
ATOM 11049 O O . ILE B 1 605 ? 19.594 1.045 -10.641 1 96 605 ILE B O 1
ATOM 11053 N N . TYR B 1 606 ? 18.203 0.912 -8.945 1 96.88 606 TYR B N 1
ATOM 11054 C CA . TYR B 1 606 ? 18.25 -0.546 -8.93 1 96.88 606 TYR B CA 1
ATOM 11055 C C . TYR B 1 606 ? 17.578 -1.125 -10.164 1 96.88 606 TYR B C 1
ATOM 11057 O O . TYR B 1 606 ? 18.078 -2.08 -10.766 1 96.88 606 TYR B O 1
ATOM 11065 N N . LYS B 1 607 ? 16.406 -0.575 -10.531 1 96.44 607 LYS B N 1
ATOM 11066 C CA . LYS B 1 607 ? 15.734 -0.982 -11.766 1 96.44 607 LYS B CA 1
ATOM 11067 C C . LYS B 1 607 ? 16.641 -0.778 -12.977 1 96.44 607 LYS B C 1
ATOM 11069 O O . LYS B 1 607 ? 16.719 -1.643 -13.852 1 96.44 607 LYS B O 1
ATOM 11074 N N . LYS B 1 608 ? 17.297 0.375 -13.031 1 97.31 608 LYS B N 1
ATOM 11075 C CA . LYS B 1 608 ? 18.156 0.726 -14.156 1 97.31 608 LYS B CA 1
ATOM 11076 C C . LYS B 1 608 ? 19.328 -0.249 -14.273 1 97.31 608 LYS B C 1
ATOM 11078 O O . LYS B 1 608 ? 19.688 -0.661 -15.383 1 97.31 608 LYS B O 1
ATOM 11083 N N . LEU B 1 609 ? 19.891 -0.636 -13.141 1 98.44 609 LEU B N 1
ATOM 11084 C CA . LEU B 1 609 ? 20.984 -1.589 -13.164 1 98.44 609 LEU B CA 1
ATOM 11085 C C . LEU B 1 609 ? 20.531 -2.949 -13.672 1 98.44 609 LEU B C 1
ATOM 11087 O O . LEU B 1 609 ? 21.25 -3.625 -14.406 1 98.44 609 LEU B O 1
ATOM 11091 N N . ILE B 1 610 ? 19.328 -3.377 -13.281 1 98.81 610 ILE B N 1
ATOM 11092 C CA . ILE B 1 610 ? 18.781 -4.645 -13.758 1 98.81 610 ILE B CA 1
ATOM 11093 C C . ILE B 1 610 ? 18.547 -4.566 -15.266 1 98.81 610 ILE B C 1
ATOM 11095 O O . ILE B 1 610 ? 18.984 -5.438 -16.016 1 98.81 610 ILE B O 1
ATOM 11099 N N . GLU B 1 611 ? 17.906 -3.479 -15.711 1 98.62 611 GLU B N 1
ATOM 11100 C CA . GLU B 1 611 ? 17.609 -3.252 -17.125 1 98.62 611 GLU B CA 1
ATOM 11101 C C . GLU B 1 611 ? 18.875 -3.234 -17.953 1 98.62 611 GLU B C 1
ATOM 11103 O O . GLU B 1 611 ? 18.984 -3.961 -18.953 1 98.62 611 GLU B O 1
ATOM 11108 N N . ASN B 1 612 ? 19.859 -2.424 -17.5 1 98.75 612 ASN B N 1
ATOM 11109 C CA . ASN B 1 612 ? 21.109 -2.281 -18.25 1 98.75 612 ASN B CA 1
ATOM 11110 C C . ASN B 1 612 ? 21.891 -3.594 -18.297 1 98.75 612 ASN B C 1
ATOM 11112 O O . ASN B 1 612 ? 22.547 -3.891 -19.281 1 98.75 612 ASN B O 1
ATOM 11116 N N . SER B 1 613 ? 21.812 -4.363 -17.203 1 98.88 613 SER B N 1
ATOM 11117 C CA . SER B 1 613 ? 22.5 -5.648 -17.172 1 98.88 613 SER B CA 1
ATOM 11118 C C . SER B 1 613 ? 21.953 -6.598 -18.234 1 98.88 613 SER B C 1
ATOM 11120 O O . SER B 1 613 ? 22.719 -7.207 -18.984 1 98.88 613 SER B O 1
ATOM 11122 N N . VAL B 1 614 ? 20.672 -6.66 -18.297 1 98.88 614 VAL B N 1
ATOM 11123 C CA . VAL B 1 614 ? 20.016 -7.602 -19.219 1 98.88 614 VAL B CA 1
ATOM 11124 C C . VAL B 1 614 ? 20.219 -7.145 -20.656 1 98.88 614 VAL B C 1
ATOM 11126 O O . VAL B 1 614 ? 20.5 -7.957 -21.547 1 98.88 614 VAL B O 1
ATOM 11129 N N . LEU B 1 615 ? 20.141 -5.84 -20.906 1 98.56 615 LEU B N 1
ATOM 11130 C CA . LEU B 1 615 ? 20.312 -5.312 -22.25 1 98.56 615 LEU B CA 1
ATOM 11131 C C . LEU B 1 615 ? 21.766 -5.422 -22.703 1 98.56 615 LEU B C 1
ATOM 11133 O O . LEU B 1 615 ? 22.047 -5.676 -23.875 1 98.56 615 LEU B O 1
ATOM 11137 N N . TYR B 1 616 ? 22.703 -5.184 -21.797 1 98.5 616 TYR B N 1
ATOM 11138 C CA . TYR B 1 616 ? 24.125 -5.336 -22.141 1 98.5 616 TYR B CA 1
ATOM 11139 C C . TYR B 1 616 ? 24.438 -6.777 -22.516 1 98.5 616 TYR B C 1
ATOM 11141 O O . TYR B 1 616 ? 25.141 -7.023 -23.5 1 98.5 616 TYR B O 1
ATOM 11149 N N . LEU B 1 617 ? 23.922 -7.723 -21.734 1 98.69 617 LEU B N 1
ATOM 11150 C CA . LEU B 1 617 ? 24.203 -9.141 -21.953 1 98.69 617 LEU B CA 1
ATOM 11151 C C . LEU B 1 617 ? 23.469 -9.656 -23.188 1 98.69 617 LEU B C 1
ATOM 11153 O O . LEU B 1 617 ? 24.078 -10.258 -24.078 1 98.69 617 LEU B O 1
ATOM 11157 N N . GLY B 1 618 ? 22.188 -9.367 -23.266 1 98.12 618 GLY B N 1
ATOM 11158 C CA . GLY B 1 618 ? 21.359 -10.008 -24.266 1 98.12 618 GLY B CA 1
ATOM 11159 C C . GLY B 1 618 ? 21.156 -9.156 -25.516 1 98.12 618 GLY B C 1
ATOM 11160 O O . GLY B 1 618 ? 20.656 -9.633 -26.531 1 98.12 618 GLY B O 1
ATOM 11161 N N . GLY B 1 619 ? 21.531 -7.883 -25.469 1 97.25 619 GLY B N 1
ATOM 11162 C CA . GLY B 1 619 ? 21.156 -6.957 -26.531 1 97.25 619 GLY B CA 1
ATOM 11163 C C . GLY B 1 619 ? 19.719 -6.523 -26.469 1 97.25 619 GLY B C 1
ATOM 11164 O O . GLY B 1 619 ? 18.984 -6.891 -25.531 1 97.25 619 GLY B O 1
ATOM 11165 N N . GLU B 1 620 ? 19.328 -5.754 -27.438 1 96 620 GLU B N 1
ATOM 11166 C CA . GLU B 1 620 ? 17.938 -5.344 -27.531 1 96 620 GLU B CA 1
ATOM 11167 C C . GLU B 1 620 ? 17.062 -6.492 -28.016 1 96 620 GLU B C 1
ATOM 11169 O O . GLU B 1 620 ? 17.438 -7.219 -28.938 1 96 620 GLU B O 1
ATOM 11174 N N . PRO B 1 621 ? 15.938 -6.691 -27.391 1 97.38 621 PRO B N 1
ATOM 11175 C CA . PRO B 1 621 ? 15.023 -7.695 -27.922 1 97.38 621 PRO B CA 1
ATOM 11176 C C . PRO B 1 621 ? 14.586 -7.383 -29.359 1 97.38 621 PRO B C 1
ATOM 11178 O O . PRO B 1 621 ? 14.453 -6.215 -29.734 1 97.38 621 PRO B O 1
ATOM 11181 N N . ASP B 1 622 ? 14.281 -8.406 -30.125 1 95.81 622 ASP B N 1
ATOM 11182 C CA . ASP B 1 622 ? 13.844 -8.25 -31.5 1 95.81 622 ASP B CA 1
ATOM 11183 C C . ASP B 1 622 ? 12.484 -7.566 -31.578 1 95.81 622 ASP B C 1
ATOM 11185 O O . ASP B 1 622 ? 12.141 -6.961 -32.594 1 95.81 622 ASP B O 1
ATOM 11189 N N . ILE B 1 623 ? 11.703 -7.719 -30.578 1 96.56 623 ILE B N 1
ATOM 11190 C CA . ILE B 1 623 ? 10.414 -7.055 -30.438 1 96.56 623 ILE B CA 1
ATOM 11191 C C . ILE B 1 623 ? 10.43 -6.152 -29.203 1 96.56 623 ILE B C 1
ATOM 11193 O O . ILE B 1 623 ? 10.617 -6.629 -28.078 1 96.56 623 ILE B O 1
ATOM 11197 N N . GLN B 1 624 ? 10.273 -4.871 -29.391 1 97.44 624 GLN B N 1
ATOM 11198 C CA . GLN B 1 624 ? 10.336 -3.891 -28.312 1 97.44 624 GLN B CA 1
ATOM 11199 C C . GLN B 1 624 ? 9.023 -3.123 -28.188 1 97.44 624 GLN B C 1
ATOM 11201 O O . GLN B 1 624 ? 8.406 -2.781 -29.203 1 97.44 624 GLN B O 1
ATOM 11206 N N . VAL B 1 625 ? 8.562 -2.969 -27 1 98.06 625 VAL B N 1
ATOM 11207 C CA . VAL B 1 625 ? 7.406 -2.133 -26.703 1 98.06 625 VAL B CA 1
ATOM 11208 C C . VAL B 1 625 ? 7.848 -0.886 -25.938 1 98.06 625 VAL B C 1
ATOM 11210 O O . VAL B 1 625 ? 8.555 -0.984 -24.938 1 98.06 625 VAL B O 1
ATOM 11213 N N . ILE B 1 626 ? 7.539 0.252 -26.438 1 97.44 626 ILE B N 1
ATOM 11214 C CA . ILE B 1 626 ? 7.781 1.528 -25.766 1 97.44 626 ILE B CA 1
ATOM 11215 C C . ILE B 1 626 ? 6.469 2.082 -25.219 1 97.44 626 ILE B C 1
ATOM 11217 O O . ILE B 1 626 ? 5.586 2.475 -25.984 1 97.44 626 ILE B O 1
ATOM 11221 N N . ALA B 1 627 ? 6.305 2.084 -24.016 1 97.12 627 ALA B N 1
ATOM 11222 C CA . ALA B 1 627 ? 5.102 2.496 -23.297 1 97.12 627 ALA B CA 1
ATOM 11223 C C . ALA B 1 627 ? 5.418 2.873 -21.859 1 97.12 627 ALA B C 1
ATOM 11225 O O . ALA B 1 627 ? 6.52 2.609 -21.359 1 97.12 627 ALA B O 1
ATOM 11226 N N . PRO B 1 628 ? 4.516 3.578 -21.141 1 95.06 628 PRO B N 1
ATOM 11227 C CA . PRO B 1 628 ? 4.73 3.807 -19.703 1 95.06 628 PRO B CA 1
ATOM 11228 C C . PRO B 1 628 ? 4.82 2.508 -18.906 1 95.06 628 PRO B C 1
ATOM 11230 O O . PRO B 1 628 ? 4.32 1.471 -19.344 1 95.06 628 PRO B O 1
ATOM 11233 N N . GLU B 1 629 ? 5.43 2.604 -17.688 1 94.06 629 GLU B N 1
ATOM 11234 C CA . GLU B 1 629 ? 5.637 1.436 -16.828 1 94.06 629 GLU B CA 1
ATOM 11235 C C . GLU B 1 629 ? 4.312 0.773 -16.469 1 94.06 629 GLU B C 1
ATOM 11237 O O . GLU B 1 629 ? 4.277 -0.408 -16.125 1 94.06 629 GLU B O 1
ATOM 11242 N N . THR B 1 630 ? 3.203 1.511 -16.578 1 94.19 630 THR B N 1
ATOM 11243 C CA . THR B 1 630 ? 1.903 1.011 -16.141 1 94.19 630 THR B CA 1
ATOM 11244 C C . THR B 1 630 ? 1.278 0.122 -17.219 1 94.19 630 THR B C 1
ATOM 11246 O O . THR B 1 630 ? 0.256 -0.523 -16.969 1 94.19 630 THR B O 1
ATOM 11249 N N . VAL B 1 631 ? 1.9 0.084 -18.406 1 97 631 VAL B N 1
ATOM 11250 C CA . VAL B 1 631 ? 1.431 -0.826 -19.438 1 97 631 VAL B CA 1
ATOM 11251 C C . VAL B 1 631 ? 2.164 -2.16 -19.328 1 97 631 VAL B C 1
ATOM 11253 O O . VAL B 1 631 ? 3.396 -2.205 -19.375 1 97 631 VAL B O 1
ATOM 11256 N N . HIS B 1 632 ? 1.415 -3.15 -19.109 1 97.44 632 HIS B N 1
ATOM 11257 C CA . HIS B 1 632 ? 1.964 -4.5 -19.078 1 97.44 632 HIS B CA 1
ATOM 11258 C C . HIS B 1 632 ? 1.907 -5.145 -20.469 1 97.44 632 HIS B C 1
ATOM 11260 O O . HIS B 1 632 ? 0.823 -5.363 -21.016 1 97.44 632 HIS B O 1
ATOM 11266 N N . SER B 1 633 ? 3.061 -5.426 -21.062 1 98.38 633 SER B N 1
ATOM 11267 C CA . SER B 1 633 ? 3.115 -6.035 -22.391 1 98.38 633 SER B CA 1
ATOM 11268 C C . SER B 1 633 ? 3.623 -7.469 -22.312 1 98.38 633 SER B C 1
ATOM 11270 O O . SER B 1 633 ? 4.57 -7.762 -21.578 1 98.38 633 SER B O 1
ATOM 11272 N N . GLU B 1 634 ? 2.98 -8.336 -22.938 1 98.69 634 GLU B N 1
ATOM 11273 C CA . GLU B 1 634 ? 3.395 -9.719 -23.125 1 98.69 634 GLU B CA 1
ATOM 11274 C C . GLU B 1 634 ? 3.355 -10.109 -24.609 1 98.69 634 GLU B C 1
ATOM 11276 O O . GLU B 1 634 ? 2.41 -9.766 -25.312 1 98.69 634 GLU B O 1
ATOM 11281 N N . ILE B 1 635 ? 4.355 -10.766 -25.078 1 98.5 635 ILE B N 1
ATOM 11282 C CA . ILE B 1 635 ? 4.508 -11.07 -26.5 1 98.5 635 ILE B CA 1
ATOM 11283 C C . ILE B 1 635 ? 4.461 -12.586 -26.719 1 98.5 635 ILE B C 1
ATOM 11285 O O . ILE B 1 635 ? 5.172 -13.328 -26.031 1 98.5 635 ILE B O 1
ATOM 11289 N N . PHE B 1 636 ? 3.664 -12.992 -27.641 1 98.31 636 PHE B N 1
ATOM 11290 C CA . PHE B 1 636 ? 3.559 -14.398 -28.031 1 98.31 636 PHE B CA 1
ATOM 11291 C C . PHE B 1 636 ? 3.811 -14.562 -29.531 1 98.31 636 PHE B C 1
ATOM 11293 O O . PHE B 1 636 ? 3.668 -13.602 -30.297 1 98.31 636 PHE B O 1
ATOM 11300 N N . VAL B 1 637 ? 4.215 -15.75 -29.844 1 96.81 637 VAL B N 1
ATOM 11301 C CA . VAL B 1 637 ? 4.43 -16.125 -31.25 1 96.81 637 VAL B CA 1
ATOM 11302 C C . VAL B 1 637 ? 3.523 -17.297 -31.609 1 96.81 637 VAL B C 1
ATOM 11304 O O . VAL B 1 637 ? 3.354 -18.219 -30.812 1 96.81 637 VAL B O 1
ATOM 11307 N N . GLN B 1 638 ? 2.924 -17.188 -32.719 1 96.44 638 GLN B N 1
ATOM 11308 C CA . GLN B 1 638 ? 2.07 -18.203 -33.312 1 96.44 638 GLN B CA 1
ATOM 11309 C C . GLN B 1 638 ? 2.416 -18.422 -34.781 1 96.44 638 GLN B C 1
ATOM 11311 O O . GLN B 1 638 ? 1.811 -17.812 -35.688 1 96.44 638 GLN B O 1
ATOM 11316 N N . GLY B 1 639 ? 3.27 -19.422 -35.062 1 92.88 639 GLY B N 1
ATOM 11317 C CA . GLY B 1 639 ? 3.816 -19.516 -36.406 1 92.88 639 GLY B CA 1
ATOM 11318 C C . GLY B 1 639 ? 4.562 -18.266 -36.844 1 92.88 639 GLY B C 1
ATOM 11319 O O . GLY B 1 639 ? 5.531 -17.859 -36.188 1 92.88 639 GLY B O 1
ATOM 11320 N N . GLU B 1 640 ? 4.047 -17.641 -37.812 1 91.25 640 GLU B N 1
ATOM 11321 C CA . GLU B 1 640 ? 4.688 -16.422 -38.312 1 91.25 640 GLU B CA 1
ATOM 11322 C C . GLU B 1 640 ? 4.047 -15.172 -37.688 1 91.25 640 GLU B C 1
ATOM 11324 O O . GLU B 1 640 ? 4.516 -14.055 -37.906 1 91.25 640 GLU B O 1
ATOM 11329 N N . ARG B 1 641 ? 3.082 -15.398 -36.938 1 94.31 641 ARG B N 1
ATOM 11330 C CA . ARG B 1 641 ? 2.34 -14.305 -36.312 1 94.31 641 ARG B CA 1
ATOM 11331 C C . ARG B 1 641 ? 2.967 -13.891 -35 1 94.31 641 ARG B C 1
ATOM 11333 O O . ARG B 1 641 ? 3.393 -14.742 -34.219 1 94.31 641 ARG B O 1
ATOM 11340 N N . ILE B 1 642 ? 3.102 -12.586 -34.812 1 96.5 642 ILE B N 1
ATOM 11341 C CA . ILE B 1 642 ? 3.461 -12.008 -33.5 1 96.5 642 ILE B CA 1
ATOM 11342 C C . ILE B 1 642 ? 2.225 -11.398 -32.844 1 96.5 642 ILE B C 1
ATOM 11344 O O . ILE B 1 642 ? 1.503 -10.625 -33.469 1 96.5 642 ILE B O 1
ATOM 11348 N N . ILE B 1 643 ? 1.927 -11.789 -31.672 1 98.38 643 ILE B N 1
ATOM 11349 C CA . ILE B 1 643 ? 0.771 -11.312 -30.922 1 98.38 643 ILE B CA 1
ATOM 11350 C C . ILE B 1 643 ? 1.24 -10.555 -29.688 1 98.38 643 ILE B C 1
ATOM 11352 O O . ILE B 1 643 ? 1.878 -11.141 -28.797 1 98.38 643 ILE B O 1
ATOM 11356 N N . ILE B 1 644 ? 0.941 -9.281 -29.594 1 98.56 644 ILE B N 1
ATOM 11357 C CA . ILE B 1 644 ? 1.405 -8.438 -28.5 1 98.56 644 ILE B CA 1
ATOM 11358 C C . ILE B 1 644 ? 0.214 -7.98 -27.656 1 98.56 644 ILE B C 1
ATOM 11360 O O . ILE B 1 644 ? -0.612 -7.191 -28.125 1 98.56 644 ILE B O 1
ATOM 11364 N N . HIS B 1 645 ? 0.1 -8.5 -26.453 1 98.75 645 HIS B N 1
ATOM 11365 C CA . HIS B 1 645 ? -0.901 -8.055 -25.484 1 98.75 645 HIS B CA 1
ATOM 11366 C C . HIS B 1 645 ? -0.445 -6.785 -24.766 1 98.75 645 HIS B C 1
ATOM 11368 O O . HIS B 1 645 ? 0.688 -6.711 -24.297 1 98.75 645 HIS B O 1
ATOM 11374 N N . LEU B 1 646 ? -1.289 -5.789 -24.688 1 98.62 646 LEU B N 1
ATOM 11375 C CA . LEU B 1 646 ? -1.056 -4.539 -23.969 1 98.62 646 LEU B CA 1
ATOM 11376 C C . LEU B 1 646 ? -2.166 -4.281 -22.953 1 98.62 646 LEU B C 1
ATOM 11378 O O . LEU B 1 646 ? -3.275 -3.893 -23.328 1 98.62 646 LEU B O 1
ATOM 11382 N N . LEU B 1 647 ? -1.878 -4.492 -21.734 1 98.38 647 LEU B N 1
ATOM 11383 C CA . LEU B 1 647 ? -2.84 -4.246 -20.656 1 98.38 647 LEU B CA 1
ATOM 11384 C C . LEU B 1 647 ? -2.492 -2.973 -19.891 1 98.38 647 LEU B C 1
ATOM 11386 O O . LEU B 1 647 ? -1.361 -2.809 -19.438 1 98.38 647 LEU B O 1
ATOM 11390 N N . ASN B 1 648 ? -3.441 -2.076 -19.766 1 97.12 648 ASN B N 1
ATOM 11391 C CA . ASN B 1 648 ? -3.25 -0.779 -19.125 1 97.12 648 ASN B CA 1
ATOM 11392 C C . ASN B 1 648 ? -3.598 -0.827 -17.641 1 97.12 648 ASN B C 1
ATOM 11394 O O . ASN B 1 648 ? -4.77 -0.931 -17.281 1 97.12 648 ASN B O 1
ATOM 11398 N N . HIS B 1 649 ? -2.58 -0.701 -16.719 1 95.38 649 HIS B N 1
ATOM 11399 C CA . HIS B 1 649 ? -2.775 -0.691 -15.273 1 95.38 649 HIS B CA 1
ATOM 11400 C C . HIS B 1 649 ? -2.795 0.734 -14.727 1 95.38 649 HIS B C 1
ATOM 11402 O O . HIS B 1 649 ? -2.67 0.943 -13.516 1 95.38 649 HIS B O 1
ATOM 11408 N N . THR B 1 650 ? -2.904 1.744 -15.586 1 94.88 650 THR B N 1
ATOM 11409 C CA . THR B 1 650 ? -2.971 3.125 -15.125 1 94.88 650 THR B CA 1
ATOM 11410 C C . THR B 1 650 ? -4.293 3.393 -14.414 1 94.88 650 THR B C 1
ATOM 11412 O O . THR B 1 650 ? -5.258 3.852 -15.031 1 94.88 650 THR B O 1
ATOM 11415 N N . TYR B 1 651 ? -4.312 3.105 -13.078 1 92.19 651 TYR B N 1
ATOM 11416 C CA . TYR B 1 651 ? -5.523 3.191 -12.273 1 92.19 651 TYR B CA 1
ATOM 11417 C C . TYR B 1 651 ? -5.551 4.484 -11.461 1 92.19 651 TYR B C 1
ATOM 11419 O O . TYR B 1 651 ? -4.652 5.32 -11.586 1 92.19 651 TYR B O 1
ATOM 11427 N N . ASN B 1 652 ? -6.617 4.551 -10.75 1 83.12 652 ASN B N 1
ATOM 11428 C CA . ASN B 1 652 ? -6.641 5.555 -9.688 1 83.12 652 ASN B CA 1
ATOM 11429 C C . ASN B 1 652 ? -5.656 5.207 -8.578 1 83.12 652 ASN B C 1
ATOM 11431 O O . ASN B 1 652 ? -5.086 4.117 -8.562 1 83.12 652 ASN B O 1
ATOM 11435 N N . GLN B 1 653 ? -5.418 6.18 -7.758 1 65 653 GLN B N 1
ATOM 11436 C CA . GLN B 1 653 ? -4.426 5.969 -6.707 1 65 653 GLN B CA 1
ATOM 11437 C C . GLN B 1 653 ? -4.883 4.895 -5.727 1 65 653 GLN B C 1
ATOM 11439 O O . GLN B 1 653 ? -6.023 4.914 -5.262 1 65 653 GLN B O 1
ATOM 11444 N N . ARG B 1 654 ? -4.082 3.896 -5.793 1 62.44 654 ARG B N 1
ATOM 11445 C CA . ARG B 1 654 ? -4.262 2.934 -4.711 1 62.44 654 ARG B CA 1
ATOM 11446 C C . ARG B 1 654 ? -3.863 3.539 -3.367 1 62.44 654 ARG B C 1
ATOM 11448 O O . ARG B 1 654 ? -2.811 4.172 -3.254 1 62.44 654 ARG B O 1
ATOM 11455 N N . ILE B 1 655 ? -4.762 3.625 -2.57 1 59.97 655 ILE B N 1
ATOM 11456 C CA . ILE B 1 655 ? -4.477 4.156 -1.243 1 59.97 655 ILE B CA 1
ATOM 11457 C C . ILE B 1 655 ? -4.082 3.02 -0.305 1 59.97 655 ILE B C 1
ATOM 11459 O O . ILE B 1 655 ? -4.867 2.094 -0.077 1 59.97 655 ILE B O 1
ATOM 11463 N N . MET B 1 656 ? -2.805 2.848 -0.215 1 64.5 656 MET B N 1
ATOM 11464 C CA . MET B 1 656 ? -2.312 2.029 0.892 1 64.5 656 MET B CA 1
ATOM 11465 C C . MET B 1 656 ? -1.501 2.871 1.87 1 64.5 656 MET B C 1
ATOM 11467 O O . MET B 1 656 ? -0.77 3.775 1.461 1 64.5 656 MET B O 1
ATOM 11471 N N . ALA B 1 657 ? -1.747 2.799 3.131 1 62.5 657 ALA B N 1
ATOM 11472 C CA . ALA B 1 657 ? -0.943 3.438 4.172 1 62.5 657 ALA B CA 1
ATOM 11473 C C . ALA B 1 657 ? -0.142 2.402 4.957 1 62.5 657 ALA B C 1
ATOM 11475 O O . ALA B 1 657 ? -0.592 1.27 5.141 1 62.5 657 ALA B O 1
ATOM 11476 N N . LYS B 1 658 ? 1.135 2.676 5.25 1 69.31 658 LYS B N 1
ATOM 11477 C CA . LYS B 1 658 ? 2.004 1.805 6.039 1 69.31 658 LYS B CA 1
ATOM 11478 C C . LYS B 1 658 ? 2.459 2.496 7.32 1 69.31 658 LYS B C 1
ATOM 11480 O O . LYS B 1 658 ? 2.793 3.682 7.309 1 69.31 658 LYS B O 1
ATOM 11485 N N . GLY B 1 659 ? 2.43 1.816 8.406 1 66.12 659 GLY B N 1
ATOM 11486 C CA . GLY B 1 659 ? 2.91 2.332 9.68 1 66.12 659 GLY B CA 1
ATOM 11487 C C . GLY B 1 659 ? 4.422 2.322 9.797 1 66.12 659 GLY B C 1
ATOM 11488 O O . GLY B 1 659 ? 5.121 1.971 8.844 1 66.12 659 GLY B O 1
ATOM 11489 N N . ILE B 1 660 ? 4.934 2.785 10.891 1 68 660 ILE B N 1
ATOM 11490 C CA . ILE B 1 660 ? 6.367 2.945 11.086 1 68 660 ILE B CA 1
ATOM 11491 C C . ILE B 1 660 ? 6.922 1.741 11.844 1 68 660 ILE B C 1
ATOM 11493 O O . ILE B 1 660 ? 8.102 1.72 12.219 1 68 660 ILE B O 1
ATOM 11497 N N . GLY B 1 661 ? 6.105 0.635 12.062 1 70.12 661 GLY B N 1
ATOM 11498 C CA . GLY B 1 661 ? 6.562 -0.54 12.789 1 70.12 661 GLY B CA 1
ATOM 11499 C C . GLY B 1 661 ? 6.43 -0.4 14.297 1 70.12 661 GLY B C 1
ATOM 11500 O O . GLY B 1 661 ? 5.723 0.486 14.781 1 70.12 661 GLY B O 1
ATOM 11501 N N . ARG B 1 662 ? 7.066 -1.33 15.062 1 74.75 662 ARG B N 1
ATOM 11502 C CA . ARG B 1 662 ? 6.977 -1.353 16.516 1 74.75 662 ARG B CA 1
ATOM 11503 C C . ARG B 1 662 ? 8.227 -0.754 17.156 1 74.75 662 ARG B C 1
ATOM 11505 O O . ARG B 1 662 ? 9.25 -1.434 17.297 1 74.75 662 ARG B O 1
ATOM 11512 N N . VAL B 1 663 ? 8.148 0.499 17.5 1 76.75 663 VAL B N 1
ATOM 11513 C CA . VAL B 1 663 ? 9.266 1.188 18.141 1 76.75 663 VAL B CA 1
ATOM 11514 C C . VAL B 1 663 ? 9.047 1.243 19.641 1 76.75 663 VAL B C 1
ATOM 11516 O O . VAL B 1 663 ? 7.922 1.104 20.125 1 76.75 663 VAL B O 1
ATOM 11519 N N . LYS B 1 664 ? 10.203 1.392 20.312 1 82.12 664 LYS B N 1
ATOM 11520 C CA . LYS B 1 664 ? 10.07 1.652 21.75 1 82.12 664 LYS B CA 1
ATOM 11521 C C . LYS B 1 664 ? 9.336 2.967 22 1 82.12 664 LYS B C 1
ATOM 11523 O O . LYS B 1 664 ? 9.562 3.955 21.297 1 82.12 664 LYS B O 1
ATOM 11528 N N . GLN B 1 665 ? 8.422 3.01 22.875 1 80.56 665 GLN B N 1
ATOM 11529 C CA . GLN B 1 665 ? 7.633 4.184 23.219 1 80.56 665 GLN B CA 1
ATOM 11530 C C . GLN B 1 665 ? 6.844 4.699 22.016 1 80.56 665 GLN B C 1
ATOM 11532 O O . GLN B 1 665 ? 7.055 5.828 21.578 1 80.56 665 GLN B O 1
ATOM 11537 N N . PRO B 1 666 ? 6.051 3.852 21.438 1 77.44 666 PRO B N 1
ATOM 11538 C CA . PRO B 1 666 ? 5.336 4.246 20.219 1 77.44 666 PRO B CA 1
ATOM 11539 C C . PRO B 1 666 ? 4.305 5.344 20.469 1 77.44 666 PRO B C 1
ATOM 11541 O O . PRO B 1 666 ? 3.826 5.5 21.609 1 77.44 666 PRO B O 1
ATOM 11544 N N . LEU B 1 667 ? 4.059 6.184 19.453 1 75.75 667 LEU B N 1
ATOM 11545 C CA . LEU B 1 667 ? 2.902 7.074 19.422 1 75.75 667 LEU B CA 1
ATOM 11546 C C . LEU B 1 667 ? 1.81 6.508 18.516 1 75.75 667 LEU B C 1
ATOM 11548 O O . LEU B 1 667 ? 2.102 5.828 17.531 1 75.75 667 LEU B O 1
ATOM 11552 N N . PRO B 1 668 ? 0.602 6.73 18.891 1 76 668 PRO B N 1
ATOM 11553 C CA . PRO B 1 668 ? -0.456 6.238 18.016 1 76 668 PRO B CA 1
ATOM 11554 C C . PRO B 1 668 ? -0.393 6.863 16.625 1 76 668 PRO B C 1
ATOM 11556 O O . PRO B 1 668 ? 0.054 8 16.469 1 76 668 PRO B O 1
ATOM 11559 N N . PRO B 1 669 ? -0.867 6.145 15.641 1 77.12 669 PRO B N 1
ATOM 11560 C CA . PRO B 1 669 ? -0.896 6.699 14.281 1 77.12 669 PRO B CA 1
ATOM 11561 C C . PRO B 1 669 ? -1.988 7.75 14.094 1 77.12 669 PRO B C 1
ATOM 11563 O O . PRO B 1 669 ? -2.926 7.82 14.898 1 77.12 669 PRO B O 1
ATOM 11566 N N . TYR B 1 670 ? -1.815 8.594 13.055 1 79 670 TYR B N 1
ATOM 11567 C CA . TYR B 1 670 ? -2.809 9.594 12.68 1 79 670 TYR B CA 1
ATOM 11568 C C . TYR B 1 670 ? -4.121 8.938 12.273 1 79 670 TYR B C 1
ATOM 11570 O O . TYR B 1 670 ? -5.191 9.32 12.742 1 79 670 TYR B O 1
ATOM 11578 N N . GLY B 1 671 ? -4.094 7.957 11.5 1 83 671 GLY B N 1
ATOM 11579 C CA . GLY B 1 671 ? -5.191 7.141 11 1 83 671 GLY B CA 1
ATOM 11580 C C . GLY B 1 671 ? -4.805 5.688 10.789 1 83 671 GLY B C 1
ATOM 11581 O O . GLY B 1 671 ? -3.684 5.285 11.109 1 83 671 GLY B O 1
ATOM 11582 N N . SER B 1 672 ? -5.805 4.934 10.438 1 83.44 672 SER B N 1
ATOM 11583 C CA . SER B 1 672 ? -5.504 3.537 10.133 1 83.44 672 SER B CA 1
ATOM 11584 C C . SER B 1 672 ? -4.535 3.42 8.961 1 83.44 672 SER B C 1
ATOM 11586 O O . SER B 1 672 ? -4.621 4.188 8 1 83.44 672 SER B O 1
ATOM 11588 N N . VAL B 1 673 ? -3.668 2.447 9.031 1 76.75 673 VAL B N 1
ATOM 11589 C CA . VAL B 1 673 ? -2.652 2.27 8 1 76.75 673 VAL B CA 1
ATOM 11590 C C . VAL B 1 673 ? -3.033 1.099 7.098 1 76.75 673 VAL B C 1
ATOM 11592 O O . VAL B 1 673 ? -2.248 0.685 6.242 1 76.75 673 VAL B O 1
ATOM 11595 N N . ASP B 1 674 ? -4.191 0.547 7.312 1 74.44 674 ASP B N 1
ATOM 11596 C CA . ASP B 1 674 ? -4.59 -0.668 6.609 1 74.44 674 ASP B CA 1
ATOM 11597 C C . ASP B 1 674 ? -5.68 -0.375 5.578 1 74.44 674 ASP B C 1
ATOM 11599 O O . ASP B 1 674 ? -6.613 -1.159 5.414 1 74.44 674 ASP B O 1
ATOM 11603 N N . ALA B 1 675 ? -5.574 0.56 4.789 1 77.88 675 ALA B N 1
ATOM 11604 C CA . ALA B 1 675 ? -6.559 0.85 3.752 1 77.88 675 ALA B CA 1
ATOM 11605 C C . ALA B 1 675 ? -6.07 0.375 2.385 1 77.88 675 ALA B C 1
ATOM 11607 O O . ALA B 1 675 ? -4.984 0.75 1.943 1 77.88 675 ALA B O 1
ATOM 11608 N N . VAL B 1 676 ? -6.82 -0.548 1.757 1 83.31 676 VAL B N 1
ATOM 11609 C CA . VAL B 1 676 ? -6.504 -1.043 0.422 1 83.31 676 VAL B CA 1
ATOM 11610 C C . VAL B 1 676 ? -7.676 -0.774 -0.521 1 83.31 676 VAL B C 1
ATOM 11612 O O . VAL B 1 676 ? -8.625 -1.555 -0.575 1 83.31 676 VAL B O 1
ATOM 11615 N N . HIS B 1 677 ? -7.531 0.308 -1.293 1 89.81 677 HIS B N 1
ATOM 11616 C CA . HIS B 1 677 ? -8.594 0.686 -2.215 1 89.81 677 HIS B CA 1
ATOM 11617 C C . HIS B 1 677 ? -8.469 -0.057 -3.541 1 89.81 677 HIS B C 1
ATOM 11619 O O . HIS B 1 677 ? -7.355 -0.255 -4.039 1 89.81 677 HIS B O 1
ATOM 11625 N N . PRO B 1 678 ? -9.547 -0.533 -4.09 1 91.38 678 PRO B N 1
ATOM 11626 C CA . PRO B 1 678 ? -9.484 -1.149 -5.418 1 91.38 678 PRO B CA 1
ATOM 11627 C C . PRO B 1 678 ? -9.375 -0.121 -6.543 1 91.38 678 PRO B C 1
ATOM 11629 O O . PRO B 1 678 ? -9.664 1.061 -6.332 1 91.38 678 PRO B O 1
ATOM 11632 N N . ALA B 1 679 ? -8.938 -0.564 -7.695 1 92.06 679 ALA B N 1
ATOM 11633 C CA . ALA B 1 679 ? -9.023 0.271 -8.891 1 92.06 679 ALA B CA 1
ATOM 11634 C C . ALA B 1 679 ? -10.469 0.607 -9.227 1 92.06 679 ALA B C 1
ATOM 11636 O O . ALA B 1 679 ? -11.336 -0.269 -9.203 1 92.06 679 ALA B O 1
ATOM 11637 N N . ARG B 1 680 ? -10.773 1.849 -9.5 1 92.19 680 ARG B N 1
ATOM 11638 C CA . ARG B 1 680 ? -12.125 2.316 -9.812 1 92.19 680 ARG B CA 1
ATOM 11639 C C . ARG B 1 680 ? -12.172 2.984 -11.18 1 92.19 680 ARG B C 1
ATOM 11641 O O . ARG B 1 680 ? -13.25 3.139 -11.766 1 92.19 680 ARG B O 1
ATOM 11648 N N . GLU B 1 681 ? -10.961 3.324 -11.656 1 92.88 681 GLU B N 1
ATOM 11649 C CA . GLU B 1 681 ? -10.875 4.008 -12.938 1 92.88 681 GLU B CA 1
ATOM 11650 C C . GLU B 1 681 ? -9.57 3.672 -13.656 1 92.88 681 GLU B C 1
ATOM 11652 O O . GLU B 1 681 ? -8.555 3.396 -13.016 1 92.88 681 GLU B O 1
ATOM 11657 N N . ILE B 1 682 ? -9.625 3.623 -14.977 1 95 682 ILE B N 1
ATOM 11658 C CA . ILE B 1 682 ? -8.445 3.451 -15.82 1 95 682 ILE B CA 1
ATOM 11659 C C . ILE B 1 682 ? -8.211 4.715 -16.641 1 95 682 ILE B C 1
ATOM 11661 O O . ILE B 1 682 ? -9.133 5.219 -17.297 1 95 682 ILE B O 1
ATOM 11665 N N . ILE B 1 683 ? -7.055 5.23 -16.578 1 95.19 683 ILE B N 1
ATOM 11666 C CA . ILE B 1 683 ? -6.684 6.383 -17.391 1 95.19 683 ILE B CA 1
ATOM 11667 C C . ILE B 1 683 ? -6.047 5.91 -18.688 1 95.19 683 ILE B C 1
ATOM 11669 O O . ILE B 1 683 ? -5.051 5.184 -18.672 1 95.19 683 ILE B O 1
ATOM 11673 N N . PRO B 1 684 ? -6.551 6.316 -19.797 1 95.88 684 PRO B N 1
ATOM 11674 C CA . PRO B 1 684 ? -5.988 5.883 -21.078 1 95.88 684 PRO B CA 1
ATOM 11675 C C . PRO B 1 684 ? -4.551 6.359 -21.281 1 95.88 684 PRO B C 1
ATOM 11677 O O . PRO B 1 684 ? -4.176 7.426 -20.797 1 95.88 684 PRO B O 1
ATOM 11680 N N . VAL B 1 685 ? -3.783 5.586 -21.984 1 95.94 685 VAL B N 1
ATOM 11681 C CA . VAL B 1 685 ? -2.391 5.883 -22.297 1 95.94 685 VAL B CA 1
ATOM 11682 C C . VAL B 1 685 ? -2.262 6.188 -23.797 1 95.94 685 VAL B C 1
ATOM 11684 O O . VAL B 1 685 ? -2.895 5.535 -24.625 1 95.94 685 VAL B O 1
ATOM 11687 N N . SER B 1 686 ? -1.4 7.199 -24.062 1 93.38 686 SER B N 1
ATOM 11688 C CA . SER B 1 686 ? -1.153 7.531 -25.453 1 93.38 686 SER B CA 1
ATOM 11689 C C . SER B 1 686 ? 0.3 7.266 -25.844 1 93.38 686 SER B C 1
ATOM 11691 O O . SER B 1 686 ? 1.173 7.203 -24.969 1 93.38 686 SER B O 1
ATOM 11693 N N . GLY B 1 687 ? 0.516 7.012 -27.047 1 89 687 GLY B N 1
ATOM 11694 C CA . GLY B 1 687 ? 1.857 6.992 -27.609 1 89 687 GLY B CA 1
ATOM 11695 C C . GLY B 1 687 ? 2.586 5.684 -27.375 1 89 687 GLY B C 1
ATOM 11696 O O . GLY B 1 687 ? 3.787 5.676 -27.094 1 89 687 GLY B O 1
ATOM 11697 N N . VAL B 1 688 ? 1.906 4.543 -27.422 1 96.62 688 VAL B N 1
ATOM 11698 C CA . VAL B 1 688 ? 2.551 3.236 -27.359 1 96.62 688 VAL B CA 1
ATOM 11699 C C . VAL B 1 688 ? 3.184 2.9 -28.703 1 96.62 688 VAL B C 1
ATOM 11701 O O . VAL B 1 688 ? 2.568 3.1 -29.75 1 96.62 688 VAL B O 1
ATOM 11704 N N . GLU B 1 689 ? 4.395 2.514 -28.703 1 97.62 689 GLU B N 1
ATOM 11705 C CA . GLU B 1 689 ? 5.109 2.143 -29.922 1 97.62 689 GLU B CA 1
ATOM 11706 C C . GLU B 1 689 ? 5.656 0.721 -29.828 1 97.62 689 GLU B C 1
ATOM 11708 O O . GLU B 1 689 ? 6.094 0.286 -28.766 1 97.62 689 GLU B O 1
ATOM 11713 N N . ILE B 1 690 ? 5.602 0.03 -30.906 1 97.38 690 ILE B N 1
ATOM 11714 C CA . ILE B 1 690 ? 6.16 -1.311 -31.047 1 97.38 690 ILE B CA 1
ATOM 11715 C C . ILE B 1 690 ? 7.203 -1.326 -32.156 1 97.38 690 ILE B C 1
ATOM 11717 O O . ILE B 1 690 ? 6.93 -0.892 -33.281 1 97.38 690 ILE B O 1
ATOM 11721 N N . LYS B 1 691 ? 8.359 -1.782 -31.844 1 96.44 691 LYS B N 1
ATOM 11722 C CA . LYS B 1 691 ? 9.438 -1.937 -32.812 1 96.44 691 LYS B CA 1
ATOM 11723 C C . LYS B 1 691 ? 9.805 -3.408 -33 1 96.44 691 LYS B C 1
ATOM 11725 O O . LYS B 1 691 ? 9.953 -4.148 -32.031 1 96.44 691 LYS B O 1
ATOM 11730 N N . ILE B 1 692 ? 9.875 -3.855 -34.219 1 95.31 692 ILE B N 1
ATOM 11731 C CA . ILE B 1 692 ? 10.195 -5.242 -34.562 1 95.31 692 ILE B CA 1
ATOM 11732 C C . ILE B 1 692 ? 11.352 -5.281 -35.531 1 95.31 692 ILE B C 1
ATOM 11734 O O . ILE B 1 692 ? 11.32 -4.605 -36.562 1 95.31 692 ILE B O 1
ATOM 11738 N N . LYS B 1 693 ? 12.375 -6.035 -35.188 1 91.06 693 LYS B N 1
ATOM 11739 C CA . LYS B 1 693 ? 13.461 -6.246 -36.156 1 91.06 693 LYS B CA 1
ATOM 11740 C C . LYS B 1 693 ? 12.969 -6.992 -37.375 1 91.06 693 LYS B C 1
ATOM 11742 O O . LYS B 1 693 ? 12.297 -8.016 -37.25 1 91.06 693 LYS B O 1
ATOM 11747 N N . ASN B 1 694 ? 13.109 -6.301 -38.5 1 74.25 694 ASN B N 1
ATOM 11748 C CA . ASN B 1 694 ? 12.508 -6.656 -39.781 1 74.25 694 ASN B CA 1
ATOM 11749 C C . ASN B 1 694 ? 13.086 -7.961 -40.312 1 74.25 694 ASN B C 1
ATOM 11751 O O . ASN B 1 694 ? 14.227 -7.992 -40.781 1 74.25 694 ASN B O 1
ATOM 11755 N N . LYS B 1 695 ? 12.422 -8.977 -40.062 1 66.5 695 LYS B N 1
ATOM 11756 C CA . LYS B 1 695 ? 12.781 -10.234 -40.719 1 66.5 695 LYS B CA 1
ATOM 11757 C C . LYS B 1 695 ? 11.656 -10.727 -41.625 1 66.5 695 LYS B C 1
ATOM 11759 O O . LYS B 1 695 ? 11.773 -11.789 -42.25 1 66.5 695 LYS B O 1
ATOM 11764 N N . MET B 1 696 ? 10.633 -9.852 -41.625 1 69.25 696 MET B N 1
ATOM 11765 C CA . MET B 1 696 ? 9.453 -10.328 -42.375 1 69.25 696 MET B CA 1
ATOM 11766 C C . MET B 1 696 ? 9.172 -9.453 -43.562 1 69.25 696 MET B C 1
ATOM 11768 O O . MET B 1 696 ? 9.43 -8.25 -43.562 1 69.25 696 MET B O 1
ATOM 11772 N N . ASN B 1 697 ? 8.812 -10.062 -44.656 1 72.5 697 ASN B N 1
ATOM 11773 C CA . ASN B 1 697 ? 8.398 -9.352 -45.844 1 72.5 697 ASN B CA 1
ATOM 11774 C C . ASN B 1 697 ? 6.879 -9.273 -45.969 1 72.5 697 ASN B C 1
ATOM 11776 O O . ASN B 1 697 ? 6.176 -10.203 -45.562 1 72.5 697 ASN B O 1
ATOM 11780 N N . ASN B 1 698 ? 6.27 -8.086 -46.438 1 83.5 698 ASN B N 1
ATOM 11781 C CA . ASN B 1 698 ? 4.848 -7.945 -46.719 1 83.5 698 ASN B CA 1
ATOM 11782 C C . ASN B 1 698 ? 3.988 -8.203 -45.5 1 83.5 698 ASN B C 1
ATOM 11784 O O . ASN B 1 698 ? 3.135 -9.086 -45.5 1 83.5 698 ASN B O 1
ATOM 11788 N N . ILE B 1 699 ? 4.227 -7.398 -44.469 1 90.31 699 ILE B N 1
ATOM 11789 C CA . ILE B 1 699 ? 3.59 -7.633 -43.156 1 90.31 699 ILE B CA 1
ATOM 11790 C C . ILE B 1 699 ? 2.41 -6.68 -43 1 90.31 699 ILE B C 1
ATOM 11792 O O . ILE B 1 699 ? 2.365 -5.617 -43.625 1 90.31 699 ILE B O 1
ATOM 11796 N N . LYS B 1 700 ? 1.409 -7.129 -42.312 1 94.69 700 LYS B N 1
ATOM 11797 C CA . LYS B 1 700 ? 0.308 -6.293 -41.844 1 94.69 700 LYS B CA 1
ATOM 11798 C C . LYS B 1 700 ? 0.222 -6.297 -40.312 1 94.69 700 LYS B C 1
ATOM 11800 O O . LYS B 1 700 ? 0.686 -7.238 -39.656 1 94.69 700 LYS B O 1
ATOM 11805 N N . ALA B 1 701 ? -0.258 -5.242 -39.75 1 96.5 701 ALA B N 1
ATOM 11806 C CA . ALA B 1 701 ? -0.478 -5.09 -38.312 1 96.5 701 ALA B CA 1
ATOM 11807 C C . ALA B 1 701 ? -1.893 -4.594 -38.031 1 96.5 701 ALA B C 1
ATOM 11809 O O . ALA B 1 701 ? -2.416 -3.74 -38.75 1 96.5 701 ALA B O 1
ATOM 11810 N N . TYR B 1 702 ? -2.592 -5.145 -37.094 1 97.69 702 TYR B N 1
ATOM 11811 C CA . TYR B 1 702 ? -3.949 -4.754 -36.75 1 97.69 702 TYR B CA 1
ATOM 11812 C C . TYR B 1 702 ? -4.234 -5.062 -35.281 1 97.69 702 TYR B C 1
ATOM 11814 O O . TYR B 1 702 ? -3.465 -5.77 -34.625 1 97.69 702 TYR B O 1
ATOM 11822 N N . THR B 1 703 ? -5.297 -4.465 -34.75 1 98 703 THR B N 1
ATOM 11823 C CA . THR B 1 703 ? -5.711 -4.684 -33.344 1 98 703 THR B CA 1
ATOM 11824 C C . THR B 1 703 ? -6.898 -5.637 -33.281 1 98 703 THR B C 1
ATOM 11826 O O . THR B 1 703 ? -7.723 -5.68 -34.219 1 98 703 THR B O 1
ATOM 11829 N N . LEU B 1 704 ? -6.969 -6.391 -32.219 1 97.88 704 LEU B N 1
ATOM 11830 C CA . LEU B 1 704 ? -8.031 -7.383 -32.125 1 97.88 704 LEU B CA 1
ATOM 11831 C C . LEU B 1 704 ? -9.227 -6.82 -31.359 1 97.88 704 LEU B C 1
ATOM 11833 O O . LEU B 1 704 ? -10.367 -7.223 -31.594 1 97.88 704 LEU B O 1
ATOM 11837 N N . ILE B 1 705 ? -9.023 -5.875 -30.375 1 96.69 705 ILE B N 1
ATOM 11838 C CA . ILE B 1 705 ? -10.102 -5.379 -29.531 1 96.69 705 ILE B CA 1
ATOM 11839 C C . ILE B 1 705 ? -10.836 -4.242 -30.25 1 96.69 705 ILE B C 1
ATOM 11841 O O . ILE B 1 705 ? -12.055 -4.293 -30.438 1 96.69 705 ILE B O 1
ATOM 11845 N N . SER B 1 706 ? -10.07 -3.24 -30.672 1 95.69 706 SER B N 1
ATOM 11846 C CA . SER B 1 706 ? -10.664 -2.102 -31.359 1 95.69 706 SER B CA 1
ATOM 11847 C C . SER B 1 706 ? -10.875 -2.402 -32.844 1 95.69 706 SER B C 1
ATOM 11849 O O . SER B 1 706 ? -11.586 -1.667 -33.531 1 95.69 706 SER B O 1
ATOM 11851 N N . ARG B 1 707 ? -10.297 -3.41 -33.406 1 96.19 707 ARG B N 1
ATOM 11852 C CA . ARG B 1 707 ? -10.453 -3.865 -34.781 1 96.19 707 ARG B CA 1
ATOM 11853 C C . ARG B 1 707 ? -10.039 -2.779 -35.781 1 96.19 707 ARG B C 1
ATOM 11855 O O . ARG B 1 707 ? -10.797 -2.432 -36.688 1 96.19 707 ARG B O 1
ATOM 11862 N N . LYS B 1 708 ? -8.82 -2.387 -35.594 1 96.81 708 LYS B N 1
ATOM 11863 C CA . LYS B 1 708 ? -8.266 -1.353 -36.438 1 96.81 708 LYS B CA 1
ATOM 11864 C C . LYS B 1 708 ? -6.992 -1.835 -37.125 1 96.81 708 LYS B C 1
ATOM 11866 O O . LYS B 1 708 ? -6.203 -2.574 -36.531 1 96.81 708 LYS B O 1
ATOM 11871 N N . ASN B 1 709 ? -6.824 -1.395 -38.344 1 97 709 ASN B N 1
ATOM 11872 C CA . ASN B 1 709 ? -5.539 -1.576 -39 1 97 709 ASN B CA 1
ATOM 11873 C C . ASN B 1 709 ? -4.52 -0.538 -38.562 1 97 709 ASN B C 1
ATOM 11875 O O . ASN B 1 709 ? -4.859 0.629 -38.344 1 97 709 ASN B O 1
ATOM 11879 N N . LEU B 1 710 ? -3.359 -1.03 -38.406 1 96.44 710 LEU B N 1
ATOM 11880 C CA . LEU B 1 710 ? -2.305 -0.127 -37.938 1 96.44 710 LEU B CA 1
ATOM 11881 C C . LEU B 1 710 ? -1.291 0.121 -39.062 1 96.44 710 LEU B C 1
ATOM 11883 O O . LEU B 1 710 ? -0.98 -0.786 -39.844 1 96.44 710 LEU B O 1
ATOM 11887 N N . GLU B 1 711 ? -0.783 1.345 -39.094 1 93.25 711 GLU B N 1
ATOM 11888 C CA . GLU B 1 711 ? 0.263 1.691 -40.062 1 93.25 711 GLU B CA 1
ATOM 11889 C C . GLU B 1 711 ? 1.626 1.182 -39.594 1 93.25 711 GLU B C 1
ATOM 11891 O O . GLU B 1 711 ? 1.947 1.244 -38.406 1 93.25 711 GLU B O 1
ATOM 11896 N N . ILE B 1 712 ? 2.373 0.664 -40.562 1 94 712 ILE B N 1
ATOM 11897 C CA . ILE B 1 712 ? 3.725 0.181 -40.312 1 94 712 ILE B CA 1
ATOM 11898 C C . ILE B 1 712 ? 4.742 1.085 -41 1 94 712 ILE B C 1
ATOM 11900 O O . ILE B 1 712 ? 4.684 1.276 -42.219 1 94 712 ILE B O 1
ATOM 11904 N N . LYS B 1 713 ? 5.559 1.641 -40.219 1 92.44 713 LYS B N 1
ATOM 11905 C CA . LYS B 1 713 ? 6.688 2.389 -40.781 1 92.44 713 LYS B CA 1
ATOM 11906 C C . LYS B 1 713 ? 7.961 1.548 -40.75 1 92.44 713 LYS B C 1
ATOM 11908 O O . LYS B 1 713 ? 8.32 0.978 -39.719 1 92.44 713 LYS B O 1
ATOM 11913 N N . THR B 1 714 ? 8.617 1.411 -41.906 1 89.56 714 THR B N 1
ATOM 11914 C CA . THR B 1 714 ? 9.844 0.629 -42 1 89.56 714 THR B CA 1
ATOM 11915 C C . THR B 1 714 ? 11.062 1.543 -42.094 1 89.56 714 THR B C 1
ATOM 11917 O O . THR B 1 714 ? 11.133 2.4 -42.969 1 89.56 714 THR B O 1
ATOM 11920 N N . THR B 1 715 ? 11.812 1.491 -41.188 1 85.5 715 THR B N 1
ATOM 11921 C CA . THR B 1 715 ? 13.086 2.193 -41.219 1 85.5 715 THR B CA 1
ATOM 11922 C C . THR B 1 715 ? 14.25 1.207 -41.125 1 85.5 715 THR B C 1
ATOM 11924 O O . THR B 1 715 ? 14.523 0.648 -40.062 1 85.5 715 THR B O 1
ATOM 11927 N N . GLY B 1 716 ? 15 1.073 -42.219 1 83.94 716 GLY B N 1
ATOM 11928 C CA . GLY B 1 716 ? 16.047 0.066 -42.25 1 83.94 716 GLY B CA 1
ATOM 11929 C C . GLY B 1 716 ? 15.531 -1.335 -41.969 1 83.94 716 GLY B C 1
ATOM 11930 O O . GLY B 1 716 ? 14.641 -1.816 -42.688 1 83.94 716 GLY B O 1
ATOM 11931 N N . ASN B 1 717 ? 16.016 -1.906 -40.969 1 87.19 717 ASN B N 1
ATOM 11932 C CA . ASN B 1 717 ? 15.625 -3.27 -40.625 1 87.19 717 ASN B CA 1
ATOM 11933 C C . ASN B 1 717 ? 14.672 -3.295 -39.438 1 87.19 717 ASN B C 1
ATOM 11935 O O . ASN B 1 717 ? 14.602 -4.289 -38.719 1 87.19 717 ASN B O 1
ATOM 11939 N N . GLN B 1 718 ? 13.992 -2.213 -39.312 1 91.69 718 GLN B N 1
ATOM 11940 C CA . GLN B 1 718 ? 13.094 -2.127 -38.156 1 91.69 718 GLN B CA 1
ATOM 11941 C C . GLN B 1 718 ? 11.688 -1.699 -38.594 1 91.69 718 GLN B C 1
ATOM 11943 O O . GLN B 1 718 ? 11.539 -0.783 -39.406 1 91.69 718 GLN B O 1
ATOM 11948 N N . LEU B 1 719 ? 10.734 -2.434 -38.156 1 93.19 719 LEU B N 1
ATOM 11949 C CA . LEU B 1 719 ? 9.336 -2.055 -38.312 1 93.19 719 LEU B CA 1
ATOM 11950 C C . LEU B 1 719 ? 8.867 -1.267 -37.094 1 93.19 719 LEU B C 1
ATOM 11952 O O . LEU B 1 719 ? 9.203 -1.606 -35.938 1 93.19 719 LEU B O 1
ATOM 11956 N N . GLN B 1 720 ? 8.164 -0.223 -37.375 1 94.94 720 GLN B N 1
ATOM 11957 C CA . GLN B 1 720 ? 7.598 0.589 -36.312 1 94.94 720 GLN B CA 1
ATOM 11958 C C . GLN B 1 720 ? 6.078 0.678 -36.406 1 94.94 720 GLN B C 1
ATOM 11960 O O . GLN B 1 720 ? 5.555 1.045 -37.469 1 94.94 720 GLN B O 1
ATOM 11965 N N . ILE B 1 721 ? 5.418 0.296 -35.375 1 96.06 721 ILE B N 1
ATOM 11966 C CA . ILE B 1 721 ? 3.963 0.349 -35.281 1 96.06 721 ILE B CA 1
ATOM 11967 C C . ILE B 1 721 ? 3.555 1.253 -34.125 1 96.06 721 ILE B C 1
ATOM 11969 O O . ILE B 1 721 ? 4.094 1.139 -33.031 1 96.06 721 ILE B O 1
ATOM 11973 N N . ARG B 1 722 ? 2.621 2.133 -34.375 1 95.88 722 ARG B N 1
ATOM 11974 C CA . ARG B 1 722 ? 2.182 3.061 -33.344 1 95.88 722 ARG B CA 1
ATOM 11975 C C . ARG B 1 722 ? 0.72 2.82 -32.969 1 95.88 722 ARG B C 1
ATOM 11977 O O . ARG B 1 722 ? -0.122 2.629 -33.844 1 95.88 722 ARG B O 1
ATOM 11984 N N . LEU B 1 723 ? 0.448 2.68 -31.75 1 95.94 723 LEU B N 1
ATOM 11985 C CA . LEU B 1 723 ? -0.903 2.672 -31.188 1 95.94 723 LEU B CA 1
ATOM 11986 C C . LEU B 1 723 ? -1.23 4.008 -30.547 1 95.94 723 LEU B C 1
ATOM 11988 O O . LEU B 1 723 ? -0.724 4.316 -29.453 1 95.94 723 LEU B O 1
ATOM 11992 N N . ASP B 1 724 ? -2.115 4.797 -31.031 1 92.94 724 ASP B N 1
ATOM 11993 C CA . ASP B 1 724 ? -2.379 6.168 -30.609 1 92.94 724 ASP B CA 1
ATOM 11994 C C . ASP B 1 724 ? -2.949 6.203 -29.188 1 92.94 724 ASP B C 1
ATOM 11996 O O . ASP B 1 724 ? -2.598 7.074 -28.406 1 92.94 724 ASP B O 1
ATOM 12000 N N . LYS B 1 725 ? -3.834 5.273 -28.969 1 95.44 725 LYS B N 1
ATOM 12001 C CA . LYS B 1 725 ? -4.508 5.277 -27.672 1 95.44 725 LYS B CA 1
ATOM 12002 C C . LYS B 1 725 ? -4.742 3.857 -27.172 1 95.44 725 LYS B C 1
ATOM 12004 O O . LYS B 1 725 ? -5.184 2.988 -27.922 1 95.44 725 LYS B O 1
ATOM 12009 N N . LEU B 1 726 ? -4.328 3.645 -25.953 1 97.56 726 LEU B N 1
ATOM 12010 C CA . LEU B 1 726 ? -4.633 2.41 -25.234 1 97.56 726 LEU B CA 1
ATOM 12011 C C . LEU B 1 726 ? -5.59 2.674 -24.078 1 97.56 726 LEU B C 1
ATOM 12013 O O . LEU B 1 726 ? -5.223 3.33 -23.094 1 97.56 726 LEU B O 1
ATOM 12017 N N . ASP B 1 727 ? -6.785 2.24 -24.188 1 96.19 727 ASP B N 1
ATOM 12018 C CA . ASP B 1 727 ? -7.754 2.408 -23.109 1 96.19 727 ASP B CA 1
ATOM 12019 C C . ASP B 1 727 ? -7.516 1.399 -22 1 96.19 727 ASP B C 1
ATOM 12021 O O . ASP B 1 727 ? -6.582 1.555 -21.203 1 96.19 727 ASP B O 1
ATOM 12025 N N . ASP B 1 728 ? -8.195 0.296 -22 1 96.88 728 ASP B N 1
ATOM 12026 C CA . ASP B 1 728 ? -8.008 -0.682 -20.922 1 96.88 728 ASP B CA 1
ATOM 12027 C C . ASP B 1 728 ? -7.137 -1.849 -21.391 1 96.88 728 ASP B C 1
ATOM 12029 O O . ASP B 1 728 ? -6.32 -2.369 -20.641 1 96.88 728 ASP B O 1
ATOM 12033 N N . TYR B 1 729 ? -7.285 -2.316 -22.641 1 98.25 729 TYR B N 1
ATOM 12034 C CA . TYR B 1 729 ? -6.652 -3.527 -23.156 1 98.25 729 TYR B CA 1
ATOM 12035 C C . TYR B 1 729 ? -6.652 -3.541 -24.688 1 98.25 729 TYR B C 1
ATOM 12037 O O . TYR B 1 729 ? -7.625 -3.113 -25.312 1 98.25 729 TYR B O 1
ATOM 12045 N N . GLU B 1 730 ? -5.559 -3.918 -25.234 1 98.31 730 GLU B N 1
ATOM 12046 C CA . GLU B 1 730 ? -5.48 -4.102 -26.672 1 98.31 730 GLU B CA 1
ATOM 12047 C C . GLU B 1 730 ? -4.508 -5.223 -27.031 1 98.31 730 GLU B C 1
ATOM 12049 O O . GLU B 1 730 ? -3.623 -5.562 -26.25 1 98.31 730 GLU B O 1
ATOM 12054 N N . ILE B 1 731 ? -4.746 -5.867 -28.156 1 98.62 731 ILE B N 1
ATOM 12055 C CA . ILE B 1 731 ? -3.846 -6.867 -28.719 1 98.62 731 ILE B CA 1
ATOM 12056 C C . ILE B 1 731 ? -3.443 -6.457 -30.141 1 98.62 731 ILE B C 1
ATOM 12058 O O . ILE B 1 731 ? -4.301 -6.234 -31 1 98.62 731 ILE B O 1
ATOM 12062 N N . VAL B 1 732 ? -2.215 -6.316 -30.328 1 98.31 732 VAL B N 1
ATOM 12063 C CA . VAL B 1 732 ? -1.688 -6.012 -31.656 1 98.31 732 VAL B CA 1
ATOM 12064 C C . VAL B 1 732 ? -1.155 -7.285 -32.312 1 98.31 732 VAL B C 1
ATOM 12066 O O . VAL B 1 732 ? -0.344 -8 -31.719 1 98.31 732 VAL B O 1
ATOM 12069 N N . VAL B 1 733 ? -1.593 -7.586 -33.5 1 98.06 733 VAL B N 1
ATOM 12070 C CA . VAL B 1 733 ? -1.15 -8.75 -34.25 1 98.06 733 VAL B CA 1
ATOM 12071 C C . VAL B 1 733 ? -0.334 -8.289 -35.469 1 98.06 733 VAL B C 1
ATOM 12073 O O . VAL B 1 733 ? -0.731 -7.363 -36.156 1 98.06 733 VAL B O 1
ATOM 12076 N N . VAL B 1 734 ? 0.781 -8.836 -35.625 1 96.31 734 VAL B N 1
ATOM 12077 C CA . VAL B 1 734 ? 1.624 -8.617 -36.781 1 96.31 734 VAL B CA 1
ATOM 12078 C C . VAL B 1 734 ? 1.835 -9.938 -37.531 1 96.31 734 VAL B C 1
ATOM 12080 O O . VAL B 1 734 ? 2.291 -10.922 -36.938 1 96.31 734 VAL B O 1
ATOM 12083 N N . GLU B 1 735 ? 1.48 -9.984 -38.75 1 94.12 735 GLU B N 1
ATOM 12084 C CA . GLU B 1 735 ? 1.626 -11.219 -39.5 1 94.12 735 GLU B CA 1
ATOM 12085 C C . GLU B 1 735 ? 1.844 -10.922 -41 1 94.12 735 GLU B C 1
ATOM 12087 O O . GLU B 1 735 ? 1.586 -9.805 -41.438 1 94.12 735 GLU B O 1
ATOM 12092 N N . PRO B 1 736 ? 2.414 -11.891 -41.781 1 90.5 736 PRO B N 1
ATOM 12093 C CA . PRO B 1 736 ? 2.545 -11.703 -43.219 1 90.5 736 PRO B CA 1
ATOM 12094 C C . PRO B 1 736 ? 1.197 -11.562 -43.938 1 90.5 736 PRO B C 1
ATOM 12096 O O . PRO B 1 736 ? 0.221 -12.203 -43.531 1 90.5 736 PRO B O 1
ATOM 12099 N N . ARG B 1 737 ? 1.296 -10.648 -44.906 1 85.81 737 ARG B N 1
ATOM 12100 C CA . ARG B 1 737 ? 0.098 -10.523 -45.719 1 85.81 737 ARG B CA 1
ATOM 12101 C C . ARG B 1 737 ? -0.117 -11.766 -46.562 1 85.81 737 ARG B C 1
ATOM 12103 O O . ARG B 1 737 ? 0.834 -12.312 -47.125 1 85.81 737 ARG B O 1
ATOM 12110 N N . LYS B 1 738 ? -1.175 -12.5 -46.438 1 66.75 738 LYS B N 1
ATOM 12111 C CA . LYS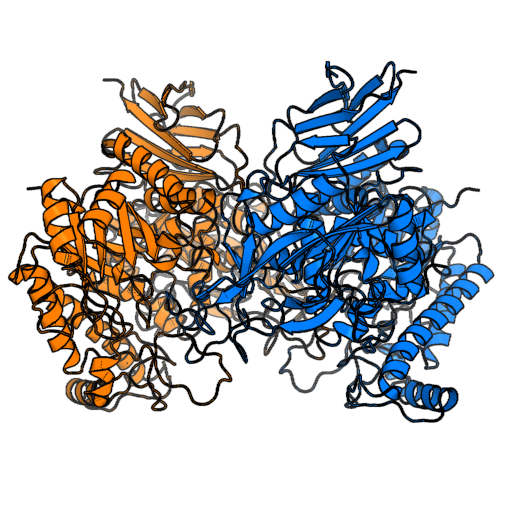 B 1 738 ? -1.474 -13.586 -47.375 1 66.75 738 LYS B CA 1
ATOM 12112 C C . LYS B 1 738 ? -2.016 -13.047 -48.688 1 66.75 738 LYS B C 1
ATOM 12114 O O . LYS B 1 738 ? -2.711 -12.031 -48.719 1 66.75 738 LYS B O 1
#

Sequence (1476 aa):
MEKWWKKPVRVIQFNIEDRYGRYVSKINGKQLVELAKRLHANVLVIFARDPWGRIFYRGGSVGKEHPKMIGDIVREAVEEGRRIGVKVVVMVGHTANKYLYHLHSDWAQVNRNGEIIVLEHIPFSLEHYEPEWPQLCINSPFIEHVKKEVVEAHSLGVDGVFLDSFRYQPDIERACYCEWCRRRFREEHGYEMPKEPNWLDKRWRELWEWRYKVVVERIKELYKLSKETDPGKVFMYNSHPGGWAGRTNRVVEEARNYIDVVFAECSEADHQPPGFITEMTKLTRAMSGGKPVWSSRNYFHLYRTVMSTTPIVIKQGLREAVLGGGSPWALIFSISYFQDPSSLDAIGEVFKQYEEIEEYLEDTEPYRFAGILVSNHTRDYYGRGHPERYVDGIRGMYYALIHSHIPVEFISEKDAVNPDYLSKYKVLIVPNTVCLSEEIGDSIKEYVRRGGKLLSTYLSSTRDKYCIRRYDFYYPEVIGARFIGVLRKPWTYLILDLDKKHPLFNNVKTETILWGDMSYEFIASRTRPNIGWHTMLDDVIGEVLGYIGLSSTDWGHEYTLGRSPPALGARTKLPGIILNNYGEGKSLYFTGQLGRHYWRTGLPIYKKLIENSVLYLGGEPDIQVIAPETVHSEIFVQGERIIIHLLNHTYNQRIMAKGIGRVKQPLPPYGSVDAVHPAREIIPVSGVEIKIKNKMNNIKAYTLISRKNLEIKTTGNQLQIRLDKLDDYEIVVVEPRKMEKWWKKPVRVIQFNIEDRYGRYVSKINGKQLVELAKRLHANVLVIFARDPWGRIFYRGGSVGKEHPKMIGDIVREAVEEGRRIGVKVVVMVGHTANKYLYHLHSDWAQVNRNGEIIVLEHIPFSLEHYEPEWPQLCINSPFIEHVKKEVVEAHSLGVDGVFLDSFRYQPDIERACYCEWCRRRFREEHGYEMPKEPNWLDKRWRELWEWRYKVVVERIKELYKLSKETDPGKVFMYNSHPGGWAGRTNRVVEEARNYIDVVFAECSEADHQPPGFITEMTKLTRAMSGGKPVWSSRNYFHLYRTVMSTTPIVIKQGLREAVLGGGSPWALIFSISYFQDPSSLDAIGEVFKQYEEIEEYLEDTEPYRFAGILVSNHTRDYYGRGHPERYVDGIRGMYYALIHSHIPVEFISEKDAVNPDYLSKYKVLIVPNTVCLSEEIGDSIKEYVRRGGKLLSTYLSSTRDKYCIRRYDFYYPEVIGARFIGVLRKPWTYLILDLDKKHPLFNNVKTETILWGDMSYEFIASRTRPNIGWHTMLDDVIGEVLGYIGLSSTDWGHEYTLGRSPPALGARTKLPGIILNNYGEGKSLYFTGQLGRHYWRTGLPIYKKLIENSVLYLGGEPDIQVIAPETVHSEIFVQGERIIIHLLNHTYNQRIMAKGIGRVKQPLPPYGSVDAVHPAREIIPVSGVEIKIKNKMNNIKAYTLISRKNLEIKTTGNQLQIRLDKLDDYEIVVVEPRK

pLDDT: mean 94.49, std 6.36, range [48.59, 98.94]

Radius of gyration: 32.79 Å; Cα contacts (8 Å, |Δi|>4): 3764; chains: 2; bounding box: 81×95×92 Å

Secondary structure (DSSP, 8-state):
---GGGS---EEEEE---SS-TTGGG--HHHHHHHHHHTT-SEEEEESB-TTSEESSSS-SSSEEPTT--S-HHHHHHHHHHHHT-EEEEEE--SB-HHHHHH-GGGB-B-TTSPBPBSS--BTT--S---SSBBBPTTSTHHHHHHHHHHHHHHTT-SEEEEPP------SSS----HHHHHHHHHHHSSPPP-S--TT-HHHHHHHHHHHHHHHHHHHHHHHHHHHH-TTSEEEEEE-TTTSTTHHHHHHHHHGGG-SEEEE--GGGGGS-TTHHHHHHHHHHHHTTS--EEEEEESSSTT-TTS---HHHHHHHHHHHHHTTSEEEEEEEHHHHHH-GGGHHHHHHHHHHHHHTGGGTTT-EE--SEEEE--HHIIIIIITT-THHHHHHHHHHHHHHHHTT--EEEE-HHHHT-HHHHTT-SEEEEET--B--HHHHHHHHHHHHTT-EEEEETTTTSB-TT--B-SS-S-HHHHTSEEEEEE--SSEEEEE-GGG--GGGTT---SEEEE--B-SS-SS-SB-TTTT-EEEEES--SEEEEEEEEESSSS--SSSTTTSPPPEEEEEEEEEEEEEEETTEEEEEESS-HHHHHHHH--HHHHHHHHHHHHHHH-S-SEEEE--TTEE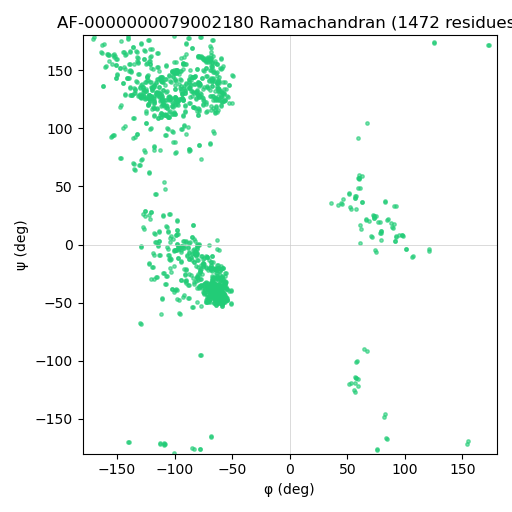EEEEEETTEEEEEEEE--BS----------BSSPPPPSS-S---PPP--B--EEEEEEEEE---SSEEEEESSS--EE-EEEETTEEEEEEEEE-SEEEEEEEE--/---GGGS---EEEEE---TT-TTGGG--HHHHHHHHHHTT-SEEEEESB-TTSEESSSS-SSSEEPTT--S-HHHHHHHHHHHHT-EEEEEE--SB-HHHHHH-GGGB-B-TTSPBPBSS--BTT--S---SSBBBPTTSTHHHHHHHHHHHHHHTT-SEEEEPP------SSS----HHHHHHHHHHHSSPPP-S--TT-HHHHHHHHHHHHHHHHHHHHHHHHHHHH-TTSEEEEEE-SSSGGGHHHHHHHHHGGG-SEEEE--GGGGGS-TTHHHHHHHHHHHHTTS--EEEEEESSSTT-TTS---HHHHHHHHHHHHHTTSEEEEEEEHHHHHH-GGGHHHHHHHHHHHHHTGGGTTT-EE--SEEEE--HHIIIIIITT-THHHHHHHHHHHHHHHHTT--EEEE-HHHHT-HHHHTT-SEEEEET--B--HHHHHHHHHHHHTT-EEEEETTTTSB-TT--B-SS-S-HHHHTSEEEEEE--SSEEEEE-GGG--GGGTT---SEEEE--B-SS-SS-SB-TTTT-EEEEES--SEEEEEEEEESSSS--SSSTTTSPPPEEEEEEEEEEEEEEETTEEEEEESS-HHHHHHHH--HHHHHHHHHHHHHHH-S-SEEEE--TTEEEEEEEETTEEEEEEEE--BS----------BSSPPPPSS-S---PPP--B--EEEEEEEEE---SSEEEEESSS--EE-EEEETTEEEEEEEEE-SEEEEEEEE--

Solvent-accessible surface area (backbone atoms only — not comparable to full-atom values): 72860 Å² total; per-residue (Å²): 128,84,60,74,74,76,42,80,54,29,35,36,33,50,40,70,51,51,94,79,40,88,59,40,58,77,48,44,19,46,58,53,42,50,48,29,48,72,28,44,24,44,30,39,35,37,57,44,44,35,49,56,37,31,21,42,42,74,90,58,84,83,40,52,55,41,88,53,55,50,83,34,33,52,51,35,21,29,55,44,11,66,71,75,66,30,44,30,31,33,33,38,52,60,31,26,25,34,51,57,36,73,75,35,57,81,36,34,23,15,17,83,85,66,46,76,37,57,74,45,52,41,36,48,65,64,70,86,76,81,80,65,28,35,27,44,28,73,69,29,74,52,40,59,52,38,50,50,43,54,54,52,47,55,73,58,59,43,51,25,42,33,34,41,51,61,81,60,48,72,47,92,59,61,21,66,55,24,66,49,46,41,51,51,47,23,71,76,69,74,47,76,75,70,77,70,93,42,85,88,36,64,68,40,50,47,53,45,50,46,34,51,49,51,46,39,50,51,44,40,52,51,38,52,50,49,42,71,73,42,65,89,41,47,44,30,38,46,34,30,51,60,51,58,47,46,50,34,41,48,54,39,42,74,31,30,91,48,45,58,33,39,33,34,45,36,73,58,44,74,37,39,40,92,58,43,44,20,53,40,30,32,44,48,22,28,29,29,73,65,40,46,32,39,22,39,28,54,47,31,49,74,54,39,52,46,33,52,39,47,46,59,48,44,36,52,38,32,48,25,8,43,60,28,70,26,18,27,22,41,38,39,41,55,56,12,56,75,68,31,53,84,42,53,61,33,52,20,54,51,28,43,55,47,65,74,46,42,76,79,60,44,81,54,41,72,54,64,34,33,30,34,57,49,51,63,44,19,33,50,67,70,15,52,90,43,27,33,78,34,41,25,23,52,50,14,49,50,51,38,29,45,46,63,44,44,55,66,48,48,34,26,61,83,52,42,46,35,32,73,59,53,61,60,26,46,25,40,34,34,53,46,38,28,24,32,40,68,56,37,49,52,14,50,53,49,29,22,37,72,42,25,21,38,40,36,19,40,50,37,31,28,13,31,50,81,50,47,78,62,76,27,43,75,55,28,69,45,50,18,32,37,43,76,49,69,46,84,40,57,39,27,27,40,33,48,50,66,88,68,68,47,67,57,49,66,96,57,89,69,45,73,38,85,30,44,47,59,29,61,57,19,38,82,38,51,40,40,82,72,47,18,22,31,42,34,72,42,81,66,72,29,48,68,54,20,18,34,23,40,37,61,45,78,46,11,51,40,91,48,24,46,50,8,53,37,53,84,51,43,83,53,85,46,62,29,25,28,39,15,69,28,78,62,14,37,22,40,36,33,23,31,54,59,26,33,50,23,43,44,46,40,49,64,66,46,34,46,42,54,49,25,47,52,36,68,62,46,42,78,66,59,64,37,56,45,61,62,57,33,40,47,67,38,49,30,35,41,88,77,30,39,39,36,41,40,37,48,58,30,39,36,74,63,35,53,30,58,74,86,48,44,43,49,70,56,70,54,54,36,41,71,40,76,22,58,30,60,46,84,48,72,53,54,46,66,65,35,35,38,38,33,58,54,83,71,71,66,65,45,37,33,33,68,69,82,63,42,79,42,64,73,45,73,55,91,54,31,35,37,35,63,44,69,68,44,55,60,62,43,33,41,38,36,31,63,61,127,129,84,61,72,75,78,42,80,56,28,35,35,32,50,40,71,49,49,92,81,40,88,58,38,59,75,48,45,19,45,57,51,42,50,49,30,49,74,29,44,24,45,30,40,35,36,57,42,45,36,50,56,38,31,21,44,41,73,90,59,85,84,39,50,56,41,89,54,54,52,82,35,33,52,52,36,21,29,54,44,11,67,71,75,65,29,44,31,30,34,33,39,53,62,30,27,25,35,50,57,35,73,77,36,57,81,34,34,24,15,18,84,87,66,44,74,38,58,74,43,53,41,36,48,65,62,73,82,77,79,82,65,29,35,26,44,28,72,70,29,74,53,41,58,53,38,50,48,42,53,54,53,48,55,72,59,60,43,52,24,41,32,35,43,51,62,82,62,48,71,49,92,58,58,22,66,55,24,69,47,47,40,49,51,46,22,72,76,70,73,46,77,74,69,78,71,93,41,86,88,38,64,67,40,50,47,52,46,50,46,34,51,48,51,46,38,50,51,45,41,52,51,38,51,49,48,42,70,74,42,66,90,41,47,44,30,39,45,31,30,44,58,42,76,41,28,54,41,40,46,52,39,42,74,30,30,90,49,47,57,32,39,32,35,47,36,74,58,44,73,36,38,43,92,59,43,44,19,53,43,28,31,44,48,24,27,28,32,74,65,40,46,33,39,21,37,28,55,46,33,50,76,55,38,52,46,34,53,41,46,46,59,49,46,36,52,37,33,48,25,7,43,60,28,70,26,19,27,24,42,38,41,39,54,56,12,58,74,68,31,54,84,42,52,61,34,52,21,55,49,28,44,53,47,64,75,45,42,77,79,61,43,82,55,42,71,55,64,33,32,30,35,57,49,52,60,45,18,33,51,66,71,14,52,87,44,26,31,79,36,42,26,24,50,50,14,48,50,50,36,29,44,48,63,44,44,54,67,49,48,34,27,62,82,52,41,45,36,34,72,60,53,60,58,26,46,26,41,34,36,54,46,38,28,24,32,39,67,58,37,50,52,14,51,52,50,28,22,38,73,43,26,19,38,40,37,19,38,51,35,32,28,13,31,51,83,51,48,77,62,76,27,42,75,54,28,68,44,49,18,32,36,43,75,49,69,48,84,41,58,39,25,28,42,34,47,50,67,89,68,67,47,67,58,48,65,95,56,91,67,44,72,38,86,30,44,46,58,29,60,57,19,37,84,37,50,37,40,84,74,48,18,21,31,43,33,72,43,80,67,73,28,48,70,54,21,18,35,23,39,38,61,45,79,46,12,51,40,92,47,24,46,51,9,55,37,54,84,53,43,83,52,85,46,64,28,25,27,40,14,69,29,78,62,15,36,22,41,36,34,23,30,55,58,25,32,49,24,43,43,43,41,49,63,67,47,34,47,43,53,49,24,46,48,37,66,63,46,42,78,65,59,64,38,56,46,60,61,56,33,40,46,66,36,48,32,36,42,89,78,28,38,41,36,39,40,36,47,59,29,39,38,75,60,36,50,29,58,75,86,49,44,41,48,73,58,73,47,54,35,42,71,39,76,19,59,31,61,48,84,46,71,53,53,46,65,64,34,34,37,39,33,58,52,81,72,70,63,66,45,40,35,33,71,70,83,63,41,79,42,64,74,46,74,56,90,56,31,36,35,36,62,44,69,68,42,55,61,62,44,34,42,37,37,32,62,61,127

Foldseek 3Di:
DDQPLQFFFAEEEEEAEDPVSPCQLVAAQLVQLVLCVLLLGQEYEYEQAYLQFAGQAPDADLGHHDPNHDHRNQLRNLVNCVVPRHAYEYEAAQQRHNVVCVVCVLQFFAALVRHFAAPDDDPPPDDDDDGDGGGGHCLDCVLVSRLSRLLVSVVSNHQAYEYEQSQAADDLGRHGQGPSLQVVCCVVPVDGQDNDDDLVDVSPVVSRVVSLVSRLVSLQVSLVSNCVSPVSHAYEYEAACPPPLNGRLQSLLSNLVSHQEYEHEPLCVLVDDPLSQLVSLLSSCQSSVNHAYEYEDEQPHNPPQQEGAALLSRLSNQVSNLLSLHHYYYYHYPNHVVRYVPNSNSSSVNSVLCVQVSVVSRPKDFQAAEEEEDEPLCQPQVCPNHSCVPVLLVVLLVLLCQLVQHAYGYHYLVQLLALVSVLSYQEYEYEPQQAAALSSVVSVLVNQQVAHEYEYEARRQQAYSSNHGPCWHSCCQQQQWTFNFKDFAQKKWKFFPCVVVDLLCVVPDDRTGIWFAADQQPDPAGTDGQRRMFTFTHNRRFDAGIFIFGFCDRAPCPDPGSNHHGHTRDTDPTGQWGWHHHNNGIYIYGRGSLSSCCSVPVDVSSSSSSVSSSCVRRNDDQKGKDFGSQWGWTWIDDPQKIKIKTFGNQFPDFDAAGDSHDDPPDDDDPDDRGDTGDGNATDKTAWMKMKHQAPDDAKWKAKSNVTGTWDWDDDPRMIMTTDGIDTGIIMMMMGHDD/DDQPLQFFFAEEEEEAEDPVSPCQLVAAQLVQLVLCVLLLGQEYEYEQAYLQFAGQAPDADLGHHDPNHDHRNQLRNLVNCVVPRHAYEYEAAQQRHNVVCVVCVLQFFAALVRHFAAPDDDPPPDDDDDGDGGGGHCLDCVLVSRLSRLLRSVVSVHQAYEYEQSQAADDLGRHGPGPSLQVVCCVVPVDGQDNDDDLVDPSPVVSRVVSLVSRLVSLQVSLVSNCVSPVSHAYEYEAACPPPLRRSLQSLLSNLVSHQEYEHEPLCCLVDDPLSQLVSLLSSCQSSVNHAYEYEDEQPHNPPQQEGAALLSRLSNQVSNLLSLHHYYYYHYPNHVVRYVPNSNSSSVNSVLCVQVSVVSRPKDFQAAEEEEDESLCQCQVCPNNSCVPVLLVVLLVLLCQLQQHAYGYHYLVQLLALVSVLSYQEYEYEPQQAAALSSVVSVLVNQQVAHEYEYEARRQQAYSSNHGPCWHSCCQQQQWTFNFKDFAQKKWKFFPCVVVDLLCVVPDDRTGIWFAADQQPDPAGTDGQRRMFTFTPNRRFDAGIFIFGFCDRAPCPDPGSNHHGHTRDTDPTGQWGWDHHNNGIYIYGRGSLSSCCSVPVDVSSSSSSVSSSCVRRNDDQKGKDFGSQWGWTWIDDPQKIKIKTFGNQFPDFDAAGDSHDDPPDDDDPDDRGGTGDGNATDKTAWMKMKHQAPDDQKWKAKSNVTGTWDWDDDPRMIMTTDGIDTGIIMMMMGHDD

InterPro domains:
  IPR013738 Beta-galactosidase trimerisation [PF08532] (389-466)
  IPR017853 Glycoside hydrolase superfamily [SSF51445] (50-262)
  IPR028212 Hypothetical glycosyl hydrolase 6 [PF14871] (28-165)
  IPR029062 Class I glutamine amidotransferase-like [G3DSA:3.40.50.880] (370-611)
  IPR029062 Class I glutamine amidotransferase-like [SSF52317] (383-634)

Organism: Staphylothermus marinus (strain ATCC 43588 / DSM 3639 / JCM 9404 / F1) (NCBI:txid399550)